Protein AF-A0A353RM89-F1 (afdb_monomer_lite)

Sequence (941 aa):
MILEGTPSSATFNVTVQAVADGHQFQKFIQIQTQGKKQFSVETLPGNKRSLRPDTYQVIEVRARILDENDKPVPELTEQIIFKPQSDWIDLSEPILDDDYIALNMGCTSPNPDNKTANIPSSVNLMLLMDDVPEGEAPLRQDLEIKLLDCKLETEIEEATFPVSDDMSEITFDVWIENAGDEKGWNFNGEYRYGSLPSDPLTYIDIQPKGESKASVTLTGPLIKPKEGESITAKTLIISAAQGDEKPLERHLNIMIMQEGLIIKNGVSKQNEMYILASKPFEENLDFALYRYDKQSNQVLTDKEGLAEIQFELQSEEPEIINLASVLQPEFTFEGLVTNIPYGRYHFTTKEEIPGTGDVFILDYLVKAPSGDAERPEYFEKNIRLKVKTYGIGEEFPDWVKAYEECKYIINNYVPAGEAKNKLYEILELRKMTLGAEGLTELRNRIWKVASNLILAEGAEGYKSEEAWANAITITLEWTEWAGDMAFSALAAFYLKGVGATAAGMIKAKMIEALNFYIYEPEKGWDVFASRQLDSIMPLLMNMAKGRLLSIENIELVVKDNRTLAWTIFISCEFLYNLYQTKSVVEAAKITGRQIAEELIVKKLTGMLHREALKRNYEVITPDEVLDDMMKNIKTVDGKEEINKGKLLEIMRDPAKVRTIQNHGTKEMKDIFNRSRSKIYNEHDARLKEYITKEYKLNPDEIKIDDFRTPGKGGDSVNTDRDYRVLRKVKGADGTEKWIELQRGNWLEESYKIFGQVTEKPEGLSDLEWAEAHQQRGTDRFDAEASKDYSDHVFNPETNEIDINKSNITKVKEGKTTLYDAAETGKMYQNKVENAMKSGHESEAFAQAKKAAGTLKDVRSGYKDGMNLDIKDLPRDLDKAMEVINKAKVDVNAAGPHLESINNELKSLGYSDVSEVSKDISKAFNDLKEFDKKNPADSLFK

Secondary structure (DSSP, 8-state):
---SS--SSSEEEEEEEEEETTEEEEEEEEEE-----EEEEEEETTT--EE-TTSS--EEEEEEEE-TTS-B-HHHHTT-EEEESSTTEEEPPPEEETTEEEEEEEE--S-TT-TT----SEEEEEEEE----TTPPPEEEEEEEEEP--EEEES-SEEEEES-SS-EEEEEEEEEET-TT---PEEEEEEEETTEE---SSEEEEEE-SSSEEEEEEEE-SSPPPTT-SEEEEEEEEEEESTTSPPEEEEEEEEEE--EEEEEESS-TTSEEEEETTS--EEEEEEEEEEEETTTTEEEE-TTGGGG-EEEE----HHHHHHHHHH--EEEEEEEETTTTEEEEEEE--S--BSSS-EEEEEEEEE---TT-S-GGGGEEEEEEEEEPBP--S----HHHHHHHHHHHHHHHSPTTHHHHHHHHHHHHHHHHHHHHHHHHHHHHHHHHHHHHHHHHHHHHHT-HHHHHHHHHHHT-HHHHHHHHHHHHHHHHH-SSS-HHHHHHHHHHHHHHHHHHHH-GGGHHHHHHHHHHHHHHHHHTTT-SS----HHHHHHHTTT-HHHHHHHHHHHHHHHHHHHH--HHHHHHHHHHHHHHHHHHHHHHHHHHHHHHH------SHHHHHHHHHHTEEEETTEEEE-HHHHHHHHT-HHHHHHHHHH--HHHHHHHHHHHHHHHHHHHHHHHHHHHHHH---GGGEEEEE---TT--SSPPPSSEEEEEEEEEE-TTS-EEEEEPPGGGTHHHHHHHHHHHTTPPTTS-HHHHHHHTTEEE--TT-TTS-GGG-SEEEETTTTEEEE---HHHHHHTTSS--S-HHHHHHHHHHHHHHHHHTT-HHHHHHHHHHHHHHHHHHHHIIIIIT----PPPPHHHHHHHHHHHT---STT--HHHHHHHHHHHHHTT-SSHHHHHHHHHHHHHGGGGGPPPPGGGGG--

Foldseek 3Di:
DDDDDDDPAQKDKDWDWDDDPNDIDIDIDIHGHQAAKAKDKAKPPPRAQAAAEPKPDWIKIKIFIAHSHRDTDQVQQVQKDKDWPDLQWDWDDWDDDPSIIIIIIHGYDNCNPDPPPDDDQKTWIKIWRCPDPPPDHIYIDIRIHGHFPKAKDWPAQEFEAEPDPAKDKAKTKIFIPRCPPPFDKDKDKFWDDVPHGDDDQWDWDWADPGGTMIMIMTIDRPDGDDVLDFKDKTWMWMWIDHPPIDTRIGIHIYMHGYAAKDWDDFADSVLEDEAELQAKDKTKTWMWHWDQDPVNRHIATPQVLLQVKDKAWPDPQLLLVQLCLQQVWDWHFPHFDDPRTITMIMIITHHRAFDAFDWDKTKIKIATDQPPPPCRVRHIDIHIYTYTHDYDDQDQDALVVLLVLLVVCLVRQAAPDPLSVVSVVCSVVCSQQAGSNNSNVSSRLSSVLSNVQSSPPHPPSSNDPVNSVVSSVVVPPPLLVLLVLLLVLLCVLDVPDDDDPLSVLLSVLSSVLSCCVPVVVVVDPVVVCVVVCVVPVVLPVVPDPPDDDDLVSQCVSVVNPSSVSVSVLLSVQLNVLCVVSVYSNRSSNVSSVVVVVNVVVLQVQLVVVVVVLLDDDDDQDLVSLLVVQVVQWDQDPNAIEGDLVVLLSCLLALQSLVSCQPPNDLNSLVRSVVNVVVLVVQLQVVLLVVCCVPVVADSVQKDWDFDDQPDDDDSGGDSATEIFIWGWDAAPVRDIDTATDDCVVRVQVSLVSSCVSSVPDRSDHSVRSCVSSRHDYDDCPDLLQDQQRDQWAQDPVRRHTDRHHGNLVCLLQLNAAAQALLSLLVSLLCQLVVCVVSVQNLSSLVSLLVLLVSLVSNVCSVCVNVVHDADDADPLLNVLNVLSPPQDNHSNNDPVRLVVSCVSNVVSVDNHSSRSSVSSSVSSNSSRVRNDHRSCVVVVD

pLDDT: mean 79.55, std 14.81, range [33.0, 97.31]

Radius of gyration: 62.51 Å; chains: 1; bounding box: 104×93×198 Å

Structure (mmCIF, N/CA/C/O backbone):
data_AF-A0A353RM89-F1
#
_entry.id   AF-A0A353RM89-F1
#
loop_
_atom_site.group_PDB
_atom_site.id
_atom_site.type_symbol
_atom_site.label_atom_id
_atom_site.label_alt_id
_atom_site.label_comp_id
_atom_site.label_asym_id
_atom_site.label_entity_id
_atom_site.label_seq_id
_atom_site.pdbx_PDB_ins_code
_atom_site.Cartn_x
_atom_site.Cartn_y
_atom_site.Cartn_z
_atom_site.occupancy
_atom_site.B_iso_or_equiv
_atom_site.auth_seq_id
_atom_site.auth_comp_id
_atom_site.auth_asym_id
_atom_site.auth_atom_id
_atom_site.pdbx_PDB_model_num
ATOM 1 N N . MET A 1 1 ? -38.137 -27.799 107.362 1.00 48.94 1 MET A N 1
ATOM 2 C CA . MET A 1 1 ? -39.334 -27.272 106.675 1.00 48.94 1 MET A CA 1
ATOM 3 C C . MET A 1 1 ? -38.854 -26.747 105.338 1.00 48.94 1 MET A C 1
ATOM 5 O O . MET A 1 1 ? -38.020 -25.855 105.341 1.00 48.94 1 MET A O 1
ATOM 9 N N . ILE A 1 2 ? -39.275 -27.359 104.236 1.00 42.78 2 ILE A N 1
ATOM 10 C CA . ILE A 1 2 ? -39.034 -26.851 102.881 1.00 42.78 2 ILE A CA 1
ATOM 11 C C . ILE A 1 2 ? -40.402 -26.338 102.426 1.00 42.78 2 ILE A C 1
ATOM 13 O O . ILE A 1 2 ? -41.375 -27.081 102.531 1.00 42.78 2 ILE A O 1
ATOM 17 N N . LEU A 1 3 ? -40.502 -25.061 102.058 1.00 55.59 3 LEU A N 1
ATOM 18 C CA . LEU A 1 3 ? -41.745 -24.479 101.546 1.00 55.59 3 LEU A CA 1
ATOM 19 C C . LEU A 1 3 ? -41.946 -24.958 100.101 1.00 55.59 3 LEU A C 1
ATOM 21 O O . LEU A 1 3 ? -41.037 -24.830 99.284 1.00 55.59 3 LEU A O 1
ATOM 25 N N . GLU A 1 4 ? -43.115 -25.520 99.789 1.00 48.50 4 GLU A N 1
ATOM 26 C CA . GLU A 1 4 ? -43.515 -25.801 98.406 1.00 48.50 4 GLU A CA 1
ATOM 27 C C . GLU A 1 4 ? -44.027 -24.499 97.770 1.00 48.50 4 GLU A C 1
ATOM 29 O O . GLU A 1 4 ? -45.156 -24.078 98.014 1.00 48.50 4 GLU A O 1
ATOM 34 N N . GLY A 1 5 ? -43.169 -23.840 96.984 1.00 60.53 5 GLY A N 1
ATOM 35 C CA . GLY A 1 5 ? -43.488 -22.621 96.232 1.00 60.53 5 GLY A CA 1
ATOM 36 C C . GLY A 1 5 ? -42.813 -21.346 96.755 1.00 60.53 5 GLY A C 1
ATOM 37 O O . GLY A 1 5 ? -42.489 -21.219 97.936 1.00 60.53 5 GLY A O 1
ATOM 38 N N . THR A 1 6 ? -42.586 -20.394 95.846 1.00 53.34 6 THR A N 1
ATOM 39 C CA . THR A 1 6 ? -41.967 -19.090 96.130 1.00 53.34 6 THR A CA 1
ATOM 40 C C . THR A 1 6 ? -43.041 -18.095 96.597 1.00 53.34 6 THR A C 1
ATOM 42 O O . THR A 1 6 ? -44.046 -17.947 95.898 1.00 53.34 6 THR A O 1
ATOM 45 N N . PRO A 1 7 ? -42.886 -17.404 97.742 1.00 59.19 7 PRO A N 1
ATOM 46 C CA . PRO A 1 7 ? -43.867 -16.417 98.195 1.00 59.19 7 PRO A CA 1
ATOM 47 C C . PRO A 1 7 ? -43.968 -15.240 97.216 1.00 59.19 7 PRO A C 1
ATOM 49 O O . PRO A 1 7 ? -42.952 -14.759 96.724 1.00 59.19 7 PRO A O 1
ATOM 52 N N . SER A 1 8 ? -45.182 -14.742 96.969 1.00 54.97 8 SER A N 1
ATOM 53 C CA . SER A 1 8 ? -45.440 -13.598 96.080 1.00 54.97 8 SER A CA 1
ATOM 54 C C . SER A 1 8 ? -45.276 -12.225 96.752 1.00 54.97 8 SER A C 1
ATOM 56 O O . SER A 1 8 ? -45.461 -11.208 96.094 1.00 54.97 8 SER A O 1
ATOM 58 N N . SER A 1 9 ? -44.984 -12.176 98.058 1.00 54.62 9 SER A N 1
ATOM 59 C CA . SER A 1 9 ? -44.768 -10.937 98.820 1.00 54.62 9 SER A CA 1
ATOM 60 C C . SER A 1 9 ? -43.806 -11.144 99.992 1.00 54.62 9 SER A C 1
ATOM 62 O O . SER A 1 9 ? -43.769 -12.219 100.593 1.00 54.62 9 SER A O 1
ATOM 64 N N . ALA A 1 10 ? -43.077 -10.086 100.364 1.00 56.31 10 ALA A N 1
ATOM 65 C CA . ALA A 1 10 ? -42.071 -10.097 101.436 1.00 56.31 10 ALA A CA 1
ATOM 66 C C . ALA A 1 10 ? -42.649 -10.287 102.857 1.00 56.31 10 ALA A C 1
ATOM 68 O O . ALA A 1 10 ? -41.929 -10.588 103.807 1.00 56.31 10 ALA A O 1
ATOM 69 N N . THR A 1 11 ? -43.966 -10.149 103.020 1.00 62.22 11 THR A N 1
ATOM 70 C CA . THR A 1 11 ? -44.685 -10.539 104.239 1.00 62.22 11 THR A CA 1
ATOM 71 C C . THR A 1 11 ? -45.706 -11.612 103.887 1.00 62.22 11 THR A C 1
ATOM 73 O O . THR A 1 11 ? -46.563 -11.380 103.033 1.00 62.22 11 THR A O 1
ATOM 76 N N . PHE A 1 12 ? -45.645 -12.771 104.542 1.00 70.75 12 PHE A N 1
ATOM 77 C CA . PHE A 1 12 ? -46.622 -13.847 104.357 1.00 70.75 12 PHE A CA 1
ATOM 78 C C . PHE A 1 12 ? -46.856 -14.626 105.657 1.00 70.75 12 PHE A C 1
ATOM 80 O O . PHE A 1 12 ? -46.023 -14.649 106.561 1.00 70.75 12 PHE A O 1
ATOM 87 N N . ASN A 1 13 ? -48.021 -15.264 105.770 1.00 72.38 13 ASN A N 1
ATOM 88 C CA . ASN A 1 13 ? -48.397 -16.028 106.958 1.00 72.38 13 ASN A CA 1
ATOM 89 C C . ASN A 1 13 ? -48.183 -17.523 106.724 1.00 72.38 13 ASN A C 1
ATOM 91 O O . ASN A 1 13 ? -48.687 -18.079 105.749 1.00 72.38 13 ASN A O 1
ATOM 95 N N . VAL A 1 14 ? -47.507 -18.190 107.657 1.00 73.56 14 VAL A N 1
ATOM 96 C CA . VAL A 1 14 ? -47.409 -19.650 107.699 1.00 73.56 14 VAL A CA 1
ATOM 97 C C . VAL A 1 14 ? -48.339 -20.171 108.784 1.00 73.56 14 VAL A C 1
ATOM 99 O O . VAL A 1 14 ? -48.287 -19.756 109.944 1.00 73.56 14 VAL A O 1
ATOM 102 N N . THR A 1 15 ? -49.209 -21.099 108.402 1.00 74.62 15 THR A N 1
ATOM 103 C CA . THR A 1 15 ? -50.081 -21.792 109.349 1.00 74.62 15 THR A CA 1
ATOM 104 C C . THR A 1 15 ? -49.365 -23.033 109.859 1.00 74.62 15 THR A C 1
ATOM 106 O O . THR A 1 15 ? -49.072 -23.938 109.082 1.00 74.62 15 THR A O 1
ATOM 109 N N . VAL A 1 16 ? -49.108 -23.098 111.165 1.00 73.19 16 VAL A N 1
ATOM 110 C CA . VAL A 1 16 ? -48.557 -24.297 111.804 1.00 73.19 16 VAL A CA 1
ATOM 111 C C . VAL A 1 16 ? -49.686 -25.020 112.525 1.00 73.19 16 VAL A C 1
ATOM 113 O O . VAL A 1 16 ? -50.307 -24.469 113.437 1.00 73.19 16 VAL A O 1
ATOM 116 N N . GLN A 1 17 ? -49.958 -26.253 112.101 1.00 76.50 17 GLN A N 1
ATOM 117 C CA . GLN A 1 17 ? -50.905 -27.149 112.755 1.00 76.50 17 GLN A CA 1
ATOM 118 C C . GLN A 1 17 ? -50.149 -28.290 113.432 1.00 76.50 17 GLN A C 1
ATOM 120 O O . GLN A 1 17 ? -49.280 -28.914 112.826 1.00 76.50 17 GLN A O 1
ATOM 125 N N . ALA A 1 18 ? -50.496 -28.565 114.685 1.00 69.75 18 ALA A N 1
ATOM 126 C CA . ALA A 1 18 ? -49.988 -29.702 115.440 1.00 69.75 18 ALA A CA 1
ATOM 127 C C . ALA A 1 18 ? -51.163 -30.486 116.029 1.00 69.75 18 ALA A C 1
ATOM 129 O O . ALA A 1 18 ? -52.116 -29.894 116.536 1.00 69.75 18 ALA A O 1
ATOM 130 N N . VAL A 1 19 ? -51.096 -31.815 115.962 1.00 70.56 19 VAL A N 1
ATOM 131 C CA . VAL A 1 19 ? -52.106 -32.711 116.537 1.00 70.56 19 VAL A CA 1
ATOM 132 C C . VAL A 1 19 ? -51.455 -33.504 117.662 1.00 70.56 19 VAL A C 1
ATOM 134 O O . VAL A 1 19 ? -50.457 -34.186 117.432 1.00 70.56 19 VAL A O 1
ATOM 137 N N . ALA A 1 20 ? -52.013 -33.415 118.867 1.00 68.94 20 ALA A N 1
ATOM 138 C CA . ALA A 1 20 ? -51.586 -34.197 120.025 1.00 68.94 20 ALA A CA 1
ATOM 139 C C . ALA A 1 20 ? -52.824 -34.658 120.805 1.00 68.94 20 ALA A C 1
ATOM 141 O O . ALA A 1 20 ? -53.747 -33.873 121.021 1.00 68.94 20 ALA A O 1
ATOM 142 N N . ASP A 1 21 ? -52.862 -35.942 121.171 1.00 62.88 21 ASP A N 1
ATOM 143 C CA . ASP A 1 21 ? -53.957 -36.587 121.915 1.00 62.88 21 ASP A CA 1
ATOM 144 C C . ASP A 1 21 ? -55.364 -36.244 121.391 1.00 62.88 21 ASP A C 1
ATOM 146 O O . ASP A 1 21 ? -56.268 -35.864 122.135 1.00 62.88 21 ASP A O 1
ATOM 150 N N . GLY A 1 22 ? -55.543 -36.337 120.068 1.00 68.81 22 GLY A N 1
ATOM 151 C CA . GLY A 1 22 ? -56.832 -36.126 119.398 1.00 68.81 22 GLY A CA 1
ATOM 152 C C . GLY A 1 22 ? -57.287 -34.667 119.281 1.00 68.81 22 GLY A C 1
ATOM 153 O O . GLY A 1 22 ? -58.352 -34.421 118.719 1.00 68.81 22 GLY A O 1
ATOM 154 N N . HIS A 1 23 ? -56.492 -33.701 119.750 1.00 62.94 23 HIS A N 1
ATOM 155 C CA . HIS A 1 23 ? -56.787 -32.274 119.632 1.00 62.94 23 HIS A CA 1
ATOM 156 C C . HIS A 1 23 ? -55.863 -31.616 118.609 1.00 62.94 23 HIS A C 1
ATOM 158 O O . HIS A 1 23 ? -54.649 -31.836 118.607 1.00 62.94 23 HIS A O 1
ATOM 164 N N . GLN A 1 24 ? -56.447 -30.799 117.733 1.00 74.69 24 GLN A N 1
ATOM 165 C CA . GLN A 1 24 ? -55.717 -30.045 116.722 1.00 74.69 24 GLN A CA 1
ATOM 166 C C . GLN A 1 24 ? -55.513 -28.611 117.210 1.00 74.69 24 GLN A C 1
ATOM 168 O O . GLN A 1 24 ? -56.469 -27.880 117.470 1.00 74.69 24 GLN A O 1
ATOM 173 N N . PHE A 1 25 ? -54.252 -28.213 117.327 1.00 72.69 25 PHE A N 1
ATOM 174 C CA . PHE A 1 25 ? -53.844 -26.861 117.673 1.00 72.69 25 PHE A CA 1
ATOM 175 C C . PHE A 1 25 ? -53.336 -26.170 116.415 1.00 72.69 25 PHE A C 1
ATOM 177 O O . PHE A 1 25 ? -52.493 -26.709 115.697 1.00 72.69 25 PHE A O 1
ATOM 184 N N . GLN A 1 26 ? -53.837 -24.966 116.156 1.00 79.75 26 GLN A N 1
ATOM 185 C CA . GLN A 1 26 ? -53.410 -24.146 115.032 1.00 79.75 26 GLN A CA 1
ATOM 186 C C . GLN A 1 26 ? -52.864 -22.819 115.544 1.00 79.75 26 GLN A C 1
ATOM 188 O O . GLN A 1 26 ? -53.497 -22.152 116.364 1.00 79.75 26 GLN A O 1
ATOM 193 N N . LYS A 1 27 ? -51.695 -22.426 115.038 1.00 74.19 27 LYS A N 1
ATOM 194 C CA . LYS A 1 27 ? -51.116 -21.107 115.283 1.00 74.19 27 LYS A CA 1
ATOM 195 C C . LYS A 1 27 ? -50.649 -20.496 113.970 1.00 74.19 27 LYS A C 1
ATOM 197 O O . LYS A 1 27 ? -50.035 -21.168 113.143 1.00 74.19 27 LYS A O 1
ATOM 202 N N . PHE A 1 28 ? -50.952 -19.218 113.790 1.00 74.56 28 PHE A N 1
ATOM 203 C CA . PHE A 1 28 ? -50.459 -18.436 112.666 1.00 74.56 28 PHE A CA 1
ATOM 204 C C . PHE A 1 28 ? -49.135 -17.789 113.058 1.00 74.56 28 PHE A C 1
ATOM 206 O O . PHE A 1 28 ? -49.034 -17.174 114.122 1.00 74.56 28 PHE A O 1
ATOM 213 N N . ILE A 1 29 ? -48.125 -17.953 112.210 1.00 71.81 29 ILE A N 1
ATOM 214 C CA . ILE A 1 29 ? -46.829 -17.294 112.341 1.00 71.81 29 ILE A CA 1
ATOM 215 C C . ILE A 1 29 ? -46.676 -16.389 111.125 1.00 71.81 29 ILE A C 1
ATOM 217 O O . ILE A 1 29 ? -46.626 -16.870 109.994 1.00 71.81 29 ILE A O 1
ATOM 221 N N . GLN A 1 30 ? -46.627 -15.081 111.355 1.00 71.94 30 GLN A N 1
ATOM 222 C CA . GLN A 1 30 ? -46.304 -14.120 110.309 1.00 71.94 30 GLN A CA 1
ATOM 223 C C . GLN A 1 30 ? -44.791 -14.133 110.096 1.00 71.94 30 GLN A C 1
ATOM 225 O O . GLN A 1 30 ? -44.029 -13.940 111.044 1.00 71.94 30 GLN A O 1
ATOM 230 N N . ILE A 1 31 ? -44.366 -14.392 108.864 1.00 66.06 31 ILE A N 1
ATOM 231 C CA . ILE A 1 31 ? -42.967 -14.322 108.458 1.00 66.06 31 ILE A CA 1
ATOM 232 C C . ILE A 1 31 ? -42.795 -13.052 107.626 1.00 66.06 31 ILE A C 1
ATOM 234 O O . ILE A 1 31 ? -43.468 -12.860 106.613 1.00 66.06 31 ILE A O 1
ATOM 238 N N . GLN A 1 32 ? -41.895 -12.182 108.080 1.00 61.25 32 GLN A N 1
ATOM 239 C CA . GLN A 1 32 ? -41.391 -11.045 107.318 1.00 61.25 32 GLN A CA 1
ATOM 240 C C . GLN A 1 32 ? -39.986 -11.392 106.840 1.00 61.25 32 GLN A C 1
ATOM 242 O O . GLN A 1 32 ? -39.086 -11.622 107.650 1.00 61.25 32 GLN A O 1
ATOM 247 N N . THR A 1 33 ? -39.801 -11.469 105.528 1.00 59.62 33 THR A N 1
ATOM 248 C CA . THR A 1 33 ? -38.463 -11.548 104.946 1.00 59.62 33 THR A CA 1
ATOM 249 C C . THR A 1 33 ? -37.892 -10.138 104.905 1.00 59.62 33 THR A C 1
ATOM 251 O O . THR A 1 33 ? -38.558 -9.239 104.399 1.00 59.62 33 THR A O 1
ATOM 254 N N . GLN A 1 34 ? -36.679 -9.929 105.422 1.00 52.25 34 GLN A N 1
ATOM 255 C CA . GLN A 1 34 ? -35.964 -8.668 105.214 1.00 52.25 34 GLN A CA 1
ATOM 256 C C . GLN A 1 34 ? -35.634 -8.551 103.721 1.00 52.25 34 GLN A C 1
ATOM 258 O O . GLN A 1 34 ? -34.719 -9.217 103.234 1.00 52.25 34 GLN A O 1
ATOM 263 N N . GLY A 1 35 ? -36.427 -7.769 102.985 1.00 58.44 35 GLY A N 1
ATOM 264 C CA . GLY A 1 35 ? -36.062 -7.323 101.644 1.00 58.44 35 GLY A CA 1
ATOM 265 C C . GLY A 1 35 ? -34.777 -6.496 101.712 1.00 58.44 35 GLY A C 1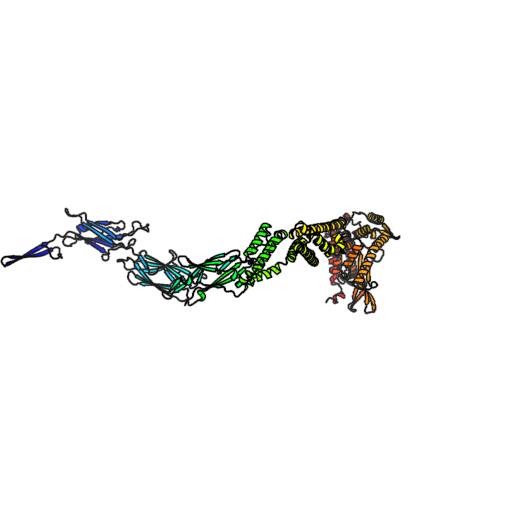
ATOM 266 O O . GLY A 1 35 ? -34.458 -5.920 102.751 1.00 58.44 35 GLY A O 1
ATOM 267 N N . LYS A 1 36 ? -34.007 -6.478 100.625 1.00 66.62 36 LYS A N 1
ATOM 268 C CA . LYS A 1 36 ? -32.855 -5.582 100.480 1.00 66.62 36 LYS A CA 1
ATOM 269 C C . LYS A 1 36 ? -33.242 -4.467 99.521 1.00 66.62 36 LYS A C 1
ATOM 271 O O . LYS A 1 36 ? -33.969 -4.731 98.567 1.00 66.62 36 LYS A O 1
ATOM 276 N N . LYS A 1 37 ? -32.717 -3.264 99.757 1.00 79.62 37 LYS A N 1
ATOM 277 C CA . LYS A 1 37 ? -32.823 -2.148 98.813 1.00 79.62 37 LYS A CA 1
ATOM 278 C C . LYS A 1 37 ? -32.331 -2.581 97.431 1.00 79.62 37 LYS A C 1
ATOM 280 O O . LYS A 1 37 ? -31.341 -3.314 97.333 1.00 79.62 37 LYS A O 1
ATOM 285 N N . GLN A 1 38 ? -33.010 -2.134 96.381 1.00 84.75 38 GLN A N 1
ATOM 286 C CA . GLN A 1 38 ? -32.690 -2.501 94.999 1.00 84.75 38 GLN A CA 1
ATOM 287 C C . GLN A 1 38 ? -32.841 -1.317 94.043 1.00 84.75 38 GLN A C 1
ATOM 289 O O . GLN A 1 38 ? -33.597 -0.382 94.306 1.00 84.75 38 GLN A O 1
ATOM 294 N N . PHE A 1 39 ? -32.131 -1.380 92.916 1.00 88.12 39 PHE A N 1
ATOM 295 C CA . PHE A 1 39 ? -32.341 -0.466 91.800 1.00 88.12 39 PHE A CA 1
ATOM 296 C C . PHE A 1 39 ? -33.620 -0.835 91.038 1.00 88.12 39 PHE A C 1
ATOM 298 O O . PHE A 1 39 ? -33.883 -2.004 90.760 1.00 88.12 39 PHE A O 1
ATOM 305 N N . SER A 1 40 ? -34.372 0.179 90.622 1.00 90.88 40 SER A N 1
ATOM 306 C CA . SER A 1 40 ? -35.408 0.081 89.592 1.00 90.88 40 SER A CA 1
ATOM 307 C C . SER A 1 40 ? -34.956 0.921 88.405 1.00 90.88 40 SER A C 1
ATOM 309 O O . SER A 1 40 ? -34.825 2.135 88.548 1.00 90.88 40 SER A O 1
ATOM 311 N N . VAL A 1 41 ? -34.691 0.282 87.260 1.00 91.81 41 VAL A N 1
ATOM 312 C CA . VAL A 1 41 ? -34.130 0.936 86.066 1.00 91.81 41 VAL A CA 1
ATOM 313 C C . VAL A 1 41 ? -35.064 0.784 84.873 1.00 91.81 41 VAL A C 1
ATOM 315 O O . VAL A 1 41 ? -35.383 -0.328 84.441 1.00 91.81 41 VAL A O 1
ATOM 318 N N . GLU A 1 42 ? -35.447 1.915 84.301 1.00 92.94 42 GLU A N 1
ATOM 319 C CA . GLU A 1 42 ? -36.329 2.018 83.144 1.00 92.94 42 GLU A CA 1
ATOM 320 C C . GLU A 1 42 ? -35.624 2.817 82.047 1.00 92.94 42 GLU A C 1
ATOM 322 O O . GLU A 1 42 ? -34.805 3.688 82.335 1.00 92.94 42 GLU A O 1
ATOM 327 N N . THR A 1 43 ? -35.919 2.518 80.782 1.00 92.69 43 THR A N 1
ATOM 328 C CA . THR A 1 43 ? -35.486 3.376 79.671 1.00 92.69 43 THR A CA 1
ATOM 329 C C . THR A 1 43 ? -36.676 3.926 78.912 1.00 92.69 43 THR A C 1
ATOM 331 O O . THR A 1 43 ? -37.706 3.261 78.777 1.00 92.69 43 THR A O 1
ATOM 334 N N . LEU A 1 44 ? -36.546 5.137 78.385 1.00 89.44 44 LEU A N 1
ATOM 335 C CA . LEU A 1 44 ? -37.530 5.716 77.481 1.00 89.44 44 LEU A CA 1
ATOM 336 C C . LEU A 1 44 ? -36.939 5.896 76.075 1.00 89.44 44 LEU A C 1
ATOM 338 O O . LEU A 1 44 ? -35.763 6.241 75.945 1.00 89.44 44 LEU A O 1
ATOM 342 N N . PRO A 1 45 ? -37.750 5.671 75.021 1.00 86.81 45 PRO A N 1
ATOM 343 C CA . PRO A 1 45 ? -39.151 5.234 75.062 1.00 86.81 45 PRO A CA 1
ATOM 344 C C . PRO A 1 45 ? -39.313 3.714 75.274 1.00 86.81 45 PRO A C 1
ATOM 346 O O . PRO A 1 45 ? -38.517 2.912 74.791 1.00 86.81 45 PRO A O 1
ATOM 349 N N . GLY A 1 46 ? -40.392 3.307 75.957 1.00 84.06 46 GLY A N 1
ATOM 350 C CA . GLY A 1 46 ? -40.894 1.923 75.937 1.00 84.06 46 GLY A CA 1
ATOM 351 C C . GLY A 1 46 ? -39.956 0.847 76.496 1.00 84.06 46 GLY A C 1
ATOM 352 O O . GLY A 1 46 ? -40.065 -0.309 76.097 1.00 84.06 46 GLY A O 1
ATOM 353 N N . ASN A 1 47 ? -39.040 1.209 77.397 1.00 88.75 47 ASN A N 1
ATOM 354 C CA . ASN A 1 47 ? -38.020 0.324 77.960 1.00 88.75 47 ASN A CA 1
ATOM 355 C C . ASN A 1 47 ? -37.073 -0.290 76.908 1.00 88.75 47 ASN A C 1
ATOM 357 O O . ASN A 1 47 ? -36.583 -1.405 77.094 1.00 88.75 47 ASN A O 1
ATOM 361 N N . LYS A 1 48 ? -36.807 0.441 75.810 1.00 88.88 48 LYS A N 1
ATOM 362 C CA . LYS A 1 48 ? -35.883 0.058 74.726 1.00 88.88 48 LYS A CA 1
ATOM 363 C C . LYS A 1 48 ? -34.494 -0.306 75.274 1.00 88.88 48 LYS A C 1
ATOM 365 O O . LYS A 1 48 ? -33.893 0.474 76.016 1.00 88.88 48 LYS A O 1
ATOM 370 N N . ARG A 1 49 ? -33.972 -1.482 74.903 1.00 90.50 49 ARG A N 1
ATOM 371 C CA . ARG A 1 49 ? -32.656 -2.008 75.343 1.00 90.50 49 ARG A CA 1
ATOM 372 C C . ARG A 1 49 ? -31.636 -2.092 74.206 1.00 90.50 49 ARG A C 1
ATOM 374 O O . ARG A 1 49 ? -30.713 -2.904 74.247 1.00 90.50 49 ARG A O 1
ATOM 381 N N . SER A 1 50 ? -31.797 -1.253 73.190 1.00 91.44 50 SER A N 1
ATOM 382 C CA . SER A 1 50 ? -30.882 -1.173 72.059 1.00 91.44 50 SER A CA 1
ATOM 383 C C . SER A 1 50 ? -30.682 0.259 71.575 1.00 91.44 50 SER A C 1
ATOM 385 O O . SER A 1 50 ? -31.570 1.098 71.725 1.00 91.44 50 SER A O 1
ATOM 387 N N . LEU A 1 51 ? -29.533 0.518 70.958 1.00 90.31 51 LEU A N 1
ATOM 388 C CA . LEU A 1 51 ? -29.187 1.785 70.317 1.00 90.31 51 LEU A CA 1
ATOM 389 C C . LEU A 1 51 ? -28.460 1.525 68.998 1.00 90.31 51 LEU A C 1
ATOM 391 O O . LEU A 1 51 ? -27.689 0.567 68.893 1.00 90.31 51 LEU A O 1
ATOM 395 N N . ARG A 1 52 ? -28.669 2.397 68.008 1.00 88.38 52 ARG A N 1
ATOM 396 C CA . ARG A 1 52 ? -27.837 2.433 66.803 1.00 88.38 52 ARG A CA 1
ATOM 397 C C . ARG A 1 52 ? -26.655 3.388 67.027 1.00 88.38 52 ARG A C 1
ATOM 399 O O . ARG A 1 52 ? -26.900 4.576 67.252 1.00 88.38 52 ARG A O 1
ATOM 406 N N . PRO A 1 53 ? -25.402 2.904 66.981 1.00 88.25 53 PRO A N 1
ATOM 407 C CA . PRO A 1 53 ? -24.233 3.760 67.161 1.00 88.25 53 PRO A CA 1
ATOM 408 C C . PRO A 1 53 ? -24.098 4.820 66.063 1.00 88.25 53 PRO A C 1
ATOM 410 O O . PRO A 1 53 ? -24.618 4.639 64.961 1.00 88.25 53 PRO A O 1
ATOM 413 N N . ASP A 1 54 ? -23.365 5.896 66.357 1.00 86.12 54 ASP A N 1
ATOM 414 C CA . ASP A 1 54 ? -23.022 6.978 65.418 1.00 86.12 54 ASP A CA 1
ATOM 415 C C . ASP A 1 54 ? -24.251 7.697 64.827 1.00 86.12 54 ASP A C 1
ATOM 417 O O . ASP A 1 54 ? -24.258 8.164 63.684 1.00 86.12 54 ASP A O 1
ATOM 421 N N . THR A 1 55 ? -25.317 7.786 65.623 1.00 85.81 55 THR A N 1
ATOM 422 C CA . THR A 1 55 ? -26.551 8.503 65.292 1.00 85.81 55 THR A CA 1
ATOM 423 C C . THR A 1 55 ? -26.867 9.560 66.341 1.00 85.81 55 THR A C 1
ATOM 425 O O . THR A 1 55 ? -26.252 9.614 67.402 1.00 85.81 55 THR A O 1
ATOM 428 N N . TYR A 1 56 ? -27.875 10.389 66.069 1.00 84.88 56 TYR A N 1
ATOM 429 C CA . TYR A 1 56 ? -28.428 11.307 67.065 1.00 84.88 56 TYR A CA 1
ATOM 430 C C . TYR A 1 56 ? -29.419 10.625 68.026 1.00 84.88 56 TYR A C 1
ATOM 432 O O . TYR A 1 56 ? -30.071 11.312 68.814 1.00 84.88 56 TYR A O 1
ATOM 440 N N . GLN A 1 57 ? -29.571 9.295 67.964 1.00 85.50 57 GLN A N 1
ATOM 441 C CA . GLN A 1 57 ? -30.474 8.568 68.848 1.00 85.50 57 GLN A CA 1
ATOM 442 C C . GLN A 1 57 ? -29.905 8.493 70.258 1.00 85.50 57 GLN A C 1
ATOM 444 O O . GLN A 1 57 ? -28.755 8.112 70.476 1.00 85.50 57 GLN A O 1
ATOM 449 N N . VAL A 1 58 ? -30.766 8.782 71.225 1.00 90.25 58 VAL A N 1
ATOM 450 C CA . VAL A 1 58 ? -30.490 8.582 72.643 1.00 90.25 58 VAL A CA 1
ATOM 451 C C . VAL A 1 58 ? -31.643 7.817 73.275 1.00 90.25 58 VAL A C 1
ATOM 453 O O . VAL A 1 58 ? -32.794 7.938 72.845 1.00 90.25 58 VAL A O 1
ATOM 456 N N . ILE A 1 59 ? -31.335 7.022 74.294 1.00 93.00 59 ILE A N 1
ATOM 457 C CA . ILE A 1 59 ? -32.333 6.520 75.239 1.00 93.00 59 ILE A CA 1
ATOM 458 C C . ILE A 1 59 ? -32.182 7.293 76.537 1.00 93.00 59 ILE A C 1
ATOM 460 O O . ILE A 1 59 ? -31.069 7.538 77.000 1.00 93.00 59 ILE A O 1
ATOM 464 N N . GLU A 1 60 ? -33.298 7.650 77.149 1.00 94.19 60 GLU A N 1
ATOM 465 C CA . GLU A 1 60 ? -33.257 8.201 78.495 1.00 94.19 60 GLU A CA 1
ATOM 466 C C . GLU A 1 60 ? -33.216 7.036 79.484 1.00 94.19 60 GLU A C 1
ATOM 468 O O . GLU A 1 60 ? -34.100 6.181 79.462 1.00 94.19 60 GLU A O 1
ATOM 473 N N . VAL A 1 61 ? -32.186 6.969 80.323 1.00 9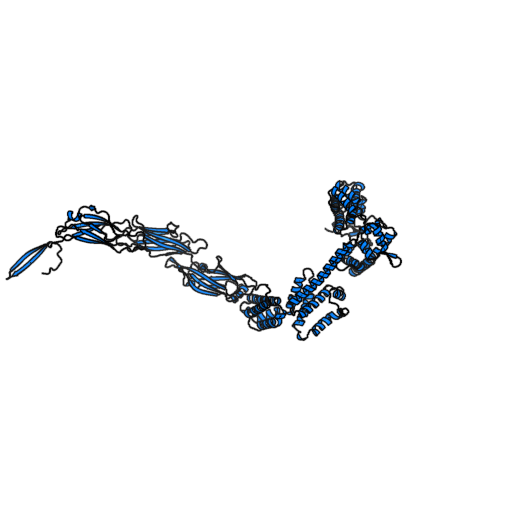5.56 61 VAL A N 1
ATOM 474 C CA . VAL A 1 61 ? -32.039 5.974 81.388 1.00 95.56 61 VAL A CA 1
ATOM 475 C C . VAL A 1 61 ? -32.511 6.608 82.688 1.00 95.56 61 VAL A C 1
ATOM 477 O O . VAL A 1 61 ? -31.909 7.576 83.146 1.00 95.56 61 VAL A O 1
ATOM 480 N N . ARG A 1 62 ? -33.559 6.049 83.295 1.00 94.38 62 ARG A N 1
ATOM 481 C CA . ARG A 1 62 ? -34.104 6.474 84.589 1.00 94.38 62 ARG A CA 1
ATOM 482 C C . ARG A 1 62 ? -33.831 5.407 85.635 1.00 94.38 62 ARG A C 1
ATOM 484 O O . ARG A 1 62 ? -34.122 4.231 85.413 1.00 94.38 62 ARG A O 1
ATOM 491 N N . ALA A 1 63 ? -33.314 5.809 86.786 1.00 93.81 63 ALA A N 1
ATOM 492 C CA . ALA A 1 63 ? -33.046 4.911 87.898 1.00 93.81 63 ALA A CA 1
ATOM 493 C C . ALA A 1 63 ? -33.598 5.463 89.210 1.00 93.81 63 ALA A C 1
ATOM 495 O O . ALA A 1 63 ? -33.637 6.672 89.415 1.00 93.81 63 ALA A O 1
ATOM 496 N N . ARG A 1 64 ? -34.010 4.572 90.109 1.00 93.50 64 ARG A N 1
ATOM 497 C CA . ARG A 1 64 ? -34.362 4.918 91.490 1.00 93.50 64 ARG A CA 1
ATOM 498 C C . ARG A 1 64 ? -34.036 3.792 92.450 1.00 93.50 64 ARG A C 1
ATOM 500 O O . ARG A 1 64 ? -33.937 2.633 92.034 1.00 93.50 64 ARG A O 1
ATOM 507 N N . ILE A 1 65 ? -33.921 4.129 93.728 1.00 89.94 65 ILE A N 1
ATOM 508 C CA . ILE A 1 65 ? -33.793 3.150 94.806 1.00 89.94 65 ILE A CA 1
ATOM 509 C C . ILE A 1 65 ? -35.172 2.844 95.379 1.00 89.94 65 ILE A C 1
ATOM 511 O O . ILE A 1 65 ? -35.928 3.752 95.729 1.00 89.94 65 ILE A O 1
ATOM 515 N N . LEU A 1 66 ? -35.479 1.555 95.489 1.00 87.31 66 LEU A N 1
ATOM 516 C CA . LEU A 1 66 ? -36.648 1.054 96.200 1.00 87.31 66 LEU A CA 1
ATOM 517 C C . LEU A 1 66 ? -36.228 0.475 97.556 1.00 87.31 66 LEU A C 1
ATOM 519 O O . LEU A 1 66 ? -35.210 -0.220 97.643 1.00 87.31 66 LEU A O 1
ATOM 523 N N . ASP A 1 67 ? -37.004 0.766 98.602 1.00 82.12 67 ASP A N 1
ATOM 524 C CA . ASP A 1 67 ? -36.855 0.157 99.927 1.00 82.12 67 ASP A CA 1
ATOM 525 C C . ASP A 1 67 ? -37.343 -1.305 99.949 1.00 82.12 67 ASP A C 1
ATOM 527 O O . ASP A 1 67 ? -37.845 -1.844 98.961 1.00 82.12 67 ASP A O 1
ATOM 531 N N . GLU A 1 68 ? -37.218 -1.970 101.098 1.00 76.31 68 GLU A N 1
ATOM 532 C CA . GLU A 1 68 ? -37.690 -3.345 101.304 1.00 76.31 68 GLU A CA 1
ATOM 533 C C . GLU A 1 68 ? -39.208 -3.571 101.109 1.00 76.31 68 GLU A C 1
ATOM 535 O O . GLU A 1 68 ? -39.655 -4.721 101.152 1.00 76.31 68 GLU A O 1
ATOM 540 N N . ASN A 1 69 ? -39.998 -2.510 100.900 1.00 77.12 69 ASN A N 1
ATOM 541 C CA . ASN A 1 69 ? -41.437 -2.541 100.623 1.00 77.12 69 ASN A CA 1
ATOM 542 C C . ASN A 1 69 ? -41.787 -2.013 99.216 1.00 77.12 69 ASN A C 1
ATOM 544 O O . ASN A 1 69 ? -42.947 -1.659 98.982 1.00 77.12 69 ASN A O 1
ATOM 548 N N . ASP A 1 70 ? -40.807 -1.936 98.309 1.00 78.06 70 ASP A N 1
AT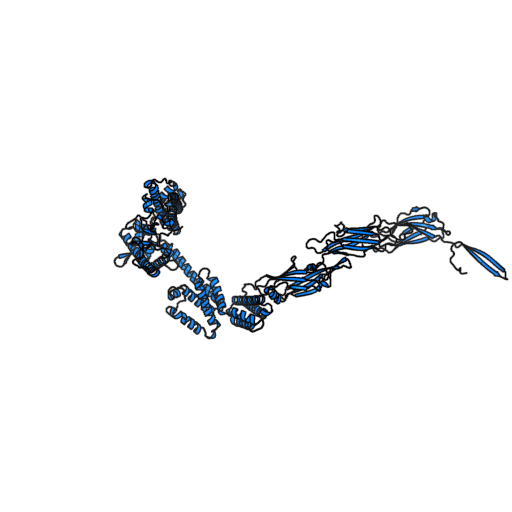OM 549 C CA . ASP A 1 70 ? -40.938 -1.407 96.945 1.00 78.06 70 ASP A CA 1
ATOM 550 C C . ASP A 1 70 ? -41.365 0.074 96.880 1.00 78.06 70 ASP A C 1
ATOM 552 O O . ASP A 1 70 ? -41.965 0.522 95.896 1.00 78.06 70 ASP A O 1
ATOM 556 N N . LYS A 1 71 ? -41.065 0.866 97.920 1.00 83.81 71 LYS A N 1
ATOM 557 C CA . LYS A 1 71 ? -41.318 2.313 97.921 1.00 83.81 71 LYS A CA 1
ATOM 558 C C . LYS A 1 71 ? -40.075 3.097 97.492 1.00 83.81 71 LYS A C 1
ATOM 560 O O . LYS A 1 71 ? -38.978 2.755 97.932 1.00 83.81 71 LYS A O 1
ATOM 565 N N . PRO A 1 72 ? -40.225 4.162 96.681 1.00 86.25 72 PRO A N 1
ATOM 566 C CA . PRO A 1 72 ? -39.109 5.026 96.310 1.00 86.25 72 PRO A CA 1
ATOM 567 C C . PRO A 1 72 ? -38.437 5.665 97.526 1.00 86.25 72 PRO A C 1
ATOM 569 O O . PRO A 1 72 ? -39.115 6.099 98.461 1.00 86.25 72 PRO A O 1
ATOM 572 N N . VAL A 1 73 ? -37.107 5.760 97.483 1.00 87.88 73 VAL A N 1
ATOM 573 C CA . VAL A 1 73 ? -36.291 6.460 98.484 1.00 87.88 73 VAL A CA 1
ATOM 574 C C . VAL A 1 73 ? -35.554 7.618 97.798 1.00 87.88 73 VAL A C 1
ATOM 576 O O . VAL A 1 73 ? -34.451 7.405 97.284 1.00 87.88 73 VAL A O 1
ATOM 579 N N . PRO A 1 74 ? -36.139 8.834 97.747 1.00 85.75 74 PRO A N 1
ATOM 580 C CA . PRO A 1 74 ? -35.565 9.964 97.009 1.00 85.75 74 PRO A CA 1
ATOM 581 C C . PRO A 1 74 ? -34.158 10.345 97.480 1.00 85.75 74 PRO A C 1
ATOM 583 O O . PRO A 1 74 ? -33.251 10.437 96.665 1.00 85.75 74 PRO A O 1
ATOM 586 N N . GLU A 1 75 ? -33.941 10.426 98.797 1.00 84.31 75 GLU A N 1
ATOM 587 C CA . GLU A 1 75 ? -32.650 10.800 99.401 1.00 84.31 75 GLU A CA 1
ATOM 588 C C . GLU A 1 75 ? -31.491 9.882 98.970 1.00 84.31 75 GLU A C 1
ATOM 590 O O . GLU A 1 75 ? -30.370 10.346 98.794 1.00 84.31 75 GLU A O 1
ATOM 595 N N . LEU A 1 76 ? -31.760 8.584 98.769 1.00 86.44 76 LEU A N 1
ATOM 596 C CA . LEU A 1 76 ? -30.776 7.620 98.256 1.00 86.44 76 LEU A CA 1
ATOM 597 C C . LEU A 1 76 ? -30.710 7.618 96.723 1.00 86.44 76 LEU A C 1
ATOM 599 O O . LEU A 1 76 ? -29.667 7.341 96.140 1.00 86.44 76 LEU A O 1
ATOM 603 N N . THR A 1 77 ? -31.817 7.938 96.053 1.00 88.44 77 THR A N 1
ATOM 604 C CA . THR A 1 77 ? -31.885 8.019 94.587 1.00 88.44 77 THR A CA 1
ATOM 605 C C . THR A 1 77 ? -31.019 9.154 94.044 1.00 88.44 77 THR A C 1
ATOM 607 O O . THR A 1 77 ? -30.365 8.979 93.018 1.00 88.44 77 THR A O 1
ATOM 610 N N . GLU A 1 78 ? -30.922 10.272 94.767 1.00 86.62 78 GLU A N 1
ATOM 611 C CA . GLU A 1 78 ? -30.015 11.382 94.438 1.00 86.62 78 GLU A CA 1
ATOM 612 C C . GLU A 1 78 ? -28.529 10.979 94.447 1.00 86.62 78 GLU A C 1
ATOM 614 O O . GLU A 1 78 ? -27.700 11.665 93.852 1.00 86.62 78 GLU A O 1
ATOM 619 N N . GLN A 1 79 ? -28.185 9.859 95.091 1.00 89.25 79 GLN A N 1
ATOM 620 C CA . GLN A 1 79 ? -26.808 9.387 95.250 1.00 89.25 79 GLN A CA 1
ATOM 621 C C . GLN A 1 79 ? -26.375 8.350 94.200 1.00 89.25 79 GLN A C 1
ATOM 623 O O . GLN A 1 79 ? -25.251 7.843 94.259 1.00 89.25 79 GLN A O 1
ATOM 628 N N . ILE A 1 80 ? -27.236 8.013 93.233 1.00 92.06 80 ILE A N 1
ATOM 629 C CA . ILE A 1 80 ? -26.894 7.073 92.159 1.00 92.06 80 ILE A CA 1
ATOM 630 C C . ILE A 1 80 ? -25.894 7.720 91.194 1.00 92.06 80 ILE A C 1
ATOM 632 O O . ILE A 1 80 ? -26.125 8.789 90.632 1.00 92.06 80 ILE A O 1
ATOM 636 N N . ILE A 1 81 ? -24.804 7.008 90.932 1.00 92.19 81 ILE A N 1
ATOM 637 C CA . ILE A 1 81 ? -23.773 7.364 89.963 1.00 92.19 81 ILE A CA 1
ATOM 638 C C . ILE A 1 81 ? -23.886 6.427 88.760 1.00 92.19 81 ILE A C 1
ATOM 640 O O . ILE A 1 81 ? -23.828 5.203 88.894 1.00 92.19 81 ILE A O 1
ATOM 644 N N . PHE A 1 82 ? -23.989 7.009 87.566 1.00 94.19 82 PHE A N 1
ATOM 645 C CA . PHE A 1 82 ? -23.923 6.278 86.305 1.00 94.19 82 PHE A CA 1
ATOM 646 C C . PHE A 1 82 ? -22.479 6.238 85.805 1.00 94.19 82 PHE A C 1
ATOM 648 O O . PHE A 1 82 ? -21.865 7.274 85.547 1.00 94.19 82 PHE A O 1
ATOM 655 N N . LYS A 1 83 ? -21.922 5.035 85.673 1.00 93.81 83 LYS A N 1
ATOM 656 C CA . LYS A 1 83 ? -20.534 4.812 85.272 1.00 93.81 83 LYS A CA 1
ATOM 657 C C . LYS A 1 83 ? -20.476 3.990 83.980 1.00 93.81 83 LYS A C 1
ATOM 659 O O . LYS A 1 83 ? -20.783 2.794 84.013 1.00 93.81 83 LYS A O 1
ATOM 664 N N . PRO A 1 84 ? -20.062 4.583 82.846 1.00 93.81 84 PRO A N 1
ATOM 665 C CA . PRO A 1 84 ? -19.928 3.839 81.601 1.00 93.81 84 PRO A CA 1
ATOM 666 C C . PRO A 1 84 ? -18.807 2.799 81.736 1.00 93.81 84 PRO A C 1
ATOM 668 O O . PRO A 1 84 ? -17.722 3.105 82.237 1.00 93.81 84 PRO A O 1
ATOM 671 N N . GLN A 1 85 ? -19.061 1.557 81.313 1.00 93.62 85 GLN A N 1
ATOM 672 C CA . GLN A 1 85 ? -18.042 0.495 81.271 1.00 93.62 85 GLN A CA 1
ATOM 673 C C . GLN A 1 85 ? -17.439 0.294 79.872 1.00 93.62 85 GLN A C 1
ATOM 675 O O . GLN A 1 85 ? -16.654 -0.630 79.669 1.00 93.62 85 GLN A O 1
ATOM 680 N N . SER A 1 86 ? -17.802 1.148 78.915 1.00 90.94 86 SER A N 1
ATOM 681 C CA . SER A 1 86 ? -17.267 1.175 77.556 1.00 90.94 86 SER A CA 1
ATOM 682 C C . SER A 1 86 ? -17.039 2.622 77.125 1.00 90.94 86 SER A C 1
ATOM 684 O O . SER A 1 86 ? -17.784 3.517 77.517 1.00 90.94 86 SER A O 1
ATOM 686 N N . ASP A 1 87 ? -16.005 2.826 76.316 1.00 89.31 87 ASP A N 1
ATOM 687 C CA . ASP A 1 87 ? -15.653 4.074 75.635 1.00 89.31 87 ASP A CA 1
ATOM 688 C C . ASP A 1 87 ? -16.611 4.449 74.493 1.00 89.31 87 ASP A C 1
ATOM 690 O O . ASP A 1 87 ? -16.508 5.548 73.962 1.00 89.31 87 ASP A O 1
ATOM 694 N N . TRP A 1 88 ? -17.555 3.568 74.150 1.00 91.62 88 TRP A N 1
ATOM 695 C CA . TRP A 1 88 ? -18.635 3.836 73.196 1.00 91.62 88 TRP A CA 1
ATOM 696 C C . TRP A 1 88 ? -19.834 4.559 73.814 1.00 91.62 88 TRP A C 1
ATOM 698 O O . TRP A 1 88 ? -20.742 4.935 73.083 1.00 91.62 88 TRP A O 1
ATOM 708 N N . ILE A 1 89 ? -19.908 4.671 75.144 1.00 93.88 89 ILE A N 1
ATOM 709 C CA . ILE A 1 89 ? -21.079 5.220 75.836 1.00 93.88 89 ILE A CA 1
ATOM 710 C C . ILE A 1 89 ? -20.916 6.730 76.023 1.00 93.88 89 ILE A C 1
ATOM 712 O O . ILE A 1 89 ? -20.019 7.171 76.743 1.00 93.88 89 ILE A O 1
ATOM 716 N N . ASP A 1 90 ? -21.866 7.493 75.487 1.00 93.00 90 ASP A N 1
ATOM 717 C CA . ASP A 1 90 ? -21.995 8.931 75.716 1.00 93.00 90 ASP A CA 1
ATOM 718 C C . ASP A 1 90 ? -23.124 9.190 76.718 1.00 93.00 90 ASP A C 1
ATOM 720 O O . ASP A 1 90 ? -24.245 8.721 76.522 1.00 93.00 90 ASP A O 1
ATOM 724 N N . LEU A 1 91 ? -22.851 9.938 77.790 1.00 95.12 91 LEU A N 1
ATOM 725 C CA . LEU A 1 91 ? -23.841 10.269 78.822 1.00 95.12 91 LEU A CA 1
ATOM 726 C C . LEU A 1 91 ? -24.018 11.784 78.932 1.00 95.12 91 LEU A C 1
ATOM 728 O O . LEU A 1 91 ? -23.034 12.526 78.955 1.00 95.12 91 LEU A O 1
ATOM 732 N N . SER A 1 92 ? -25.263 12.243 79.056 1.00 95.44 92 SER A N 1
ATOM 733 C CA . SER A 1 92 ? -25.553 13.609 79.498 1.00 95.44 92 SER A CA 1
ATOM 734 C C . SER A 1 92 ? -25.333 13.771 81.004 1.00 95.44 92 SER A C 1
ATOM 736 O O . SER A 1 92 ? -25.176 12.794 81.739 1.00 95.44 92 SER A O 1
ATOM 738 N N . GLU A 1 93 ? -25.394 15.014 81.487 1.00 93.56 93 GLU A N 1
ATOM 739 C CA . GLU A 1 93 ? -25.502 15.255 82.927 1.00 93.56 93 GLU A CA 1
ATOM 740 C C . GLU A 1 93 ? -26.793 14.615 83.475 1.00 93.56 93 GLU A C 1
ATOM 742 O O . GLU A 1 93 ? -27.835 14.695 82.809 1.00 93.56 93 GLU A O 1
ATOM 747 N N . PRO A 1 94 ? -26.736 13.955 84.647 1.00 93.25 94 PRO A N 1
ATOM 748 C CA . PRO A 1 94 ? -27.915 13.408 85.298 1.00 93.25 94 PRO A CA 1
ATOM 749 C C . PRO A 1 94 ? -28.777 14.521 85.900 1.00 93.25 94 PRO A C 1
ATOM 751 O O . PRO A 1 94 ? -28.271 15.480 86.482 1.00 93.25 94 PRO A O 1
ATOM 754 N N . ILE A 1 95 ? -30.091 14.368 85.778 1.00 93.81 95 ILE A N 1
ATOM 755 C CA . ILE A 1 95 ? -31.104 15.308 86.253 1.00 93.81 95 ILE A CA 1
ATOM 756 C C . ILE A 1 95 ? -32.075 14.540 87.149 1.00 93.81 95 ILE A C 1
ATOM 758 O O . ILE A 1 95 ? -32.439 13.403 86.852 1.00 93.81 95 ILE A O 1
ATOM 762 N N . LEU A 1 96 ? -32.497 15.156 88.250 1.00 89.50 96 LEU A N 1
ATOM 763 C CA . LEU A 1 96 ? -33.584 14.625 89.068 1.00 89.50 96 LEU A CA 1
ATOM 764 C C . LEU A 1 96 ? -34.921 14.898 88.375 1.00 89.50 96 LEU A C 1
ATOM 766 O O . LEU A 1 96 ? -35.247 16.051 88.091 1.00 89.50 96 LEU A O 1
ATOM 770 N N . ASP A 1 97 ? -35.666 13.831 88.110 1.00 84.94 97 ASP A N 1
ATOM 771 C CA . ASP A 1 97 ? -36.987 13.844 87.483 1.00 84.94 97 ASP A CA 1
ATOM 772 C C . ASP A 1 97 ? -37.954 13.048 88.376 1.00 84.94 97 ASP A C 1
ATOM 774 O O . ASP A 1 97 ? -37.975 11.814 88.363 1.00 84.94 97 ASP A O 1
ATOM 778 N N . ASP A 1 98 ? -38.710 13.770 89.208 1.00 84.00 98 ASP A N 1
ATOM 779 C CA . ASP A 1 98 ? -39.563 13.234 90.276 1.00 84.00 98 ASP A CA 1
ATOM 780 C C . ASP A 1 98 ? -38.814 12.276 91.234 1.00 84.00 98 ASP A C 1
ATOM 782 O O . ASP A 1 98 ? -37.856 12.672 91.895 1.00 84.00 98 ASP A O 1
ATOM 786 N N . ASP A 1 99 ? -39.257 11.017 91.331 1.00 88.75 99 ASP A N 1
ATOM 787 C CA . ASP A 1 99 ? -38.660 9.968 92.171 1.00 88.75 99 ASP A CA 1
ATOM 788 C C . ASP A 1 99 ? -37.489 9.239 91.475 1.00 88.75 99 ASP A C 1
ATOM 790 O O . ASP A 1 99 ? -37.058 8.185 91.949 1.00 88.75 99 ASP A O 1
ATOM 794 N N . TYR A 1 100 ? -37.011 9.738 90.329 1.00 91.81 100 TYR A N 1
ATOM 795 C CA . TYR A 1 100 ? -35.927 9.143 89.547 1.00 91.81 100 TYR A CA 1
ATOM 796 C C . TYR A 1 100 ? -34.765 10.118 89.363 1.00 91.81 100 TYR A C 1
ATOM 798 O O . TYR A 1 100 ? -34.922 11.336 89.318 1.00 91.81 100 TYR A O 1
ATOM 806 N N . ILE A 1 101 ? -33.584 9.551 89.151 1.00 93.38 101 ILE A N 1
ATOM 807 C CA . ILE A 1 101 ? -32.471 10.235 88.502 1.00 93.38 101 ILE A CA 1
ATOM 808 C C . ILE A 1 101 ? -32.374 9.736 87.060 1.00 93.38 101 ILE A C 1
ATOM 810 O O . ILE A 1 101 ? -32.383 8.526 86.804 1.00 93.38 101 ILE A O 1
ATOM 814 N N . ALA A 1 102 ? -32.350 10.670 86.116 1.00 94.12 102 ALA A N 1
ATOM 815 C CA . ALA A 1 102 ? -32.449 10.412 84.689 1.00 94.12 102 ALA A CA 1
ATOM 816 C C . ALA A 1 102 ? -31.270 11.024 83.927 1.00 94.12 102 ALA A C 1
ATOM 818 O O . ALA A 1 102 ? -30.789 12.099 84.277 1.00 94.12 102 ALA A O 1
ATOM 819 N N . LEU A 1 103 ? -30.817 10.366 82.863 1.00 96.12 103 LEU A N 1
ATOM 820 C CA . LEU A 1 103 ? -29.877 10.937 81.896 1.00 96.12 103 LEU A CA 1
ATOM 821 C C . LEU A 1 103 ? -30.158 10.412 80.493 1.00 96.12 103 LEU A C 1
ATOM 823 O O . LEU A 1 103 ? -30.786 9.368 80.331 1.00 96.12 103 LEU A O 1
ATOM 827 N N . ASN A 1 104 ? -29.641 11.099 79.480 1.00 95.88 104 ASN A N 1
ATOM 828 C CA . ASN A 1 104 ? -29.627 10.599 78.113 1.00 95.88 104 ASN A CA 1
ATOM 829 C C . ASN A 1 104 ? -28.341 9.819 77.855 1.00 95.88 104 ASN A C 1
ATOM 831 O O . ASN A 1 104 ? -27.242 10.311 78.113 1.00 95.88 104 ASN A O 1
ATOM 835 N N . MET A 1 105 ? -28.500 8.616 77.315 1.00 95.12 105 MET A N 1
ATOM 836 C CA . MET A 1 105 ? -27.422 7.747 76.872 1.00 95.12 105 MET A CA 1
ATOM 837 C C . MET A 1 105 ? -27.455 7.630 75.346 1.00 95.12 105 MET A C 1
ATOM 839 O O . MET A 1 105 ? -28.460 7.201 74.777 1.00 95.12 105 MET A O 1
ATOM 843 N N . GLY A 1 106 ? -26.350 7.997 74.702 1.00 93.12 106 GLY A N 1
ATOM 844 C CA . GLY A 1 106 ? -26.064 7.750 73.288 1.00 93.12 106 GLY A CA 1
ATOM 845 C C . GLY A 1 106 ? -24.889 6.786 73.126 1.00 93.12 106 GLY A C 1
ATOM 846 O O . GLY A 1 106 ? -24.272 6.369 74.114 1.00 93.12 106 GLY A O 1
ATOM 847 N N . CYS A 1 107 ? -24.584 6.416 71.881 1.00 91.38 107 CYS A N 1
ATOM 848 C CA . CYS A 1 107 ? -23.386 5.639 71.578 1.00 91.38 107 CYS A CA 1
ATOM 849 C C . CYS A 1 107 ? -22.676 6.137 70.317 1.00 91.38 107 CYS A C 1
ATOM 851 O O . CYS A 1 107 ? -23.272 6.143 69.239 1.00 91.38 107 CYS A O 1
ATOM 853 N N . THR A 1 108 ? -21.391 6.458 70.440 1.00 88.88 108 THR A N 1
ATOM 854 C CA . THR A 1 108 ? -20.535 6.920 69.339 1.00 88.88 108 THR A CA 1
ATOM 855 C C . THR A 1 108 ? -19.254 6.098 69.305 1.00 88.88 108 THR A C 1
ATOM 857 O O . THR A 1 108 ? -18.724 5.701 70.343 1.00 88.88 108 THR A O 1
ATOM 860 N N . SER A 1 109 ? -18.735 5.833 68.110 1.00 87.00 109 SER A N 1
ATOM 861 C CA . SER A 1 109 ? -17.433 5.202 67.943 1.00 87.00 109 SER A CA 1
ATOM 862 C C . SER A 1 109 ? -16.348 6.045 68.631 1.00 87.00 109 SER A C 1
ATOM 864 O O . SER A 1 109 ? -16.192 7.226 68.304 1.00 87.00 109 SER A O 1
ATOM 866 N N . PRO A 1 110 ? -15.519 5.456 69.515 1.00 84.19 110 PRO A N 1
ATOM 867 C CA . PRO A 1 110 ? -14.403 6.158 70.152 1.00 84.19 110 PRO A CA 1
ATOM 868 C C . PRO A 1 110 ? -13.311 6.554 69.144 1.00 84.19 110 PRO A C 1
ATOM 870 O O . PRO A 1 110 ? -12.411 7.331 69.464 1.00 84.19 110 PRO A O 1
ATOM 873 N N . ASN A 1 111 ? -13.367 6.021 67.918 1.00 80.62 111 ASN A N 1
ATOM 874 C CA . ASN A 1 111 ? -12.488 6.393 66.818 1.00 80.62 111 ASN A CA 1
ATOM 875 C C . ASN A 1 111 ? -13.304 6.587 65.524 1.00 80.62 111 ASN A C 1
ATOM 877 O O . ASN A 1 111 ? -13.355 5.677 64.689 1.00 80.62 111 ASN A O 1
ATOM 881 N N . PRO A 1 112 ? -13.941 7.758 65.345 1.00 68.75 112 PRO A N 1
ATOM 882 C CA . PRO A 1 112 ? -14.848 8.015 64.224 1.00 68.75 112 PRO A CA 1
ATOM 883 C C . PRO A 1 112 ? -14.145 8.013 62.854 1.00 68.75 112 PRO A C 1
ATOM 885 O O . PRO A 1 112 ? -14.784 7.769 61.832 1.00 68.75 112 PRO A O 1
ATOM 888 N N . ASP A 1 113 ? -12.823 8.218 62.818 1.00 69.19 113 ASP A N 1
ATOM 889 C CA . ASP A 1 113 ? -12.028 8.196 61.583 1.00 69.19 113 ASP A CA 1
ATOM 890 C C . ASP A 1 113 ? -11.622 6.774 61.148 1.00 69.19 113 ASP A C 1
ATOM 892 O O . ASP A 1 113 ? -11.205 6.554 60.004 1.00 69.19 113 ASP A O 1
ATOM 896 N N . ASN A 1 114 ? -11.742 5.780 62.036 1.00 70.44 114 ASN A N 1
ATOM 897 C CA . ASN A 1 114 ? -11.353 4.406 61.749 1.00 70.44 114 ASN A CA 1
ATOM 898 C C . ASN A 1 114 ? -12.528 3.577 61.213 1.00 70.44 114 ASN A C 1
ATOM 900 O O . ASN A 1 114 ? -13.314 3.005 61.966 1.00 70.44 114 ASN A O 1
ATOM 904 N N . LYS A 1 115 ? -12.577 3.422 59.886 1.00 55.53 115 LYS A N 1
ATOM 905 C CA . LYS A 1 115 ? -13.598 2.632 59.174 1.00 55.53 115 LYS A CA 1
ATOM 906 C C . LYS A 1 115 ? -13.625 1.130 59.510 1.00 55.53 115 LYS A C 1
ATOM 908 O O . LYS A 1 115 ? -14.519 0.442 59.033 1.00 55.53 115 LYS A O 1
ATOM 913 N N . THR A 1 116 ? -12.664 0.606 60.277 1.00 54.06 116 THR A N 1
ATOM 914 C CA . THR A 1 116 ? -12.622 -0.806 60.705 1.00 54.06 116 THR A CA 1
ATOM 915 C C . THR A 1 116 ? -12.832 -0.986 62.211 1.00 54.06 116 THR A C 1
ATOM 917 O O . THR A 1 116 ? -12.434 -2.014 62.761 1.00 54.06 116 THR A O 1
ATOM 920 N N . ALA A 1 117 ? -13.383 0.007 62.915 1.00 62.41 117 ALA A N 1
ATOM 921 C CA . ALA A 1 117 ? -13.783 -0.179 64.306 1.00 62.41 117 ALA A CA 1
ATOM 922 C C . ALA A 1 117 ? -14.918 -1.218 64.374 1.00 62.41 117 ALA A C 1
ATOM 924 O O . ALA A 1 117 ? -16.011 -0.990 63.865 1.00 62.41 117 ALA A O 1
ATOM 925 N N . ASN A 1 118 ? -14.651 -2.383 64.972 1.00 74.19 118 ASN A N 1
ATOM 926 C CA . ASN A 1 118 ? -15.677 -3.402 65.180 1.00 74.19 118 ASN A CA 1
ATOM 927 C C . ASN A 1 118 ? -16.644 -2.919 66.265 1.00 74.19 118 ASN A C 1
ATOM 929 O O . ASN A 1 118 ? -16.243 -2.785 67.423 1.00 74.19 118 ASN A O 1
ATOM 933 N N . ILE A 1 119 ? -17.902 -2.681 65.888 1.00 82.69 119 ILE A N 1
ATOM 934 C CA . ILE A 1 119 ? -18.976 -2.321 66.817 1.00 82.69 119 ILE A CA 1
ATOM 935 C C . ILE A 1 119 ? -19.149 -3.474 67.828 1.00 82.69 119 ILE A C 1
ATOM 937 O O . ILE A 1 119 ? -19.339 -4.621 67.406 1.00 82.69 119 ILE A O 1
ATOM 941 N N . PRO A 1 120 ? -19.065 -3.227 69.149 1.00 87.44 120 PRO A N 1
ATOM 942 C CA . PRO A 1 120 ? -19.325 -4.264 70.141 1.00 87.44 120 PRO A CA 1
ATOM 943 C C . PRO A 1 120 ? -20.806 -4.659 70.116 1.00 87.44 120 PRO A C 1
ATOM 945 O O . PRO A 1 120 ? -21.671 -3.825 69.892 1.00 87.44 120 PRO A O 1
ATOM 948 N N . SER A 1 121 ? -21.129 -5.928 70.376 1.00 88.25 121 SER A N 1
ATOM 949 C CA . SER A 1 121 ? -22.520 -6.413 70.327 1.00 88.25 121 SER A CA 1
ATOM 950 C C . SER A 1 121 ? -23.439 -5.761 71.371 1.00 88.25 121 SER A C 1
ATOM 952 O O . SER A 1 121 ? -24.647 -5.654 71.159 1.00 88.25 121 SER A O 1
ATOM 954 N N . SER A 1 122 ? -22.877 -5.347 72.506 1.00 92.56 122 SER A N 1
ATOM 955 C CA . SER A 1 122 ? -23.555 -4.622 73.579 1.00 92.56 122 SER A CA 1
ATOM 956 C C . SER A 1 122 ? -22.549 -3.832 74.418 1.00 92.56 122 SER A C 1
ATOM 958 O O . SER A 1 122 ? -21.339 -4.069 74.362 1.00 92.56 122 SER A O 1
ATOM 960 N N . VAL A 1 123 ? -23.062 -2.880 75.193 1.00 93.81 123 VAL A N 1
ATOM 961 C CA . VAL A 1 123 ? -22.316 -2.068 76.159 1.00 93.81 123 VAL A CA 1
ATOM 962 C C . VAL A 1 123 ? -23.037 -2.087 77.504 1.00 93.81 123 VAL A C 1
ATOM 964 O O . VAL A 1 123 ? -24.259 -2.206 77.553 1.00 93.81 123 VAL A O 1
ATOM 967 N N . ASN A 1 124 ? -22.285 -1.959 78.598 1.00 94.94 124 ASN A N 1
ATOM 968 C CA . ASN A 1 124 ? -22.841 -1.961 79.950 1.00 94.94 124 ASN A CA 1
ATOM 969 C C . ASN A 1 124 ? -22.678 -0.589 80.613 1.00 94.94 124 ASN A C 1
ATOM 971 O O . ASN A 1 124 ? -21.569 -0.049 80.700 1.00 94.94 124 ASN A O 1
ATOM 975 N N . LEU A 1 125 ? -23.784 -0.046 81.120 1.00 95.31 125 LEU A N 1
ATOM 976 C CA . LEU A 1 125 ? -23.799 1.119 81.998 1.00 95.31 125 LEU A CA 1
ATOM 977 C C . LEU A 1 125 ? -23.939 0.638 83.446 1.00 95.31 125 LEU A C 1
ATOM 979 O O . LEU A 1 125 ? -24.962 0.061 83.808 1.00 95.31 125 LEU A O 1
ATOM 983 N N . MET A 1 126 ? -22.923 0.859 84.279 1.00 94.38 126 MET A N 1
ATOM 984 C CA . MET A 1 126 ? -22.991 0.507 85.698 1.00 94.38 126 MET A CA 1
ATOM 985 C C . MET A 1 126 ? -23.721 1.606 86.465 1.00 94.38 126 MET A C 1
ATOM 987 O O . MET A 1 126 ? -23.293 2.757 86.456 1.00 94.38 126 MET A O 1
ATOM 991 N N . LEU A 1 127 ? -24.773 1.235 87.181 1.00 93.38 127 LEU A N 1
ATOM 992 C CA . LEU A 1 127 ? -25.384 2.050 88.219 1.00 93.38 127 LEU A CA 1
ATOM 993 C C . LEU A 1 127 ? -24.750 1.676 89.557 1.00 93.38 127 LEU A C 1
ATOM 995 O O . LEU A 1 127 ? -24.705 0.494 89.918 1.00 93.38 127 LEU A O 1
ATOM 999 N N . LEU A 1 128 ? -24.241 2.675 90.271 1.00 91.62 128 LEU A N 1
ATOM 1000 C CA . LEU A 1 128 ? -23.510 2.507 91.522 1.00 91.62 128 LEU A CA 1
ATOM 1001 C C . LEU A 1 128 ? -24.022 3.495 92.567 1.00 91.62 128 LEU A C 1
ATOM 1003 O O . LEU A 1 128 ? -24.164 4.676 92.278 1.00 91.62 128 LEU A O 1
ATOM 1007 N N . MET A 1 129 ? -24.254 3.023 93.785 1.00 88.69 129 MET A N 1
ATOM 1008 C CA . MET A 1 129 ? -24.525 3.871 94.945 1.00 88.69 129 MET A CA 1
ATOM 1009 C C . MET A 1 129 ? -23.539 3.484 96.044 1.00 88.69 129 MET A C 1
ATOM 1011 O O . MET A 1 129 ? -23.698 2.440 96.680 1.00 88.69 129 MET A O 1
ATOM 1015 N N . ASP A 1 130 ? -22.490 4.293 96.196 1.00 82.38 130 ASP A N 1
ATOM 1016 C CA . ASP A 1 130 ? -21.403 4.063 97.159 1.00 82.38 130 ASP A CA 1
ATOM 1017 C C . ASP A 1 130 ? -21.676 4.706 98.524 1.00 82.38 130 ASP A C 1
ATOM 1019 O O . ASP A 1 130 ? -21.203 4.204 99.544 1.00 82.38 130 ASP A O 1
ATOM 1023 N N . ASP A 1 131 ? -22.436 5.803 98.546 1.00 78.75 131 ASP A N 1
ATOM 1024 C CA . ASP A 1 131 ? -22.891 6.443 99.776 1.00 78.75 131 ASP A CA 1
ATOM 1025 C C . ASP A 1 131 ? -24.147 5.694 100.252 1.00 78.75 131 ASP A C 1
ATOM 1027 O O . ASP A 1 131 ? -25.238 5.783 99.698 1.00 78.75 131 ASP A O 1
ATOM 1031 N N . VAL A 1 132 ? -23.937 4.781 101.199 1.00 72.69 132 VAL A N 1
ATOM 1032 C CA . VAL A 1 132 ? -24.980 3.927 101.775 1.00 72.69 132 VAL A CA 1
ATOM 1033 C C . VAL A 1 132 ? -24.948 4.061 103.297 1.00 72.69 132 VAL A C 1
ATOM 1035 O O . VAL A 1 132 ? -23.880 4.320 103.860 1.00 72.69 132 VAL A O 1
ATOM 1038 N N . PRO A 1 133 ? -26.082 3.874 104.001 1.00 73.06 133 PRO A N 1
ATOM 1039 C CA . PRO A 1 133 ? -26.105 3.940 105.459 1.00 73.06 133 PRO A CA 1
ATOM 1040 C C . PRO A 1 133 ? -25.054 3.034 106.115 1.00 73.06 133 PRO A C 1
ATOM 1042 O O . PRO A 1 133 ? -24.757 1.940 105.633 1.00 73.06 133 PRO A O 1
ATOM 1045 N N . GLU A 1 134 ? -24.499 3.492 107.239 1.00 65.62 134 GLU A N 1
ATOM 1046 C CA . GLU A 1 134 ? -23.395 2.830 107.939 1.00 65.62 134 GLU A CA 1
ATOM 1047 C C . GLU A 1 134 ? -23.710 1.348 108.237 1.00 65.62 134 GLU A C 1
ATOM 1049 O O . GLU A 1 134 ? -24.648 1.026 108.968 1.00 65.62 134 GLU A O 1
ATOM 1054 N N . GLY A 1 135 ? -22.915 0.437 107.660 1.00 68.94 135 GLY A N 1
ATOM 1055 C CA . GLY A 1 135 ? -23.079 -1.018 107.795 1.00 68.94 135 GLY A CA 1
ATOM 1056 C C . GLY A 1 135 ? -23.737 -1.726 106.602 1.00 68.94 135 GLY A C 1
ATOM 1057 O O . GLY A 1 135 ? -23.762 -2.959 106.584 1.00 68.94 135 GLY A O 1
ATOM 1058 N N . GLU A 1 136 ? -24.223 -0.991 105.597 1.00 72.94 136 GLU A N 1
ATOM 1059 C CA . GLU A 1 136 ? -24.731 -1.552 104.338 1.00 72.94 136 GLU A CA 1
ATOM 1060 C C . GLU A 1 136 ? -23.627 -1.662 103.267 1.00 72.94 136 GLU A C 1
ATOM 1062 O O . GLU A 1 136 ? -22.613 -0.968 103.311 1.00 72.94 136 GLU A O 1
ATOM 1067 N N . ALA A 1 137 ? -23.794 -2.584 102.313 1.00 75.50 137 ALA A N 1
ATOM 1068 C CA . ALA A 1 137 ? -22.886 -2.715 101.172 1.00 75.50 137 ALA A CA 1
ATOM 1069 C C . ALA A 1 137 ? -23.354 -1.811 100.015 1.00 75.50 137 ALA A C 1
ATOM 1071 O O . ALA A 1 137 ? -24.568 -1.694 99.829 1.00 75.50 137 ALA A O 1
ATOM 1072 N N . PRO A 1 138 ? -22.434 -1.241 99.209 1.00 81.81 138 PRO A N 1
ATOM 1073 C CA . PRO A 1 138 ? -22.787 -0.482 98.012 1.00 81.81 138 PRO A CA 1
ATOM 1074 C C . PRO A 1 138 ? -23.722 -1.267 97.095 1.00 81.81 138 PRO A C 1
ATOM 1076 O O . PRO A 1 138 ? -23.531 -2.470 96.872 1.00 81.81 138 PRO A O 1
ATOM 1079 N N . LEU A 1 139 ? -24.722 -0.585 96.542 1.00 87.38 139 LEU A N 1
ATOM 1080 C CA . LEU A 1 139 ? -25.600 -1.181 95.541 1.00 87.38 139 LEU A CA 1
ATOM 1081 C C . LEU A 1 139 ? -24.962 -1.032 94.165 1.00 87.38 139 LEU A C 1
ATOM 1083 O O . LEU A 1 139 ? -24.505 0.049 93.794 1.00 87.38 139 LEU A O 1
ATOM 1087 N N . ARG A 1 140 ? -24.979 -2.117 93.386 1.00 89.00 140 ARG A N 1
ATOM 1088 C CA . ARG A 1 140 ? -24.506 -2.125 92.000 1.00 89.00 140 ARG A CA 1
ATOM 1089 C C . ARG A 1 140 ? -25.456 -2.895 91.086 1.00 89.00 140 ARG A C 1
ATOM 1091 O O . ARG A 1 140 ? -25.836 -4.019 91.412 1.00 89.00 140 ARG A O 1
ATOM 1098 N N . GLN A 1 141 ? -25.754 -2.328 89.919 1.00 90.94 141 GLN A N 1
ATOM 1099 C CA . GLN A 1 141 ? -26.456 -3.005 88.826 1.00 90.94 141 GLN A CA 1
ATOM 1100 C C . GLN A 1 141 ? -25.865 -2.586 87.478 1.00 90.94 141 GLN A C 1
ATOM 1102 O O . GLN A 1 141 ? -25.697 -1.399 87.227 1.00 90.94 141 GLN A O 1
ATOM 1107 N N . ASP A 1 142 ? -25.581 -3.549 86.603 1.00 92.50 142 ASP A N 1
ATOM 1108 C CA . ASP A 1 142 ? -25.140 -3.268 85.235 1.00 92.50 142 ASP A CA 1
ATOM 1109 C C . ASP A 1 142 ? -26.377 -3.293 84.306 1.00 92.50 142 ASP A C 1
ATOM 1111 O O . ASP A 1 142 ? -27.166 -4.243 84.328 1.00 92.50 142 ASP A O 1
ATOM 1115 N N . LEU A 1 143 ? -26.583 -2.226 83.529 1.00 93.69 143 LEU A N 1
ATOM 1116 C CA . LEU A 1 143 ? -27.606 -2.121 82.487 1.00 93.69 143 LEU A CA 1
ATOM 1117 C C . LEU A 1 143 ? -26.961 -2.408 81.128 1.00 93.69 143 LEU A C 1
ATOM 1119 O O . LEU A 1 143 ? -26.194 -1.590 80.621 1.00 93.69 143 LEU A O 1
ATOM 1123 N N . GLU A 1 144 ? -27.297 -3.553 80.539 1.00 94.50 144 GLU A N 1
ATOM 1124 C CA . GLU A 1 144 ? -26.844 -3.927 79.198 1.00 94.50 144 GLU A CA 1
ATOM 1125 C C . GLU A 1 144 ? -27.710 -3.260 78.117 1.00 94.50 144 GLU A C 1
ATOM 1127 O O . GLU A 1 144 ? -28.938 -3.393 78.120 1.00 94.50 144 GLU A O 1
ATOM 1132 N N . ILE A 1 145 ? -27.061 -2.573 77.173 1.00 93.62 145 ILE A N 1
ATOM 1133 C CA . ILE A 1 145 ? -27.672 -1.989 75.974 1.00 93.62 145 ILE A CA 1
ATOM 1134 C C . ILE A 1 145 ? -27.038 -2.627 74.739 1.00 93.62 145 ILE A C 1
ATOM 1136 O O . ILE A 1 145 ? -25.824 -2.568 74.543 1.00 93.62 145 ILE A O 1
ATOM 1140 N N . LYS A 1 146 ? -27.862 -3.236 73.883 1.00 93.19 146 LYS A N 1
ATOM 1141 C CA . LYS A 1 146 ? -27.419 -3.839 72.623 1.00 93.19 146 LYS A CA 1
ATOM 1142 C C . LYS A 1 146 ? -27.093 -2.754 71.595 1.00 93.19 146 LYS A C 1
ATOM 1144 O O . LYS A 1 146 ? -27.917 -1.872 71.363 1.00 93.19 146 LYS A O 1
ATOM 1149 N N . LEU A 1 147 ? -25.946 -2.850 70.928 1.00 91.38 147 LEU A N 1
ATOM 1150 C CA . LEU A 1 147 ? -25.639 -1.965 69.803 1.00 91.38 147 LEU A CA 1
ATOM 1151 C C . LEU A 1 147 ? -26.056 -2.634 68.492 1.00 91.38 147 LEU A C 1
ATOM 1153 O O . LEU A 1 147 ? -25.729 -3.796 68.243 1.00 91.38 147 LEU A O 1
ATOM 1157 N N . LEU A 1 148 ? -26.823 -1.918 67.674 1.00 89.94 148 LEU A N 1
ATOM 1158 C CA . LEU A 1 148 ? -27.369 -2.438 66.421 1.00 89.94 148 LEU A CA 1
ATOM 1159 C C . LEU A 1 148 ? -26.474 -2.058 65.234 1.00 89.94 148 LEU A C 1
ATOM 1161 O O . LEU A 1 148 ? -26.313 -0.879 64.929 1.00 89.94 148 LEU A O 1
ATOM 1165 N N . ASP A 1 149 ? -25.940 -3.064 64.538 1.00 87.75 149 ASP A N 1
ATOM 1166 C CA . ASP A 1 149 ? -25.233 -2.926 63.253 1.00 87.75 149 ASP A CA 1
ATOM 1167 C C . ASP A 1 149 ? -26.236 -3.073 62.097 1.00 87.75 149 ASP A C 1
ATOM 1169 O O . ASP A 1 149 ? -26.268 -4.085 61.388 1.00 87.75 149 ASP A O 1
ATOM 1173 N N . CYS A 1 150 ? -27.148 -2.101 61.991 1.00 90.25 150 CYS A N 1
ATOM 1174 C CA . CYS A 1 150 ? -28.193 -2.102 60.972 1.00 90.25 150 CYS A CA 1
ATOM 1175 C C . CYS A 1 150 ? -27.580 -1.964 59.575 1.00 90.25 150 CYS A C 1
ATOM 1177 O O . CYS A 1 150 ? -26.852 -1.006 59.305 1.00 90.25 150 CYS A O 1
ATOM 1179 N N . LYS A 1 151 ? -27.943 -2.868 58.663 1.00 91.44 151 LYS A N 1
ATOM 1180 C CA . LYS A 1 151 ? -27.511 -2.828 57.259 1.00 91.44 151 LYS A CA 1
ATOM 1181 C C . LYS A 1 151 ? -28.722 -2.860 56.353 1.00 91.44 151 LYS A C 1
ATOM 1183 O O . LYS A 1 151 ? -29.627 -3.658 56.556 1.00 91.44 151 LYS A O 1
ATOM 1188 N N . LEU A 1 152 ? -28.748 -1.981 55.360 1.00 95.12 152 LEU A N 1
ATOM 1189 C CA . LEU A 1 152 ? -29.701 -2.116 54.268 1.00 95.12 152 LEU A CA 1
ATOM 1190 C C . LEU A 1 152 ? -29.240 -3.288 53.400 1.00 95.12 152 LEU A C 1
ATOM 1192 O O . LEU A 1 152 ? -28.062 -3.355 53.079 1.00 95.12 152 LEU A O 1
ATOM 1196 N N . GLU A 1 153 ? -30.138 -4.183 53.025 1.00 96.00 153 GLU A N 1
ATOM 1197 C CA . GLU A 1 153 ? -29.891 -5.313 52.130 1.00 96.00 153 GLU A CA 1
ATOM 1198 C C . GLU A 1 153 ? -30.935 -5.332 51.014 1.00 96.00 153 GLU A C 1
ATOM 1200 O O . GLU A 1 153 ? -32.042 -4.797 51.155 1.00 96.00 153 GLU A O 1
ATOM 1205 N N . THR A 1 154 ? -30.567 -5.942 49.893 1.00 95.69 154 THR A N 1
ATOM 1206 C CA . THR A 1 154 ? -31.397 -6.040 48.691 1.00 95.69 154 THR A CA 1
ATOM 1207 C C . THR A 1 154 ? -31.377 -7.470 48.160 1.00 95.69 154 THR A C 1
ATOM 1209 O O . THR A 1 154 ? -30.390 -8.185 48.306 1.00 95.69 154 THR A O 1
ATOM 1212 N N . GLU A 1 155 ? -32.474 -7.910 47.545 1.00 94.62 155 GLU A N 1
ATOM 1213 C CA . GLU A 1 155 ? -32.573 -9.255 46.953 1.00 94.62 155 GLU A CA 1
ATOM 1214 C C . GLU A 1 155 ? -31.681 -9.420 45.713 1.00 94.62 155 GLU A C 1
ATOM 1216 O O . GLU A 1 155 ? -31.224 -10.521 45.413 1.00 94.62 155 GLU A O 1
ATOM 1221 N N . ILE A 1 156 ? -31.408 -8.315 45.017 1.00 92.56 156 ILE A N 1
ATOM 1222 C CA . ILE A 1 156 ? -30.528 -8.257 43.850 1.00 92.56 156 ILE A CA 1
ATOM 1223 C C . ILE A 1 156 ? -29.403 -7.244 44.066 1.00 92.56 156 ILE A C 1
ATOM 1225 O O . ILE A 1 156 ? -29.579 -6.243 44.761 1.00 92.56 156 ILE A O 1
ATOM 1229 N N . GLU A 1 157 ? -28.262 -7.476 43.423 1.00 91.25 157 GLU A N 1
ATOM 1230 C CA . GLU A 1 157 ? -27.138 -6.526 43.362 1.00 91.25 157 GLU A CA 1
ATOM 1231 C C . GLU A 1 157 ? -27.042 -5.836 41.992 1.00 91.25 157 GLU A C 1
ATOM 1233 O O . GLU A 1 157 ? -26.476 -4.749 41.859 1.00 91.25 157 GLU A O 1
ATOM 1238 N N . GLU A 1 158 ? -27.630 -6.441 40.961 1.00 92.50 158 GLU A N 1
ATOM 1239 C CA . GLU A 1 158 ? -27.679 -5.907 39.607 1.00 92.50 158 GLU A CA 1
ATOM 1240 C C . GLU A 1 158 ? -28.995 -6.255 38.912 1.00 92.50 158 GLU A C 1
ATOM 1242 O O . GLU A 1 158 ? -29.667 -7.221 39.273 1.00 92.50 158 GLU A O 1
ATOM 1247 N N . ALA A 1 159 ? -29.359 -5.451 37.914 1.00 92.88 159 ALA A N 1
ATOM 1248 C CA . ALA A 1 159 ? -30.494 -5.719 37.040 1.00 92.88 159 ALA A CA 1
ATOM 1249 C C . ALA A 1 159 ? -30.171 -5.307 35.603 1.00 92.88 159 ALA A C 1
ATOM 1251 O O . ALA A 1 159 ? -29.561 -4.258 35.362 1.00 92.88 159 ALA A O 1
ATOM 1252 N N . THR A 1 160 ? -30.618 -6.114 34.646 1.00 93.38 160 THR A N 1
ATOM 1253 C CA . THR A 1 160 ? -30.404 -5.878 33.214 1.00 93.38 160 THR A CA 1
ATOM 1254 C C . THR A 1 160 ? -31.730 -5.721 32.478 1.00 93.38 160 THR A C 1
ATOM 1256 O O . THR A 1 160 ? -32.659 -6.496 32.670 1.00 93.38 160 THR A O 1
ATOM 1259 N N . PHE A 1 161 ? -31.809 -4.725 31.604 1.00 92.50 161 PHE A N 1
ATOM 1260 C CA . PHE A 1 161 ? -32.986 -4.423 30.793 1.00 92.50 161 PHE A CA 1
ATOM 1261 C C . PHE A 1 161 ? -32.619 -4.514 29.305 1.00 92.50 161 PHE A C 1
ATOM 1263 O O . PHE A 1 161 ? -31.541 -4.046 28.918 1.00 92.50 161 PHE A O 1
ATOM 1270 N N . PRO A 1 162 ? -33.484 -5.084 28.449 1.00 89.88 162 PRO A N 1
ATOM 1271 C CA . PRO A 1 162 ? -33.231 -5.153 27.017 1.00 89.88 162 PRO A CA 1
ATOM 1272 C C . PRO A 1 162 ? -33.314 -3.771 26.366 1.00 89.88 162 PRO A C 1
ATOM 1274 O O . PRO A 1 162 ? -34.128 -2.926 26.743 1.00 89.88 162 PRO A O 1
ATOM 1277 N N . VAL A 1 163 ? -32.503 -3.545 25.331 1.00 88.62 163 VAL A N 1
ATOM 1278 C CA . VAL A 1 163 ? -32.694 -2.403 24.425 1.00 88.62 163 VAL A CA 1
ATOM 1279 C C . VAL A 1 163 ? -33.977 -2.626 23.620 1.00 88.62 163 VAL A C 1
ATOM 1281 O O . VAL A 1 163 ? -33.966 -3.313 22.601 1.00 88.62 163 VAL A O 1
ATOM 1284 N N . SER A 1 164 ? -35.077 -2.024 24.067 1.00 83.94 164 SER A N 1
ATOM 1285 C CA . SER A 1 164 ? -36.389 -2.104 23.418 1.00 83.94 164 SER A CA 1
ATOM 1286 C C . SER A 1 164 ? -37.086 -0.740 23.388 1.00 83.94 164 SER A C 1
ATOM 1288 O O . SER A 1 164 ? -36.674 0.196 24.076 1.00 83.94 164 SER A O 1
ATOM 1290 N N . ASP A 1 165 ? -38.095 -0.603 22.525 1.00 83.25 165 ASP A N 1
ATOM 1291 C CA . ASP A 1 165 ? -39.084 0.482 22.614 1.00 83.25 165 ASP A CA 1
ATOM 1292 C C . ASP A 1 165 ? -40.127 0.202 23.705 1.00 83.25 165 ASP A C 1
ATOM 1294 O O . ASP A 1 165 ? -40.699 1.136 24.268 1.00 83.25 165 ASP A O 1
ATOM 1298 N N . ASP A 1 166 ? -40.334 -1.075 24.030 1.00 85.25 166 ASP A N 1
ATOM 1299 C CA . ASP A 1 166 ? -41.220 -1.505 25.100 1.00 85.25 166 ASP A CA 1
ATOM 1300 C C . ASP A 1 166 ? -40.502 -1.467 26.449 1.00 85.25 166 ASP A C 1
ATOM 1302 O O . ASP A 1 166 ? -39.334 -1.845 26.579 1.00 85.25 166 ASP A O 1
ATOM 1306 N N . MET A 1 167 ? -41.229 -1.027 27.474 1.00 86.69 167 MET A N 1
ATOM 1307 C CA . MET A 1 167 ? -40.739 -1.030 28.846 1.00 86.69 167 MET A CA 1
ATOM 1308 C C . MET A 1 167 ? -40.911 -2.421 29.459 1.00 86.69 167 MET A C 1
ATOM 1310 O O . MET A 1 167 ? -41.967 -3.042 29.347 1.00 86.69 167 MET A O 1
ATOM 1314 N N . SER A 1 168 ? -39.882 -2.877 30.159 1.00 89.19 168 SER A N 1
ATOM 1315 C CA . SER A 1 168 ? -39.884 -4.067 31.006 1.00 89.19 168 SER A CA 1
ATOM 1316 C C . SER A 1 168 ? -39.816 -3.658 32.475 1.00 89.19 168 SER A C 1
ATOM 1318 O O . SER A 1 168 ? -39.418 -2.538 32.811 1.00 89.19 168 SER A O 1
ATOM 1320 N N . GLU A 1 169 ? -40.257 -4.560 33.346 1.00 92.81 169 GLU A N 1
ATOM 1321 C CA . GLU A 1 169 ? -40.385 -4.321 34.777 1.00 92.81 169 GLU A CA 1
ATOM 1322 C C . GLU A 1 169 ? -39.658 -5.401 35.579 1.00 92.81 169 GLU A C 1
ATOM 1324 O O . GLU A 1 169 ? -39.809 -6.596 35.309 1.00 92.81 169 GLU A O 1
ATOM 1329 N N . ILE A 1 170 ? -38.883 -4.974 36.575 1.00 93.94 170 ILE A N 1
ATOM 1330 C CA . ILE A 1 170 ? -38.218 -5.855 37.538 1.00 93.94 170 ILE A CA 1
ATOM 1331 C C . ILE A 1 170 ? -38.613 -5.403 38.940 1.00 93.94 170 ILE A C 1
ATOM 1333 O O . ILE A 1 170 ? -38.424 -4.239 39.297 1.00 93.94 170 ILE A O 1
ATOM 1337 N N . THR A 1 171 ? -39.130 -6.333 39.743 1.00 94.25 171 THR A N 1
ATOM 1338 C CA . THR A 1 171 ? -39.514 -6.091 41.137 1.00 94.25 171 THR A CA 1
ATOM 1339 C C . THR A 1 171 ? -38.677 -6.953 42.068 1.00 94.25 171 THR A C 1
ATOM 1341 O O . THR A 1 171 ? -38.531 -8.150 41.835 1.00 94.25 171 THR A O 1
ATOM 1344 N N . PHE A 1 172 ? -38.164 -6.351 43.137 1.00 94.94 172 PHE A N 1
ATOM 1345 C CA . PHE A 1 172 ? -37.362 -7.028 44.152 1.00 94.94 172 PHE A CA 1
ATOM 1346 C C . PHE A 1 172 ? -37.607 -6.429 45.539 1.00 94.94 172 PHE A C 1
ATOM 1348 O O . PHE A 1 172 ? -38.103 -5.305 45.675 1.00 94.94 172 PHE A O 1
ATOM 1355 N N . ASP A 1 173 ? -37.264 -7.180 46.581 1.00 96.50 173 ASP A N 1
ATOM 1356 C CA . ASP A 1 173 ? -37.397 -6.719 47.961 1.00 96.50 173 ASP A CA 1
ATOM 1357 C C . ASP A 1 173 ? -36.101 -6.091 48.510 1.00 96.50 173 ASP A C 1
ATOM 1359 O O . ASP A 1 173 ? -34.984 -6.514 48.201 1.00 96.50 173 ASP A O 1
ATOM 1363 N N . VAL A 1 174 ? -36.265 -5.098 49.388 1.00 97.06 174 VAL A N 1
ATOM 1364 C CA . VAL A 1 174 ? -35.188 -4.473 50.176 1.00 97.06 174 VAL A CA 1
ATOM 1365 C C . VAL A 1 174 ? -35.565 -4.459 51.656 1.00 97.06 174 VAL A C 1
ATOM 1367 O O . VAL A 1 174 ? -36.735 -4.260 51.994 1.00 97.06 174 VAL A O 1
ATOM 1370 N N . TRP A 1 175 ? -34.610 -4.692 52.556 1.00 96.31 175 TRP A N 1
ATOM 1371 C CA . TRP A 1 175 ? -34.875 -4.778 53.999 1.00 96.31 175 TRP A CA 1
ATOM 1372 C C . TRP A 1 175 ? -33.701 -4.300 54.852 1.00 96.31 175 TRP A C 1
ATOM 1374 O O . TRP A 1 175 ? -32.567 -4.244 54.392 1.00 96.31 175 TRP A O 1
ATOM 1384 N N . ILE A 1 176 ? -33.974 -3.964 56.114 1.00 95.44 176 ILE A N 1
ATOM 1385 C CA . ILE A 1 176 ? -32.940 -3.651 57.106 1.00 95.44 176 ILE A CA 1
ATOM 1386 C C . ILE A 1 176 ? -32.597 -4.920 57.887 1.00 95.44 176 ILE A C 1
ATOM 1388 O O . ILE A 1 176 ? -33.400 -5.420 58.680 1.00 95.44 176 ILE A O 1
ATOM 1392 N N . GLU A 1 177 ? -31.399 -5.450 57.673 1.00 92.81 177 GLU A N 1
ATOM 1393 C CA . GLU A 1 177 ? -30.824 -6.511 58.490 1.00 92.81 177 GLU A CA 1
ATOM 1394 C C . GLU A 1 177 ? -30.403 -5.955 59.862 1.00 92.81 177 GLU A C 1
ATOM 1396 O O . GLU A 1 177 ? -29.949 -4.817 59.977 1.00 92.81 177 GLU A O 1
ATOM 1401 N N . ASN A 1 178 ? -30.572 -6.756 60.922 1.00 88.38 178 ASN A N 1
ATOM 1402 C CA . ASN A 1 178 ? -30.242 -6.405 62.313 1.00 88.38 178 ASN A CA 1
ATOM 1403 C C . ASN A 1 178 ? -30.969 -5.170 62.885 1.00 88.38 178 ASN A C 1
ATOM 1405 O O . ASN A 1 178 ? -30.499 -4.585 63.858 1.00 88.38 178 ASN A O 1
ATOM 1409 N N . ALA A 1 179 ? -32.149 -4.827 62.355 1.00 84.50 179 ALA A N 1
ATOM 1410 C CA . ALA A 1 179 ? -32.937 -3.667 62.789 1.00 84.50 179 ALA A CA 1
ATOM 1411 C C . ALA A 1 179 ? -33.351 -3.677 64.277 1.00 84.50 179 ALA A C 1
ATOM 1413 O O . ALA A 1 179 ? -33.622 -2.623 64.840 1.00 84.50 179 ALA A O 1
ATOM 1414 N N . GLY A 1 180 ? -33.407 -4.843 64.933 1.00 84.56 180 GLY A N 1
ATOM 1415 C CA . GLY A 1 180 ? -33.799 -4.942 66.343 1.00 84.56 180 GLY A CA 1
ATOM 1416 C C . GLY A 1 180 ? -35.171 -4.312 66.610 1.00 84.56 180 GLY A C 1
ATOM 1417 O O . GLY A 1 180 ? -36.148 -4.666 65.953 1.00 84.56 180 GLY A O 1
ATOM 1418 N N . ASP A 1 181 ? -35.219 -3.377 67.562 1.00 81.06 181 ASP A N 1
ATOM 1419 C CA . ASP A 1 181 ? -36.432 -2.635 67.933 1.00 81.06 181 ASP A CA 1
ATOM 1420 C C . ASP A 1 181 ? -36.630 -1.331 67.123 1.00 81.06 181 ASP A C 1
ATOM 1422 O O . ASP A 1 181 ? -37.583 -0.589 67.384 1.00 81.06 181 ASP A O 1
ATOM 1426 N N . GLU A 1 182 ? -35.757 -1.027 66.150 1.00 84.75 182 GLU A N 1
ATOM 1427 C CA . GLU A 1 182 ? -35.862 0.169 65.299 1.00 84.75 182 GLU A CA 1
ATOM 1428 C C . GLU A 1 182 ? -37.055 0.105 64.337 1.00 84.75 182 GLU A C 1
ATOM 1430 O O . GLU A 1 182 ? -37.301 -0.909 63.680 1.00 84.75 182 GLU A O 1
ATOM 1435 N N . LYS A 1 183 ? -37.779 1.224 64.216 1.00 83.88 183 LYS A N 1
ATOM 1436 C CA . LYS A 1 183 ? -38.999 1.376 63.399 1.00 83.88 183 LYS A CA 1
ATOM 1437 C C . LYS A 1 183 ? -39.005 2.710 62.645 1.00 83.88 183 LYS A C 1
ATOM 1439 O O . LYS A 1 183 ? -38.193 3.585 62.947 1.00 83.88 183 LYS A O 1
ATOM 1444 N N . GLY A 1 184 ? -39.933 2.887 61.701 1.00 85.62 184 GLY A N 1
ATOM 1445 C CA . GLY A 1 184 ? -40.102 4.151 60.972 1.00 85.62 184 GLY A CA 1
ATOM 1446 C C . GLY A 1 184 ? -39.035 4.430 59.906 1.00 85.62 184 GLY A C 1
ATOM 1447 O O . GLY A 1 184 ? -38.606 5.574 59.758 1.00 85.62 184 GLY A O 1
ATOM 1448 N N . TRP A 1 185 ? -38.586 3.400 59.185 1.00 91.31 185 TRP A N 1
ATOM 1449 C CA . TRP A 1 185 ? -37.628 3.549 58.087 1.00 91.31 185 TRP A CA 1
ATOM 1450 C C . TRP A 1 185 ? -38.294 4.096 56.819 1.00 91.31 185 TRP A C 1
ATOM 1452 O O . TRP A 1 185 ? -39.276 3.538 56.329 1.00 91.31 185 TRP A O 1
ATOM 1462 N N . ASN A 1 186 ? -37.708 5.145 56.244 1.00 92.94 186 ASN A N 1
ATOM 1463 C CA . ASN A 1 186 ? -38.105 5.701 54.953 1.00 92.94 186 ASN A CA 1
ATOM 1464 C C . ASN A 1 186 ? -37.125 5.251 53.870 1.00 92.94 186 ASN A C 1
ATOM 1466 O O . ASN A 1 186 ? -35.934 5.554 53.952 1.00 92.94 186 ASN A O 1
ATOM 1470 N N . PHE A 1 187 ? -37.635 4.553 52.856 1.00 94.88 187 PHE A N 1
ATOM 1471 C CA . PHE A 1 187 ? -36.851 4.056 51.727 1.00 94.88 187 PHE A CA 1
ATOM 1472 C C . PHE A 1 187 ? -36.931 5.021 50.542 1.00 94.88 187 PHE A C 1
ATOM 1474 O O . PHE A 1 187 ? -38.002 5.533 50.222 1.00 94.88 187 PHE A O 1
ATOM 1481 N N . ASN A 1 188 ? -35.801 5.247 49.877 1.00 94.75 188 ASN A N 1
ATOM 1482 C CA . ASN A 1 188 ? -35.695 6.073 48.676 1.00 94.75 188 ASN A CA 1
ATOM 1483 C C . ASN A 1 188 ? -34.689 5.461 47.686 1.00 94.75 188 ASN A C 1
ATOM 1485 O O . ASN A 1 188 ? -33.829 4.678 48.091 1.00 94.75 188 ASN A O 1
ATOM 1489 N N . GLY A 1 189 ? -34.784 5.828 46.407 1.00 94.88 189 GLY A N 1
ATOM 1490 C CA . GLY A 1 189 ? -33.885 5.371 45.350 1.00 94.88 189 GLY A CA 1
ATOM 1491 C C . GLY A 1 189 ? -33.457 6.514 44.433 1.00 94.88 189 GLY A C 1
ATOM 1492 O O . GLY A 1 189 ? -34.287 7.309 43.999 1.00 94.88 189 GLY A O 1
ATOM 1493 N N . GLU A 1 190 ? -32.165 6.596 44.121 1.00 95.69 190 GLU A N 1
ATOM 1494 C CA . GLU A 1 190 ? -31.611 7.629 43.240 1.00 95.69 190 GLU A CA 1
ATOM 1495 C C . GLU A 1 190 ? -30.427 7.094 42.426 1.00 95.69 190 GLU A C 1
ATOM 1497 O O . GLU A 1 190 ? -29.569 6.374 42.937 1.00 95.69 190 GLU A O 1
ATOM 1502 N N . TYR A 1 191 ? -30.341 7.482 41.154 1.00 95.94 191 TYR A N 1
ATOM 1503 C CA . TYR A 1 191 ? -29.164 7.214 40.331 1.00 95.94 191 TYR A CA 1
ATOM 1504 C C . TYR A 1 191 ? -28.056 8.226 40.614 1.00 95.94 191 TYR A C 1
ATOM 1506 O O . TYR A 1 191 ? -28.289 9.435 40.550 1.00 95.94 191 TYR A O 1
ATOM 1514 N N . ARG A 1 192 ? -26.828 7.749 40.853 1.00 91.75 192 ARG A N 1
ATOM 1515 C CA . ARG A 1 192 ? -25.665 8.619 41.100 1.00 91.75 192 ARG A CA 1
ATOM 1516 C C . ARG A 1 192 ? -24.442 8.232 40.272 1.00 91.75 192 ARG A C 1
ATOM 1518 O O . ARG A 1 192 ? -24.229 7.070 39.936 1.00 91.75 192 ARG A O 1
ATOM 1525 N N . TYR A 1 193 ? -23.610 9.228 39.977 1.00 86.12 193 TYR A N 1
ATOM 1526 C CA . TYR A 1 193 ? -22.232 9.065 39.517 1.00 86.12 193 TYR A CA 1
ATOM 1527 C C . TYR A 1 193 ? -21.293 9.613 40.597 1.00 86.12 193 TYR A C 1
ATOM 1529 O O . TYR A 1 193 ? -21.143 10.827 40.765 1.00 86.12 193 TYR A O 1
ATOM 1537 N N . GLY A 1 194 ? -20.695 8.716 41.384 1.00 80.94 194 GLY A N 1
ATOM 1538 C CA . GLY A 1 194 ? -20.027 9.106 42.626 1.00 80.94 194 GLY A CA 1
ATOM 1539 C C . GLY A 1 194 ? -21.040 9.675 43.623 1.00 80.94 194 GLY A C 1
ATOM 1540 O O . GLY A 1 194 ? -22.007 9.004 43.967 1.00 80.94 194 GLY A O 1
ATOM 1541 N N . SER A 1 195 ? -20.833 10.913 44.075 1.00 78.50 195 SER A N 1
ATOM 1542 C CA . SER A 1 195 ? -21.742 11.610 44.999 1.00 78.50 195 SER A CA 1
ATOM 1543 C C . SER A 1 195 ? -22.790 12.497 44.312 1.00 78.50 195 SER A C 1
ATOM 1545 O O . SER A 1 195 ? -23.590 13.119 45.006 1.00 78.50 195 SER A O 1
ATOM 1547 N N . LEU A 1 196 ? -22.782 12.599 42.977 1.00 87.00 196 LEU A N 1
ATOM 1548 C CA . LEU A 1 196 ? -23.668 13.493 42.224 1.00 87.00 196 LEU A CA 1
ATOM 1549 C C . LEU A 1 196 ? -24.839 12.726 41.586 1.00 87.00 196 LEU A C 1
ATOM 1551 O O . LEU A 1 196 ? -24.612 11.620 41.091 1.00 87.00 196 LEU A O 1
ATOM 1555 N N . PRO A 1 197 ? -26.052 13.307 41.522 1.00 90.06 197 PRO A N 1
ATOM 1556 C CA . PRO A 1 197 ? -27.179 12.721 40.796 1.00 90.06 197 PRO A CA 1
ATOM 1557 C C . PRO A 1 197 ? -26.871 12.490 39.307 1.00 90.06 197 PRO A C 1
ATOM 1559 O O . PRO A 1 197 ? -26.111 13.244 38.693 1.00 90.06 197 PRO A O 1
ATOM 1562 N N . SER A 1 198 ? -27.470 11.456 38.716 1.00 91.56 198 SER A N 1
ATOM 1563 C CA . SER A 1 198 ? -27.363 11.116 37.291 1.00 91.56 198 SER A CA 1
ATOM 1564 C C . SER A 1 198 ? -28.736 10.830 36.689 1.00 91.56 198 SER A C 1
ATOM 1566 O O . SER A 1 198 ? -29.650 10.419 37.399 1.00 91.56 198 SER A O 1
ATOM 1568 N N . ASP A 1 199 ? -28.871 10.992 35.369 1.00 90.81 199 ASP A N 1
ATOM 1569 C CA . ASP A 1 199 ? -30.123 10.666 34.682 1.00 90.81 199 ASP A CA 1
ATOM 1570 C C . ASP A 1 199 ? -30.516 9.194 34.914 1.00 90.81 199 ASP A C 1
ATOM 1572 O O . ASP A 1 199 ? -29.652 8.311 34.823 1.00 90.81 199 ASP A O 1
ATOM 1576 N N . PRO A 1 200 ? -31.793 8.898 35.174 1.00 93.44 200 PRO A N 1
ATOM 1577 C CA . PRO A 1 200 ? -32.230 7.540 35.457 1.00 93.44 200 PRO A CA 1
ATOM 1578 C C . PRO A 1 200 ? -32.194 6.644 34.213 1.00 93.44 200 PRO A C 1
ATOM 1580 O O . PRO A 1 200 ? -32.492 7.089 33.105 1.00 93.44 200 PRO A O 1
ATOM 1583 N N . LEU A 1 201 ? -31.866 5.361 34.403 1.00 93.50 201 LEU A N 1
ATOM 1584 C CA . LEU A 1 201 ? -32.064 4.334 33.367 1.00 93.50 201 LEU A CA 1
ATOM 1585 C C . LEU A 1 201 ? -33.478 3.743 33.402 1.00 93.50 201 LEU A C 1
ATOM 1587 O O . LEU A 1 201 ? -33.972 3.291 32.371 1.00 93.50 201 LEU A O 1
ATOM 1591 N N . THR A 1 202 ? -34.129 3.773 34.565 1.00 95.31 202 THR A N 1
ATOM 1592 C CA . THR A 1 202 ? -35.481 3.258 34.799 1.00 95.31 202 THR A CA 1
ATOM 1593 C C . THR A 1 202 ? -36.259 4.222 35.694 1.00 95.31 202 THR A C 1
ATOM 1595 O O . THR A 1 202 ? -35.669 4.977 36.471 1.00 95.31 202 THR A O 1
ATOM 1598 N N . TYR A 1 203 ? -37.588 4.184 35.634 1.00 95.75 203 TYR A N 1
ATOM 1599 C CA . TYR A 1 203 ? -38.407 4.700 36.726 1.00 95.75 203 TYR A CA 1
ATOM 1600 C C . TYR A 1 203 ? -38.197 3.831 37.967 1.00 95.75 203 TYR A C 1
ATOM 1602 O O . TYR A 1 203 ? -37.925 2.636 37.843 1.00 95.75 203 TYR A O 1
ATOM 1610 N N . ILE A 1 204 ? -38.292 4.446 39.143 1.00 97.00 204 ILE A N 1
ATOM 1611 C CA . ILE A 1 204 ? -38.141 3.782 40.436 1.00 97.00 204 ILE A CA 1
ATOM 1612 C C . ILE A 1 204 ? -39.441 4.009 41.203 1.00 97.00 204 ILE A C 1
ATOM 1614 O O . ILE A 1 204 ? -39.801 5.157 41.467 1.00 97.00 204 ILE A O 1
ATOM 1618 N N . ASP A 1 205 ? -40.125 2.928 41.560 1.00 97.19 205 ASP A N 1
ATOM 1619 C CA . ASP A 1 205 ? -41.251 2.945 42.491 1.00 97.19 205 ASP A CA 1
ATOM 1620 C C . ASP A 1 205 ? -40.893 2.124 43.732 1.00 97.19 205 ASP A C 1
ATOM 1622 O O . ASP A 1 205 ? -40.372 1.014 43.618 1.00 97.19 205 ASP A O 1
ATOM 1626 N N . ILE A 1 206 ? -41.131 2.677 44.923 1.00 97.31 206 ILE A N 1
ATOM 1627 C CA . ILE A 1 206 ? -40.800 2.022 46.193 1.00 97.31 206 ILE A CA 1
ATOM 1628 C C . ILE A 1 206 ? -42.043 1.987 47.072 1.00 97.31 206 ILE A C 1
ATOM 1630 O O . ILE A 1 206 ? -42.544 3.023 47.508 1.00 97.31 206 ILE A O 1
ATOM 1634 N N . GLN A 1 207 ? -42.511 0.776 47.366 1.00 95.88 207 GLN A N 1
ATOM 1635 C CA . GLN A 1 207 ? -43.721 0.525 48.143 1.00 95.88 207 GLN A CA 1
ATOM 1636 C C . GLN A 1 207 ? -43.370 -0.154 49.476 1.00 95.88 207 GLN A C 1
ATOM 1638 O O . GLN A 1 207 ? -42.851 -1.276 49.473 1.00 95.88 207 GLN A O 1
ATOM 1643 N N . PRO A 1 208 ? -43.644 0.474 50.634 1.00 91.81 208 PRO A N 1
ATOM 1644 C CA . PRO A 1 208 ? -43.379 -0.129 51.938 1.00 91.81 208 PRO A CA 1
ATOM 1645 C C . PRO A 1 208 ? -44.121 -1.462 52.135 1.00 91.81 208 PRO A C 1
ATOM 1647 O O . PRO A 1 208 ? -45.316 -1.573 51.862 1.00 91.81 208 PRO A O 1
ATOM 1650 N N . LYS A 1 209 ? -43.418 -2.470 52.665 1.00 90.62 209 LYS A N 1
ATOM 1651 C CA . LYS A 1 209 ? -43.940 -3.807 53.020 1.00 90.62 209 LYS A CA 1
ATOM 1652 C C . LYS A 1 209 ? -43.852 -4.078 54.533 1.00 90.62 209 LYS A C 1
ATOM 1654 O O . LYS A 1 209 ? -43.843 -5.229 54.964 1.00 90.62 209 LYS A O 1
ATOM 1659 N N . GLY A 1 210 ? -43.764 -3.027 55.346 1.00 85.62 210 GLY A N 1
ATOM 1660 C CA . GLY A 1 210 ? -43.635 -3.093 56.802 1.00 85.62 210 GLY A CA 1
ATOM 1661 C C . GLY A 1 210 ? -42.728 -1.987 57.343 1.00 85.62 210 GLY A C 1
ATOM 1662 O O . GLY A 1 210 ? -42.372 -1.067 56.617 1.00 85.62 210 GLY A O 1
ATOM 1663 N N . GLU A 1 211 ? -42.338 -2.101 58.614 1.00 85.94 211 GLU A N 1
ATOM 1664 C CA . GLU A 1 211 ? -41.506 -1.102 59.313 1.00 85.94 211 GLU A CA 1
ATOM 1665 C C . GLU A 1 211 ? -40.034 -1.093 58.868 1.00 85.94 211 GLU A C 1
ATOM 1667 O O . GLU A 1 211 ? -39.360 -0.081 59.015 1.00 85.94 211 GLU A O 1
ATOM 1672 N N . SER A 1 212 ? -39.526 -2.214 58.344 1.00 91.56 212 SER A N 1
ATOM 1673 C CA . SER A 1 212 ? -38.109 -2.411 57.992 1.00 91.56 212 SER A CA 1
ATOM 1674 C C . SER A 1 212 ? -37.906 -3.063 56.620 1.00 91.56 212 SER A C 1
ATOM 1676 O O . SER A 1 212 ? -36.819 -3.560 56.326 1.00 91.56 212 SER A O 1
ATOM 1678 N N . LYS A 1 213 ? -38.945 -3.089 55.776 1.00 94.44 213 LYS A N 1
ATOM 1679 C CA . LYS A 1 213 ? -38.929 -3.740 54.459 1.00 94.44 213 LYS A CA 1
ATOM 1680 C C . LYS A 1 213 ? -39.727 -2.935 53.435 1.00 94.44 213 LYS A C 1
ATOM 1682 O O . LYS A 1 213 ? -40.803 -2.430 53.756 1.00 94.44 213 LYS A O 1
ATOM 1687 N N . ALA A 1 214 ? -39.253 -2.888 52.195 1.00 96.00 214 ALA A N 1
ATOM 1688 C CA . ALA A 1 214 ? -39.959 -2.305 51.058 1.00 96.00 214 ALA A CA 1
ATOM 1689 C C . ALA A 1 214 ? -39.814 -3.178 49.800 1.00 96.00 214 ALA A C 1
ATOM 1691 O O . ALA A 1 214 ? -38.907 -4.001 49.697 1.00 96.00 214 ALA A O 1
ATOM 1692 N N . SER A 1 215 ? -40.737 -3.001 48.860 1.00 97.00 215 SER A N 1
ATOM 1693 C CA . SER A 1 215 ? -40.663 -3.520 47.493 1.00 97.00 215 SER A CA 1
ATOM 1694 C C . SER A 1 215 ? -40.161 -2.408 46.588 1.00 97.00 215 SER A C 1
ATOM 1696 O O . SER A 1 215 ? -40.692 -1.301 46.660 1.00 97.00 215 SER A O 1
ATOM 1698 N N . VAL A 1 216 ? -39.199 -2.699 45.724 1.00 97.31 216 VAL A N 1
ATOM 1699 C CA . VAL A 1 216 ? -38.721 -1.775 44.693 1.00 97.31 216 VAL A CA 1
ATOM 1700 C C . VAL A 1 216 ? -39.118 -2.328 43.333 1.00 97.31 216 VAL A C 1
ATOM 1702 O O . VAL A 1 216 ? -38.854 -3.493 43.042 1.00 97.31 216 VAL A O 1
ATOM 1705 N N . THR A 1 217 ? -39.737 -1.492 42.508 1.00 96.62 217 THR A N 1
ATOM 1706 C CA . THR A 1 217 ? -40.081 -1.796 41.121 1.00 96.62 217 THR A CA 1
ATOM 1707 C C . THR A 1 217 ? -39.337 -0.839 40.199 1.00 96.62 217 THR A C 1
ATOM 1709 O O . THR A 1 217 ? -39.420 0.382 40.348 1.00 96.62 217 THR A O 1
ATOM 1712 N N . LEU A 1 218 ? -38.593 -1.403 39.250 1.00 96.31 218 LEU A N 1
ATOM 1713 C CA . LEU A 1 218 ? -37.848 -0.673 38.233 1.00 96.31 218 LEU A CA 1
ATOM 1714 C C . LEU A 1 218 ? -38.498 -0.881 36.866 1.00 96.31 218 LEU A C 1
ATOM 1716 O O . LEU A 1 218 ? -38.618 -2.020 36.418 1.00 96.31 218 LEU A O 1
ATOM 1720 N N . THR A 1 219 ? -38.862 0.210 36.189 1.00 95.19 219 THR A N 1
ATOM 1721 C CA . THR A 1 219 ? -39.501 0.170 34.860 1.00 95.19 219 THR A CA 1
ATOM 1722 C C . THR A 1 219 ? -38.643 0.907 33.827 1.00 95.19 219 THR A C 1
ATOM 1724 O O . THR A 1 219 ? -38.423 2.114 33.953 1.00 95.19 219 THR A O 1
ATOM 1727 N N . GLY A 1 220 ? -38.139 0.212 32.806 1.00 92.25 220 GLY A N 1
ATOM 1728 C CA . GLY A 1 220 ? -37.228 0.780 31.796 1.00 92.25 220 GLY A CA 1
ATOM 1729 C C . GLY A 1 220 ? -37.128 -0.064 30.516 1.00 92.25 220 GLY A C 1
ATOM 1730 O O . GLY A 1 220 ? -37.780 -1.102 30.436 1.00 92.25 220 GLY A O 1
ATOM 1731 N N . PRO A 1 221 ? -36.320 0.333 29.513 1.00 92.38 221 PRO A N 1
ATOM 1732 C CA . PRO A 1 221 ? -35.319 1.405 29.544 1.00 92.38 221 PRO A CA 1
ATOM 1733 C C . PRO A 1 221 ? -35.867 2.812 29.236 1.00 92.38 221 PRO A C 1
ATOM 1735 O O . PRO A 1 221 ? -36.558 3.018 28.245 1.00 92.38 221 PRO A O 1
ATOM 1738 N N . LEU A 1 222 ? -35.453 3.825 30.006 1.00 92.31 222 LEU A N 1
ATOM 1739 C CA . LEU A 1 222 ? -35.712 5.246 29.697 1.00 92.31 222 LEU A CA 1
ATOM 1740 C C . LEU A 1 222 ? -34.725 5.844 28.695 1.00 92.31 222 LEU A C 1
ATOM 1742 O O . LEU A 1 222 ? -35.029 6.827 28.019 1.00 92.31 222 LEU A O 1
ATOM 1746 N N . ILE A 1 223 ? -33.526 5.271 28.627 1.00 89.75 223 ILE A N 1
ATOM 1747 C CA . ILE A 1 223 ? -32.428 5.727 27.781 1.00 89.75 223 ILE A CA 1
ATOM 1748 C C . ILE A 1 223 ? -31.864 4.502 27.072 1.00 89.75 223 ILE A C 1
ATOM 1750 O O . ILE A 1 223 ? -31.691 3.449 27.683 1.00 89.75 223 ILE A O 1
ATOM 1754 N N . LYS A 1 224 ? -31.556 4.643 25.783 1.00 87.62 224 LYS A N 1
ATOM 1755 C CA . LYS A 1 224 ? -30.881 3.605 25.001 1.00 87.62 224 LYS A CA 1
ATOM 1756 C C . LYS A 1 224 ? -29.374 3.877 24.936 1.00 87.62 224 LYS A C 1
ATOM 1758 O O . LYS A 1 224 ? -28.977 5.044 25.008 1.00 87.62 224 LYS A O 1
ATOM 1763 N N . PRO A 1 225 ? -28.539 2.835 24.770 1.00 86.94 225 PRO A N 1
ATOM 1764 C CA . PRO A 1 225 ? -27.121 3.012 24.493 1.00 86.94 225 PRO A CA 1
ATOM 1765 C C . PRO A 1 225 ? -26.881 3.923 23.288 1.00 86.94 225 PRO A C 1
ATOM 1767 O O . PRO A 1 225 ? -27.704 3.993 22.369 1.00 86.94 225 PRO A O 1
ATOM 1770 N N . LYS A 1 226 ? -25.752 4.637 23.295 1.00 85.31 226 LYS A N 1
ATOM 1771 C CA . LYS A 1 226 ? -25.360 5.473 22.155 1.00 85.31 226 LYS A CA 1
ATOM 1772 C C . LYS A 1 226 ? -25.054 4.601 20.941 1.00 85.31 226 LYS A C 1
ATOM 1774 O O . LYS A 1 226 ? -24.764 3.414 21.060 1.00 85.31 226 LYS A O 1
ATOM 1779 N N . GLU A 1 227 ? -25.070 5.213 19.763 1.00 73.69 227 GLU A N 1
ATOM 1780 C CA . GLU A 1 227 ? -24.709 4.532 18.522 1.00 73.69 227 GLU A CA 1
ATOM 1781 C C . GLU A 1 227 ? -23.311 3.887 18.634 1.00 73.69 227 GLU A C 1
ATOM 1783 O O . GLU A 1 227 ? -22.320 4.565 18.910 1.00 73.69 227 GLU A O 1
ATOM 1788 N N . GLY A 1 228 ? -23.246 2.562 18.461 1.00 71.44 228 GLY A N 1
ATOM 1789 C CA . GLY A 1 228 ? -22.023 1.760 18.592 1.00 71.44 228 GLY A CA 1
ATOM 1790 C C . GLY A 1 228 ? -21.747 1.181 19.989 1.00 71.44 228 GLY A C 1
ATOM 1791 O O . GLY A 1 228 ? -20.831 0.370 20.129 1.00 71.44 228 GLY A O 1
ATOM 1792 N N . GLU A 1 229 ? -22.526 1.539 21.013 1.00 81.50 229 GLU A N 1
ATOM 1793 C CA . GLU A 1 229 ? -22.455 0.932 22.347 1.00 81.50 229 GLU A CA 1
ATOM 1794 C C . GLU A 1 229 ? -23.473 -0.209 22.479 1.00 81.50 229 GLU A C 1
ATOM 1796 O O . GLU A 1 229 ? -24.618 -0.092 22.056 1.00 81.50 229 GLU A O 1
ATOM 1801 N N . SER A 1 230 ? -23.063 -1.317 23.101 1.00 81.88 230 SER A N 1
ATOM 1802 C CA . SER A 1 230 ? -23.941 -2.472 23.371 1.00 81.88 230 SER A CA 1
ATOM 1803 C C . SER A 1 230 ? -24.505 -2.487 24.791 1.00 81.88 230 SER A C 1
ATOM 1805 O O . SER A 1 230 ? -25.412 -3.263 25.084 1.00 81.88 230 SER A O 1
ATOM 1807 N N . ILE A 1 231 ? -23.941 -1.673 25.688 1.00 87.88 231 ILE A N 1
ATOM 1808 C CA . ILE A 1 231 ? -24.281 -1.644 27.110 1.00 87.88 231 ILE A CA 1
ATOM 1809 C C . ILE A 1 231 ? -24.225 -0.200 27.604 1.00 87.88 231 ILE A C 1
ATOM 1811 O O . ILE A 1 231 ? -23.285 0.532 27.296 1.00 87.88 231 ILE A O 1
ATOM 1815 N N . THR A 1 232 ? -25.194 0.194 28.423 1.00 90.69 232 THR A N 1
ATOM 1816 C CA . THR A 1 232 ? -25.127 1.395 29.266 1.00 90.69 232 THR A CA 1
ATOM 1817 C C . THR A 1 232 ? -25.395 0.990 30.706 1.00 90.69 232 THR A C 1
ATOM 1819 O O . THR A 1 232 ? -26.434 0.404 30.981 1.00 90.69 232 THR A O 1
ATOM 1822 N N . ALA A 1 233 ? -24.478 1.303 31.621 1.00 91.00 233 ALA A N 1
ATOM 1823 C CA . ALA A 1 233 ? -24.568 0.930 33.032 1.00 91.00 233 ALA A CA 1
ATOM 1824 C C . ALA A 1 233 ? -24.563 2.172 33.934 1.00 91.00 233 ALA A C 1
ATOM 1826 O O . ALA A 1 233 ? -23.817 3.121 33.671 1.00 91.00 233 ALA A O 1
ATOM 1827 N N . LYS A 1 234 ? -25.372 2.168 34.998 1.00 93.25 234 LYS A N 1
ATOM 1828 C CA . LYS A 1 234 ? -25.383 3.209 36.038 1.00 93.25 234 LYS A CA 1
ATOM 1829 C C . LYS A 1 234 ? -25.628 2.610 37.421 1.00 93.25 234 LYS A C 1
ATOM 1831 O O . LYS A 1 234 ? -26.346 1.624 37.563 1.00 93.25 234 LYS A O 1
ATOM 1836 N N . THR A 1 235 ? -25.082 3.261 38.447 1.00 95.44 235 THR A N 1
ATOM 1837 C CA . THR A 1 235 ? -25.309 2.884 39.845 1.00 95.44 235 THR A CA 1
ATOM 1838 C C . THR A 1 235 ? -26.618 3.480 40.357 1.00 95.44 235 THR A C 1
ATOM 1840 O O . THR A 1 235 ? -26.779 4.703 40.396 1.00 95.44 235 THR A O 1
ATOM 1843 N N . LEU A 1 236 ? -27.535 2.608 40.768 1.00 96.31 236 LEU A N 1
ATOM 1844 C CA . LEU A 1 236 ? -28.719 2.952 41.548 1.00 96.31 236 LEU A CA 1
ATOM 1845 C C . LEU A 1 236 ? -28.376 2.817 43.031 1.00 96.31 236 LEU A C 1
ATOM 1847 O O . LEU A 1 236 ? -27.912 1.767 43.465 1.00 96.31 236 LEU A O 1
ATOM 1851 N N . ILE A 1 237 ? -28.615 3.862 43.814 1.00 95.94 237 ILE A N 1
ATOM 1852 C CA . ILE A 1 237 ? -28.457 3.822 45.264 1.00 95.94 237 ILE A CA 1
ATOM 1853 C C . ILE A 1 237 ? -29.841 3.712 45.885 1.00 95.94 237 ILE A C 1
ATOM 1855 O O . ILE A 1 237 ? -30.654 4.627 45.745 1.00 95.94 237 ILE A O 1
ATOM 1859 N N . ILE A 1 238 ? -30.094 2.603 46.578 1.00 96.62 238 ILE A N 1
ATOM 1860 C CA . ILE A 1 238 ? -31.225 2.490 47.496 1.00 96.62 238 ILE A CA 1
ATOM 1861 C C . ILE A 1 238 ? -30.744 2.959 48.861 1.00 96.62 238 ILE A C 1
ATOM 1863 O O . ILE A 1 238 ? -29.690 2.538 49.338 1.00 96.62 238 ILE A O 1
ATOM 1867 N N . SER A 1 239 ? -31.513 3.842 49.480 1.00 94.88 239 SER A N 1
ATOM 1868 C CA . SER A 1 239 ? -31.210 4.418 50.783 1.00 94.88 239 SER A CA 1
ATOM 1869 C C . SER A 1 239 ? -32.368 4.216 51.750 1.00 94.88 239 SER A C 1
ATOM 1871 O O . SER A 1 239 ? -33.524 4.319 51.339 1.00 94.88 239 SER A O 1
ATOM 1873 N N . ALA A 1 240 ? -32.064 3.983 53.024 1.00 94.81 240 ALA A N 1
ATOM 1874 C CA . ALA A 1 240 ? -33.046 3.920 54.098 1.00 94.81 240 ALA A CA 1
ATOM 1875 C C . ALA A 1 240 ? -32.607 4.797 55.278 1.00 94.81 240 ALA A C 1
ATOM 1877 O O . ALA A 1 240 ? -31.484 4.662 55.764 1.00 94.81 240 ALA A O 1
ATOM 1878 N N . ALA A 1 241 ? -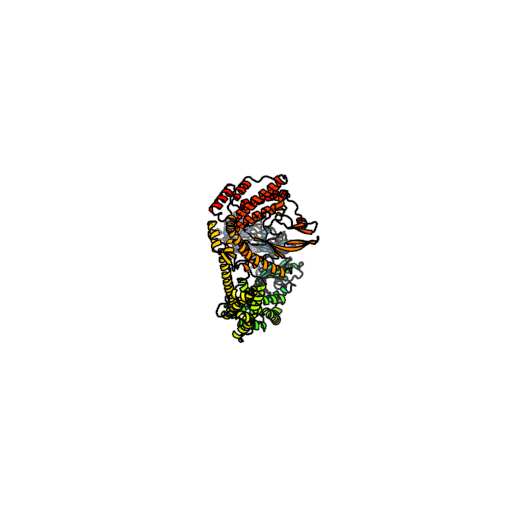33.485 5.686 55.745 1.00 91.56 241 ALA A N 1
ATOM 1879 C CA . ALA A 1 241 ? -33.203 6.603 56.853 1.00 91.56 241 ALA A CA 1
ATOM 1880 C C . ALA A 1 241 ? -34.335 6.626 57.887 1.00 91.56 241 ALA A C 1
ATOM 1882 O O . ALA A 1 241 ? -35.503 6.437 57.541 1.00 91.56 241 ALA A O 1
ATOM 1883 N N . GLN A 1 242 ? -33.987 6.914 59.143 1.00 88.81 242 GLN A N 1
ATOM 1884 C CA . GLN A 1 242 ? -34.934 7.259 60.205 1.00 88.81 242 GLN A CA 1
ATOM 1885 C C . GLN A 1 242 ? -34.766 8.757 60.522 1.00 88.81 242 GLN A C 1
ATOM 1887 O O . GLN A 1 242 ? -33.717 9.179 61.003 1.00 88.81 242 GLN A O 1
ATOM 1892 N N . GLY A 1 243 ? -35.775 9.584 60.229 1.00 82.31 243 GLY A N 1
ATOM 1893 C CA . GLY A 1 243 ? -35.698 11.038 60.454 1.00 82.31 243 GLY A CA 1
ATOM 1894 C C . GLY A 1 243 ? -34.570 11.729 59.668 1.00 82.31 243 GLY A C 1
ATOM 1895 O O . GLY A 1 243 ? -34.408 11.469 58.478 1.00 82.31 243 GLY A O 1
ATOM 1896 N N . ASP A 1 244 ? -33.805 12.597 60.341 1.00 80.19 244 ASP A N 1
ATOM 1897 C CA . ASP A 1 244 ? -32.691 13.385 59.770 1.00 80.19 244 ASP A CA 1
ATOM 1898 C C . ASP A 1 244 ? -31.322 12.677 59.866 1.00 80.19 244 ASP A C 1
ATOM 1900 O O . ASP A 1 244 ? -30.261 13.287 59.703 1.00 80.19 244 ASP A O 1
ATOM 1904 N N . GLU A 1 245 ? -31.315 11.384 60.184 1.00 83.69 245 GLU A N 1
ATOM 1905 C CA . GLU A 1 245 ? -30.087 10.608 60.302 1.00 83.69 245 GLU A CA 1
ATOM 1906 C C . GLU A 1 245 ? -29.436 10.348 58.942 1.00 83.69 245 GLU A C 1
ATOM 1908 O O . GLU A 1 245 ? -30.086 10.299 57.895 1.00 83.69 245 GLU A O 1
ATOM 1913 N N . LYS A 1 246 ? -28.124 10.093 58.967 1.00 84.69 246 LYS A N 1
ATOM 1914 C CA . LYS A 1 246 ? -27.415 9.635 57.777 1.00 84.69 246 LYS A CA 1
ATOM 1915 C C . LYS A 1 246 ? -28.023 8.303 57.294 1.00 84.69 246 LYS A C 1
ATOM 1917 O O . LYS A 1 246 ? -28.103 7.370 58.098 1.00 84.69 246 LYS A O 1
ATOM 1922 N N . PRO A 1 247 ? -28.421 8.190 56.013 1.00 90.75 247 PRO A N 1
ATOM 1923 C CA . PRO A 1 247 ? -29.049 6.982 55.495 1.00 90.75 247 PRO A CA 1
ATOM 1924 C C . PRO A 1 247 ? -28.079 5.800 55.458 1.00 90.75 247 PRO A C 1
ATOM 1926 O O . PRO A 1 247 ? -26.880 5.960 55.213 1.00 90.75 247 PRO A O 1
ATOM 1929 N N . LEU A 1 248 ? -28.634 4.601 55.620 1.00 92.44 248 LEU A N 1
ATOM 1930 C CA . LEU A 1 248 ? -28.007 3.362 55.173 1.00 92.44 248 LEU A CA 1
ATOM 1931 C C . LEU A 1 248 ? -28.153 3.275 53.654 1.00 92.44 248 LEU A C 1
ATOM 1933 O O . LEU A 1 248 ? -29.237 3.537 53.140 1.00 92.44 248 LEU A O 1
ATOM 1937 N N . GLU A 1 249 ? -27.093 2.905 52.940 1.00 94.00 249 GLU A N 1
ATOM 1938 C CA . GLU A 1 249 ? -27.082 2.869 51.473 1.00 94.00 249 GLU A CA 1
ATOM 1939 C C . GLU A 1 249 ? -26.672 1.488 50.948 1.00 94.00 249 GLU A C 1
ATOM 1941 O O . GLU A 1 249 ? -25.762 0.846 51.478 1.00 94.00 249 GLU A O 1
ATOM 1946 N N . ARG A 1 250 ? -27.325 1.051 49.867 1.00 94.88 250 ARG A N 1
ATOM 1947 C CA . ARG A 1 250 ? -26.934 -0.093 49.038 1.00 94.88 250 ARG A CA 1
ATOM 1948 C C . ARG A 1 250 ? -26.855 0.326 47.585 1.00 94.88 250 ARG A C 1
ATOM 1950 O O . ARG A 1 250 ? -27.704 1.064 47.095 1.00 94.88 250 ARG A O 1
ATOM 1957 N N . HIS A 1 251 ? -25.800 -0.121 46.912 1.00 94.62 251 HIS A N 1
ATOM 1958 C CA . HIS A 1 251 ? -25.486 0.275 45.545 1.00 94.62 251 HIS A CA 1
ATOM 1959 C C . HIS A 1 251 ? -25.747 -0.901 44.614 1.00 94.62 251 HIS A C 1
ATOM 1961 O O . HIS A 1 251 ? -25.127 -1.950 44.772 1.00 94.62 251 HIS A O 1
ATOM 1967 N N . LEU A 1 252 ? -26.634 -0.705 43.646 1.00 94.81 252 LEU A N 1
ATOM 1968 C CA . LEU A 1 252 ? -26.982 -1.692 42.638 1.00 94.81 252 LEU A CA 1
ATOM 1969 C C . LEU A 1 252 ? -26.473 -1.240 41.271 1.00 94.81 252 LEU A C 1
ATOM 1971 O O . LEU A 1 252 ? -26.489 -0.046 40.953 1.00 94.81 252 LEU A O 1
ATOM 1975 N N . ASN A 1 253 ? -26.048 -2.189 40.442 1.00 93.06 253 ASN A N 1
ATOM 1976 C CA . ASN A 1 253 ? -25.633 -1.918 39.069 1.00 93.06 253 ASN A CA 1
ATOM 1977 C C . ASN A 1 253 ? -26.794 -2.170 38.098 1.00 93.06 253 ASN A C 1
ATOM 1979 O O . ASN A 1 253 ? -27.208 -3.309 37.900 1.00 93.06 253 ASN A O 1
ATOM 1983 N N . ILE A 1 254 ? -27.326 -1.114 37.483 1.00 94.06 254 ILE A N 1
ATOM 1984 C CA . ILE A 1 254 ? -28.437 -1.226 36.531 1.00 94.06 254 ILE A CA 1
ATOM 1985 C C . ILE A 1 254 ? -27.904 -1.033 35.119 1.00 94.06 254 ILE A C 1
ATOM 1987 O O . ILE A 1 254 ? -27.209 -0.051 34.844 1.00 94.06 254 ILE A O 1
ATOM 1991 N N . MET A 1 255 ? -28.234 -1.958 34.222 1.00 92.75 255 MET A N 1
ATOM 1992 C CA . MET A 1 255 ? -27.679 -2.010 32.874 1.00 92.75 255 MET A CA 1
ATOM 1993 C C . MET A 1 255 ? -28.778 -2.095 31.818 1.00 92.75 255 MET A C 1
ATOM 1995 O O . MET A 1 255 ? -29.711 -2.880 31.943 1.00 92.75 255 MET A O 1
ATOM 1999 N N . ILE A 1 256 ? -28.638 -1.324 30.743 1.00 92.56 256 ILE A N 1
ATOM 2000 C CA . ILE A 1 256 ? -29.391 -1.515 29.503 1.00 92.56 256 ILE A CA 1
ATOM 2001 C C . ILE A 1 256 ? -28.473 -2.246 28.527 1.00 92.56 256 ILE A C 1
ATOM 2003 O O . ILE A 1 256 ? -27.406 -1.723 28.195 1.00 92.56 256 ILE A O 1
ATOM 2007 N N . MET A 1 257 ? -28.859 -3.446 28.096 1.00 90.50 257 MET A N 1
ATOM 2008 C CA . MET A 1 257 ? -28.022 -4.344 27.298 1.00 90.50 257 MET A CA 1
ATOM 2009 C C . MET A 1 257 ? -28.702 -4.718 25.984 1.00 90.50 257 MET A C 1
ATOM 2011 O O . MET A 1 257 ? -29.883 -5.066 25.942 1.00 90.50 257 MET A O 1
ATOM 2015 N N . GLN A 1 258 ? -27.946 -4.635 24.894 1.00 88.56 258 GLN A N 1
ATOM 2016 C CA . GLN A 1 258 ? -28.397 -5.079 23.584 1.00 88.56 258 GLN A CA 1
ATOM 2017 C C . GLN A 1 258 ? -28.284 -6.604 23.480 1.00 88.56 258 GLN A C 1
ATOM 2019 O O . GLN A 1 258 ? -27.212 -7.163 23.711 1.00 88.56 258 GLN A O 1
ATOM 2024 N N . GLU A 1 259 ? -29.381 -7.258 23.099 1.00 90.69 259 GLU A N 1
ATOM 2025 C CA . GLU A 1 259 ? -29.396 -8.683 22.762 1.00 90.69 259 GLU A CA 1
ATOM 2026 C C . GLU A 1 259 ? -28.597 -8.961 21.476 1.00 90.69 259 GLU A C 1
ATOM 2028 O O . GLU A 1 259 ? -28.594 -8.147 20.546 1.00 90.69 259 GLU A O 1
ATOM 2033 N N . GLY A 1 260 ? -27.941 -10.123 21.419 1.00 92.81 260 GLY A N 1
ATOM 2034 C CA . GLY A 1 260 ? -27.244 -10.623 20.239 1.00 92.81 260 GLY A CA 1
ATOM 2035 C C . GLY A 1 260 ? -25.745 -10.845 20.430 1.00 92.81 260 GLY A C 1
ATOM 2036 O O . GLY A 1 260 ? -25.196 -10.758 21.533 1.00 92.81 260 GLY A O 1
ATOM 2037 N N . LEU A 1 261 ? -25.083 -11.155 19.315 1.00 93.56 261 LEU A N 1
ATOM 2038 C CA . LEU A 1 261 ? -23.652 -11.421 19.224 1.00 93.56 261 LEU A CA 1
ATOM 2039 C C . LEU A 1 261 ? -22.876 -10.114 19.018 1.00 93.56 261 LEU A C 1
ATOM 2041 O O . LEU A 1 261 ? -23.175 -9.327 18.119 1.00 93.56 261 LEU A O 1
ATOM 2045 N N . ILE A 1 262 ? -21.839 -9.883 19.819 1.00 91.50 262 ILE A N 1
ATOM 2046 C CA . ILE A 1 262 ? -21.007 -8.674 19.770 1.00 91.50 262 ILE A CA 1
ATOM 2047 C C . ILE A 1 262 ? -19.533 -9.068 19.765 1.00 91.50 262 ILE A C 1
ATOM 2049 O O . ILE A 1 262 ? -19.083 -9.827 20.619 1.00 91.50 262 ILE A O 1
ATOM 2053 N N . ILE A 1 263 ? -18.758 -8.487 18.849 1.00 92.19 263 ILE A N 1
ATOM 2054 C CA . ILE A 1 263 ? -17.301 -8.654 18.812 1.00 92.19 263 ILE A CA 1
ATOM 2055 C C . ILE A 1 263 ? -16.669 -7.615 19.742 1.00 92.19 263 ILE A C 1
ATOM 2057 O O . ILE A 1 263 ? -16.926 -6.417 19.601 1.00 92.19 263 ILE A O 1
ATOM 2061 N N . LYS A 1 264 ? -15.880 -8.062 20.722 1.00 90.25 264 LYS A N 1
ATOM 2062 C CA . LYS A 1 264 ? -15.223 -7.197 21.713 1.00 90.25 264 LYS A CA 1
ATOM 2063 C C . LYS A 1 264 ? -13.779 -6.884 21.331 1.00 90.25 264 LYS A C 1
ATOM 2065 O O . LYS A 1 264 ? -13.401 -5.719 21.393 1.00 90.25 264 LYS A O 1
ATOM 2070 N N . ASN A 1 265 ? -13.005 -7.893 20.922 1.00 90.69 265 ASN A N 1
ATOM 2071 C CA . ASN A 1 265 ? -11.583 -7.767 20.573 1.00 90.69 265 ASN A CA 1
ATOM 2072 C C . ASN A 1 265 ? -11.218 -8.614 19.342 1.00 90.69 265 ASN A C 1
ATOM 2074 O O . ASN A 1 265 ? -11.967 -9.512 18.961 1.00 90.69 265 ASN A O 1
ATOM 2078 N N . GLY A 1 266 ? -10.048 -8.336 18.755 1.00 89.25 266 GLY A N 1
ATOM 2079 C CA . GLY A 1 266 ? -9.439 -9.120 17.667 1.00 89.25 266 GLY A CA 1
ATOM 2080 C C . GLY A 1 266 ? -9.730 -8.617 16.247 1.00 89.25 266 GLY A C 1
ATOM 2081 O O . GLY A 1 266 ? -9.147 -9.110 15.287 1.00 89.25 266 GLY A O 1
ATOM 2082 N N . VAL A 1 267 ? -10.590 -7.603 16.093 1.00 92.25 267 VAL A N 1
ATOM 2083 C CA . VAL A 1 267 ? -10.896 -6.952 14.805 1.00 92.25 267 VAL A CA 1
ATOM 2084 C C . VAL A 1 267 ? -10.935 -5.430 14.937 1.00 92.25 267 VAL A C 1
ATOM 2086 O O . VAL A 1 267 ? -11.042 -4.876 16.034 1.00 92.25 267 VAL A O 1
ATOM 2089 N N . SER A 1 268 ? -10.862 -4.732 13.804 1.00 91.50 268 SER A N 1
ATOM 2090 C CA . SER A 1 268 ? -11.076 -3.284 13.741 1.00 91.50 268 SER A CA 1
ATOM 2091 C C . SER A 1 268 ? -12.530 -2.897 14.059 1.00 91.50 268 SER A C 1
ATOM 2093 O O . SER A 1 268 ? -13.427 -3.737 14.084 1.00 91.50 268 SER A O 1
ATOM 2095 N N . LYS A 1 269 ? -12.807 -1.593 14.213 1.00 84.56 269 LYS A N 1
ATOM 2096 C CA . LYS A 1 269 ? -14.185 -1.076 14.376 1.00 84.56 269 LYS A CA 1
ATOM 2097 C C . LYS A 1 269 ? -15.105 -1.384 13.186 1.00 84.56 269 LYS A C 1
ATOM 2099 O O . LYS A 1 269 ? -16.318 -1.284 13.319 1.00 84.56 269 LYS A O 1
ATOM 2104 N N . GLN A 1 270 ? -14.533 -1.709 12.029 1.00 88.88 270 GLN A N 1
ATOM 2105 C CA . GLN A 1 270 ? -15.241 -2.126 10.819 1.00 88.88 270 GLN A CA 1
ATOM 2106 C C . GLN A 1 270 ? -15.327 -3.659 10.699 1.00 88.88 270 GLN A C 1
ATOM 2108 O O . GLN A 1 270 ? -15.665 -4.162 9.632 1.00 88.88 270 GLN A O 1
ATOM 2113 N N . ASN A 1 271 ? -15.009 -4.392 11.773 1.00 92.00 271 ASN A N 1
ATOM 2114 C CA . ASN A 1 271 ? -14.897 -5.850 11.824 1.00 92.00 271 ASN A CA 1
ATOM 2115 C C . ASN A 1 271 ? -13.881 -6.421 10.823 1.00 92.00 271 ASN A C 1
ATOM 2117 O O . ASN A 1 271 ? -14.090 -7.489 10.251 1.00 92.00 271 ASN A O 1
ATOM 2121 N N . GLU A 1 272 ? -12.777 -5.707 10.594 1.00 94.88 272 GLU A N 1
ATOM 2122 C CA . GLU A 1 272 ? -11.733 -6.136 9.662 1.00 94.88 272 GLU A CA 1
ATOM 2123 C C . GLU A 1 272 ? -10.510 -6.681 10.402 1.00 94.88 272 GLU A C 1
ATOM 2125 O O . GLU A 1 272 ? -10.063 -6.095 11.392 1.00 94.88 272 GLU A O 1
ATOM 2130 N N . MET A 1 273 ? -9.924 -7.748 9.864 1.00 94.19 273 MET A N 1
ATOM 2131 C CA . MET A 1 273 ? -8.646 -8.315 10.289 1.00 94.19 273 MET A CA 1
ATOM 2132 C C . MET A 1 273 ? -7.646 -8.227 9.135 1.00 94.19 273 MET A C 1
ATOM 2134 O O . MET A 1 273 ? -7.968 -8.583 8.003 1.00 94.19 273 MET A O 1
ATOM 2138 N N . TYR A 1 274 ? -6.436 -7.740 9.405 1.00 92.62 274 TYR A N 1
ATOM 2139 C CA . TYR A 1 274 ? -5.391 -7.570 8.393 1.00 92.62 274 TYR A CA 1
ATOM 2140 C C . TYR A 1 274 ? -4.355 -8.680 8.529 1.00 92.62 274 TYR A C 1
ATOM 2142 O O . TYR A 1 274 ? -3.639 -8.738 9.525 1.00 92.62 274 TYR A O 1
ATOM 2150 N N . ILE A 1 275 ? -4.259 -9.527 7.508 1.00 91.56 275 ILE A N 1
ATOM 2151 C CA . ILE A 1 275 ? -3.391 -10.703 7.505 1.00 91.56 275 ILE A CA 1
ATOM 2152 C C . ILE A 1 275 ? -2.294 -10.488 6.468 1.00 91.56 275 ILE A C 1
ATOM 2154 O O . ILE A 1 275 ? -2.576 -10.238 5.298 1.00 91.56 275 ILE A O 1
ATOM 2158 N N . LEU A 1 276 ? -1.035 -10.605 6.887 1.00 88.75 276 LEU A N 1
ATOM 2159 C CA . LEU A 1 276 ? 0.091 -10.740 5.969 1.00 88.75 276 LEU A CA 1
ATOM 2160 C C . LEU A 1 276 ? 0.412 -12.227 5.826 1.00 88.75 276 LEU A C 1
ATOM 2162 O O . LEU A 1 276 ? 0.957 -12.825 6.751 1.00 88.75 276 LEU A O 1
ATOM 2166 N N . ALA A 1 277 ? 0.114 -12.805 4.665 1.00 85.69 277 ALA A N 1
ATOM 2167 C CA . ALA A 1 277 ? 0.281 -14.233 4.396 1.00 85.69 277 ALA A CA 1
ATOM 2168 C C . ALA A 1 277 ? 1.742 -14.614 4.074 1.00 85.69 277 ALA A C 1
ATOM 2170 O O . ALA A 1 277 ? 2.011 -15.334 3.117 1.00 85.69 277 ALA A O 1
ATOM 2171 N N . SER A 1 278 ? 2.697 -14.087 4.847 1.00 81.62 278 SER A N 1
ATOM 2172 C CA . SER A 1 278 ? 4.129 -14.408 4.739 1.00 81.62 278 SER A CA 1
ATOM 2173 C C . SER A 1 278 ? 4.589 -15.455 5.752 1.00 81.62 278 SER A C 1
ATOM 2175 O O . SER A 1 278 ? 5.764 -15.790 5.770 1.00 81.62 278 SER A O 1
ATOM 2177 N N . LYS A 1 279 ? 3.714 -15.838 6.685 1.00 82.69 279 LYS A N 1
ATOM 2178 C CA . LYS A 1 279 ? 3.904 -16.851 7.732 1.00 82.69 279 LYS A CA 1
ATOM 2179 C C . LYS A 1 279 ? 2.533 -17.164 8.351 1.00 82.69 279 LYS A C 1
ATOM 2181 O O . LYS A 1 279 ? 1.610 -16.372 8.132 1.00 82.69 279 LYS A O 1
ATOM 2186 N N . PRO A 1 280 ? 2.400 -18.230 9.159 1.00 86.12 280 PRO A N 1
ATOM 2187 C CA . PRO A 1 280 ? 1.229 -18.423 10.007 1.00 86.12 280 PRO A CA 1
ATOM 2188 C C . PRO A 1 280 ? 0.881 -17.146 10.779 1.00 86.12 280 PRO A C 1
ATOM 2190 O O . PRO A 1 280 ? 1.754 -16.515 11.391 1.00 86.12 280 PRO A O 1
ATOM 2193 N N . PHE A 1 281 ? -0.380 -16.739 10.692 1.00 90.69 281 PHE A N 1
ATOM 2194 C CA . PHE A 1 281 ? -0.928 -15.600 11.411 1.00 90.69 281 PHE A CA 1
ATOM 2195 C C . PHE A 1 281 ? -1.816 -16.117 12.535 1.00 90.69 281 PHE A C 1
ATOM 2197 O O . PHE A 1 281 ? -2.588 -17.046 12.317 1.00 90.69 281 PHE A O 1
ATOM 2204 N N . GLU A 1 282 ? -1.710 -15.508 13.713 1.00 93.38 282 GLU A N 1
ATOM 2205 C CA . GLU A 1 282 ? -2.471 -15.887 14.900 1.00 93.38 282 GLU A CA 1
ATOM 2206 C C . GLU A 1 282 ? -3.042 -14.633 15.565 1.00 93.38 282 GLU A C 1
ATOM 2208 O O . GLU A 1 282 ? -2.339 -13.628 15.692 1.00 93.38 282 GLU A O 1
ATOM 2213 N N . GLU A 1 283 ? -4.301 -14.687 15.996 1.00 94.69 283 GLU A N 1
ATOM 2214 C CA . GLU A 1 283 ? -4.970 -13.593 16.710 1.00 94.69 283 GLU A CA 1
ATOM 2215 C C . GLU A 1 283 ? -6.094 -14.146 17.595 1.00 94.69 283 GLU A C 1
ATOM 2217 O O . GLU A 1 283 ? -6.689 -15.179 17.285 1.00 94.69 283 GLU A O 1
ATOM 2222 N N . ASN A 1 284 ? -6.414 -13.454 18.690 1.00 95.38 284 ASN A N 1
ATOM 2223 C CA . ASN A 1 284 ? -7.523 -13.845 19.561 1.00 95.38 284 ASN A CA 1
ATOM 2224 C C . ASN A 1 284 ? -8.749 -12.958 19.327 1.00 95.38 284 ASN A C 1
ATOM 2226 O O . ASN A 1 284 ? -8.675 -11.730 19.389 1.00 95.38 284 ASN A O 1
ATOM 2230 N N . LEU A 1 285 ? -9.895 -13.601 19.117 1.00 95.50 285 LEU A N 1
ATOM 2231 C CA . LEU A 1 285 ? -11.199 -12.974 18.948 1.00 95.50 285 LEU A CA 1
ATOM 2232 C C . LEU A 1 285 ? -12.030 -13.190 20.211 1.00 95.50 285 LEU A C 1
ATOM 2234 O O . LEU A 1 285 ? -12.287 -14.327 20.598 1.00 95.50 285 LEU A O 1
ATOM 2238 N N . ASP A 1 286 ? -12.476 -12.102 20.835 1.00 94.88 286 ASP A N 1
ATOM 2239 C CA . ASP A 1 286 ? -13.351 -12.175 22.008 1.00 94.88 286 ASP A CA 1
ATOM 2240 C C . ASP A 1 286 ? -14.777 -11.783 21.607 1.00 94.88 286 ASP A C 1
ATOM 2242 O O . ASP A 1 286 ? -15.003 -10.684 21.090 1.00 94.88 286 ASP A O 1
ATOM 2246 N N . PHE A 1 287 ? -15.744 -12.653 21.892 1.00 94.62 287 PHE A N 1
ATOM 2247 C CA . PHE A 1 287 ? -17.163 -12.432 21.618 1.00 94.62 287 PHE A CA 1
ATOM 2248 C C . PHE A 1 287 ? -17.967 -12.343 22.913 1.00 94.62 287 PHE A C 1
ATOM 2250 O O . PHE A 1 287 ? -17.746 -13.100 23.856 1.00 94.62 287 PHE A O 1
ATOM 2257 N N . ALA A 1 288 ? -18.938 -11.437 22.947 1.00 92.69 288 ALA A N 1
ATOM 2258 C CA . ALA A 1 288 ? -19.992 -11.423 23.949 1.00 92.69 288 ALA A CA 1
ATOM 2259 C C . ALA A 1 288 ? -21.304 -11.854 23.295 1.00 92.69 288 ALA A C 1
ATOM 2261 O O . ALA A 1 288 ? -21.601 -11.434 22.176 1.00 92.69 288 ALA A O 1
ATOM 2262 N N . LEU A 1 289 ? -22.082 -12.667 24.000 1.00 93.25 289 LEU A N 1
ATOM 2263 C CA . LEU A 1 289 ? -23.382 -13.132 23.544 1.00 93.25 289 LEU A CA 1
ATOM 2264 C C . LEU A 1 289 ? -24.398 -12.886 24.648 1.00 93.25 289 LEU A C 1
ATOM 2266 O O . LEU A 1 289 ? -24.275 -13.434 25.746 1.00 93.25 289 LEU A O 1
ATOM 2270 N N . TYR A 1 290 ? -25.378 -12.043 24.355 1.00 91.88 290 TYR A N 1
ATOM 2271 C CA . TYR A 1 290 ? -26.428 -11.686 25.297 1.00 91.88 290 TYR A CA 1
ATOM 2272 C C . TYR A 1 290 ? -27.773 -12.174 24.784 1.00 91.88 290 TYR A C 1
ATOM 2274 O O . TYR A 1 290 ? -28.070 -12.025 23.599 1.00 91.88 290 TYR A O 1
ATOM 2282 N N . ARG A 1 291 ? -28.574 -12.738 25.686 1.00 90.75 291 ARG A N 1
ATOM 2283 C CA . ARG A 1 291 ? -29.894 -13.295 25.396 1.00 90.75 291 ARG A CA 1
ATOM 2284 C C . ARG A 1 291 ? -30.897 -12.813 26.429 1.00 90.75 291 ARG A C 1
ATOM 2286 O O . ARG A 1 291 ? -30.602 -12.796 27.624 1.00 90.75 291 ARG A O 1
ATOM 2293 N N . TYR A 1 292 ? -32.081 -12.445 25.967 1.00 90.00 292 TYR A N 1
ATOM 2294 C CA . TYR A 1 292 ? -33.186 -12.116 26.848 1.00 90.00 292 TYR A CA 1
ATOM 2295 C C . TYR A 1 292 ? -33.810 -13.392 27.438 1.00 90.00 292 TYR A C 1
ATOM 2297 O O . TYR A 1 292 ? -34.256 -14.288 26.717 1.00 90.00 292 TYR A O 1
ATOM 2305 N N . ASP A 1 293 ? -33.835 -13.471 28.766 1.00 87.81 293 ASP A N 1
ATOM 2306 C CA . ASP A 1 293 ? -34.456 -14.547 29.523 1.00 87.81 293 ASP A CA 1
ATOM 2307 C C . ASP A 1 293 ? -35.867 -14.151 29.976 1.00 87.81 293 ASP A C 1
ATOM 2309 O O . ASP A 1 293 ? -36.067 -13.262 30.807 1.00 87.81 293 ASP A O 1
ATOM 2313 N N . LYS A 1 294 ? -36.865 -14.870 29.455 1.00 84.81 294 LYS A N 1
ATOM 2314 C CA . LYS A 1 294 ? -38.287 -14.618 29.734 1.00 84.81 294 LYS A CA 1
ATOM 2315 C C . LYS A 1 294 ? -38.690 -14.952 31.175 1.00 84.81 294 LYS A C 1
ATOM 2317 O O . LYS A 1 294 ? -39.725 -14.466 31.619 1.00 84.81 294 LYS A O 1
ATOM 2322 N N . GLN A 1 295 ? -37.931 -15.792 31.890 1.00 85.38 295 GLN A N 1
ATOM 2323 C CA . GLN A 1 295 ? -38.267 -16.169 33.270 1.00 85.38 295 GLN A CA 1
ATOM 2324 C C . GLN A 1 295 ? -37.898 -15.068 34.264 1.00 85.38 295 GLN A C 1
ATOM 2326 O O . GLN A 1 295 ? -38.711 -14.715 35.116 1.00 85.38 295 GLN A O 1
ATOM 2331 N N . SER A 1 296 ? -36.688 -14.523 34.143 1.00 83.81 296 SER A N 1
ATOM 2332 C CA . SER A 1 296 ? -36.190 -13.440 34.998 1.00 83.81 296 SER A CA 1
ATOM 2333 C C . SER A 1 296 ? -36.500 -12.038 34.469 1.00 83.81 296 SER A C 1
ATOM 2335 O O . SER A 1 296 ? -36.289 -11.071 35.198 1.00 83.81 296 SER A O 1
ATOM 2337 N N . ASN A 1 297 ? -37.017 -11.924 33.239 1.00 85.00 297 ASN A N 1
ATOM 2338 C CA . ASN A 1 297 ? -37.258 -10.660 32.535 1.00 85.00 297 ASN A CA 1
ATOM 2339 C C . ASN A 1 297 ? -35.978 -9.815 32.366 1.00 85.00 297 ASN A C 1
ATOM 2341 O O . ASN A 1 297 ? -36.018 -8.588 32.418 1.00 85.00 297 ASN A O 1
ATOM 2345 N N . GLN A 1 298 ? -34.836 -10.482 32.192 1.00 89.62 298 GLN A N 1
ATOM 2346 C CA . GLN A 1 298 ? -33.503 -9.878 32.177 1.00 89.62 298 GLN A CA 1
ATOM 2347 C C . GLN A 1 298 ? -32.699 -10.304 30.949 1.00 89.62 298 GLN A C 1
ATOM 2349 O O . GLN A 1 298 ? -33.013 -11.296 30.295 1.00 89.62 298 GLN A O 1
ATOM 2354 N N . VAL A 1 299 ? -31.638 -9.564 30.630 1.00 89.94 299 VAL A N 1
ATOM 2355 C CA . VAL A 1 299 ? -30.688 -9.929 29.573 1.00 89.94 299 VAL A CA 1
ATOM 2356 C C . VAL A 1 299 ? -29.460 -10.573 30.204 1.00 89.94 299 VAL A C 1
ATOM 2358 O O . VAL A 1 299 ? -28.673 -9.922 30.887 1.00 89.94 299 VAL A O 1
ATOM 2361 N N . LEU A 1 300 ? -29.276 -11.862 29.947 1.00 89.56 300 LEU A N 1
ATOM 2362 C CA . LEU A 1 300 ? -28.211 -12.666 30.534 1.00 89.56 300 LEU A CA 1
ATOM 2363 C C . LEU A 1 300 ? -27.134 -12.996 29.499 1.00 89.56 300 LEU A C 1
ATOM 2365 O O . LEU A 1 300 ? -27.354 -12.942 28.289 1.00 89.56 300 LEU A O 1
ATOM 2369 N N . THR A 1 301 ? -25.942 -13.347 29.981 1.00 89.94 301 THR A N 1
ATOM 2370 C CA . THR A 1 301 ? -24.867 -13.836 29.108 1.00 89.94 301 THR A CA 1
ATOM 2371 C C . THR A 1 301 ? -25.091 -15.307 28.770 1.00 89.94 301 THR A C 1
ATOM 2373 O O . THR A 1 301 ? -25.155 -16.145 29.673 1.00 89.94 301 THR A O 1
ATOM 2376 N N . ASP A 1 302 ? -25.151 -15.627 27.480 1.00 92.06 302 ASP A N 1
ATOM 2377 C CA . ASP A 1 302 ? -25.325 -16.992 26.980 1.00 92.06 302 ASP A CA 1
ATOM 2378 C C . ASP A 1 302 ? -23.966 -17.706 26.891 1.00 92.06 302 ASP A C 1
ATOM 2380 O O . ASP A 1 302 ? -23.281 -17.705 25.867 1.00 92.06 302 ASP A O 1
ATOM 2384 N N . LYS A 1 303 ? -23.543 -18.271 28.026 1.00 91.62 303 LYS A N 1
ATOM 2385 C CA . LYS A 1 303 ? -22.248 -18.955 28.174 1.00 91.62 303 LYS A CA 1
ATOM 2386 C C . LYS A 1 303 ? -22.122 -20.196 27.293 1.00 91.62 303 LYS A C 1
ATOM 2388 O O . LYS A 1 303 ? -21.020 -20.490 26.842 1.00 91.62 303 LYS A O 1
ATOM 2393 N N . GLU A 1 304 ? -23.218 -20.923 27.098 1.00 90.75 304 GLU A N 1
ATOM 2394 C CA . GLU A 1 304 ? -23.239 -22.149 26.296 1.00 90.75 304 GLU A CA 1
ATOM 2395 C C . GLU A 1 304 ? -23.172 -21.796 24.807 1.00 90.75 304 GLU A C 1
ATOM 2397 O O . GLU A 1 304 ? -22.294 -22.293 24.103 1.00 90.75 304 GLU A O 1
ATOM 2402 N N . GLY A 1 305 ? -23.975 -20.824 24.356 1.00 92.62 305 GLY A N 1
ATOM 2403 C CA . GLY A 1 305 ? -23.957 -20.350 22.972 1.00 92.62 305 GLY A CA 1
ATOM 2404 C C . GLY A 1 305 ? -22.620 -19.736 22.538 1.00 92.62 305 GLY A C 1
ATOM 2405 O O . GLY A 1 305 ? -22.267 -19.808 21.362 1.00 92.62 305 GLY A O 1
ATOM 2406 N N . LEU A 1 306 ? -21.828 -19.189 23.472 1.00 94.00 306 LEU A N 1
ATOM 2407 C CA . LEU A 1 306 ? -20.472 -18.697 23.189 1.00 94.00 306 LEU A CA 1
ATOM 2408 C C . LEU A 1 306 ? -19.507 -19.800 22.730 1.00 94.00 306 LEU A C 1
ATOM 2410 O O . LEU A 1 306 ? -18.581 -19.497 21.979 1.00 94.00 306 LEU A O 1
ATOM 2414 N N . ALA A 1 307 ? -19.703 -21.052 23.150 1.00 93.19 307 ALA A N 1
ATOM 2415 C CA . ALA A 1 307 ? -18.885 -22.190 22.718 1.00 93.19 307 ALA A CA 1
ATOM 2416 C C . ALA A 1 307 ? -19.352 -22.798 21.380 1.00 93.19 307 ALA A C 1
ATOM 2418 O O . ALA A 1 307 ? -18.646 -23.622 20.802 1.00 93.19 307 ALA A O 1
ATOM 2419 N N . GLU A 1 308 ? -20.524 -22.390 20.884 1.00 94.69 308 GLU A N 1
ATOM 2420 C CA . GLU A 1 308 ? -21.179 -22.939 19.688 1.00 94.69 308 GLU A CA 1
ATOM 2421 C C . GLU A 1 308 ? -21.200 -21.953 18.506 1.00 94.69 308 GLU A C 1
ATOM 2423 O O . GLU A 1 308 ? -21.977 -22.117 17.563 1.00 94.69 308 GLU A O 1
ATOM 2428 N N . ILE A 1 309 ? -20.358 -20.916 18.536 1.00 96.31 309 ILE A N 1
ATOM 2429 C CA . ILE A 1 309 ? -20.274 -19.938 17.448 1.00 96.31 309 ILE A CA 1
ATOM 2430 C C . ILE A 1 309 ? -19.681 -20.609 16.204 1.00 96.31 309 ILE A C 1
ATOM 2432 O O . ILE A 1 309 ? -18.614 -21.221 16.246 1.00 96.31 309 ILE A O 1
ATOM 2436 N N . GLN A 1 310 ? -20.370 -20.454 15.078 1.00 95.38 310 GLN A N 1
ATOM 2437 C CA . GLN A 1 310 ? -19.972 -20.992 13.782 1.00 95.38 310 GLN A CA 1
ATOM 2438 C C . GLN A 1 310 ? -19.415 -19.891 12.883 1.00 95.38 310 GLN A C 1
ATOM 2440 O O . GLN A 1 310 ? -19.898 -18.760 12.897 1.00 95.38 310 GLN A O 1
ATOM 2445 N N . PHE A 1 311 ? -18.423 -20.246 12.069 1.00 95.69 311 PHE A N 1
ATOM 2446 C CA . PHE A 1 311 ? -17.766 -19.353 11.118 1.00 95.69 311 PHE A CA 1
ATOM 2447 C C . PHE A 1 311 ? -17.945 -19.918 9.710 1.00 95.69 311 PHE A C 1
ATOM 2449 O O . PHE A 1 311 ? -17.473 -21.014 9.412 1.00 95.69 311 PHE A O 1
ATOM 2456 N N . GLU A 1 312 ? -18.623 -19.173 8.842 1.00 94.19 312 GLU A N 1
ATOM 2457 C CA . GLU A 1 312 ? -18.958 -19.601 7.484 1.00 94.19 312 GLU A CA 1
ATOM 2458 C C . GLU A 1 312 ? -18.392 -18.610 6.462 1.00 94.19 312 GLU A C 1
ATOM 2460 O O . GLU A 1 312 ? -18.733 -17.428 6.490 1.00 94.19 312 GLU A O 1
ATOM 2465 N N . LEU A 1 313 ? -17.542 -19.076 5.544 1.00 93.50 313 LEU A N 1
ATOM 2466 C CA . LEU A 1 313 ? -17.017 -18.244 4.457 1.00 93.50 313 LEU A CA 1
ATOM 2467 C C . LEU A 1 313 ? -18.145 -17.891 3.473 1.00 93.50 313 LEU A C 1
ATOM 2469 O O . LEU A 1 313 ? -18.760 -18.777 2.887 1.00 93.50 313 LEU A O 1
ATOM 2473 N N . GLN A 1 314 ? -18.382 -16.598 3.264 1.00 92.50 314 GLN A N 1
ATOM 2474 C CA . GLN A 1 314 ? -19.385 -16.050 2.349 1.00 92.50 314 GLN A CA 1
ATOM 2475 C C . GLN A 1 314 ? -18.717 -15.596 1.045 1.00 92.50 314 GLN A C 1
ATOM 2477 O O . GLN A 1 314 ? -18.591 -14.402 0.776 1.00 92.50 314 GLN A O 1
ATOM 2482 N N . SER A 1 315 ? -18.246 -16.542 0.232 1.00 84.12 315 SER A N 1
ATOM 2483 C CA . SER A 1 315 ? -17.759 -16.221 -1.111 1.00 84.12 315 SER A CA 1
ATOM 2484 C C . SER A 1 315 ? -18.121 -17.308 -2.111 1.00 84.12 315 SER A C 1
ATOM 2486 O O . SER A 1 315 ? -17.900 -18.490 -1.861 1.00 84.12 315 SER A O 1
ATOM 2488 N N . GLU A 1 316 ? -18.663 -16.884 -3.251 1.00 81.88 316 GLU A N 1
ATOM 2489 C CA . GLU A 1 316 ? -18.920 -17.734 -4.419 1.00 81.88 316 GLU A CA 1
ATOM 2490 C C . GLU A 1 316 ? -17.806 -17.607 -5.473 1.00 81.88 316 GLU A C 1
ATOM 2492 O O . GLU A 1 316 ? -17.809 -18.331 -6.469 1.00 81.88 316 GLU A O 1
ATOM 2497 N N . GLU A 1 317 ? -16.847 -16.692 -5.276 1.00 87.81 317 GLU A N 1
ATOM 2498 C CA . GLU A 1 317 ? -15.747 -16.473 -6.213 1.00 87.81 317 GLU A CA 1
ATOM 2499 C C . GLU A 1 317 ? -14.741 -17.633 -6.126 1.00 87.81 317 GLU A C 1
ATOM 2501 O O . GLU A 1 317 ? -14.135 -17.833 -5.066 1.00 87.81 317 GLU A O 1
ATOM 2506 N N . PRO A 1 318 ? -14.502 -18.382 -7.225 1.00 85.00 318 PRO A N 1
ATOM 2507 C CA . PRO A 1 318 ? -13.611 -19.542 -7.206 1.00 85.00 318 PRO A CA 1
ATOM 2508 C C . PRO A 1 318 ? -12.205 -19.212 -6.698 1.00 85.00 318 PRO A C 1
ATOM 2510 O O . PRO A 1 318 ? -11.638 -19.982 -5.932 1.00 85.00 318 PRO A O 1
ATOM 2513 N N . GLU A 1 319 ? -11.672 -18.041 -7.053 1.00 86.88 319 GLU A N 1
ATOM 2514 C CA . GLU A 1 319 ? -10.348 -17.581 -6.616 1.00 86.88 319 GLU A CA 1
ATOM 2515 C C . GLU A 1 319 ? -10.254 -17.427 -5.089 1.00 86.88 319 GLU A C 1
ATOM 2517 O O . GLU A 1 319 ? -9.254 -17.816 -4.485 1.00 86.88 319 GLU A O 1
ATOM 2522 N N . ILE A 1 320 ? -11.307 -16.913 -4.443 1.00 89.06 320 ILE A N 1
ATOM 2523 C CA . ILE A 1 320 ? -11.352 -16.709 -2.989 1.00 89.06 320 ILE A CA 1
ATOM 2524 C C . ILE A 1 320 ? -11.516 -18.042 -2.255 1.00 89.06 320 ILE A C 1
ATOM 2526 O O . ILE A 1 320 ? -10.839 -18.275 -1.252 1.00 89.06 320 ILE A O 1
ATOM 2530 N N . ILE A 1 321 ? -12.361 -18.938 -2.775 1.00 88.38 321 ILE A N 1
ATOM 2531 C CA . ILE A 1 321 ? -12.529 -20.302 -2.246 1.00 88.38 321 ILE A CA 1
ATOM 2532 C C . ILE A 1 321 ? -11.198 -21.062 -2.329 1.00 88.38 321 ILE A C 1
ATOM 2534 O O . ILE A 1 321 ? -10.751 -21.671 -1.353 1.00 88.38 321 ILE A O 1
ATOM 2538 N N . ASN A 1 322 ? -10.532 -20.976 -3.479 1.00 88.00 322 ASN A N 1
ATOM 2539 C CA . ASN A 1 322 ? -9.242 -21.600 -3.723 1.00 88.00 322 ASN A CA 1
ATOM 2540 C C . ASN A 1 322 ? -8.158 -21.045 -2.789 1.00 88.00 322 ASN A C 1
ATOM 2542 O O . ASN A 1 322 ? -7.440 -21.822 -2.156 1.00 88.00 322 ASN A O 1
ATOM 2546 N N . LEU A 1 323 ? -8.082 -19.722 -2.622 1.00 88.12 323 LEU A N 1
ATOM 2547 C CA . LEU A 1 323 ? -7.143 -19.089 -1.697 1.00 88.12 323 LEU A CA 1
ATOM 2548 C C . LEU A 1 323 ? -7.409 -19.499 -0.240 1.00 88.12 323 LEU A C 1
ATOM 2550 O O . LEU A 1 323 ? -6.467 -19.849 0.474 1.00 88.12 323 LEU A O 1
ATOM 2554 N N . ALA A 1 324 ? -8.673 -19.536 0.193 1.00 89.12 324 ALA A N 1
ATOM 2555 C CA . ALA A 1 324 ? -9.050 -19.999 1.529 1.00 89.12 324 ALA A CA 1
ATOM 2556 C C . ALA A 1 324 ? -8.673 -21.474 1.767 1.00 89.12 324 ALA A C 1
ATOM 2558 O O . ALA A 1 324 ? -8.229 -21.821 2.862 1.00 89.12 324 ALA A O 1
ATOM 2559 N N . SER A 1 325 ? -8.771 -22.330 0.739 1.00 88.62 325 SER A N 1
ATOM 2560 C CA . SER A 1 325 ? -8.392 -23.752 0.829 1.00 88.62 325 SER A CA 1
ATOM 2561 C C . SER A 1 325 ? -6.901 -23.974 1.128 1.00 88.62 325 SER A C 1
ATOM 2563 O O . SER A 1 325 ? -6.530 -24.987 1.732 1.00 88.62 325 SER A O 1
ATOM 2565 N N . VAL A 1 326 ? -6.051 -23.022 0.728 1.00 86.25 326 VAL A N 1
ATOM 2566 C CA . VAL A 1 326 ? -4.604 -23.042 0.985 1.00 86.25 326 VAL A CA 1
ATOM 2567 C C . VAL A 1 326 ? -4.274 -22.312 2.280 1.00 86.25 326 VAL A C 1
ATOM 2569 O O . VAL A 1 326 ? -3.550 -22.858 3.104 1.00 86.25 326 VAL A O 1
ATOM 2572 N N . LEU A 1 327 ? -4.846 -21.123 2.502 1.00 88.25 327 LEU A N 1
ATOM 2573 C CA . LEU A 1 327 ? -4.621 -20.332 3.718 1.00 88.25 327 LEU A CA 1
ATOM 2574 C C . LEU A 1 327 ? -5.050 -21.090 4.987 1.00 88.25 327 LEU A C 1
ATOM 2576 O O . LEU A 1 327 ? -4.424 -20.932 6.037 1.00 88.25 327 LEU A O 1
ATOM 2580 N N . GLN A 1 328 ? -6.096 -21.917 4.868 1.00 89.88 328 GLN A N 1
ATOM 2581 C CA . GLN A 1 328 ? -6.687 -22.730 5.936 1.00 89.88 328 GLN A CA 1
ATOM 2582 C C . GLN A 1 328 ? -6.954 -21.925 7.218 1.00 89.88 328 GLN A C 1
ATOM 2584 O O . GLN A 1 328 ? -6.373 -22.231 8.258 1.00 89.88 328 GLN A O 1
ATOM 2589 N N . PRO A 1 329 ? -7.797 -20.876 7.145 1.00 92.06 329 PRO A N 1
ATOM 2590 C CA . PRO A 1 329 ? -8.237 -20.143 8.326 1.00 92.06 329 PRO A CA 1
ATOM 2591 C C . PRO A 1 329 ? -9.026 -21.062 9.269 1.00 92.06 329 PRO A C 1
ATOM 2593 O O . PRO A 1 329 ? -10.045 -21.637 8.881 1.00 92.06 329 PRO A O 1
ATOM 2596 N N . GLU A 1 330 ? -8.569 -21.172 10.512 1.00 93.44 330 GLU A N 1
ATOM 2597 C CA . GLU A 1 330 ? -9.188 -21.986 11.559 1.00 93.44 330 GLU A CA 1
ATOM 2598 C C . GLU A 1 330 ? -9.583 -21.109 12.751 1.00 93.44 330 GLU A C 1
ATOM 2600 O O . GLU A 1 330 ? -8.826 -20.242 13.179 1.00 93.44 330 GLU A O 1
ATOM 2605 N N . PHE A 1 331 ? -10.778 -21.351 13.296 1.00 94.81 331 PHE A N 1
ATOM 2606 C CA . PHE A 1 331 ? -11.300 -20.680 14.486 1.00 94.81 331 PHE A CA 1
ATOM 2607 C C . PHE A 1 331 ? -11.552 -21.733 15.564 1.00 94.81 331 PHE A C 1
ATOM 2609 O O . PHE A 1 331 ? -12.393 -22.613 15.385 1.00 94.81 331 PHE A O 1
ATOM 2616 N N . THR A 1 332 ? -10.831 -21.652 16.682 1.00 95.69 332 THR A N 1
ATOM 2617 C CA . THR A 1 332 ? -10.913 -22.644 17.767 1.00 95.69 332 THR A CA 1
ATOM 2618 C C . THR A 1 332 ? -11.333 -21.980 19.068 1.00 95.69 332 THR A C 1
ATOM 2620 O O . THR A 1 332 ? -10.684 -21.039 19.511 1.00 95.69 332 THR A O 1
ATOM 2623 N N . PHE A 1 333 ? -12.391 -22.473 19.711 1.00 96.06 333 PHE A N 1
ATOM 2624 C CA . PHE A 1 333 ? -12.806 -21.976 21.023 1.00 96.06 333 PHE A CA 1
ATOM 2625 C C . PHE A 1 333 ? -11.789 -22.368 22.106 1.00 96.06 333 PHE A C 1
ATOM 2627 O O . PHE A 1 333 ? -11.522 -23.552 22.310 1.00 96.06 333 PHE A O 1
ATOM 2634 N N . GLU A 1 334 ? -11.240 -21.384 22.818 1.00 94.44 334 GLU A N 1
ATOM 2635 C CA . GLU A 1 334 ? -10.302 -21.616 23.925 1.00 94.44 334 GLU A CA 1
ATOM 2636 C C . GLU A 1 334 ? -11.008 -21.689 25.282 1.00 94.44 334 GLU A C 1
ATOM 2638 O O . GLU A 1 334 ? -10.601 -22.449 26.162 1.00 94.44 334 GLU A O 1
ATOM 2643 N N . GLY A 1 335 ? -12.056 -20.884 25.474 1.00 93.12 335 GLY A N 1
ATOM 2644 C CA . GLY A 1 335 ? -12.773 -20.814 26.741 1.00 93.12 335 GLY A CA 1
ATOM 2645 C C . GLY A 1 335 ? -13.418 -19.461 27.018 1.00 93.12 335 GLY A C 1
ATOM 2646 O O . GLY A 1 335 ? -13.410 -18.546 26.194 1.00 93.12 335 GLY A O 1
ATOM 2647 N N . LEU A 1 336 ? -13.982 -19.345 28.221 1.00 92.50 336 LEU A N 1
ATOM 2648 C CA . LEU A 1 336 ? -14.573 -18.106 28.718 1.00 92.50 336 LEU A CA 1
ATOM 2649 C C . LEU A 1 336 ? -13.529 -17.258 29.454 1.00 92.50 336 LEU A C 1
ATOM 2651 O O . LEU A 1 336 ? -12.766 -17.778 30.270 1.00 92.50 336 LEU A O 1
ATOM 2655 N N . VAL A 1 337 ? -13.524 -15.948 29.206 1.00 87.44 337 VAL A N 1
ATOM 2656 C CA . VAL A 1 337 ? -12.581 -14.992 29.807 1.00 87.44 337 VAL A CA 1
ATOM 2657 C C . VAL A 1 337 ? -13.296 -13.813 30.481 1.00 87.44 337 VAL A C 1
ATOM 2659 O O . VAL A 1 337 ? -14.387 -13.413 30.078 1.00 87.44 337 VAL A O 1
ATOM 2662 N N . THR A 1 338 ? -12.627 -13.213 31.476 1.00 76.00 338 THR A N 1
ATOM 2663 C CA . THR A 1 338 ? -13.083 -12.070 32.303 1.00 76.00 338 THR A CA 1
ATOM 2664 C C . THR A 1 338 ? -14.246 -12.368 33.272 1.00 76.00 338 THR A C 1
ATOM 2666 O O . THR A 1 338 ? -14.771 -13.476 33.304 1.00 76.00 338 THR A O 1
ATOM 2669 N N . ASN A 1 339 ? -14.617 -11.385 34.108 1.00 69.50 339 ASN A N 1
ATOM 2670 C CA . ASN A 1 339 ? -15.715 -11.513 35.080 1.00 69.50 339 ASN A CA 1
ATOM 2671 C C . ASN A 1 339 ? -17.103 -11.472 34.413 1.00 69.50 339 ASN A C 1
ATOM 2673 O O . ASN A 1 339 ? -18.020 -12.132 34.892 1.00 69.50 339 ASN A O 1
ATOM 2677 N N . ILE A 1 340 ? -17.248 -10.724 33.309 1.00 71.56 340 ILE A N 1
ATOM 2678 C CA . ILE A 1 340 ? -18.429 -10.767 32.434 1.00 71.56 340 ILE A CA 1
ATOM 2679 C C . ILE A 1 340 ? -18.050 -11.678 31.262 1.00 71.56 340 ILE A C 1
ATOM 2681 O O . ILE A 1 340 ? -17.264 -11.262 30.416 1.00 71.56 340 ILE A O 1
ATOM 2685 N N . PRO A 1 341 ? -18.532 -12.925 31.219 1.00 82.38 341 PRO A N 1
ATOM 2686 C CA . PRO A 1 341 ? -17.911 -13.964 30.410 1.00 82.38 341 PRO A CA 1
ATOM 2687 C C . PRO A 1 341 ? -17.954 -13.631 28.916 1.00 82.38 341 PRO A C 1
ATOM 2689 O O . PRO A 1 341 ? -19.025 -13.479 28.334 1.00 82.38 341 PRO A O 1
ATOM 2692 N N . TYR A 1 342 ? -16.778 -13.556 28.295 1.00 91.44 342 TYR A N 1
ATOM 2693 C CA . TYR A 1 342 ? -16.617 -13.506 26.841 1.00 91.44 342 TYR A CA 1
ATOM 2694 C C . TYR A 1 342 ? -16.100 -14.846 26.336 1.00 91.44 342 TYR A C 1
ATOM 2696 O O . TYR A 1 342 ? -15.266 -15.461 26.996 1.00 91.44 342 TYR A O 1
ATOM 2704 N N . GLY A 1 343 ? -16.564 -15.286 25.171 1.00 94.75 343 GLY A N 1
ATOM 2705 C CA . GLY A 1 343 ? -16.032 -16.461 24.493 1.00 94.75 343 GLY A CA 1
ATOM 2706 C C . GLY A 1 343 ? -14.809 -16.086 23.671 1.00 94.75 343 GLY A C 1
ATOM 2707 O O . GLY A 1 343 ? -14.917 -15.261 22.763 1.00 94.75 343 GLY A O 1
ATOM 2708 N N . ARG A 1 344 ? -13.656 -16.678 23.989 1.00 96.00 344 ARG A N 1
ATOM 2709 C CA . ARG A 1 344 ? -12.414 -16.480 23.243 1.00 96.00 344 ARG A CA 1
ATOM 2710 C C . ARG A 1 344 ? -12.250 -17.549 22.172 1.00 96.00 344 ARG A C 1
ATOM 2712 O O . ARG A 1 344 ? -12.271 -18.740 22.480 1.00 96.00 344 ARG A O 1
ATOM 2719 N N . TYR A 1 345 ? -12.028 -17.105 20.942 1.00 97.00 345 TYR A N 1
ATOM 2720 C CA . TYR A 1 345 ? -11.647 -17.939 19.812 1.00 97.00 345 TYR A CA 1
ATOM 2721 C C . TYR A 1 345 ? -10.231 -17.587 19.370 1.00 97.00 345 TYR A C 1
ATOM 2723 O O . TYR A 1 345 ? -9.929 -16.425 19.102 1.00 97.00 345 TYR A O 1
ATOM 2731 N N . HIS A 1 346 ? -9.381 -18.598 19.270 1.00 95.81 346 HIS A N 1
ATOM 2732 C CA . HIS A 1 346 ? -8.074 -18.493 18.651 1.00 95.81 346 HIS A CA 1
ATOM 2733 C C . HIS A 1 346 ? -8.226 -18.649 17.138 1.00 95.81 346 HIS A C 1
ATOM 2735 O O . HIS A 1 346 ? -8.727 -19.674 16.662 1.00 95.81 346 HIS A O 1
ATOM 2741 N N . PHE A 1 347 ? -7.840 -17.616 16.397 1.00 95.69 347 PHE A N 1
ATOM 2742 C CA . PHE A 1 347 ? -7.794 -17.623 14.943 1.00 95.69 347 PHE A CA 1
ATOM 2743 C C . PHE A 1 347 ? -6.376 -17.928 14.476 1.00 95.69 347 PHE A C 1
ATOM 2745 O O . PHE A 1 347 ? -5.443 -17.252 14.912 1.00 95.69 347 PHE A O 1
ATOM 2752 N N . THR A 1 348 ? -6.221 -18.886 13.561 1.00 94.38 348 THR A N 1
ATOM 2753 C CA . THR A 1 348 ? -4.926 -19.225 12.959 1.00 94.38 348 THR A CA 1
ATOM 2754 C C . THR A 1 348 ? -5.018 -19.433 11.451 1.00 94.38 348 THR A C 1
ATOM 2756 O O . THR A 1 348 ? -6.063 -19.799 10.913 1.00 94.38 348 THR A O 1
ATOM 2759 N N . THR A 1 349 ? -3.902 -19.220 10.753 1.00 92.50 349 THR A N 1
ATOM 2760 C CA . THR A 1 349 ? -3.701 -19.631 9.353 1.00 92.50 349 THR A CA 1
ATOM 2761 C C . THR A 1 349 ? -2.480 -20.540 9.253 1.00 92.50 349 THR A C 1
ATOM 2763 O O . THR A 1 349 ? -1.533 -20.380 10.026 1.00 92.50 349 THR A O 1
ATOM 2766 N N . LYS A 1 350 ? -2.453 -21.476 8.296 1.00 80.81 350 LYS A N 1
ATOM 2767 C CA . LYS A 1 350 ? -1.379 -22.489 8.230 1.00 80.81 350 LYS A CA 1
ATOM 2768 C C . LYS A 1 350 ? -0.284 -22.202 7.214 1.00 80.81 350 LYS A C 1
ATOM 2770 O O . LYS A 1 350 ? 0.880 -22.448 7.512 1.00 80.81 350 LYS A O 1
ATOM 2775 N N . GLU A 1 351 ? -0.645 -21.705 6.038 1.00 73.44 351 GLU A N 1
ATOM 2776 C CA . GLU A 1 351 ? 0.279 -21.640 4.901 1.00 73.44 351 GLU A CA 1
ATOM 2777 C C . GLU A 1 351 ? 0.630 -20.203 4.507 1.00 73.44 351 GLU A C 1
ATOM 2779 O O . GLU A 1 351 ? -0.154 -19.263 4.670 1.00 73.44 351 GLU A O 1
ATOM 2784 N N . GLU A 1 352 ? 1.828 -20.049 3.947 1.00 79.12 352 GLU A N 1
ATOM 2785 C CA . GLU A 1 352 ? 2.270 -18.830 3.274 1.00 79.12 352 GLU A CA 1
ATOM 2786 C C . GLU A 1 352 ? 1.616 -18.758 1.887 1.00 79.12 352 GLU A C 1
ATOM 2788 O O . GLU A 1 352 ? 1.611 -19.742 1.145 1.00 79.12 352 GLU A O 1
ATOM 2793 N N . ILE A 1 353 ? 1.072 -17.595 1.515 1.00 81.62 353 ILE A N 1
ATOM 2794 C CA . ILE A 1 353 ? 0.441 -17.407 0.204 1.00 81.62 353 ILE A CA 1
ATOM 2795 C C . ILE A 1 353 ? 1.367 -16.573 -0.690 1.00 81.62 353 ILE A C 1
ATOM 2797 O O . ILE A 1 353 ? 1.506 -15.358 -0.469 1.00 81.62 353 ILE A O 1
ATOM 2801 N N . PRO A 1 354 ? 1.984 -17.188 -1.718 1.00 76.50 354 PRO A N 1
ATOM 2802 C CA . PRO A 1 354 ? 2.823 -16.473 -2.658 1.00 76.50 354 PRO A CA 1
ATOM 2803 C C . PRO A 1 354 ? 1.985 -15.529 -3.524 1.00 76.50 354 PRO A C 1
ATOM 2805 O O . PRO A 1 354 ? 0.934 -15.901 -4.045 1.00 76.50 354 PRO A O 1
ATOM 2808 N N . GLY A 1 355 ? 2.459 -14.298 -3.707 1.00 77.25 355 GLY A N 1
ATOM 2809 C CA . GLY A 1 355 ? 1.861 -13.326 -4.623 1.00 77.25 355 GLY A CA 1
ATOM 2810 C C . GLY A 1 355 ? 2.752 -12.110 -4.849 1.00 77.25 355 GLY A C 1
ATOM 2811 O O . GLY A 1 355 ? 3.972 -12.194 -4.705 1.00 77.25 355 GLY A O 1
ATOM 2812 N N . THR A 1 356 ? 2.153 -10.982 -5.229 1.00 72.88 356 THR A N 1
ATOM 2813 C CA . THR A 1 356 ? 2.867 -9.724 -5.520 1.00 72.88 356 THR A CA 1
ATOM 2814 C C . THR A 1 356 ? 2.538 -8.586 -4.553 1.00 72.88 356 THR A C 1
ATOM 2816 O O . THR A 1 356 ? 2.950 -7.447 -4.766 1.00 72.88 356 THR A O 1
ATOM 2819 N N . GLY A 1 357 ? 1.854 -8.888 -3.445 1.00 78.62 357 GLY A N 1
ATOM 2820 C CA . GLY A 1 357 ? 1.384 -7.885 -2.485 1.00 78.62 357 GLY A CA 1
ATOM 2821 C C . GLY A 1 357 ? -0.090 -7.520 -2.648 1.00 78.62 357 GLY A C 1
ATOM 2822 O O . GLY A 1 357 ? -0.546 -6.579 -1.993 1.00 78.62 357 GLY A O 1
ATOM 2823 N N . ASP A 1 358 ? -0.814 -8.252 -3.494 1.00 84.94 358 ASP A N 1
ATOM 2824 C CA . ASP A 1 358 ? -2.250 -8.112 -3.717 1.00 84.94 358 ASP A CA 1
ATOM 2825 C C . ASP A 1 358 ? -3.040 -8.452 -2.454 1.00 84.94 358 ASP A C 1
ATOM 2827 O O . ASP A 1 358 ? -2.623 -9.298 -1.654 1.00 84.94 358 ASP A O 1
ATOM 2831 N N . VAL A 1 359 ? -4.172 -7.769 -2.273 1.00 90.00 359 VAL A N 1
ATOM 2832 C CA . VAL A 1 359 ? -5.051 -7.924 -1.111 1.00 90.00 359 VAL A CA 1
ATOM 2833 C C . VAL A 1 359 ? -6.340 -8.608 -1.544 1.00 90.00 359 VAL A C 1
ATOM 2835 O O . VAL A 1 359 ? -7.120 -8.034 -2.301 1.00 90.00 359 VAL A O 1
ATOM 2838 N N . PHE A 1 360 ? -6.570 -9.801 -1.008 1.00 90.75 360 PHE A N 1
ATOM 2839 C CA . PHE A 1 360 ? -7.797 -10.571 -1.176 1.00 90.75 360 PHE A CA 1
ATOM 2840 C C . PHE A 1 360 ? -8.704 -10.386 0.039 1.00 90.75 360 PHE A C 1
ATOM 2842 O O . PHE A 1 360 ? -8.230 -10.192 1.163 1.00 90.75 360 PHE A O 1
ATOM 2849 N N . ILE A 1 361 ? -10.014 -10.417 -0.190 1.00 93.75 361 ILE A N 1
ATOM 2850 C CA . ILE A 1 361 ? -11.026 -10.182 0.840 1.00 93.75 361 ILE A CA 1
ATOM 2851 C C . ILE A 1 361 ? -11.809 -11.476 1.050 1.00 93.75 361 ILE A C 1
ATOM 2853 O O . ILE A 1 361 ? -12.462 -11.956 0.128 1.00 93.75 361 ILE A O 1
ATOM 2857 N N . LEU A 1 362 ? -11.739 -12.031 2.260 1.00 94.31 362 LEU A N 1
ATOM 2858 C CA . LEU A 1 362 ? -12.542 -13.179 2.678 1.00 94.31 362 LEU A CA 1
ATOM 2859 C C . LEU A 1 362 ? -13.559 -12.683 3.704 1.00 94.31 362 LEU A C 1
ATOM 2861 O O . LEU A 1 362 ? -13.187 -12.321 4.823 1.00 94.31 362 LEU A O 1
ATOM 2865 N N . ASP A 1 363 ? -14.830 -12.653 3.320 1.00 93.88 363 ASP A N 1
ATOM 2866 C CA . ASP A 1 363 ? -15.922 -12.279 4.215 1.00 93.88 363 ASP A CA 1
ATOM 2867 C C . ASP A 1 363 ? -16.461 -13.540 4.915 1.00 93.88 363 ASP A C 1
ATOM 2869 O O . ASP A 1 363 ? -16.840 -14.513 4.269 1.00 93.88 363 ASP A O 1
ATOM 2873 N N . TYR A 1 364 ? -16.463 -13.538 6.248 1.00 95.06 364 TYR A N 1
ATOM 2874 C CA . TYR A 1 364 ? -16.979 -14.608 7.101 1.00 95.06 364 TYR A CA 1
ATOM 2875 C C . TYR A 1 364 ? -18.249 -14.157 7.809 1.00 95.06 364 TYR A C 1
ATOM 2877 O O . TYR A 1 364 ? -18.261 -13.111 8.461 1.00 95.06 364 TYR A O 1
ATOM 2885 N N . LEU A 1 365 ? -19.280 -14.992 7.749 1.00 95.75 365 LEU A N 1
ATOM 2886 C CA . LEU A 1 365 ? -20.475 -14.873 8.566 1.00 95.75 365 LEU A CA 1
ATOM 2887 C C . LEU A 1 365 ? -20.283 -15.679 9.850 1.00 95.75 365 LEU A C 1
ATOM 2889 O O . LEU A 1 365 ? -20.099 -16.895 9.829 1.00 95.75 365 LEU A O 1
ATOM 2893 N N . VAL A 1 366 ? -20.306 -14.971 10.969 1.00 96.44 366 VAL A N 1
ATOM 2894 C CA . VAL A 1 366 ? -20.195 -15.506 12.320 1.00 96.44 366 VAL A CA 1
ATOM 2895 C C . VAL A 1 366 ? -21.599 -15.640 12.888 1.00 96.44 366 VAL A C 1
ATOM 2897 O O . VAL A 1 366 ? -22.298 -14.633 13.025 1.00 96.44 366 VAL A O 1
ATOM 2900 N N . LYS A 1 367 ? -22.015 -16.865 13.208 1.00 95.88 367 LYS A N 1
ATOM 2901 C CA . LYS A 1 367 ? -23.365 -17.187 13.689 1.00 95.88 367 LYS A CA 1
ATOM 2902 C C . LYS A 1 367 ? -23.300 -17.771 15.090 1.00 95.88 367 LYS A C 1
ATOM 2904 O O . LYS A 1 367 ? -22.659 -18.798 15.298 1.00 95.88 367 LYS A O 1
ATOM 2909 N N . ALA A 1 368 ? -23.989 -17.146 16.035 1.00 95.56 368 ALA A N 1
ATOM 2910 C CA . ALA A 1 368 ? -24.291 -17.753 17.327 1.00 95.56 368 ALA A CA 1
ATOM 2911 C C . ALA A 1 368 ? -25.673 -18.437 17.285 1.00 95.56 368 ALA A C 1
ATOM 2913 O O . ALA A 1 368 ? -26.528 -18.028 16.492 1.00 95.56 368 ALA A O 1
ATOM 2914 N N . PRO A 1 369 ? -25.942 -19.441 18.140 1.00 92.19 369 PRO A N 1
ATOM 2915 C CA . PRO A 1 369 ? -27.278 -20.020 18.256 1.00 92.19 369 PRO A CA 1
ATOM 2916 C C . PRO A 1 369 ? -28.315 -18.938 18.587 1.00 92.19 369 PRO A C 1
ATOM 2918 O O . PRO A 1 369 ? -28.180 -18.237 19.586 1.00 92.19 369 PRO A O 1
ATOM 2921 N N . SER A 1 370 ? -29.365 -18.788 17.779 1.00 87.06 370 SER A N 1
ATOM 2922 C CA . SER A 1 370 ? -30.414 -17.778 18.007 1.00 87.06 370 SER A CA 1
ATOM 2923 C C . SER A 1 370 ? -31.623 -18.323 18.773 1.00 87.06 370 SER A C 1
ATOM 2925 O O . SER A 1 370 ? -32.259 -17.571 19.507 1.00 87.06 370 SER A O 1
ATOM 2927 N N . GLY A 1 371 ? -31.903 -19.629 18.708 1.00 83.62 371 GLY A N 1
ATOM 2928 C CA . GLY A 1 371 ? -33.036 -20.250 19.409 1.00 83.62 371 GLY A CA 1
ATOM 2929 C C . GLY A 1 371 ? -34.376 -19.595 19.044 1.00 83.62 371 GLY A C 1
ATOM 2930 O O . GLY A 1 371 ? -34.630 -19.324 17.874 1.00 83.62 371 GLY A O 1
ATOM 2931 N N . ASP A 1 372 ? -35.201 -19.298 20.052 1.00 81.50 372 ASP A N 1
ATOM 2932 C CA . ASP A 1 372 ? -36.507 -18.630 19.897 1.00 81.50 372 ASP A CA 1
ATOM 2933 C C . ASP A 1 372 ? -36.420 -17.087 19.970 1.00 81.50 372 ASP A C 1
ATOM 2935 O O . ASP A 1 372 ? -37.390 -16.422 20.351 1.00 81.50 372 ASP A O 1
ATOM 2939 N N . ALA A 1 373 ? -35.251 -16.500 19.683 1.00 83.56 373 ALA A N 1
ATOM 2940 C CA . ALA A 1 373 ? -35.079 -15.048 19.701 1.00 83.56 373 ALA A CA 1
ATOM 2941 C C . ALA A 1 373 ? -35.954 -14.369 18.634 1.00 83.56 373 ALA A C 1
ATOM 2943 O O . ALA A 1 373 ? -36.035 -14.824 17.494 1.00 83.56 373 ALA A O 1
ATOM 2944 N N . GLU A 1 374 ? -36.576 -13.241 18.987 1.00 81.00 374 GLU A N 1
ATOM 2945 C CA . GLU A 1 374 ? -37.458 -12.500 18.071 1.00 81.00 374 GLU A CA 1
ATOM 2946 C C . GLU A 1 374 ? -36.706 -11.872 16.890 1.00 81.00 374 GLU A C 1
ATOM 2948 O O . GLU A 1 374 ? -37.295 -11.660 15.830 1.00 81.00 374 GLU A O 1
ATOM 2953 N N . ARG A 1 375 ? -35.408 -11.587 17.070 1.00 84.19 375 ARG A N 1
ATOM 2954 C CA . ARG A 1 375 ? -34.513 -11.002 16.059 1.00 84.19 375 ARG A CA 1
ATOM 2955 C C . ARG A 1 375 ? -33.264 -11.868 15.860 1.00 84.19 375 ARG A C 1
ATOM 2957 O O . ARG A 1 375 ? -32.202 -11.548 16.404 1.00 84.19 375 ARG A O 1
ATOM 2964 N N . PRO A 1 376 ? -33.366 -12.982 15.109 1.00 87.38 376 PRO A N 1
ATOM 2965 C CA . PRO A 1 376 ? -32.244 -13.885 14.856 1.00 87.38 376 PRO A CA 1
ATOM 2966 C C . PRO A 1 376 ? -31.039 -13.185 14.219 1.00 87.38 376 PRO A C 1
ATOM 2968 O O . PRO A 1 376 ? -29.901 -13.550 14.497 1.00 87.38 376 PRO A O 1
ATOM 2971 N N . GLU A 1 377 ? -31.270 -12.137 13.426 1.00 88.81 377 GLU A N 1
ATOM 2972 C CA . GLU A 1 377 ? -30.231 -11.356 12.753 1.00 88.81 377 GLU A CA 1
ATOM 2973 C C . GLU A 1 377 ? -29.256 -10.660 13.720 1.00 88.81 377 GLU A C 1
ATOM 2975 O O . GLU A 1 377 ? -28.147 -10.297 13.331 1.00 88.81 377 GLU A O 1
ATOM 2980 N N . TYR A 1 378 ? -29.625 -10.480 14.994 1.00 90.00 378 TYR A N 1
ATOM 2981 C CA . TYR A 1 378 ? -28.720 -9.924 16.009 1.00 90.00 378 TYR A CA 1
ATOM 2982 C C . TYR A 1 378 ? -27.663 -10.921 16.479 1.00 90.00 378 TYR A C 1
ATOM 2984 O O . TYR A 1 378 ? -26.646 -10.512 17.041 1.00 90.00 378 TYR A O 1
ATOM 2992 N N . PHE A 1 379 ? -27.862 -12.209 16.209 1.00 94.31 379 PHE A N 1
ATOM 2993 C CA . PHE A 1 379 ? -26.942 -13.295 16.542 1.00 94.31 379 PHE A CA 1
ATOM 2994 C C . PHE A 1 379 ? -25.936 -13.568 15.413 1.00 94.31 379 PHE A C 1
ATOM 2996 O O . PHE A 1 379 ? -25.117 -14.481 15.522 1.00 94.31 379 PHE A O 1
ATOM 3003 N N . GLU A 1 380 ? -25.962 -12.748 14.359 1.00 94.62 380 GLU A N 1
ATOM 3004 C CA . GLU A 1 380 ? -25.081 -12.850 13.202 1.00 94.62 380 GLU A CA 1
ATOM 3005 C C . GLU A 1 380 ? -24.176 -11.613 13.069 1.00 94.62 380 GLU A C 1
ATOM 3007 O O . GLU A 1 380 ? -24.603 -10.465 13.253 1.00 94.62 380 GLU A O 1
ATOM 3012 N N . LYS A 1 381 ? -22.897 -11.826 12.736 1.00 93.31 381 LYS A N 1
ATOM 3013 C CA . LYS A 1 381 ? -21.926 -10.757 12.452 1.00 93.31 381 LYS A CA 1
ATOM 3014 C C . LYS A 1 381 ? -21.031 -11.111 11.278 1.00 93.31 381 LYS A C 1
ATOM 3016 O O . LYS A 1 381 ? -20.608 -12.247 11.143 1.00 93.31 381 LYS A O 1
ATOM 3021 N N . ASN A 1 382 ? -20.673 -10.109 10.480 1.00 93.44 382 ASN A N 1
ATOM 3022 C CA . ASN A 1 382 ? -19.664 -10.269 9.438 1.00 93.44 382 ASN A CA 1
ATOM 3023 C C . ASN A 1 382 ? -18.282 -9.877 9.966 1.00 93.44 382 ASN A C 1
ATOM 3025 O O . ASN A 1 382 ? -18.138 -8.813 10.580 1.00 93.44 382 ASN A O 1
ATOM 3029 N N . ILE A 1 383 ? -17.286 -10.716 9.686 1.00 95.00 383 ILE A N 1
ATOM 3030 C CA . ILE A 1 383 ? -15.858 -10.432 9.846 1.00 95.00 383 ILE A CA 1
ATOM 3031 C C . ILE A 1 383 ? -15.214 -10.453 8.465 1.00 95.00 383 ILE A C 1
ATOM 3033 O O . ILE A 1 383 ? -15.437 -11.373 7.685 1.00 95.00 383 ILE A O 1
ATOM 3037 N N . ARG A 1 384 ? -14.382 -9.455 8.176 1.00 95.00 384 ARG A N 1
ATOM 3038 C CA . ARG A 1 384 ? -13.666 -9.338 6.907 1.00 95.00 384 ARG A CA 1
ATOM 3039 C C . ARG A 1 384 ? -12.178 -9.589 7.097 1.00 95.00 384 ARG A C 1
ATOM 3041 O O . ARG A 1 384 ? -11.485 -8.767 7.700 1.00 95.00 384 ARG A O 1
ATOM 3048 N N . LEU A 1 385 ? -11.662 -10.671 6.528 1.00 94.56 385 LEU A N 1
ATOM 3049 C CA . LEU A 1 385 ? -10.227 -10.944 6.502 1.00 94.56 385 LEU A CA 1
ATOM 3050 C C . LEU A 1 385 ? -9.617 -10.316 5.243 1.00 94.56 385 LEU A C 1
ATOM 3052 O O . LEU A 1 385 ? -9.947 -10.690 4.119 1.00 94.56 385 LEU A O 1
ATOM 3056 N N . LYS A 1 386 ? -8.718 -9.350 5.429 1.00 94.25 386 LYS A N 1
ATOM 3057 C CA . LYS A 1 386 ? -7.929 -8.727 4.361 1.00 94.25 386 LYS A CA 1
ATOM 3058 C C . LYS A 1 386 ? -6.578 -9.419 4.279 1.00 94.25 386 LYS A C 1
ATOM 3060 O O . LYS A 1 386 ? -5.659 -9.087 5.030 1.00 94.25 386 LYS A O 1
ATOM 3065 N N . VAL A 1 387 ? -6.474 -10.379 3.370 1.00 92.12 387 VAL A N 1
ATOM 3066 C CA . VAL A 1 387 ? -5.291 -11.219 3.187 1.00 92.12 387 VAL A CA 1
ATOM 3067 C C . VAL A 1 387 ? -4.384 -10.581 2.148 1.00 92.12 387 VAL A C 1
ATOM 3069 O O . VAL A 1 387 ? -4.670 -10.597 0.953 1.00 92.12 387 VAL A O 1
ATOM 3072 N N . LYS A 1 388 ? -3.274 -10.009 2.605 1.00 90.19 388 LYS A N 1
ATOM 3073 C CA . LYS A 1 388 ? -2.214 -9.505 1.739 1.00 90.19 388 LYS A CA 1
ATOM 3074 C C . LYS A 1 388 ? -1.237 -10.633 1.421 1.00 90.19 388 LYS A C 1
ATOM 3076 O O . LYS A 1 388 ? -0.584 -11.157 2.327 1.00 90.19 388 LYS A O 1
ATOM 3081 N N . THR A 1 389 ? -1.118 -10.971 0.142 1.00 84.31 389 THR A N 1
ATOM 3082 C CA . THR A 1 389 ? -0.124 -11.942 -0.337 1.00 84.31 389 THR A CA 1
ATOM 3083 C C . THR A 1 389 ? 1.296 -11.427 -0.136 1.00 84.31 389 THR A C 1
ATOM 3085 O O . THR A 1 389 ? 1.544 -10.217 -0.093 1.00 84.31 389 THR A O 1
ATOM 3088 N N . TYR A 1 390 ? 2.246 -12.346 0.003 1.00 74.94 390 TYR A N 1
ATOM 3089 C CA . TYR A 1 390 ? 3.647 -11.990 0.180 1.00 74.94 390 TYR A CA 1
ATOM 3090 C C . TYR A 1 390 ? 4.371 -11.965 -1.169 1.00 74.94 390 TYR A C 1
ATOM 3092 O O . TYR A 1 390 ? 4.318 -12.931 -1.926 1.00 74.94 390 TYR A O 1
ATOM 3100 N N . GLY A 1 391 ? 5.043 -10.853 -1.472 1.00 67.56 391 GLY A N 1
ATOM 3101 C CA . GLY A 1 391 ? 5.913 -10.719 -2.637 1.00 67.56 391 GLY A CA 1
ATOM 3102 C C . GLY A 1 391 ? 7.377 -10.798 -2.239 1.00 67.56 391 GLY A C 1
ATOM 3103 O O . GLY A 1 391 ? 7.821 -10.052 -1.366 1.00 67.56 391 GLY A O 1
ATOM 3104 N N . ILE A 1 392 ? 8.138 -11.674 -2.896 1.00 63.72 392 ILE A N 1
ATOM 3105 C CA . ILE A 1 392 ? 9.591 -11.714 -2.733 1.00 63.72 392 ILE A CA 1
ATOM 3106 C C . ILE A 1 392 ? 10.176 -10.603 -3.611 1.00 63.72 392 ILE A C 1
ATOM 3108 O O . ILE A 1 392 ? 10.077 -10.659 -4.833 1.00 63.72 392 ILE A O 1
ATOM 3112 N N . GLY A 1 393 ? 10.716 -9.556 -2.983 1.00 55.03 393 GLY A N 1
ATOM 3113 C CA . GLY A 1 393 ? 11.142 -8.323 -3.658 1.00 55.03 393 GLY A CA 1
ATOM 3114 C C . GLY A 1 393 ? 12.181 -8.506 -4.776 1.00 55.03 393 GLY A C 1
ATOM 3115 O O . GLY A 1 393 ? 12.847 -9.536 -4.878 1.00 55.03 393 GLY A O 1
ATOM 3116 N N . GLU A 1 394 ? 12.341 -7.466 -5.601 1.00 52.28 394 GLU A N 1
ATOM 3117 C CA . GLU A 1 394 ? 13.210 -7.440 -6.796 1.00 52.28 394 GLU A CA 1
ATOM 3118 C C . GLU A 1 394 ? 14.714 -7.278 -6.500 1.00 52.28 394 GLU A C 1
ATOM 3120 O O . GLU A 1 394 ? 15.520 -7.208 -7.426 1.00 52.28 394 GLU A O 1
ATOM 3125 N N . GLU A 1 395 ? 15.124 -7.191 -5.231 1.00 55.31 395 GLU A N 1
ATOM 3126 C CA . GLU A 1 395 ? 16.541 -7.039 -4.898 1.00 55.31 395 GLU A CA 1
ATOM 3127 C C . GLU A 1 395 ? 17.339 -8.270 -5.342 1.00 55.31 395 GLU A C 1
ATOM 3129 O O . GLU A 1 395 ? 16.959 -9.407 -5.061 1.00 55.31 395 GLU A O 1
ATOM 3134 N N . PHE A 1 396 ? 18.460 -8.031 -6.027 1.00 57.78 396 PHE A N 1
ATOM 3135 C CA . PHE A 1 396 ? 19.423 -9.058 -6.411 1.00 57.78 396 PHE A CA 1
ATOM 3136 C C . PHE A 1 396 ? 20.422 -9.252 -5.262 1.00 57.78 396 PHE A C 1
ATOM 3138 O O . PHE A 1 396 ? 21.318 -8.416 -5.098 1.00 57.78 396 PHE A O 1
ATOM 3145 N N . PRO A 1 397 ? 20.279 -10.300 -4.428 1.00 66.44 397 PRO A N 1
ATOM 3146 C CA . PRO A 1 397 ? 21.243 -10.563 -3.372 1.00 66.44 397 PRO A CA 1
ATOM 3147 C C . PRO A 1 397 ? 22.556 -11.094 -3.965 1.00 66.44 397 PRO A C 1
ATOM 3149 O O . PRO A 1 397 ? 22.682 -11.291 -5.173 1.00 66.44 397 PRO A O 1
ATOM 3152 N N . ASP A 1 398 ? 23.558 -11.351 -3.121 1.00 75.56 398 ASP A N 1
ATOM 3153 C CA . ASP A 1 398 ? 24.726 -12.102 -3.579 1.00 75.56 398 ASP A CA 1
ATOM 3154 C C . ASP A 1 398 ? 24.335 -13.504 -4.090 1.00 75.56 398 ASP A C 1
ATOM 3156 O O . ASP A 1 398 ? 23.264 -14.040 -3.793 1.00 75.56 398 ASP A O 1
ATOM 3160 N N . TRP A 1 399 ? 25.218 -14.107 -4.889 1.00 80.56 399 TRP A N 1
ATOM 3161 C CA . TRP A 1 399 ? 24.943 -15.383 -5.553 1.00 80.56 399 TRP A CA 1
ATOM 3162 C C . TRP A 1 399 ? 24.569 -16.508 -4.576 1.00 80.56 399 TRP A C 1
ATOM 3164 O O . TRP A 1 399 ? 23.707 -17.328 -4.888 1.00 80.56 399 TRP A O 1
ATOM 3174 N N . VAL A 1 400 ? 25.199 -16.544 -3.395 1.00 80.81 400 VAL A N 1
ATOM 3175 C CA . VAL A 1 400 ? 24.967 -17.597 -2.394 1.00 80.81 400 VAL A CA 1
ATOM 3176 C C . VAL A 1 400 ? 23.553 -17.478 -1.844 1.00 80.81 400 VAL A C 1
ATOM 3178 O O . VAL A 1 400 ? 22.816 -18.463 -1.821 1.00 80.81 400 VAL A O 1
ATOM 3181 N N . LYS A 1 401 ? 23.145 -16.267 -1.463 1.00 78.06 401 LYS A N 1
ATOM 3182 C CA . LYS A 1 401 ? 21.794 -16.001 -0.977 1.00 78.06 401 LYS A CA 1
ATOM 3183 C C . LYS A 1 401 ? 20.743 -16.220 -2.074 1.00 78.06 401 LYS A C 1
ATOM 3185 O O . LYS A 1 401 ? 19.728 -16.849 -1.792 1.00 78.06 401 LYS A O 1
ATOM 3190 N N . ALA A 1 402 ? 21.005 -15.822 -3.324 1.00 78.00 402 ALA A N 1
ATOM 3191 C CA . ALA A 1 402 ? 20.097 -16.078 -4.452 1.00 78.00 402 ALA A CA 1
ATOM 3192 C C . ALA A 1 402 ? 19.865 -17.585 -4.689 1.00 78.00 402 ALA A C 1
ATOM 3194 O O . ALA A 1 402 ? 18.747 -18.023 -4.972 1.00 78.00 402 ALA A O 1
ATOM 3195 N N . TYR A 1 403 ? 20.921 -18.390 -4.551 1.00 81.81 403 TYR A N 1
ATOM 3196 C CA . TYR A 1 403 ? 20.859 -19.845 -4.680 1.00 81.81 403 TYR A CA 1
ATOM 3197 C C . TYR A 1 403 ? 20.076 -20.506 -3.538 1.00 81.81 403 TYR A C 1
ATOM 3199 O O . TYR A 1 403 ? 19.225 -21.359 -3.800 1.00 81.81 403 TYR A O 1
ATOM 3207 N N . GLU A 1 404 ? 20.323 -20.104 -2.289 1.00 84.19 404 GLU A N 1
ATOM 3208 C CA . GLU A 1 404 ? 19.593 -20.628 -1.126 1.00 84.19 404 GLU A CA 1
ATOM 3209 C C . GLU A 1 404 ? 18.103 -20.255 -1.167 1.00 84.19 404 GLU A C 1
ATOM 3211 O O . GLU A 1 404 ? 17.249 -21.096 -0.890 1.00 84.19 404 GLU A O 1
ATOM 3216 N N . GLU A 1 405 ? 17.762 -19.041 -1.605 1.00 81.56 405 GLU A N 1
ATOM 3217 C CA . GLU A 1 405 ? 16.368 -18.623 -1.794 1.00 81.56 405 GLU A CA 1
ATOM 3218 C C . GLU A 1 405 ? 15.663 -19.427 -2.900 1.00 81.56 405 GLU A C 1
ATOM 3220 O O . GLU A 1 405 ? 14.520 -19.849 -2.718 1.00 81.56 405 GLU A O 1
ATOM 3225 N N . CYS A 1 406 ? 16.340 -19.715 -4.021 1.00 82.25 406 CYS A N 1
ATOM 3226 C CA . CYS A 1 406 ? 15.803 -20.614 -5.052 1.00 82.25 406 CYS A CA 1
ATOM 3227 C C . CYS A 1 406 ? 15.516 -22.008 -4.492 1.00 82.25 406 CYS A C 1
ATOM 3229 O O . CYS A 1 406 ? 14.432 -22.554 -4.706 1.00 82.25 406 CYS A O 1
ATOM 3231 N N . LYS A 1 407 ? 16.480 -22.587 -3.764 1.00 85.69 407 LYS A N 1
ATOM 3232 C CA . LYS A 1 407 ? 16.312 -23.895 -3.121 1.00 85.69 407 LYS A CA 1
ATOM 3233 C C . LYS A 1 407 ? 15.153 -23.900 -2.144 1.00 85.69 407 LYS A C 1
ATOM 3235 O O . LYS A 1 407 ? 14.376 -24.852 -2.131 1.00 85.69 407 LYS A O 1
ATOM 3240 N N . TYR A 1 408 ? 15.044 -22.855 -1.330 1.00 83.94 408 TYR A N 1
ATOM 3241 C CA . TYR A 1 408 ? 13.962 -22.701 -0.373 1.00 83.94 408 TYR A CA 1
ATOM 3242 C C . TYR A 1 408 ? 12.603 -22.721 -1.078 1.00 83.94 408 TYR A C 1
ATOM 3244 O O . TYR A 1 408 ? 11.735 -23.498 -0.682 1.00 83.94 408 TYR A O 1
ATOM 3252 N N . ILE A 1 409 ? 12.427 -21.966 -2.166 1.00 81.44 409 ILE A N 1
ATOM 3253 C CA . ILE A 1 409 ? 11.148 -21.965 -2.887 1.00 81.44 409 ILE A CA 1
ATOM 3254 C C . ILE A 1 409 ? 10.862 -23.322 -3.526 1.00 81.44 409 ILE A C 1
ATOM 3256 O O . ILE A 1 409 ? 9.770 -23.852 -3.352 1.00 81.44 409 ILE A O 1
ATOM 3260 N N . ILE A 1 410 ? 11.838 -23.935 -4.201 1.00 82.50 410 ILE A N 1
ATOM 3261 C CA . ILE A 1 410 ? 11.646 -25.267 -4.798 1.00 82.50 410 ILE A CA 1
ATOM 3262 C C . ILE A 1 410 ? 11.292 -26.302 -3.719 1.00 82.50 410 ILE A C 1
ATOM 3264 O O . ILE A 1 410 ? 10.489 -27.206 -3.947 1.00 82.50 410 ILE A O 1
ATOM 3268 N N . ASN A 1 411 ? 11.874 -26.188 -2.525 1.00 82.81 411 ASN A N 1
ATOM 3269 C CA . ASN A 1 411 ? 11.608 -27.122 -1.440 1.00 82.81 411 ASN A CA 1
ATOM 3270 C C . ASN A 1 411 ? 10.222 -26.991 -0.838 1.00 82.81 411 ASN A C 1
ATOM 3272 O O . ASN A 1 411 ? 9.609 -28.028 -0.578 1.00 82.81 411 ASN A O 1
ATOM 3276 N N . ASN A 1 412 ? 9.786 -25.761 -0.588 1.00 78.31 412 ASN A N 1
ATOM 3277 C CA . ASN A 1 412 ? 8.592 -25.495 0.205 1.00 78.31 412 ASN A CA 1
ATOM 3278 C C . ASN A 1 412 ? 7.351 -25.264 -0.661 1.00 78.31 412 ASN A C 1
ATOM 3280 O O . ASN A 1 412 ? 6.251 -25.539 -0.198 1.00 78.31 412 ASN A O 1
ATOM 3284 N N . TYR A 1 413 ? 7.523 -24.826 -1.913 1.00 75.69 413 TYR A N 1
ATOM 3285 C CA . TYR A 1 413 ? 6.409 -24.398 -2.759 1.00 75.69 413 TYR A CA 1
ATOM 3286 C C . TYR A 1 413 ? 6.139 -25.277 -3.977 1.00 75.69 413 TYR A C 1
ATOM 3288 O O . TYR A 1 413 ? 5.082 -25.161 -4.585 1.00 75.69 413 TYR A O 1
ATOM 3296 N N . VAL A 1 414 ? 7.064 -26.167 -4.341 1.00 78.62 414 VAL A N 1
ATOM 3297 C CA . VAL A 1 414 ? 6.857 -27.124 -5.436 1.00 78.62 414 VAL A CA 1
ATOM 3298 C C . VAL A 1 414 ? 6.529 -28.497 -4.836 1.00 78.62 414 VAL A C 1
ATOM 3300 O O . VAL A 1 414 ? 7.295 -28.982 -3.987 1.00 78.62 414 VAL A O 1
ATOM 3303 N N . PRO A 1 415 ? 5.432 -29.158 -5.259 1.00 76.81 415 PRO A N 1
ATOM 3304 C CA . PRO A 1 415 ? 5.068 -30.479 -4.762 1.00 76.81 415 PRO A CA 1
ATOM 3305 C C . PRO A 1 415 ? 6.164 -31.507 -5.057 1.00 76.81 415 PRO A C 1
ATOM 3307 O O . PRO A 1 415 ? 6.907 -31.407 -6.035 1.00 76.81 415 PRO A O 1
ATOM 3310 N N . ALA A 1 416 ? 6.290 -32.508 -4.186 1.00 73.19 416 ALA A N 1
ATOM 3311 C CA . ALA A 1 416 ? 7.242 -33.595 -4.389 1.00 73.19 416 ALA A CA 1
ATOM 3312 C C . ALA A 1 416 ? 6.872 -34.396 -5.649 1.00 73.19 416 ALA A C 1
ATOM 3314 O O . ALA A 1 416 ? 5.734 -34.829 -5.776 1.00 73.19 416 ALA A O 1
ATOM 3315 N N . GLY A 1 417 ? 7.830 -34.590 -6.560 1.00 73.38 417 GLY A N 1
ATOM 3316 C CA . GLY A 1 417 ? 7.586 -35.251 -7.844 1.00 73.38 417 GLY A CA 1
ATOM 3317 C C . GLY A 1 417 ? 8.640 -34.921 -8.904 1.00 73.38 417 GLY A C 1
ATOM 3318 O O . GLY A 1 417 ? 9.670 -34.300 -8.613 1.00 73.38 417 GLY A O 1
ATOM 3319 N N . GLU A 1 418 ? 8.380 -35.319 -10.147 1.00 71.88 418 GLU A N 1
ATOM 3320 C CA . GLU A 1 418 ? 9.221 -35.078 -11.323 1.00 71.88 418 GLU A CA 1
ATOM 3321 C C . GLU A 1 418 ? 9.464 -33.579 -11.541 1.00 71.88 418 GLU A C 1
ATOM 3323 O O . GLU A 1 418 ? 10.599 -33.175 -11.783 1.00 71.88 418 GLU A O 1
ATOM 3328 N N . ALA A 1 419 ? 8.432 -32.750 -11.364 1.00 70.19 419 ALA A N 1
ATOM 3329 C CA . ALA A 1 419 ? 8.493 -31.290 -11.447 1.00 70.19 419 ALA A CA 1
ATOM 3330 C C . ALA A 1 419 ? 9.579 -30.681 -10.538 1.00 70.19 419 ALA A C 1
ATOM 3332 O O . ALA A 1 419 ? 10.452 -29.936 -10.997 1.00 70.19 419 ALA A O 1
ATOM 3333 N N . LYS A 1 420 ? 9.564 -31.047 -9.251 1.00 80.81 420 LYS A N 1
ATOM 3334 C CA . LYS A 1 420 ? 10.553 -30.605 -8.259 1.00 80.81 420 LYS A CA 1
ATOM 3335 C C . LYS A 1 420 ? 11.951 -31.108 -8.591 1.00 80.81 420 LYS A C 1
ATOM 3337 O O . LYS A 1 420 ? 12.903 -30.336 -8.508 1.00 80.81 420 LYS A O 1
ATOM 3342 N N . ASN A 1 421 ? 12.073 -32.369 -9.007 1.00 79.56 421 ASN A N 1
ATOM 3343 C CA . ASN A 1 421 ? 13.355 -32.963 -9.387 1.00 79.56 421 ASN A CA 1
ATOM 3344 C C . ASN A 1 421 ? 13.966 -32.264 -10.613 1.00 79.56 421 ASN A C 1
ATOM 3346 O O . ASN A 1 421 ? 15.150 -31.939 -10.589 1.00 79.56 421 ASN A O 1
ATOM 3350 N N . LYS A 1 422 ? 13.158 -31.950 -11.635 1.00 74.25 422 LYS A N 1
ATOM 3351 C CA . LYS A 1 422 ? 13.579 -31.194 -12.829 1.00 74.25 422 LYS A CA 1
ATOM 3352 C C . LYS A 1 422 ? 14.056 -29.787 -12.483 1.00 74.25 422 LYS A C 1
ATOM 3354 O O . LYS A 1 422 ? 15.110 -29.367 -12.953 1.00 74.25 422 LYS A O 1
ATOM 3359 N N . LEU A 1 423 ? 13.304 -29.058 -11.653 1.00 76.31 423 LEU A N 1
ATOM 3360 C CA . LEU A 1 423 ? 13.700 -27.716 -11.211 1.00 76.31 423 LEU A CA 1
ATOM 3361 C C . LEU A 1 423 ? 14.997 -27.753 -10.397 1.00 76.31 423 LEU A C 1
ATOM 3363 O O . LEU A 1 423 ? 15.855 -26.889 -10.577 1.00 76.31 423 LEU A O 1
ATOM 3367 N N . TYR A 1 424 ? 15.174 -28.779 -9.563 1.00 80.75 424 TYR A N 1
ATOM 3368 C CA . TYR A 1 424 ? 16.422 -29.013 -8.842 1.00 80.75 424 TYR A CA 1
ATOM 3369 C C . TYR A 1 424 ? 17.596 -29.324 -9.764 1.00 80.75 424 TYR A C 1
ATOM 3371 O O . TYR A 1 424 ? 18.671 -28.757 -9.590 1.00 80.75 424 TYR A O 1
ATOM 3379 N N . GLU A 1 425 ? 17.400 -30.200 -10.746 1.00 77.94 425 GLU A N 1
ATOM 3380 C CA . GLU A 1 425 ? 18.429 -30.553 -11.719 1.00 77.94 425 GLU A CA 1
ATOM 3381 C C . GLU A 1 425 ? 18.870 -29.320 -12.514 1.00 77.94 425 GLU A C 1
ATOM 3383 O O . GLU A 1 425 ? 20.066 -29.067 -12.645 1.00 77.94 425 GLU A O 1
ATOM 3388 N N . ILE A 1 426 ? 17.923 -28.489 -12.959 1.00 72.50 426 ILE A N 1
ATOM 3389 C CA . ILE A 1 426 ? 18.218 -27.232 -13.658 1.00 72.50 426 ILE A CA 1
ATOM 3390 C C . ILE A 1 426 ? 18.956 -26.255 -12.747 1.00 72.50 426 ILE A C 1
ATOM 3392 O O . ILE A 1 426 ? 19.970 -25.691 -13.167 1.00 72.50 426 ILE A O 1
ATOM 3396 N N . LEU A 1 427 ? 18.491 -26.073 -11.507 1.00 79.00 427 LEU A N 1
ATOM 3397 C CA . LEU A 1 427 ? 19.158 -25.214 -10.534 1.00 79.00 427 LEU A CA 1
ATOM 3398 C C . LEU A 1 427 ? 20.607 -25.670 -10.317 1.00 79.00 427 LEU A C 1
ATOM 3400 O O . LEU A 1 427 ? 21.528 -24.865 -10.433 1.00 79.00 427 LEU A O 1
ATOM 3404 N N . GLU A 1 428 ? 20.840 -26.957 -10.065 1.00 81.06 428 GLU A N 1
ATOM 3405 C CA . GLU A 1 428 ? 22.182 -27.488 -9.809 1.00 81.06 428 GLU A CA 1
ATOM 3406 C C . GLU A 1 428 ? 23.095 -27.430 -11.036 1.00 81.06 428 GLU A C 1
ATOM 3408 O O . GLU A 1 428 ? 24.262 -27.044 -10.918 1.00 81.06 428 GLU A O 1
ATOM 3413 N N . LEU A 1 429 ? 22.568 -27.767 -12.213 1.00 71.50 429 LEU A N 1
ATOM 3414 C CA . LEU A 1 429 ? 23.333 -27.824 -13.456 1.00 71.50 429 LEU A CA 1
ATOM 3415 C C . LEU A 1 429 ? 23.659 -26.420 -13.987 1.00 71.50 429 LEU A C 1
ATOM 3417 O O . LEU A 1 429 ? 24.676 -26.243 -14.659 1.00 71.50 429 LEU A O 1
ATOM 3421 N N . ARG A 1 430 ? 22.832 -25.408 -13.674 1.00 69.12 430 ARG A N 1
ATOM 3422 C CA . ARG A 1 430 ? 22.927 -24.061 -14.269 1.00 69.12 430 ARG A CA 1
ATOM 3423 C C . ARG A 1 430 ? 23.214 -22.922 -13.288 1.00 69.12 430 ARG A C 1
ATOM 3425 O O . ARG A 1 430 ? 23.497 -21.821 -13.756 1.00 69.12 430 ARG A O 1
ATOM 3432 N N . LYS A 1 431 ? 23.250 -23.147 -11.967 1.00 71.81 431 LYS A N 1
ATOM 3433 C CA . LYS A 1 431 ? 23.493 -22.097 -10.946 1.00 71.81 431 LYS A CA 1
ATOM 3434 C C . LYS A 1 431 ? 24.685 -21.177 -11.230 1.00 71.81 431 LYS A C 1
ATOM 3436 O O . LYS A 1 431 ? 24.597 -19.977 -10.991 1.00 71.81 431 LYS A O 1
ATOM 3441 N N . MET A 1 432 ? 25.788 -21.707 -11.768 1.00 68.06 432 MET A N 1
ATOM 3442 C CA . MET A 1 432 ? 26.979 -20.905 -12.098 1.00 68.06 432 MET A CA 1
ATOM 3443 C C . MET A 1 432 ? 26.780 -20.043 -13.352 1.00 68.06 432 MET A C 1
ATOM 3445 O O . MET A 1 432 ? 27.310 -18.940 -13.433 1.00 68.06 432 MET A O 1
ATOM 3449 N N . THR A 1 433 ? 26.004 -20.535 -14.318 1.00 65.56 433 THR A N 1
ATOM 3450 C CA . THR A 1 433 ? 25.741 -19.865 -15.599 1.00 65.56 433 THR A CA 1
ATOM 3451 C C . THR A 1 433 ? 24.717 -18.736 -15.471 1.00 65.56 433 THR A C 1
ATOM 3453 O O . THR A 1 433 ? 24.779 -17.759 -16.219 1.00 65.56 433 THR A O 1
ATOM 3456 N N . LEU A 1 434 ? 23.802 -18.858 -14.507 1.00 66.19 434 LEU A N 1
ATOM 3457 C CA . LEU A 1 434 ? 22.738 -17.891 -14.232 1.00 66.19 434 LEU A CA 1
ATOM 3458 C C . LEU A 1 434 ? 23.219 -16.619 -13.523 1.00 66.19 434 LEU A C 1
ATOM 3460 O O . LEU A 1 434 ? 22.639 -15.553 -13.725 1.00 66.19 434 LEU A O 1
ATOM 3464 N N . GLY A 1 435 ? 24.262 -16.718 -12.696 1.00 69.38 435 GLY A N 1
ATOM 3465 C CA . GLY A 1 435 ? 24.617 -15.629 -11.783 1.00 69.38 435 GLY A CA 1
ATOM 3466 C C . GLY A 1 435 ? 23.527 -15.374 -10.731 1.00 69.38 435 GLY A C 1
ATOM 3467 O O . GLY A 1 435 ? 22.556 -16.123 -10.634 1.00 69.38 435 GLY A O 1
ATOM 3468 N N . ALA A 1 436 ? 23.694 -14.336 -9.910 1.00 70.31 436 ALA A N 1
ATOM 3469 C CA . ALA A 1 436 ? 22.720 -14.013 -8.864 1.00 70.31 436 ALA A CA 1
ATOM 3470 C C . ALA A 1 436 ? 21.388 -13.544 -9.470 1.00 70.31 436 ALA A C 1
ATOM 3472 O O . ALA A 1 436 ? 20.318 -13.949 -9.028 1.00 70.31 436 ALA A O 1
ATOM 3473 N N . GLU A 1 437 ? 21.461 -12.762 -10.545 1.00 65.19 437 GLU A N 1
ATOM 3474 C CA . GLU A 1 437 ? 20.302 -12.176 -11.208 1.00 65.19 437 GLU A CA 1
ATOM 3475 C C . GLU A 1 437 ? 19.414 -13.230 -11.883 1.00 65.19 437 GLU A C 1
ATOM 3477 O O . GLU A 1 437 ? 18.190 -13.172 -11.768 1.00 65.19 437 GLU A O 1
ATOM 3482 N N . GLY A 1 438 ? 20.011 -14.233 -12.538 1.00 67.25 438 GLY A N 1
ATOM 3483 C CA . GLY A 1 438 ? 19.256 -15.339 -13.134 1.00 67.25 438 GLY A CA 1
ATOM 3484 C C . GLY A 1 438 ? 18.636 -16.275 -12.104 1.00 67.25 438 GLY A C 1
ATOM 3485 O O . GLY A 1 438 ? 17.558 -16.815 -12.343 1.00 67.25 438 GLY A O 1
ATOM 3486 N N . LEU A 1 439 ? 19.276 -16.431 -10.944 1.00 75.44 439 LEU A N 1
ATOM 3487 C CA . LEU A 1 439 ? 18.702 -17.165 -9.820 1.00 75.44 439 LEU A CA 1
ATOM 3488 C C . LEU A 1 439 ? 17.492 -16.414 -9.238 1.00 75.44 439 LEU A C 1
ATOM 3490 O O . LEU A 1 439 ? 16.422 -17.002 -9.112 1.00 75.44 439 LEU A O 1
ATOM 3494 N N . THR A 1 440 ? 17.596 -15.107 -8.983 1.00 73.75 440 THR A N 1
ATOM 3495 C CA . THR A 1 440 ? 16.464 -14.283 -8.510 1.00 73.75 440 THR A CA 1
ATOM 3496 C C . THR A 1 440 ? 15.264 -14.319 -9.462 1.00 73.75 440 THR A C 1
ATOM 3498 O O . THR A 1 440 ? 14.119 -14.409 -9.022 1.00 73.75 440 THR A O 1
ATOM 3501 N N . GLU A 1 441 ? 15.499 -14.296 -10.772 1.00 71.31 441 GLU A N 1
ATOM 3502 C CA . GLU A 1 441 ? 14.417 -14.383 -11.757 1.00 71.31 441 GLU A CA 1
ATOM 3503 C C . GLU A 1 441 ? 13.787 -15.789 -11.804 1.00 71.31 441 GLU A C 1
ATOM 3505 O O . GLU A 1 441 ? 12.560 -15.915 -11.834 1.00 71.31 441 GLU A O 1
ATOM 3510 N N . LEU A 1 442 ? 14.597 -16.856 -11.742 1.00 75.56 442 LEU A N 1
ATOM 3511 C CA . LEU A 1 442 ? 14.098 -18.234 -11.643 1.00 75.56 442 LEU A CA 1
ATOM 3512 C C . LEU A 1 442 ? 13.210 -18.409 -10.401 1.00 75.56 442 LEU A C 1
ATOM 3514 O O . LEU A 1 442 ? 12.099 -18.933 -10.498 1.00 75.56 442 LEU A O 1
ATOM 3518 N N . ARG A 1 443 ? 13.672 -17.901 -9.254 1.00 79.62 443 ARG A N 1
ATOM 3519 C CA . ARG A 1 443 ? 12.936 -17.838 -7.985 1.00 79.62 443 ARG A CA 1
ATOM 3520 C C . ARG A 1 443 ? 11.566 -17.172 -8.164 1.00 79.62 443 ARG A C 1
ATOM 3522 O O . ARG A 1 443 ? 10.548 -17.761 -7.807 1.00 79.62 443 ARG A O 1
ATOM 3529 N N . ASN A 1 444 ? 11.532 -15.978 -8.757 1.00 76.31 444 ASN A N 1
ATOM 3530 C CA . ASN A 1 444 ? 10.303 -15.201 -8.956 1.00 76.31 444 ASN A CA 1
ATOM 3531 C C . ASN A 1 444 ? 9.308 -15.888 -9.900 1.00 76.31 444 ASN A C 1
ATOM 3533 O O . ASN A 1 444 ? 8.096 -15.782 -9.716 1.00 76.31 444 ASN A O 1
ATOM 3537 N N . ARG A 1 445 ? 9.794 -16.624 -10.902 1.00 75.81 445 ARG A N 1
ATOM 3538 C CA . ARG A 1 445 ? 8.927 -17.383 -11.813 1.00 75.81 445 ARG A CA 1
ATOM 3539 C C . ARG A 1 445 ? 8.286 -18.577 -11.134 1.00 75.81 445 ARG A C 1
ATOM 3541 O O . ARG A 1 445 ? 7.081 -18.759 -11.275 1.00 75.81 445 ARG A O 1
ATOM 3548 N N . ILE A 1 446 ? 9.060 -19.345 -10.369 1.00 78.06 446 ILE A N 1
ATOM 3549 C CA . ILE A 1 446 ? 8.521 -20.462 -9.580 1.00 78.06 446 ILE A CA 1
ATOM 3550 C C . ILE A 1 446 ? 7.480 -19.929 -8.584 1.00 78.06 446 ILE A C 1
ATOM 3552 O O . ILE A 1 446 ? 6.397 -20.497 -8.468 1.00 78.06 446 ILE A O 1
ATOM 3556 N N . TRP A 1 447 ? 7.760 -18.783 -7.955 1.00 80.25 447 TRP A N 1
ATOM 3557 C CA . TRP A 1 447 ? 6.824 -18.077 -7.076 1.00 80.25 447 TRP A CA 1
ATOM 3558 C C . TRP A 1 447 ? 5.522 -17.677 -7.779 1.00 80.25 447 TRP A C 1
ATOM 3560 O O . TRP A 1 447 ? 4.430 -17.904 -7.263 1.00 80.25 447 TRP A O 1
ATOM 3570 N N . LYS A 1 448 ? 5.620 -17.120 -8.991 1.00 79.12 448 LYS A N 1
ATOM 3571 C CA . LYS A 1 448 ? 4.454 -16.725 -9.789 1.00 79.12 448 LYS A CA 1
ATOM 3572 C C . LYS A 1 448 ? 3.620 -17.926 -10.233 1.00 79.12 448 LYS A C 1
ATOM 3574 O O . LYS A 1 448 ? 2.396 -17.849 -10.215 1.00 79.12 448 LYS A O 1
ATOM 3579 N N . VAL A 1 449 ? 4.264 -19.031 -10.613 1.00 80.00 449 VAL A N 1
ATOM 3580 C CA . VAL A 1 449 ? 3.567 -20.281 -10.953 1.00 80.00 449 VAL A CA 1
ATOM 3581 C C . VAL A 1 449 ? 2.815 -20.816 -9.736 1.00 80.00 449 VAL A C 1
ATOM 3583 O O . VAL A 1 449 ? 1.631 -21.113 -9.863 1.00 80.00 449 VAL A O 1
ATOM 3586 N N . ALA A 1 450 ? 3.454 -20.851 -8.561 1.00 79.19 450 ALA A N 1
ATOM 3587 C CA . ALA A 1 450 ? 2.794 -21.236 -7.313 1.00 79.19 450 ALA A CA 1
ATOM 3588 C C . ALA A 1 450 ? 1.555 -20.371 -7.036 1.00 79.19 450 ALA A C 1
ATOM 3590 O O . ALA A 1 450 ? 0.475 -20.904 -6.801 1.00 79.19 450 ALA A O 1
ATOM 3591 N N . SER A 1 451 ? 1.697 -19.045 -7.132 1.00 81.75 451 SER A N 1
ATOM 3592 C CA . SER A 1 451 ? 0.600 -18.091 -6.928 1.00 81.75 451 SER A CA 1
ATOM 3593 C C . SER A 1 451 ? -0.571 -18.336 -7.887 1.00 81.75 451 SER A C 1
ATOM 3595 O O . SER A 1 451 ? -1.715 -18.467 -7.458 1.00 81.75 451 SER A O 1
ATOM 3597 N N . ASN A 1 452 ? -0.284 -18.492 -9.183 1.00 82.88 452 ASN A N 1
ATOM 3598 C CA . ASN A 1 452 ? -1.310 -18.733 -10.196 1.00 82.88 452 ASN A CA 1
ATOM 3599 C C . ASN A 1 452 ? -2.040 -20.066 -9.987 1.00 82.88 452 ASN A C 1
ATOM 3601 O O . ASN A 1 452 ? -3.255 -20.119 -10.156 1.00 82.88 452 ASN A O 1
ATOM 3605 N N . LEU A 1 453 ? -1.320 -21.132 -9.621 1.00 81.50 453 LEU A N 1
ATOM 3606 C CA . LEU A 1 453 ? -1.925 -22.439 -9.350 1.00 81.50 453 LEU A CA 1
ATOM 3607 C C . LEU A 1 453 ? -2.823 -22.399 -8.109 1.00 81.50 453 LEU A C 1
ATOM 3609 O O . LEU A 1 453 ? -3.909 -22.972 -8.133 1.00 81.50 453 LEU A O 1
ATOM 3613 N N . ILE A 1 454 ? -2.414 -21.672 -7.062 1.00 82.25 454 ILE A N 1
ATOM 3614 C CA . ILE A 1 454 ? -3.242 -21.460 -5.868 1.00 82.25 454 ILE A CA 1
ATOM 3615 C C . ILE A 1 454 ? -4.539 -20.743 -6.232 1.00 82.25 454 ILE A C 1
ATOM 3617 O O . ILE A 1 454 ? -5.596 -21.182 -5.801 1.00 82.25 454 ILE A O 1
ATOM 3621 N N . LEU A 1 455 ? -4.488 -19.675 -7.030 1.00 82.12 455 LEU A N 1
ATOM 3622 C CA . LEU A 1 455 ? -5.694 -18.927 -7.401 1.00 82.12 455 LEU A CA 1
ATOM 3623 C C . LEU A 1 455 ? -6.604 -19.719 -8.355 1.00 82.12 455 LEU A C 1
ATOM 3625 O O . LEU A 1 455 ? -7.826 -19.679 -8.212 1.00 82.12 455 LEU A O 1
ATOM 3629 N N . ALA A 1 456 ? -6.028 -20.470 -9.297 1.00 80.94 456 ALA A N 1
ATOM 3630 C CA . ALA A 1 456 ? -6.786 -21.203 -10.312 1.00 80.94 456 ALA A CA 1
ATOM 3631 C C . ALA A 1 456 ? -7.421 -22.502 -9.792 1.00 80.94 456 ALA A C 1
ATOM 3633 O O . ALA A 1 456 ? -8.559 -22.812 -10.143 1.00 80.94 456 ALA A O 1
ATOM 3634 N N . GLU A 1 457 ? -6.697 -23.261 -8.968 1.00 76.94 457 GLU A N 1
ATOM 3635 C CA . GLU A 1 457 ? -7.047 -24.648 -8.631 1.00 76.94 457 GLU A CA 1
ATOM 3636 C C . GLU A 1 457 ? -6.937 -24.963 -7.122 1.00 76.94 457 GLU A C 1
ATOM 3638 O O . GLU A 1 457 ? -7.101 -26.113 -6.705 1.00 76.94 457 GLU A O 1
ATOM 3643 N N . GLY A 1 458 ? -6.650 -23.961 -6.282 1.00 80.81 458 GLY A N 1
ATOM 3644 C CA . GLY A 1 458 ? -6.620 -24.103 -4.825 1.00 80.81 458 GLY A CA 1
ATOM 3645 C C . GLY A 1 458 ? -5.573 -25.098 -4.324 1.00 80.81 458 GLY A C 1
ATOM 3646 O O . GLY A 1 458 ? -4.532 -25.321 -4.948 1.00 80.81 458 GLY A O 1
ATOM 3647 N N . ALA A 1 459 ? -5.839 -25.707 -3.167 1.00 74.62 459 ALA A N 1
ATOM 3648 C CA . ALA A 1 459 ? -4.922 -26.657 -2.539 1.00 74.62 459 ALA A CA 1
ATOM 3649 C C . ALA A 1 459 ? -4.691 -27.928 -3.371 1.00 74.62 459 ALA A C 1
ATOM 3651 O O . ALA A 1 459 ? -3.617 -28.522 -3.262 1.00 74.62 459 ALA A O 1
ATOM 3652 N N . GLU A 1 460 ? -5.664 -28.346 -4.185 1.00 70.12 460 GLU A N 1
ATOM 3653 C CA . GLU A 1 460 ? -5.542 -29.535 -5.034 1.00 70.12 460 GLU A CA 1
ATOM 3654 C C . GLU A 1 460 ? -4.609 -29.284 -6.220 1.00 70.12 460 GLU A C 1
ATOM 3656 O O . GLU A 1 460 ? -3.659 -30.046 -6.405 1.00 70.12 460 GLU A O 1
ATOM 3661 N N . GLY A 1 461 ? -4.795 -28.195 -6.972 1.00 65.88 461 GLY A N 1
ATOM 3662 C CA . GLY A 1 461 ? -3.919 -27.895 -8.109 1.00 65.88 461 GLY A CA 1
ATOM 3663 C C . GLY A 1 461 ? -2.537 -27.401 -7.713 1.00 65.88 461 GLY A C 1
ATOM 3664 O O . GLY A 1 461 ? -1.540 -27.799 -8.313 1.00 65.88 461 GLY A O 1
ATOM 3665 N N . TYR A 1 462 ? -2.432 -26.640 -6.621 1.00 66.44 462 TYR A N 1
ATOM 3666 C CA . TYR A 1 462 ? -1.132 -26.287 -6.046 1.00 66.44 462 TYR A CA 1
ATOM 3667 C C . TYR A 1 462 ? -0.316 -27.525 -5.633 1.00 66.44 462 TYR A C 1
ATOM 3669 O O . TYR A 1 462 ? 0.911 -27.517 -5.734 1.00 66.44 462 TYR A O 1
ATOM 3677 N N . LYS A 1 463 ? -0.975 -28.610 -5.208 1.00 70.19 463 LYS A N 1
ATOM 3678 C CA . LYS A 1 463 ? -0.317 -29.884 -4.869 1.00 70.19 463 LYS A CA 1
ATOM 3679 C C . LYS A 1 463 ? -0.256 -30.867 -6.045 1.00 70.19 463 LYS A C 1
ATOM 3681 O O . LYS A 1 463 ? 0.364 -31.921 -5.904 1.00 70.19 463 LYS A O 1
ATOM 3686 N N . SER A 1 464 ? -0.856 -30.536 -7.189 1.00 72.31 464 SER A N 1
ATOM 3687 C CA . SER A 1 464 ? -0.913 -31.396 -8.372 1.00 72.31 464 SER A CA 1
ATOM 3688 C C . SER A 1 464 ? 0.419 -31.402 -9.117 1.00 72.31 464 SER A C 1
ATOM 3690 O O . SER A 1 464 ? 0.865 -30.392 -9.663 1.00 72.31 464 SER A O 1
ATOM 3692 N N . GLU A 1 465 ? 1.050 -32.573 -9.179 1.00 66.00 465 GLU A N 1
ATOM 3693 C CA . GLU A 1 465 ? 2.290 -32.776 -9.930 1.00 66.00 465 GLU A CA 1
ATOM 3694 C C . GLU A 1 465 ? 2.107 -32.499 -11.432 1.00 66.00 465 GLU A C 1
ATOM 3696 O O . GLU A 1 465 ? 2.998 -31.936 -12.064 1.00 66.00 465 GLU A O 1
ATOM 3701 N N . GLU A 1 466 ? 0.941 -32.832 -11.996 1.00 64.19 466 GLU A N 1
ATOM 3702 C CA . GLU A 1 466 ? 0.626 -32.651 -13.418 1.00 64.19 466 GLU A CA 1
ATOM 3703 C C . GLU A 1 466 ? 0.423 -31.171 -13.787 1.00 64.19 466 GLU A C 1
ATOM 3705 O O . GLU A 1 466 ? 0.951 -30.706 -14.803 1.00 64.19 466 GLU A O 1
ATOM 3710 N N . ALA A 1 467 ? -0.276 -30.407 -12.938 1.00 68.69 467 ALA A N 1
ATOM 3711 C CA . ALA A 1 467 ? -0.484 -28.970 -13.139 1.00 68.69 467 ALA A CA 1
ATOM 3712 C C . ALA A 1 467 ? 0.852 -28.212 -13.086 1.00 68.69 467 ALA A C 1
ATOM 3714 O O . ALA A 1 467 ? 1.165 -27.405 -13.970 1.00 68.69 467 ALA A O 1
ATOM 3715 N N . TRP A 1 468 ? 1.698 -28.563 -12.110 1.00 72.69 468 TRP A N 1
ATOM 3716 C CA . TRP A 1 468 ? 3.067 -28.068 -12.035 1.00 72.69 468 TRP A CA 1
ATOM 3717 C C . TRP A 1 468 ? 3.903 -28.499 -13.239 1.00 72.69 468 TRP A C 1
ATOM 3719 O O . TRP A 1 468 ? 4.579 -27.652 -13.812 1.00 72.69 468 TRP A O 1
ATOM 3729 N N . ALA A 1 469 ? 3.854 -29.762 -13.672 1.00 64.88 469 ALA A N 1
ATOM 3730 C CA . ALA A 1 469 ? 4.629 -30.247 -14.816 1.00 64.88 469 ALA A CA 1
ATOM 3731 C C . ALA A 1 469 ? 4.297 -29.493 -16.118 1.00 64.88 469 ALA A C 1
ATOM 3733 O O . ALA A 1 469 ? 5.216 -29.116 -16.854 1.00 64.88 469 ALA A O 1
ATOM 3734 N N . ASN A 1 470 ? 3.019 -29.203 -16.379 1.00 66.50 470 ASN A N 1
ATOM 3735 C CA . ASN A 1 470 ? 2.594 -28.414 -17.541 1.00 66.50 470 ASN A CA 1
ATOM 3736 C C . ASN A 1 470 ? 3.039 -26.944 -17.442 1.00 66.50 470 ASN A C 1
ATOM 3738 O O . ASN A 1 470 ? 3.629 -26.414 -18.390 1.00 66.50 470 ASN A O 1
ATOM 3742 N N . ALA A 1 471 ? 2.829 -26.298 -16.290 1.00 65.94 471 ALA A N 1
ATOM 3743 C CA . ALA A 1 471 ? 3.226 -24.903 -16.073 1.00 65.94 471 ALA A CA 1
ATOM 3744 C C . ALA A 1 471 ? 4.755 -24.715 -16.115 1.00 65.94 471 ALA A C 1
ATOM 3746 O O . ALA A 1 471 ? 5.263 -23.736 -16.671 1.00 65.94 471 ALA A O 1
ATOM 3747 N N . ILE A 1 472 ? 5.494 -25.687 -15.578 1.00 64.50 472 ILE A N 1
ATOM 3748 C CA . ILE A 1 472 ? 6.955 -25.750 -15.599 1.00 64.50 472 ILE A CA 1
ATOM 3749 C C . ILE A 1 472 ? 7.464 -25.957 -17.029 1.00 64.50 472 ILE A C 1
ATOM 3751 O O . ILE A 1 472 ? 8.379 -25.252 -17.430 1.00 64.50 472 ILE A O 1
ATOM 3755 N N . THR A 1 473 ? 6.876 -26.856 -17.824 1.00 57.88 473 THR A N 1
ATOM 3756 C CA . THR A 1 473 ? 7.355 -27.144 -19.193 1.00 57.88 473 THR A CA 1
ATOM 3757 C C . THR A 1 473 ? 7.318 -25.906 -20.096 1.00 57.88 473 THR A C 1
ATOM 3759 O O . THR A 1 473 ? 8.280 -25.658 -20.815 1.00 57.88 473 THR A O 1
ATOM 3762 N N . ILE A 1 474 ? 6.268 -25.084 -19.995 1.00 55.28 474 ILE A N 1
ATOM 3763 C CA . ILE A 1 474 ? 6.138 -23.816 -20.740 1.00 55.28 474 ILE A CA 1
ATOM 3764 C C . ILE A 1 474 ? 7.086 -22.737 -20.184 1.00 55.28 474 ILE A C 1
ATOM 3766 O O . ILE A 1 474 ? 7.640 -21.935 -20.929 1.00 55.28 474 ILE A O 1
ATOM 3770 N N . THR A 1 475 ? 7.310 -22.720 -18.868 1.00 53.06 475 THR A N 1
ATOM 3771 C CA . THR A 1 475 ? 8.187 -21.732 -18.210 1.00 53.06 475 THR A CA 1
ATOM 3772 C C . THR A 1 475 ? 9.682 -22.072 -18.358 1.00 53.06 475 THR A C 1
ATOM 3774 O O . THR A 1 475 ? 10.528 -21.188 -18.221 1.00 53.06 475 THR A O 1
ATOM 3777 N N . LEU A 1 476 ? 10.016 -23.335 -18.655 1.00 53.47 476 LEU A N 1
ATOM 3778 C CA . LEU A 1 476 ? 11.372 -23.883 -18.785 1.00 53.47 476 LEU A CA 1
ATOM 3779 C C . LEU A 1 476 ? 11.882 -23.993 -20.233 1.00 53.47 476 LEU A C 1
ATOM 3781 O O . LEU A 1 476 ? 12.846 -24.726 -20.476 1.00 53.47 476 LEU A O 1
ATOM 3785 N N . GLU A 1 477 ? 11.325 -23.247 -21.194 1.00 61.03 477 GLU A N 1
ATOM 3786 C CA . GLU A 1 477 ? 11.979 -23.007 -22.494 1.00 61.03 477 GLU A CA 1
ATOM 3787 C C . GLU A 1 477 ? 13.240 -22.138 -22.292 1.00 61.03 477 GLU A C 1
ATOM 3789 O O . GLU A 1 477 ? 13.320 -20.946 -22.593 1.00 61.03 477 GLU A O 1
ATOM 3794 N N . TRP A 1 478 ? 14.244 -22.769 -21.684 1.00 54.12 478 TRP A N 1
ATOM 3795 C CA . TRP A 1 478 ? 15.337 -22.144 -20.948 1.00 54.12 478 TRP A CA 1
ATOM 3796 C C . TRP A 1 478 ? 16.234 -21.273 -21.834 1.00 54.12 478 TRP A C 1
ATOM 3798 O O . TRP A 1 478 ? 16.801 -20.283 -21.371 1.00 54.12 478 TRP A O 1
ATOM 3808 N N . THR A 1 479 ? 16.322 -21.596 -23.123 1.00 54.69 479 THR A N 1
ATOM 3809 C CA . THR A 1 479 ? 17.112 -20.826 -24.082 1.00 54.69 479 THR A CA 1
ATOM 3810 C C . THR A 1 479 ? 16.445 -19.520 -24.487 1.00 54.69 479 THR A C 1
ATOM 3812 O O . THR A 1 479 ? 17.134 -18.508 -24.624 1.00 54.69 479 THR A O 1
ATOM 3815 N N . GLU A 1 480 ? 15.122 -19.506 -24.663 1.00 58.50 480 GLU A N 1
ATOM 3816 C CA . GLU A 1 480 ? 14.419 -18.263 -24.987 1.00 58.50 480 GLU A CA 1
ATOM 3817 C C . GLU A 1 480 ? 14.542 -17.271 -23.827 1.00 58.50 480 GLU A C 1
ATOM 3819 O O . GLU A 1 480 ? 14.860 -16.101 -24.037 1.00 58.50 480 GLU A O 1
ATOM 3824 N N . TRP A 1 481 ? 14.438 -17.775 -22.598 1.00 57.97 481 TRP A N 1
ATOM 3825 C CA . TRP A 1 481 ? 14.566 -16.980 -21.382 1.00 57.97 481 TRP A CA 1
ATOM 3826 C C . TRP A 1 481 ? 15.997 -16.491 -21.099 1.00 57.97 481 TRP A C 1
ATOM 3828 O O . TRP A 1 481 ? 16.193 -15.309 -20.816 1.00 57.97 481 TRP A O 1
ATOM 3838 N N . ALA A 1 482 ? 17.018 -17.347 -21.225 1.00 56.53 482 ALA A N 1
ATOM 3839 C CA . ALA A 1 482 ? 18.411 -16.903 -21.117 1.00 56.53 482 ALA A CA 1
ATOM 3840 C C . ALA A 1 482 ? 18.751 -15.876 -22.219 1.00 56.53 482 ALA A C 1
ATOM 3842 O O . ALA A 1 482 ? 19.513 -14.934 -21.980 1.00 56.53 482 ALA A O 1
ATOM 3843 N N . GLY A 1 483 ? 18.132 -16.015 -23.398 1.00 59.47 483 GLY A N 1
ATOM 3844 C CA . GLY A 1 483 ? 18.186 -15.039 -24.482 1.00 59.47 483 GLY A CA 1
ATOM 3845 C C . GLY A 1 483 ? 17.507 -13.719 -24.122 1.00 59.47 483 GLY A C 1
ATOM 3846 O O . GLY A 1 483 ? 18.087 -12.666 -24.369 1.00 59.47 483 GLY A O 1
ATOM 3847 N N . ASP A 1 484 ? 16.339 -13.757 -23.480 1.00 60.12 484 ASP A N 1
ATOM 3848 C CA . ASP A 1 484 ? 15.604 -12.575 -23.010 1.00 60.12 484 ASP A CA 1
ATOM 3849 C C . ASP A 1 484 ? 16.320 -11.824 -21.893 1.00 60.12 484 ASP A C 1
ATOM 3851 O O . ASP A 1 484 ? 16.342 -10.594 -21.898 1.00 60.12 484 ASP A O 1
ATOM 3855 N N . MET A 1 485 ? 16.946 -12.535 -20.957 1.00 55.50 485 MET A N 1
ATOM 3856 C CA . MET A 1 485 ? 17.764 -11.932 -19.906 1.00 55.50 485 MET A CA 1
ATOM 3857 C C . MET A 1 485 ? 18.994 -11.234 -20.483 1.00 55.50 485 MET A C 1
ATOM 3859 O O . MET A 1 485 ? 19.282 -10.083 -20.146 1.00 55.50 485 MET A O 1
ATOM 3863 N N . ALA A 1 486 ? 19.709 -11.920 -21.377 1.00 58.44 486 ALA A N 1
ATOM 3864 C CA . ALA A 1 486 ? 20.880 -11.364 -22.035 1.00 58.44 486 ALA A CA 1
ATOM 3865 C C . ALA A 1 486 ? 20.503 -10.162 -22.915 1.00 58.44 486 ALA A C 1
ATOM 3867 O O . ALA A 1 486 ? 21.181 -9.134 -22.885 1.00 58.44 486 ALA A O 1
ATOM 3868 N N . PHE A 1 487 ? 19.384 -10.264 -23.637 1.00 61.91 487 PHE A N 1
ATOM 3869 C CA . PHE A 1 487 ? 18.833 -9.193 -24.455 1.00 61.91 487 PHE A CA 1
ATOM 3870 C C . PHE A 1 487 ? 18.361 -8.005 -23.610 1.00 61.91 487 PHE A C 1
ATOM 3872 O O . PHE A 1 487 ? 18.680 -6.874 -23.952 1.00 61.91 487 PHE A O 1
ATOM 3879 N N . SER A 1 488 ? 17.666 -8.230 -22.492 1.00 55.34 488 SER A N 1
ATOM 3880 C CA . SER A 1 488 ? 17.185 -7.170 -21.591 1.00 55.34 488 SER A CA 1
ATOM 3881 C C . SER A 1 488 ? 18.336 -6.423 -20.917 1.00 55.34 488 SER A C 1
ATOM 3883 O O . SER A 1 488 ? 18.303 -5.196 -20.828 1.00 55.34 488 SER A O 1
ATOM 3885 N N . ALA A 1 489 ? 19.395 -7.132 -20.511 1.00 54.19 489 ALA A N 1
ATOM 3886 C CA . ALA A 1 489 ? 20.617 -6.515 -19.999 1.00 54.19 489 ALA A CA 1
ATOM 3887 C C . ALA A 1 489 ? 21.303 -5.647 -21.071 1.00 54.19 489 ALA A C 1
ATOM 3889 O O . ALA A 1 489 ? 21.695 -4.515 -20.793 1.00 54.19 489 ALA A O 1
ATOM 3890 N N . LEU A 1 490 ? 21.384 -6.127 -22.315 1.00 57.03 490 LEU A N 1
ATOM 3891 C CA . LEU A 1 490 ? 21.885 -5.348 -23.455 1.00 57.03 490 LEU A CA 1
ATOM 3892 C C . LEU A 1 490 ? 20.981 -4.146 -23.789 1.00 57.03 490 LEU A C 1
ATOM 3894 O O . LEU A 1 490 ? 21.469 -3.042 -24.034 1.00 57.03 490 LEU A O 1
ATOM 3898 N N . ALA A 1 491 ? 19.664 -4.339 -23.752 1.00 57.81 491 ALA A N 1
ATOM 3899 C CA . ALA A 1 491 ? 18.644 -3.336 -24.025 1.00 57.81 491 ALA A CA 1
ATOM 3900 C C . ALA A 1 491 ? 18.662 -2.193 -23.008 1.00 57.81 491 ALA A C 1
ATOM 3902 O O . ALA A 1 491 ? 18.607 -1.030 -23.408 1.00 57.81 491 ALA A O 1
ATOM 3903 N N . ALA A 1 492 ? 18.794 -2.501 -21.715 1.00 50.00 492 ALA A N 1
ATOM 3904 C CA . ALA A 1 492 ? 18.898 -1.508 -20.647 1.00 50.00 492 ALA A CA 1
ATOM 3905 C C . ALA A 1 492 ? 20.117 -0.584 -20.825 1.00 50.00 492 ALA A C 1
ATOM 3907 O O . ALA A 1 492 ? 20.049 0.600 -20.492 1.00 50.00 492 ALA A O 1
ATOM 3908 N N . PHE A 1 493 ? 21.205 -1.099 -21.408 1.00 52.03 493 PHE A N 1
ATOM 3909 C CA . PHE A 1 493 ? 22.399 -0.319 -21.740 1.00 52.03 493 PHE A CA 1
ATOM 3910 C C . PHE A 1 493 ? 22.296 0.445 -23.079 1.00 52.03 493 PHE A C 1
ATOM 3912 O O . PHE A 1 493 ? 22.952 1.477 -23.224 1.00 52.03 493 PHE A O 1
ATOM 3919 N N . TYR A 1 494 ? 21.483 -0.010 -24.048 1.00 52.00 494 TYR A N 1
ATOM 3920 C CA . TYR A 1 494 ? 21.515 0.477 -25.442 1.00 52.00 494 TYR A CA 1
ATOM 3921 C C . TYR A 1 494 ? 20.224 1.153 -25.962 1.00 52.00 494 TYR A C 1
ATOM 3923 O O . TYR A 1 494 ? 20.299 2.130 -26.710 1.00 52.00 494 TYR A O 1
ATOM 3931 N N . LEU A 1 495 ? 19.021 0.687 -25.606 1.00 49.09 495 LEU A N 1
ATOM 3932 C CA . LEU A 1 495 ? 17.787 0.959 -26.373 1.00 49.09 495 LEU A CA 1
ATOM 3933 C C . LEU A 1 495 ? 17.076 2.299 -26.090 1.00 49.09 495 LEU A C 1
ATOM 3935 O O . LEU A 1 495 ? 15.883 2.432 -26.349 1.00 49.09 495 LEU A O 1
ATOM 3939 N N . LYS A 1 496 ? 17.791 3.356 -25.689 1.00 41.41 496 LYS A N 1
ATOM 3940 C CA . LYS A 1 496 ? 17.231 4.727 -25.727 1.00 41.41 496 LYS A CA 1
ATOM 3941 C C . LYS A 1 496 ? 17.283 5.389 -27.118 1.00 41.41 496 LYS A C 1
ATOM 3943 O O . LYS A 1 496 ? 17.158 6.608 -27.202 1.00 41.41 496 LYS A O 1
ATOM 3948 N N . GLY A 1 497 ? 17.438 4.634 -28.217 1.00 40.72 497 GLY A N 1
ATOM 3949 C CA . GLY A 1 497 ? 17.440 5.261 -29.549 1.00 40.72 497 GLY A CA 1
ATOM 3950 C C . GLY A 1 497 ? 17.575 4.409 -30.818 1.00 40.72 497 GLY A C 1
ATOM 3951 O O . GLY A 1 497 ? 17.801 5.004 -31.867 1.00 40.72 497 GLY A O 1
ATOM 3952 N N . VAL A 1 498 ? 17.448 3.074 -30.802 1.00 36.47 498 VAL A N 1
ATOM 3953 C CA . VAL A 1 498 ? 17.567 2.258 -32.036 1.00 36.47 498 VAL A CA 1
ATOM 3954 C C . VAL A 1 498 ? 16.383 1.298 -32.176 1.00 36.47 498 VAL A C 1
ATOM 3956 O O . VAL A 1 498 ? 15.959 0.682 -31.205 1.00 36.47 498 VAL A O 1
ATOM 3959 N N . GLY A 1 499 ? 15.807 1.242 -33.381 1.00 40.31 499 GLY A N 1
ATOM 3960 C CA . GLY A 1 499 ? 14.485 0.678 -33.670 1.00 40.31 499 GLY A CA 1
ATOM 3961 C C . GLY A 1 499 ? 14.306 -0.832 -33.455 1.00 40.31 499 GLY A C 1
ATOM 3962 O O . GLY A 1 499 ? 15.248 -1.624 -33.496 1.00 40.31 499 GLY A O 1
ATOM 3963 N N . ALA A 1 500 ? 13.036 -1.218 -33.296 1.00 36.59 500 ALA A N 1
ATOM 3964 C CA . ALA A 1 500 ? 12.549 -2.549 -32.922 1.00 36.59 500 ALA A CA 1
ATOM 3965 C C . ALA A 1 500 ? 12.961 -3.710 -33.857 1.00 36.59 500 ALA A C 1
ATOM 3967 O O . ALA A 1 500 ? 12.959 -4.865 -33.438 1.00 36.59 500 ALA A O 1
ATOM 3968 N N . THR A 1 501 ? 13.349 -3.439 -35.106 1.00 36.72 501 THR A N 1
ATOM 3969 C CA . THR A 1 501 ? 13.685 -4.481 -36.095 1.00 36.72 501 THR A CA 1
ATOM 3970 C C . THR A 1 501 ? 15.043 -5.147 -35.833 1.00 36.72 501 THR A C 1
ATOM 3972 O O . THR A 1 501 ? 15.195 -6.344 -36.063 1.00 36.72 501 THR A O 1
ATOM 3975 N N . ALA A 1 502 ? 16.029 -4.404 -35.313 1.00 42.78 502 ALA A N 1
ATOM 3976 C CA . ALA A 1 502 ? 17.350 -4.949 -34.972 1.00 42.78 502 ALA A CA 1
ATOM 3977 C C . ALA A 1 502 ? 17.298 -5.823 -33.705 1.00 42.78 502 ALA A C 1
ATOM 3979 O O . ALA A 1 502 ? 17.979 -6.842 -33.608 1.00 42.78 502 ALA A O 1
ATOM 3980 N N . ALA A 1 503 ? 16.432 -5.446 -32.762 1.00 50.28 503 ALA A N 1
ATOM 3981 C CA . ALA A 1 503 ? 16.224 -6.128 -31.492 1.00 50.28 503 ALA A CA 1
ATOM 3982 C C . ALA A 1 503 ? 15.823 -7.604 -31.659 1.00 50.28 503 ALA A C 1
ATOM 3984 O O . ALA A 1 503 ? 16.421 -8.479 -31.037 1.00 50.28 503 ALA A O 1
ATOM 3985 N N . GLY A 1 504 ? 14.862 -7.891 -32.545 1.00 48.09 504 GLY A N 1
ATOM 3986 C CA . GLY A 1 504 ? 14.387 -9.259 -32.779 1.00 48.09 504 GLY A CA 1
ATOM 3987 C C . GLY A 1 504 ? 15.452 -10.186 -33.378 1.00 48.09 504 GLY A C 1
ATOM 3988 O O . GLY A 1 504 ? 15.555 -11.345 -32.982 1.00 48.09 504 GLY A O 1
ATOM 3989 N N . MET A 1 505 ? 16.289 -9.671 -34.285 1.00 51.72 505 MET A N 1
ATOM 3990 C CA . MET A 1 505 ? 17.380 -10.445 -34.896 1.00 51.72 505 MET A CA 1
ATOM 3991 C C . MET A 1 505 ? 18.520 -10.727 -33.911 1.00 51.72 505 MET A C 1
ATOM 3993 O O . MET A 1 505 ? 19.045 -11.840 -33.890 1.00 51.72 505 MET A O 1
ATOM 3997 N N . ILE A 1 506 ? 18.867 -9.747 -33.070 1.00 54.81 506 ILE A N 1
ATOM 3998 C CA . ILE A 1 506 ? 19.863 -9.907 -32.001 1.00 54.81 506 ILE A CA 1
ATOM 3999 C C . ILE A 1 506 ? 19.378 -10.950 -30.987 1.00 54.81 506 ILE A C 1
ATOM 4001 O O . ILE A 1 506 ? 20.111 -11.897 -30.703 1.00 54.81 506 ILE A O 1
ATOM 4005 N N . LYS A 1 507 ? 18.124 -10.846 -30.519 1.00 60.06 507 LYS A N 1
ATOM 4006 C CA . LYS A 1 507 ? 17.509 -11.839 -29.622 1.00 60.06 507 LYS A CA 1
ATOM 4007 C C . LYS A 1 507 ? 17.584 -13.249 -30.224 1.00 60.06 507 LYS A C 1
ATOM 4009 O O . LYS A 1 507 ? 18.093 -14.158 -29.576 1.00 60.06 507 LYS A O 1
ATOM 4014 N N . ALA A 1 508 ? 17.164 -13.430 -31.479 1.00 59.94 508 ALA A N 1
ATOM 4015 C CA . ALA A 1 508 ? 17.177 -14.739 -32.138 1.00 59.94 508 ALA A CA 1
ATOM 4016 C C . ALA A 1 508 ? 18.584 -15.364 -32.224 1.00 59.94 508 ALA A C 1
ATOM 4018 O O . ALA A 1 508 ? 18.745 -16.561 -31.985 1.00 59.94 508 ALA A O 1
ATOM 4019 N N . LYS A 1 509 ? 19.619 -14.564 -32.515 1.00 57.59 509 LYS A N 1
ATOM 4020 C CA . LYS A 1 509 ? 21.005 -15.051 -32.602 1.00 57.59 509 LYS A CA 1
ATOM 4021 C C . LYS A 1 509 ? 21.634 -15.336 -31.239 1.00 57.59 509 LYS A C 1
ATOM 4023 O O . LYS A 1 509 ? 22.374 -16.310 -31.118 1.00 57.59 509 LYS A O 1
ATOM 4028 N N . MET A 1 510 ? 21.291 -14.564 -30.207 1.00 61.97 510 MET A N 1
ATOM 4029 C CA . MET A 1 510 ? 21.677 -14.866 -28.822 1.00 61.97 510 MET A CA 1
ATOM 4030 C C . MET A 1 510 ? 21.027 -16.166 -28.325 1.00 61.97 510 MET A C 1
ATOM 4032 O O . MET A 1 510 ? 21.690 -16.965 -27.669 1.00 61.97 510 MET A O 1
ATOM 4036 N N . ILE A 1 511 ? 19.767 -16.424 -28.694 1.00 63.88 511 ILE A N 1
ATOM 4037 C CA . ILE A 1 511 ? 19.071 -17.688 -28.405 1.00 63.88 511 ILE A CA 1
ATOM 4038 C C . ILE A 1 511 ? 19.747 -18.861 -29.134 1.00 63.88 511 ILE A C 1
ATOM 4040 O O . ILE A 1 511 ? 20.016 -19.889 -28.523 1.00 63.88 511 ILE A O 1
ATOM 4044 N N . GLU A 1 512 ? 20.090 -18.730 -30.417 1.00 62.84 512 GLU A N 1
ATOM 4045 C CA . GLU A 1 512 ? 20.793 -19.785 -31.173 1.00 62.84 512 GLU A CA 1
ATOM 4046 C C . GLU A 1 512 ? 22.161 -20.138 -30.553 1.00 62.84 512 GLU A C 1
ATOM 4048 O O . GLU A 1 512 ? 22.513 -21.310 -30.395 1.00 62.84 512 GLU A O 1
ATOM 4053 N N . ALA A 1 513 ? 22.902 -19.111 -30.142 1.00 58.16 513 ALA A N 1
ATOM 4054 C CA . ALA A 1 513 ? 24.159 -19.205 -29.411 1.00 58.16 513 ALA A CA 1
ATOM 4055 C C . ALA A 1 513 ? 24.023 -19.962 -28.080 1.00 58.16 513 ALA A C 1
ATOM 4057 O O . ALA A 1 513 ? 24.793 -20.883 -27.789 1.00 58.16 513 ALA A O 1
ATOM 4058 N N . LEU A 1 514 ? 23.020 -19.584 -27.286 1.00 60.19 514 LEU A N 1
ATOM 4059 C CA . LEU A 1 514 ? 22.692 -20.254 -26.035 1.00 60.19 514 LEU A CA 1
ATOM 4060 C C . LEU A 1 514 ? 22.299 -21.711 -26.299 1.00 60.19 514 LEU A C 1
ATOM 4062 O O . LEU A 1 514 ? 22.838 -22.596 -25.647 1.00 60.19 514 LEU A O 1
ATOM 4066 N N . ASN A 1 515 ? 21.472 -21.994 -27.309 1.00 61.88 515 ASN A N 1
ATOM 4067 C CA . ASN A 1 515 ? 21.034 -23.356 -27.637 1.00 61.88 515 ASN A CA 1
ATOM 4068 C C . ASN A 1 515 ? 22.227 -24.284 -27.872 1.00 61.88 515 ASN A C 1
ATOM 4070 O O . ASN A 1 515 ? 22.255 -25.403 -27.363 1.00 61.88 515 ASN A O 1
ATOM 4074 N N . PHE A 1 516 ? 23.242 -23.807 -28.590 1.00 60.50 516 PHE A N 1
ATOM 4075 C CA . PHE A 1 516 ? 24.451 -24.586 -28.810 1.00 60.50 516 PHE A CA 1
ATOM 4076 C C . PHE A 1 516 ? 25.220 -24.852 -27.506 1.00 60.50 516 PHE A C 1
ATOM 4078 O O . PHE A 1 516 ? 25.575 -25.994 -27.221 1.00 60.50 516 PHE A O 1
ATOM 4085 N N . TYR A 1 517 ? 25.462 -23.814 -26.698 1.00 57.72 517 TYR A N 1
ATOM 4086 C CA . TYR A 1 517 ? 26.187 -23.944 -25.426 1.00 57.72 517 TYR A CA 1
ATOM 4087 C C . TYR A 1 517 ? 25.476 -24.884 -24.436 1.00 57.72 517 TYR A C 1
ATOM 4089 O O . TYR A 1 517 ? 26.109 -25.560 -23.625 1.00 57.72 517 TYR A O 1
ATOM 4097 N N . ILE A 1 518 ? 24.148 -24.915 -24.502 1.00 54.94 518 ILE A N 1
ATOM 4098 C CA . ILE A 1 518 ? 23.275 -25.601 -23.553 1.00 54.94 518 ILE A CA 1
ATOM 4099 C C . ILE A 1 518 ? 23.064 -27.067 -23.931 1.00 54.94 518 ILE A C 1
ATOM 4101 O O . ILE A 1 518 ? 23.125 -27.914 -23.035 1.00 54.94 518 ILE A O 1
ATOM 4105 N N . TYR A 1 519 ? 22.810 -27.346 -25.214 1.00 55.88 519 TYR A N 1
ATOM 4106 C CA . TYR A 1 519 ? 22.378 -28.657 -25.711 1.00 55.88 519 TYR A CA 1
ATOM 4107 C C . TYR A 1 519 ? 23.451 -29.426 -26.488 1.00 55.88 519 TYR A C 1
ATOM 4109 O O . TYR A 1 519 ? 23.253 -30.605 -26.766 1.00 55.88 519 TYR A O 1
ATOM 4117 N N . GLU A 1 520 ? 24.575 -28.798 -26.844 1.00 59.72 520 GLU A N 1
ATOM 4118 C CA . GLU A 1 520 ? 25.692 -29.466 -27.526 1.00 59.72 520 GLU A CA 1
ATOM 4119 C C . GLU A 1 520 ? 27.067 -29.238 -26.842 1.00 59.72 520 GLU A C 1
ATOM 4121 O O . GLU A 1 520 ? 28.067 -29.039 -27.543 1.00 59.72 520 GLU A O 1
ATOM 4126 N N . PRO A 1 521 ? 27.180 -29.260 -25.493 1.00 51.44 521 PRO A N 1
ATOM 4127 C CA . PRO A 1 521 ? 28.408 -28.861 -24.796 1.00 51.44 521 PRO A CA 1
ATOM 4128 C C . PRO A 1 521 ? 29.603 -29.781 -25.100 1.00 51.44 521 PRO A C 1
ATOM 4130 O O . PRO A 1 521 ? 30.742 -29.313 -25.170 1.00 51.44 521 PRO A O 1
ATOM 4133 N N . GLU A 1 522 ? 29.365 -31.074 -25.340 1.00 47.94 522 GLU A N 1
ATOM 4134 C CA . GLU A 1 522 ? 30.402 -32.056 -25.693 1.00 47.94 522 GLU A CA 1
ATOM 4135 C C . GLU A 1 522 ? 31.019 -31.866 -27.083 1.00 47.94 522 GLU A C 1
ATOM 4137 O O . GLU A 1 522 ? 32.087 -32.417 -27.357 1.00 47.94 522 GLU A O 1
ATOM 4142 N N . LYS A 1 523 ? 30.387 -31.088 -27.971 1.00 58.88 523 LYS A N 1
ATOM 4143 C CA . LYS A 1 523 ? 30.908 -30.884 -29.331 1.00 58.88 523 LYS A CA 1
ATOM 4144 C C . LYS A 1 523 ? 32.075 -29.899 -29.381 1.00 58.88 523 LYS A C 1
ATOM 4146 O O . LYS A 1 523 ? 32.786 -29.856 -30.381 1.00 58.88 523 LYS A O 1
ATOM 4151 N N . GLY A 1 524 ? 32.320 -29.173 -28.289 1.00 48.09 524 GLY A N 1
ATOM 4152 C CA . GLY A 1 524 ? 33.487 -28.314 -28.128 1.00 48.09 524 GLY A CA 1
ATOM 4153 C C . GLY A 1 524 ? 33.464 -27.053 -28.998 1.00 48.09 524 GLY A C 1
ATOM 4154 O O . GLY A 1 524 ? 32.681 -26.904 -29.939 1.00 48.09 524 GLY A O 1
ATOM 4155 N N . TRP A 1 525 ? 34.356 -26.121 -28.656 1.00 45.19 525 TRP A N 1
ATOM 4156 C CA . TRP A 1 525 ? 34.479 -24.815 -29.309 1.00 45.19 525 TRP A CA 1
ATOM 4157 C C . TRP A 1 525 ? 34.698 -24.922 -30.823 1.00 45.19 525 TRP A C 1
ATOM 4159 O O . TRP A 1 525 ? 34.138 -24.129 -31.570 1.00 45.19 525 TRP A O 1
ATOM 4169 N N . ASP A 1 526 ? 35.437 -25.927 -31.293 1.00 50.81 526 ASP A N 1
ATOM 4170 C CA . ASP A 1 526 ? 35.783 -26.062 -32.712 1.00 50.81 526 ASP A CA 1
ATOM 4171 C C . ASP A 1 526 ? 34.564 -26.379 -33.595 1.00 50.81 526 ASP A C 1
ATOM 4173 O O . ASP A 1 526 ? 34.443 -25.844 -34.698 1.00 50.81 526 ASP A O 1
ATOM 4177 N N . VAL A 1 527 ? 33.612 -27.185 -33.105 1.00 58.88 527 VAL A N 1
ATOM 4178 C CA . VAL A 1 527 ? 32.369 -27.493 -33.836 1.00 58.88 527 VAL A CA 1
ATOM 4179 C C . VAL A 1 527 ? 31.408 -26.306 -33.790 1.00 58.88 527 VAL A C 1
ATOM 4181 O O . VAL A 1 527 ? 30.793 -25.982 -34.808 1.00 58.88 527 VAL A O 1
ATOM 4184 N N . PHE A 1 528 ? 31.321 -25.610 -32.652 1.00 49.44 528 PHE A N 1
ATOM 4185 C CA . PHE A 1 528 ? 30.540 -24.376 -32.538 1.00 49.44 528 PHE A CA 1
ATOM 4186 C C . PHE A 1 528 ? 31.033 -23.303 -33.501 1.00 49.44 528 PHE A C 1
ATOM 4188 O O . PHE A 1 528 ? 30.265 -22.774 -34.309 1.00 49.44 528 PHE A O 1
ATOM 4195 N N . ALA A 1 529 ? 32.340 -23.036 -33.418 1.00 47.28 529 ALA A N 1
ATOM 4196 C CA . ALA A 1 529 ? 33.045 -22.109 -34.264 1.00 47.28 529 ALA A CA 1
ATOM 4197 C C . ALA A 1 529 ? 32.797 -22.518 -35.708 1.00 47.28 529 ALA A C 1
ATOM 4199 O O . ALA A 1 529 ? 32.286 -21.695 -36.436 1.00 47.28 529 ALA A O 1
ATOM 4200 N N . SER A 1 530 ? 33.003 -23.775 -36.117 1.00 53.25 530 SER A N 1
ATOM 4201 C CA . SER A 1 530 ? 32.769 -24.198 -37.510 1.00 53.25 530 SER A CA 1
ATOM 4202 C C . SER A 1 530 ? 31.346 -23.931 -38.025 1.00 53.25 530 SER A C 1
ATOM 4204 O O . SER A 1 530 ? 31.205 -23.477 -39.150 1.00 53.25 530 SER A O 1
ATOM 4206 N N . ARG A 1 531 ? 30.289 -24.107 -37.218 1.00 59.78 531 ARG A N 1
ATOM 4207 C CA . ARG A 1 531 ? 28.896 -23.855 -37.650 1.00 59.78 531 ARG A CA 1
ATOM 4208 C C . ARG A 1 531 ? 28.572 -22.368 -37.778 1.00 59.78 531 ARG A C 1
ATOM 4210 O O . ARG A 1 531 ? 27.912 -21.951 -38.730 1.00 59.78 531 ARG A O 1
ATOM 4217 N N . GLN A 1 532 ? 29.052 -21.560 -36.836 1.00 49.38 532 GLN A N 1
ATOM 4218 C CA . GLN A 1 532 ? 28.916 -20.104 -36.916 1.00 49.38 532 GLN A CA 1
ATOM 4219 C C . GLN A 1 532 ? 29.840 -19.531 -38.011 1.00 49.38 532 GLN A C 1
ATOM 4221 O O . GLN A 1 532 ? 29.434 -18.646 -38.765 1.00 49.38 532 GLN A O 1
ATOM 4226 N N . LEU A 1 533 ? 31.032 -20.114 -38.182 1.00 46.03 533 LEU A N 1
ATOM 4227 C CA . LEU A 1 533 ? 32.009 -19.824 -39.230 1.00 46.03 533 LEU A CA 1
ATOM 4228 C C . LEU A 1 533 ? 31.440 -20.187 -40.616 1.00 46.03 533 LEU A C 1
ATOM 4230 O O . LEU A 1 533 ? 31.474 -19.363 -41.513 1.00 46.03 533 LEU A O 1
ATOM 4234 N N . ASP A 1 534 ? 30.818 -21.340 -40.826 1.00 51.34 534 ASP A N 1
ATOM 4235 C CA . ASP A 1 534 ? 30.281 -21.710 -42.145 1.00 51.34 534 ASP A CA 1
ATOM 4236 C C . ASP A 1 534 ? 29.112 -20.810 -42.584 1.00 51.34 534 ASP A C 1
ATOM 4238 O O . ASP A 1 534 ? 28.920 -20.583 -43.780 1.00 51.34 534 ASP A O 1
ATOM 4242 N N . SER A 1 535 ? 28.364 -20.234 -41.633 1.00 51.31 535 SER A N 1
ATOM 4243 C CA . SER A 1 535 ? 27.250 -19.323 -41.935 1.00 51.31 535 SER A CA 1
ATOM 4244 C C . SER A 1 535 ? 27.658 -17.853 -42.148 1.00 51.31 535 SER A C 1
ATOM 4246 O O . SER A 1 535 ? 26.976 -17.141 -42.885 1.00 51.31 535 SER A O 1
ATOM 4248 N N . ILE A 1 536 ? 28.765 -17.388 -41.546 1.00 44.41 536 ILE A N 1
ATOM 4249 C CA . ILE A 1 536 ? 29.163 -15.960 -41.523 1.00 44.41 536 ILE A CA 1
ATOM 4250 C C . ILE A 1 536 ? 30.558 -15.719 -42.148 1.00 44.41 536 ILE A C 1
ATOM 4252 O O . ILE A 1 536 ? 30.846 -14.644 -42.675 1.00 44.41 536 ILE A O 1
ATOM 4256 N N . MET A 1 537 ? 31.448 -16.710 -42.146 1.00 43.16 537 MET A N 1
ATOM 4257 C CA . MET A 1 537 ? 32.880 -16.569 -42.444 1.00 43.16 537 MET A CA 1
ATOM 4258 C C . MET A 1 537 ? 33.291 -16.550 -43.930 1.00 43.16 537 MET A C 1
ATOM 4260 O O . MET A 1 537 ? 34.333 -15.950 -44.209 1.00 43.16 537 MET A O 1
ATOM 4264 N N . PRO A 1 538 ? 32.515 -17.056 -44.917 1.00 48.94 538 PRO A N 1
ATOM 4265 C CA . PRO A 1 538 ? 32.813 -16.798 -46.333 1.00 48.94 538 PRO A CA 1
ATOM 4266 C C . PRO A 1 538 ? 32.843 -15.296 -46.674 1.00 48.94 538 PRO A C 1
ATOM 4268 O O . PRO A 1 538 ? 33.533 -14.882 -47.602 1.00 48.94 538 PRO A O 1
ATOM 4271 N N . LEU A 1 539 ? 32.129 -14.476 -45.893 1.00 43.12 539 LEU A N 1
ATOM 4272 C CA . LEU A 1 539 ? 32.081 -13.016 -46.002 1.00 43.12 539 LEU A CA 1
ATOM 4273 C C . LEU A 1 539 ? 33.256 -12.313 -45.286 1.00 43.12 539 LEU A C 1
ATOM 4275 O O . LEU A 1 539 ? 33.674 -11.242 -45.720 1.00 43.12 539 LEU A O 1
ATOM 4279 N N . LEU A 1 540 ? 33.832 -12.911 -44.234 1.00 41.09 540 LEU A N 1
ATOM 4280 C CA . LEU A 1 540 ? 34.852 -12.284 -43.371 1.00 41.09 540 LEU A CA 1
ATOM 4281 C C . LEU A 1 540 ? 36.304 -12.736 -43.659 1.00 41.09 540 LEU A C 1
ATOM 4283 O O . LEU A 1 540 ? 37.248 -11.992 -43.379 1.00 41.09 540 LEU A O 1
ATOM 4287 N N . MET A 1 541 ? 36.521 -13.907 -44.275 1.00 41.09 541 MET A N 1
ATOM 4288 C CA . MET A 1 541 ? 37.868 -14.475 -44.516 1.00 41.09 541 MET A CA 1
ATOM 4289 C C . MET A 1 541 ? 38.733 -13.729 -45.542 1.00 41.09 541 MET A C 1
ATOM 4291 O O . MET A 1 541 ? 39.928 -14.004 -45.638 1.00 41.09 541 MET A O 1
ATOM 4295 N N . ASN A 1 542 ? 38.191 -12.738 -46.255 1.00 44.19 542 ASN A N 1
ATOM 4296 C CA . ASN A 1 542 ? 39.006 -11.855 -47.096 1.00 44.19 542 ASN A CA 1
ATOM 4297 C C . ASN A 1 542 ? 39.692 -10.710 -46.321 1.00 44.19 542 ASN A C 1
ATOM 4299 O O . ASN A 1 542 ? 40.542 -10.040 -46.903 1.00 44.19 542 ASN A O 1
ATOM 4303 N N . MET A 1 543 ? 39.381 -10.479 -45.034 1.00 45.00 543 MET A N 1
ATOM 4304 C CA . MET A 1 543 ? 39.896 -9.306 -44.299 1.00 45.00 543 MET A CA 1
ATOM 4305 C C . MET A 1 543 ? 40.799 -9.578 -43.091 1.00 45.00 543 MET A C 1
ATOM 4307 O O . MET A 1 543 ? 41.576 -8.702 -42.714 1.00 45.00 543 MET A O 1
ATOM 4311 N N . ALA A 1 544 ? 40.775 -10.762 -42.483 1.00 38.38 544 ALA A N 1
ATOM 4312 C CA . ALA A 1 544 ? 41.427 -10.963 -41.186 1.00 38.38 544 ALA A CA 1
ATOM 4313 C C . ALA A 1 544 ? 42.786 -11.686 -41.267 1.00 38.38 544 ALA A C 1
ATOM 4315 O O . ALA A 1 544 ? 42.976 -12.749 -40.683 1.00 38.38 544 ALA A O 1
ATOM 4316 N N . LYS A 1 545 ? 43.793 -11.068 -41.899 1.00 35.38 545 LYS A N 1
ATOM 4317 C CA . LYS A 1 545 ? 45.189 -11.267 -41.457 1.00 35.38 545 LYS A CA 1
ATOM 4318 C C . LYS A 1 545 ? 45.522 -10.217 -40.386 1.00 35.38 545 LYS A C 1
ATOM 4320 O O . LYS A 1 545 ? 46.251 -9.268 -40.645 1.00 35.38 545 LYS A O 1
ATOM 4325 N N . GLY A 1 546 ? 44.968 -10.401 -39.181 1.00 38.03 546 GLY A N 1
ATOM 4326 C CA . GLY A 1 546 ? 45.512 -9.817 -37.945 1.00 38.03 546 GLY A CA 1
ATOM 4327 C C . GLY A 1 546 ? 44.999 -8.449 -37.458 1.00 38.03 546 GLY A C 1
ATOM 4328 O O . GLY A 1 546 ? 45.801 -7.701 -36.907 1.00 38.03 546 GLY A O 1
ATOM 4329 N N . ARG A 1 547 ? 43.708 -8.100 -37.589 1.00 37.66 547 ARG A N 1
ATOM 4330 C CA . ARG A 1 547 ? 43.115 -6.919 -36.906 1.00 37.66 547 ARG A CA 1
ATOM 4331 C C . ARG A 1 547 ? 41.868 -7.281 -36.082 1.00 37.66 547 ARG A C 1
ATOM 4333 O O . ARG A 1 547 ? 41.177 -8.231 -36.435 1.00 37.66 547 ARG A O 1
ATOM 4340 N N . LEU A 1 548 ? 41.629 -6.527 -34.996 1.00 49.72 548 LEU A N 1
ATOM 4341 C CA . LEU A 1 548 ? 40.446 -6.607 -34.116 1.00 49.72 548 LEU A CA 1
ATOM 4342 C C . LEU A 1 548 ? 39.135 -6.405 -34.905 1.00 49.72 548 LEU A C 1
ATOM 4344 O O . LEU A 1 548 ? 39.103 -5.619 -35.854 1.00 49.72 548 LEU A O 1
ATOM 4348 N N . LEU A 1 549 ? 38.067 -7.103 -34.501 1.00 53.38 549 LEU A N 1
ATOM 4349 C CA . LEU A 1 549 ? 36.705 -6.916 -35.019 1.00 53.38 549 LEU A CA 1
ATOM 4350 C C . LEU A 1 549 ? 36.227 -5.484 -34.718 1.00 53.38 549 LEU A C 1
ATOM 4352 O O . LEU A 1 549 ? 36.198 -5.088 -33.561 1.00 53.38 549 LEU A O 1
ATOM 4356 N N . SER A 1 550 ? 35.841 -4.724 -35.746 1.00 59.50 550 SER A N 1
ATOM 4357 C CA . SER A 1 550 ? 35.206 -3.404 -35.607 1.00 59.50 550 SER A CA 1
ATOM 4358 C C . SER A 1 550 ? 33.946 -3.328 -36.465 1.00 59.50 550 SER A C 1
ATOM 4360 O O . SER A 1 550 ? 33.843 -4.008 -37.494 1.00 59.50 550 SER A O 1
ATOM 4362 N N . ILE A 1 551 ? 32.985 -2.495 -36.056 1.00 61.56 551 ILE A N 1
ATOM 4363 C CA . ILE A 1 551 ? 31.702 -2.362 -36.756 1.00 61.56 551 ILE A CA 1
ATOM 4364 C C . ILE A 1 551 ? 31.868 -1.858 -38.197 1.00 61.56 551 ILE A C 1
ATOM 4366 O O . ILE A 1 551 ? 31.193 -2.346 -39.098 1.00 61.56 551 ILE A O 1
ATOM 4370 N N . GLU A 1 552 ? 32.824 -0.958 -38.429 1.00 58.28 552 GLU A N 1
ATOM 4371 C CA . GLU A 1 552 ? 33.152 -0.375 -39.739 1.00 58.28 552 GLU A CA 1
ATOM 4372 C C . GLU A 1 552 ? 33.614 -1.445 -40.741 1.00 58.28 552 GLU A C 1
ATOM 4374 O O . GLU A 1 552 ? 33.188 -1.463 -41.896 1.00 58.28 552 GLU A O 1
ATOM 4379 N N . ASN A 1 553 ? 3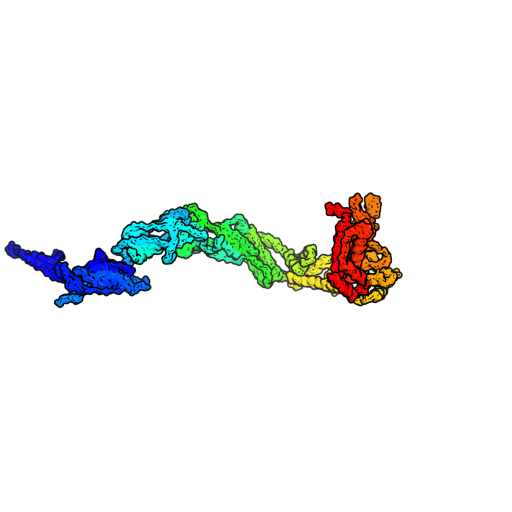4.423 -2.406 -40.281 1.00 58.44 553 ASN A N 1
ATOM 4380 C CA . ASN A 1 553 ? 34.877 -3.514 -41.119 1.00 58.44 553 ASN A CA 1
ATOM 4381 C C . ASN A 1 553 ? 33.723 -4.467 -41.465 1.00 58.44 553 ASN A C 1
ATOM 4383 O O . ASN A 1 553 ? 33.685 -5.016 -42.564 1.00 58.44 553 ASN A O 1
ATOM 4387 N N . ILE A 1 554 ? 32.764 -4.663 -40.557 1.00 58.31 554 ILE A N 1
ATOM 4388 C CA . ILE A 1 554 ? 31.598 -5.514 -40.821 1.00 58.31 554 ILE A CA 1
ATOM 4389 C C . ILE A 1 554 ? 30.604 -4.799 -41.758 1.00 58.31 554 ILE A C 1
ATOM 4391 O O . ILE A 1 554 ? 30.090 -5.441 -42.674 1.00 58.31 554 ILE A O 1
ATOM 4395 N N . GLU A 1 555 ? 30.364 -3.489 -41.588 1.00 59.41 555 GLU A N 1
ATOM 4396 C CA . GLU A 1 555 ? 29.469 -2.670 -42.436 1.00 59.41 555 GLU A CA 1
ATOM 4397 C C . GLU A 1 555 ? 29.872 -2.729 -43.926 1.00 59.41 555 GLU A C 1
ATOM 4399 O O . GLU A 1 555 ? 29.012 -2.951 -44.786 1.00 59.41 555 GLU A O 1
ATOM 4404 N N . LEU A 1 556 ? 31.176 -2.670 -44.225 1.00 56.31 556 LEU A N 1
ATOM 4405 C CA . LEU A 1 556 ? 31.724 -2.798 -45.587 1.00 56.31 556 LEU A CA 1
ATOM 4406 C C . LEU A 1 556 ? 31.422 -4.156 -46.249 1.00 56.31 556 LEU A C 1
ATOM 4408 O O . LEU A 1 556 ? 31.259 -4.248 -47.466 1.00 56.31 556 LEU A O 1
ATOM 4412 N N . VAL A 1 557 ? 31.334 -5.226 -45.457 1.00 53.34 557 VAL A N 1
ATOM 4413 C CA . VAL A 1 557 ? 31.119 -6.604 -45.935 1.00 53.34 557 VAL A CA 1
ATOM 4414 C C . VAL A 1 557 ? 29.655 -6.871 -46.235 1.00 53.34 557 VAL A C 1
ATOM 4416 O O . VAL A 1 557 ? 29.321 -7.553 -47.206 1.00 53.34 557 VAL A O 1
ATOM 4419 N N . VAL A 1 558 ? 28.766 -6.306 -45.423 1.00 57.66 558 VAL A N 1
ATOM 4420 C CA . VAL A 1 558 ? 27.318 -6.493 -45.558 1.00 57.66 558 VAL A CA 1
ATOM 4421 C C . VAL A 1 558 ? 26.663 -5.460 -46.482 1.00 57.66 558 VAL A C 1
ATOM 4423 O O . VAL A 1 558 ? 25.445 -5.292 -46.435 1.00 57.66 558 VAL A O 1
ATOM 4426 N N . LYS A 1 559 ? 27.449 -4.799 -47.348 1.00 58.22 559 LYS A N 1
ATOM 4427 C CA . LYS A 1 559 ? 26.996 -3.785 -48.320 1.00 58.22 559 LYS A CA 1
ATOM 4428 C C . LYS A 1 559 ? 26.176 -2.669 -47.662 1.00 58.22 559 LYS A C 1
ATOM 4430 O O . LYS A 1 559 ? 25.035 -2.430 -48.055 1.00 58.22 559 LYS A O 1
ATOM 4435 N N . ASP A 1 560 ? 26.729 -2.049 -46.623 1.00 55.62 560 ASP A N 1
ATOM 4436 C CA . ASP A 1 560 ? 26.098 -0.957 -45.869 1.00 55.62 560 ASP A CA 1
ATOM 4437 C C . ASP A 1 560 ? 24.799 -1.346 -45.135 1.00 55.62 560 ASP A C 1
ATOM 4439 O O . ASP A 1 560 ? 24.073 -0.484 -44.632 1.00 55.62 560 ASP A O 1
ATOM 4443 N N . ASN A 1 561 ? 24.497 -2.647 -44.999 1.00 57.88 561 ASN A N 1
ATOM 4444 C CA . ASN A 1 561 ? 23.411 -3.113 -44.137 1.00 57.88 561 ASN A CA 1
ATOM 4445 C C . ASN A 1 561 ? 23.811 -2.991 -42.661 1.00 57.88 561 ASN A C 1
ATOM 4447 O O . ASN A 1 561 ? 24.201 -3.952 -41.993 1.00 57.88 561 ASN A O 1
ATOM 4451 N N . ARG A 1 562 ? 23.682 -1.770 -42.153 1.00 57.12 562 ARG A N 1
ATOM 4452 C CA . ARG A 1 562 ? 24.042 -1.377 -40.793 1.00 57.12 562 ARG A CA 1
ATOM 4453 C C . ARG A 1 562 ? 23.400 -2.267 -39.732 1.00 57.12 562 ARG A C 1
ATOM 4455 O O . ARG A 1 562 ? 24.070 -2.696 -38.801 1.00 57.12 562 ARG A O 1
ATOM 4462 N N . THR A 1 563 ? 22.124 -2.605 -39.887 1.00 53.59 563 THR A N 1
ATOM 4463 C CA . THR A 1 563 ? 21.417 -3.486 -38.947 1.00 53.59 563 THR A CA 1
ATOM 4464 C C . THR A 1 563 ? 22.060 -4.869 -38.875 1.00 53.59 563 THR A C 1
ATOM 4466 O O . THR A 1 563 ? 22.275 -5.392 -37.779 1.00 53.59 563 THR A O 1
ATOM 4469 N N . LEU A 1 564 ? 22.418 -5.442 -40.024 1.00 54.53 564 LEU A N 1
ATOM 4470 C CA . LEU A 1 564 ? 23.084 -6.739 -40.082 1.00 54.53 564 LEU A CA 1
ATOM 4471 C C . LEU A 1 564 ? 24.507 -6.670 -39.508 1.00 54.53 564 LEU A C 1
ATOM 4473 O O . LEU A 1 564 ? 24.900 -7.572 -38.772 1.00 54.53 564 LEU A O 1
ATOM 4477 N N . ALA A 1 565 ? 25.244 -5.586 -39.763 1.00 58.56 565 ALA A N 1
ATOM 4478 C CA . ALA A 1 565 ? 26.590 -5.401 -39.223 1.00 58.56 565 ALA A CA 1
ATOM 4479 C C . ALA A 1 565 ? 26.605 -5.348 -37.691 1.00 58.56 565 ALA A C 1
ATOM 4481 O O . ALA A 1 565 ? 27.382 -6.056 -37.050 1.00 58.56 565 ALA A O 1
ATOM 4482 N N . TRP A 1 566 ? 25.692 -4.570 -37.102 1.00 59.03 566 TRP A N 1
ATOM 4483 C CA . TRP A 1 566 ? 25.540 -4.485 -35.648 1.00 59.03 566 TRP A CA 1
ATOM 4484 C C . TRP A 1 566 ? 25.085 -5.815 -35.054 1.00 59.03 566 TRP A C 1
ATOM 4486 O O . TRP A 1 566 ? 25.603 -6.233 -34.024 1.00 59.03 566 TRP A O 1
ATOM 4496 N N . THR A 1 567 ? 24.184 -6.528 -35.729 1.00 56.78 567 THR A N 1
ATOM 4497 C CA . THR A 1 567 ? 23.739 -7.855 -35.280 1.00 56.78 567 THR A CA 1
ATOM 4498 C C . THR A 1 567 ? 24.900 -8.851 -35.235 1.00 56.78 567 THR A C 1
ATOM 4500 O O . THR A 1 567 ? 25.048 -9.573 -34.248 1.00 56.78 567 THR A O 1
ATOM 4503 N N . ILE A 1 568 ? 25.751 -8.867 -36.267 1.00 57.53 568 ILE A N 1
ATOM 4504 C CA . ILE A 1 568 ? 26.934 -9.739 -36.337 1.00 57.53 568 ILE A CA 1
ATOM 4505 C C . ILE A 1 568 ? 27.943 -9.372 -35.243 1.00 57.53 568 ILE A C 1
ATOM 4507 O O . ILE A 1 568 ? 28.404 -10.258 -34.528 1.00 57.53 568 ILE A O 1
ATOM 4511 N N . PHE A 1 569 ? 28.244 -8.082 -35.070 1.00 63.56 569 PHE A N 1
ATOM 4512 C CA . PHE A 1 569 ? 29.174 -7.605 -34.042 1.00 63.56 569 PHE A CA 1
ATOM 4513 C C . PHE A 1 569 ? 28.727 -8.010 -32.629 1.00 63.56 569 PHE A C 1
ATOM 4515 O O . PHE A 1 569 ? 29.471 -8.668 -31.904 1.00 63.56 569 PHE A O 1
ATOM 4522 N N . ILE A 1 570 ? 27.479 -7.689 -32.270 1.00 62.47 570 ILE A N 1
ATOM 4523 C CA . ILE A 1 570 ? 26.915 -7.948 -30.938 1.00 62.47 570 ILE A CA 1
ATOM 4524 C C . ILE A 1 570 ? 26.864 -9.450 -30.645 1.00 62.47 570 ILE A C 1
ATOM 4526 O O . ILE A 1 570 ? 27.194 -9.871 -29.539 1.00 62.47 570 ILE A O 1
ATOM 4530 N N . SER A 1 571 ? 26.489 -10.265 -31.635 1.00 58.72 571 SER A N 1
ATOM 4531 C CA . SER A 1 571 ? 26.406 -11.720 -31.465 1.00 58.72 571 SER A CA 1
ATOM 4532 C C . SER A 1 571 ? 27.785 -12.345 -31.234 1.00 58.72 571 SER A C 1
ATOM 4534 O O . SER A 1 571 ? 27.932 -13.186 -30.350 1.00 58.72 571 SER A O 1
ATOM 4536 N N . CYS A 1 572 ? 28.806 -11.918 -31.986 1.00 59.97 572 CYS A N 1
ATOM 4537 C CA . CYS A 1 572 ? 30.175 -12.418 -31.842 1.00 59.97 572 CYS A CA 1
ATOM 4538 C C . CYS A 1 572 ? 30.812 -12.016 -30.502 1.00 59.97 572 CYS A C 1
ATOM 4540 O O . CYS A 1 572 ? 31.403 -12.867 -29.836 1.00 59.97 572 CYS A O 1
ATOM 4542 N N . GLU A 1 573 ? 30.661 -10.756 -30.083 1.00 63.47 573 GLU A N 1
ATOM 4543 C CA . GLU A 1 573 ? 31.189 -10.275 -28.797 1.00 63.47 573 GLU A CA 1
ATOM 4544 C C . GLU A 1 573 ? 30.465 -10.928 -27.611 1.00 63.47 573 GLU A C 1
ATOM 4546 O O . GLU A 1 573 ? 31.114 -11.407 -26.682 1.00 63.47 573 GLU A O 1
ATOM 4551 N N . PHE A 1 574 ? 29.132 -11.056 -27.664 1.00 63.81 574 PHE A N 1
ATOM 4552 C CA . PHE A 1 574 ? 28.372 -11.759 -26.626 1.00 63.81 574 PHE A CA 1
ATOM 4553 C C . PHE A 1 574 ? 28.823 -13.206 -26.460 1.00 63.81 574 PHE A C 1
ATOM 4555 O O . PHE A 1 574 ? 29.021 -13.668 -25.339 1.00 63.81 574 PHE A O 1
ATOM 4562 N N . LEU A 1 575 ? 29.043 -13.904 -27.571 1.00 59.38 575 LEU A N 1
ATOM 4563 C CA . LEU A 1 575 ? 29.527 -15.278 -27.575 1.00 59.38 575 LEU A CA 1
ATOM 4564 C C . LEU A 1 575 ? 30.933 -15.422 -27.003 1.00 59.38 575 LEU A C 1
ATOM 4566 O O . LEU A 1 575 ? 31.186 -16.314 -26.189 1.00 59.38 575 LEU A O 1
ATOM 4570 N N . TYR A 1 576 ? 31.837 -14.536 -27.410 1.00 59.41 576 TYR A N 1
ATOM 4571 C CA . TYR A 1 576 ? 33.191 -14.503 -26.881 1.00 59.41 576 TYR A CA 1
ATOM 4572 C C . TYR A 1 576 ? 33.181 -14.251 -25.368 1.00 59.41 576 TYR A C 1
ATOM 4574 O O . TYR A 1 576 ? 33.809 -14.988 -24.606 1.00 59.41 576 TYR A O 1
ATOM 4582 N N . ASN A 1 577 ? 32.398 -13.272 -24.916 1.00 61.69 577 ASN A N 1
ATOM 4583 C CA . ASN A 1 577 ? 32.280 -12.945 -23.503 1.00 61.69 577 ASN A CA 1
ATOM 4584 C C . ASN A 1 577 ? 31.598 -14.062 -22.704 1.00 61.69 577 ASN A C 1
ATOM 4586 O O . ASN A 1 577 ? 32.053 -14.365 -21.606 1.00 61.69 577 ASN A O 1
ATOM 4590 N N . LEU A 1 578 ? 30.579 -14.731 -23.254 1.00 60.53 578 LEU A N 1
ATOM 4591 C CA . LEU A 1 578 ? 29.911 -15.876 -22.621 1.00 60.53 578 LEU A CA 1
ATOM 4592 C C . LEU A 1 578 ? 30.875 -17.035 -22.392 1.00 60.53 578 LEU A C 1
ATOM 4594 O O . LEU A 1 578 ? 30.854 -17.659 -21.331 1.00 60.53 578 LEU A O 1
ATOM 4598 N N . TYR A 1 579 ? 31.762 -17.290 -23.351 1.00 59.78 579 TYR A N 1
ATOM 4599 C CA . TYR A 1 579 ? 32.810 -18.290 -23.200 1.00 59.78 579 TYR A CA 1
ATOM 4600 C C . TYR A 1 579 ? 33.805 -17.932 -22.082 1.00 59.78 579 TYR A C 1
ATOM 4602 O O . TYR A 1 579 ? 34.184 -18.800 -21.292 1.00 59.78 579 TYR A O 1
ATOM 4610 N N . GLN A 1 580 ? 34.202 -16.659 -21.982 1.00 57.31 580 GLN A N 1
ATOM 4611 C CA . GLN A 1 580 ? 35.170 -16.194 -20.981 1.00 57.31 580 GLN A CA 1
ATOM 4612 C C . GLN A 1 580 ? 34.584 -16.143 -19.565 1.00 57.31 580 GLN A C 1
ATOM 4614 O O . GLN A 1 580 ? 35.209 -16.614 -18.614 1.00 57.31 580 GLN A O 1
ATOM 4619 N N . THR A 1 581 ? 33.386 -15.579 -19.406 1.00 62.00 581 THR A N 1
ATOM 4620 C CA . THR A 1 581 ? 32.767 -15.369 -18.089 1.00 62.00 581 THR A CA 1
ATOM 4621 C C . THR A 1 581 ? 32.032 -16.602 -17.585 1.00 62.00 581 THR A C 1
ATOM 4623 O O . THR A 1 581 ? 31.829 -16.735 -16.379 1.00 62.00 581 THR A O 1
ATOM 4626 N N . LYS A 1 582 ? 31.594 -17.484 -18.496 1.00 63.88 582 LYS A N 1
ATOM 4627 C CA . LYS A 1 582 ? 30.676 -18.601 -18.223 1.00 63.88 582 LYS A CA 1
ATOM 4628 C C . LYS A 1 582 ? 29.353 -18.166 -17.574 1.00 63.88 582 LYS A C 1
ATOM 4630 O O . LYS A 1 582 ? 28.628 -19.021 -17.073 1.00 63.88 582 LYS A O 1
ATOM 4635 N N . SER A 1 583 ? 29.038 -16.867 -17.603 1.00 64.62 583 SER A N 1
ATOM 4636 C CA . SER A 1 583 ? 27.829 -16.243 -17.060 1.00 64.62 583 SER A CA 1
ATOM 4637 C C . SER A 1 583 ? 27.149 -15.420 -18.149 1.00 64.62 583 SER A C 1
ATOM 4639 O O . SER A 1 583 ? 27.754 -14.519 -18.736 1.00 64.62 583 SER A O 1
ATOM 4641 N N . VAL A 1 584 ? 25.874 -15.722 -18.398 1.00 64.19 584 VAL A N 1
ATOM 4642 C CA . VAL A 1 584 ? 25.051 -15.078 -19.436 1.00 64.19 584 VAL A CA 1
ATOM 4643 C C . VAL A 1 584 ? 24.917 -13.579 -19.185 1.00 64.19 584 VAL A C 1
ATOM 4645 O O . VAL A 1 584 ? 25.086 -12.768 -20.096 1.00 64.19 584 VAL A O 1
ATOM 4648 N N . VAL A 1 585 ? 24.680 -13.200 -17.932 1.00 62.47 585 VAL A N 1
ATOM 4649 C CA . VAL A 1 585 ? 24.467 -11.805 -17.536 1.00 62.47 585 VAL A CA 1
ATOM 4650 C C . VAL A 1 585 ? 25.769 -11.007 -17.596 1.00 62.47 585 VAL A C 1
ATOM 4652 O O . VAL A 1 585 ? 25.788 -9.904 -18.142 1.00 62.47 585 VAL A O 1
ATOM 4655 N N . GLU A 1 586 ? 26.882 -11.561 -17.109 1.00 64.62 586 GLU A N 1
ATOM 4656 C CA . GLU A 1 586 ? 28.175 -10.866 -17.185 1.00 64.62 586 GLU A CA 1
ATOM 4657 C C . GLU A 1 586 ? 28.668 -10.733 -18.626 1.00 64.62 586 GLU A C 1
ATOM 4659 O O . GLU A 1 586 ? 29.188 -9.684 -19.008 1.00 64.62 586 GLU A O 1
ATOM 4664 N N . ALA A 1 587 ? 28.424 -11.743 -19.463 1.00 65.62 587 ALA A N 1
ATOM 4665 C CA . ALA A 1 587 ? 28.706 -11.652 -20.888 1.00 65.62 587 ALA A CA 1
ATOM 4666 C C . ALA A 1 587 ? 27.915 -10.527 -21.566 1.00 65.62 587 ALA A C 1
ATOM 4668 O O . ALA A 1 587 ? 28.485 -9.746 -22.330 1.00 65.62 587 ALA A O 1
ATOM 4669 N N . ALA A 1 588 ? 26.626 -10.388 -21.239 1.00 62.44 588 ALA A N 1
ATOM 4670 C CA . ALA A 1 588 ? 25.786 -9.307 -21.750 1.00 62.44 588 ALA A CA 1
ATOM 4671 C C . ALA A 1 588 ? 26.266 -7.929 -21.266 1.00 62.44 588 ALA A C 1
ATOM 4673 O O . ALA A 1 588 ? 26.360 -7.003 -22.070 1.00 62.44 588 ALA A O 1
ATOM 4674 N N . LYS A 1 589 ? 26.642 -7.789 -19.985 1.00 61.50 589 LYS A N 1
ATOM 4675 C CA . LYS A 1 589 ? 27.171 -6.533 -19.416 1.00 61.50 589 LYS A CA 1
ATOM 4676 C C . LYS A 1 589 ? 28.494 -6.103 -20.058 1.00 61.50 589 LYS A C 1
ATOM 4678 O O . LYS A 1 589 ? 28.702 -4.910 -20.281 1.00 61.50 589 LYS A O 1
ATOM 4683 N N . ILE A 1 590 ? 29.412 -7.037 -20.317 1.00 63.94 590 ILE A N 1
ATOM 4684 C CA . ILE A 1 590 ? 30.692 -6.735 -20.986 1.00 63.94 590 ILE A CA 1
ATOM 4685 C C . ILE A 1 590 ? 30.442 -6.347 -22.446 1.00 63.94 590 ILE A C 1
ATOM 4687 O O . ILE A 1 590 ? 30.929 -5.310 -22.889 1.00 63.94 590 ILE A O 1
ATOM 4691 N N . THR A 1 591 ? 29.587 -7.094 -23.144 1.00 63.25 591 THR A N 1
ATOM 4692 C CA . THR A 1 591 ? 29.198 -6.790 -24.531 1.00 63.25 591 THR A CA 1
ATOM 4693 C C . THR A 1 591 ? 28.524 -5.419 -24.639 1.00 63.25 591 THR A C 1
ATOM 4695 O O . THR A 1 591 ? 28.856 -4.627 -25.516 1.00 63.25 591 THR A O 1
ATOM 4698 N N . GLY A 1 592 ? 27.636 -5.082 -23.697 1.00 59.62 592 GLY A N 1
ATOM 4699 C CA . GLY A 1 592 ? 27.018 -3.758 -23.593 1.00 59.62 592 GLY A CA 1
ATOM 4700 C C . GLY A 1 592 ? 28.036 -2.628 -23.393 1.00 59.62 592 GLY A C 1
ATOM 4701 O O . GLY A 1 592 ? 27.903 -1.570 -24.009 1.00 59.62 592 GLY A O 1
ATOM 4702 N N . ARG A 1 593 ? 29.088 -2.857 -22.592 1.00 60.53 593 ARG A N 1
ATOM 4703 C CA . ARG A 1 593 ? 30.198 -1.902 -22.419 1.00 60.53 593 ARG A CA 1
ATOM 4704 C C . ARG A 1 593 ? 30.999 -1.704 -23.708 1.00 60.53 593 ARG A C 1
ATOM 4706 O O . ARG A 1 593 ? 31.216 -0.561 -24.095 1.00 60.53 593 ARG A O 1
ATOM 4713 N N . GLN A 1 594 ? 31.360 -2.781 -24.402 1.00 61.34 594 GLN A N 1
ATOM 4714 C CA . GLN A 1 594 ? 32.102 -2.707 -25.669 1.00 61.34 594 GLN A CA 1
ATOM 4715 C C . GLN A 1 594 ? 31.302 -1.981 -26.767 1.00 61.34 594 GLN A C 1
ATOM 4717 O O . GLN A 1 594 ? 31.851 -1.169 -27.509 1.00 61.34 594 GLN A O 1
ATOM 4722 N N . ILE A 1 595 ? 29.980 -2.184 -26.822 1.00 61.25 595 ILE A N 1
ATOM 4723 C CA . ILE A 1 595 ? 29.082 -1.424 -27.709 1.00 61.25 595 ILE A CA 1
ATOM 4724 C C . ILE A 1 595 ? 29.085 0.071 -27.358 1.00 61.25 595 ILE A C 1
ATOM 4726 O O . ILE A 1 595 ? 29.114 0.917 -28.253 1.00 61.25 595 ILE A O 1
ATOM 4730 N N . ALA A 1 596 ? 29.041 0.413 -26.066 1.00 52.03 596 ALA A N 1
ATOM 4731 C CA . ALA A 1 596 ? 29.065 1.804 -25.620 1.00 52.03 596 ALA A CA 1
ATOM 4732 C C . ALA A 1 596 ? 30.385 2.506 -25.987 1.00 52.03 596 ALA A C 1
ATOM 4734 O O . ALA A 1 596 ? 30.358 3.659 -26.421 1.00 52.03 596 ALA A O 1
ATOM 4735 N N . GLU A 1 597 ? 31.520 1.815 -25.869 1.00 55.09 597 GLU A N 1
ATOM 4736 C CA . GLU A 1 597 ? 32.845 2.327 -26.244 1.00 55.09 597 GLU A CA 1
ATOM 4737 C C . GLU A 1 597 ? 32.941 2.638 -27.751 1.00 55.09 597 GLU A C 1
ATOM 4739 O O . GLU A 1 597 ? 33.326 3.752 -28.119 1.00 55.09 597 GLU A O 1
ATOM 4744 N N . GLU A 1 598 ? 32.481 1.733 -28.621 1.00 57.97 598 GLU A N 1
ATOM 4745 C CA . GLU A 1 598 ? 32.423 1.942 -30.082 1.00 57.97 598 GLU A CA 1
ATOM 4746 C C . GLU A 1 598 ? 31.537 3.146 -30.480 1.00 57.97 598 GLU A C 1
ATOM 4748 O O . GLU A 1 598 ? 31.882 3.959 -31.345 1.00 57.97 598 GLU A O 1
ATOM 4753 N N . LEU A 1 599 ? 30.401 3.343 -29.802 1.00 50.53 599 LEU A N 1
ATOM 4754 C CA . LEU A 1 599 ? 29.514 4.491 -30.051 1.00 50.53 599 LEU A CA 1
ATOM 4755 C C . LEU A 1 599 ? 30.106 5.821 -29.569 1.00 50.53 599 LEU A C 1
ATOM 4757 O O . LEU A 1 599 ? 29.880 6.858 -30.202 1.00 50.53 599 LEU A O 1
ATOM 4761 N N . ILE A 1 600 ? 30.848 5.811 -28.458 1.00 44.62 600 ILE A N 1
ATOM 4762 C CA . ILE A 1 600 ? 31.543 6.995 -27.936 1.00 44.62 600 ILE A CA 1
ATOM 4763 C C . ILE A 1 600 ? 32.607 7.458 -28.933 1.00 44.62 600 ILE A C 1
ATOM 4765 O O . ILE A 1 600 ? 32.672 8.656 -29.216 1.00 44.62 600 ILE A O 1
ATOM 4769 N N . VAL A 1 601 ? 33.369 6.535 -29.530 1.00 54.31 601 VAL A N 1
ATOM 4770 C CA . VAL A 1 601 ? 34.349 6.855 -30.582 1.00 54.31 601 VAL A CA 1
ATOM 4771 C C . VAL A 1 601 ? 33.661 7.519 -31.780 1.00 54.31 601 VAL A C 1
ATOM 4773 O O . VAL A 1 601 ? 34.051 8.620 -32.174 1.00 54.31 601 VAL A O 1
ATOM 4776 N N . LYS A 1 602 ? 32.559 6.949 -32.289 1.00 53.25 602 LYS A N 1
ATOM 4777 C CA . LYS A 1 602 ? 31.801 7.533 -33.416 1.00 53.25 602 LYS A CA 1
ATOM 4778 C C . LYS A 1 602 ? 31.226 8.919 -33.091 1.00 53.25 602 LYS A C 1
ATOM 4780 O O . LYS A 1 602 ? 31.235 9.822 -33.933 1.00 53.25 602 LYS A O 1
ATOM 4785 N N . LYS A 1 603 ? 30.754 9.120 -31.855 1.00 41.25 603 LYS A N 1
ATOM 4786 C CA . LYS A 1 603 ? 30.231 10.409 -31.377 1.00 41.25 603 LYS A CA 1
ATOM 4787 C C . LYS A 1 603 ? 31.331 11.467 -31.246 1.00 41.25 603 LYS A C 1
ATOM 4789 O O . LYS A 1 603 ? 31.111 12.602 -31.674 1.00 41.25 603 LYS A O 1
ATOM 4794 N N . LEU A 1 604 ? 32.495 11.109 -30.702 1.00 44.78 604 LEU A N 1
ATOM 4795 C CA . LEU A 1 604 ? 33.649 12.005 -30.575 1.00 44.78 604 LEU A CA 1
ATOM 4796 C C . LEU A 1 604 ? 34.210 12.404 -31.947 1.00 44.78 604 LEU A C 1
ATOM 4798 O O . LEU A 1 604 ? 34.446 13.591 -32.172 1.00 44.78 604 LEU A O 1
ATOM 4802 N N . THR A 1 605 ? 34.310 11.467 -32.892 1.00 53.78 605 THR A N 1
ATOM 4803 C CA . THR A 1 605 ? 34.719 11.749 -34.280 1.00 53.78 605 THR A CA 1
ATOM 4804 C C . THR A 1 605 ? 33.740 12.700 -34.977 1.00 53.78 605 THR A C 1
ATOM 4806 O O . THR A 1 605 ? 34.154 13.703 -35.556 1.00 53.78 605 THR A O 1
ATOM 4809 N N . GLY A 1 606 ? 32.426 12.476 -34.841 1.00 47.78 606 GLY A N 1
ATOM 4810 C CA . GLY A 1 606 ? 31.415 13.394 -35.382 1.00 47.78 606 GLY A CA 1
ATOM 4811 C C . GLY A 1 606 ? 31.430 14.782 -34.723 1.00 47.78 606 GLY A C 1
ATOM 4812 O O . GLY A 1 606 ? 31.191 15.791 -35.385 1.00 47.78 606 GLY A O 1
ATOM 4813 N N . MET A 1 607 ? 31.735 14.874 -33.422 1.00 49.66 607 MET A N 1
ATOM 4814 C CA . MET A 1 607 ? 31.939 16.161 -32.740 1.00 49.66 607 MET A CA 1
ATOM 4815 C C . MET A 1 607 ? 33.183 16.894 -33.257 1.00 49.66 607 MET A C 1
ATOM 4817 O O . MET A 1 607 ? 33.105 18.097 -33.498 1.00 49.66 607 MET A O 1
ATOM 4821 N N . LEU A 1 608 ? 34.287 16.181 -33.496 1.00 57.50 608 LEU A N 1
ATOM 4822 C CA . LEU A 1 608 ? 35.508 16.746 -34.075 1.00 57.50 608 LEU A CA 1
ATOM 4823 C C . LEU A 1 608 ? 35.263 17.297 -35.490 1.00 57.50 608 LEU A C 1
ATOM 4825 O O . LEU A 1 608 ? 35.673 18.416 -35.794 1.00 57.50 608 LEU A O 1
ATOM 4829 N N . HIS A 1 609 ? 34.550 16.553 -36.343 1.00 62.31 609 HIS A N 1
ATOM 4830 C CA . HIS A 1 609 ? 34.208 17.009 -37.695 1.00 62.31 609 HIS A CA 1
ATOM 4831 C C . HIS A 1 609 ? 33.248 18.208 -37.691 1.00 62.31 609 HIS A C 1
ATOM 4833 O O . HIS A 1 609 ? 33.435 19.133 -38.480 1.00 62.31 609 HIS A O 1
ATOM 4839 N N . ARG A 1 610 ? 32.275 18.261 -36.768 1.00 59.22 610 ARG A N 1
ATOM 4840 C CA . ARG A 1 610 ? 31.424 19.453 -36.574 1.00 59.22 610 ARG A CA 1
ATOM 4841 C C . ARG A 1 610 ? 32.222 20.678 -36.134 1.00 59.22 610 ARG A C 1
ATOM 4843 O O . ARG A 1 610 ? 31.942 21.778 -36.599 1.00 59.22 610 ARG A O 1
ATOM 4850 N N . GLU A 1 611 ? 33.222 20.502 -35.278 1.00 61.12 611 GLU A N 1
ATOM 4851 C CA . GLU A 1 611 ? 34.110 21.597 -34.877 1.00 61.12 611 GLU A CA 1
ATOM 4852 C C . GLU A 1 611 ? 34.993 22.067 -36.047 1.00 61.12 611 GLU A C 1
ATOM 4854 O O . GLU A 1 611 ? 35.170 23.265 -36.261 1.00 61.12 611 GLU A O 1
ATOM 4859 N N . ALA A 1 612 ? 35.480 21.140 -36.877 1.00 61.38 612 ALA A N 1
ATOM 4860 C CA . ALA A 1 612 ? 36.218 21.465 -38.099 1.00 61.38 612 ALA A CA 1
ATOM 4861 C C . ALA A 1 612 ? 35.358 22.195 -39.154 1.00 61.38 612 ALA A C 1
ATOM 4863 O O . ALA A 1 612 ? 35.879 23.034 -39.892 1.00 61.38 612 ALA A O 1
ATOM 4864 N N . LEU A 1 613 ? 34.046 21.926 -39.213 1.00 60.50 613 LEU A N 1
ATOM 4865 C CA . LEU A 1 613 ? 33.109 22.682 -40.054 1.00 60.50 613 LEU A CA 1
ATOM 4866 C C . LEU A 1 613 ? 32.961 24.145 -39.615 1.00 60.50 613 LEU A C 1
ATOM 4868 O O . LEU A 1 613 ? 32.814 25.014 -40.469 1.00 60.50 613 LEU A O 1
ATOM 4872 N N . LYS A 1 614 ? 33.034 24.418 -38.307 1.00 58.22 614 LYS A N 1
ATOM 4873 C CA . LYS A 1 614 ? 32.899 25.768 -37.731 1.00 58.22 614 LYS A CA 1
ATOM 4874 C C . LYS A 1 614 ? 34.171 26.609 -37.817 1.00 58.22 614 LYS A C 1
ATOM 4876 O O . LYS A 1 614 ? 34.107 27.831 -37.708 1.00 58.22 614 LYS A O 1
ATOM 4881 N N . ARG A 1 615 ? 35.337 25.980 -37.993 1.00 57.19 615 ARG A N 1
ATOM 4882 C CA . ARG A 1 615 ? 36.609 26.692 -38.154 1.00 57.19 615 ARG A CA 1
ATOM 4883 C C . ARG A 1 615 ? 36.670 27.365 -39.523 1.00 57.19 615 ARG A C 1
ATOM 4885 O O . ARG A 1 615 ? 36.953 26.712 -40.528 1.00 57.19 615 ARG A O 1
ATOM 4892 N N . ASN A 1 616 ? 36.463 28.677 -39.546 1.00 55.34 616 ASN A N 1
ATOM 4893 C CA . ASN A 1 616 ? 36.889 29.527 -40.652 1.00 55.34 616 ASN A CA 1
ATOM 4894 C C . ASN A 1 616 ? 38.338 29.961 -40.406 1.00 55.34 616 ASN A C 1
ATOM 4896 O O . ASN A 1 616 ? 38.671 30.445 -39.328 1.00 55.34 616 ASN A O 1
ATOM 4900 N N . TYR A 1 617 ? 39.213 29.751 -41.389 1.00 52.78 617 TYR A N 1
ATOM 4901 C CA . TYR A 1 617 ? 40.553 30.335 -41.370 1.00 52.78 617 TYR A CA 1
ATOM 4902 C C . TYR A 1 617 ? 40.420 31.856 -41.515 1.00 52.78 617 TYR A C 1
ATOM 4904 O O . TYR A 1 617 ? 39.687 32.303 -42.398 1.00 52.78 617 TYR A O 1
ATOM 4912 N N . GLU A 1 618 ? 41.102 32.635 -40.669 1.00 53.91 618 GLU A N 1
ATOM 4913 C CA . GLU A 1 618 ? 41.158 34.097 -40.795 1.00 53.91 618 GLU A CA 1
ATOM 4914 C C . GLU A 1 618 ? 41.806 34.465 -42.135 1.00 53.91 618 GLU A C 1
ATOM 4916 O O . GLU A 1 618 ? 43.025 34.445 -42.289 1.00 53.91 618 GLU A O 1
ATOM 4921 N N . VAL A 1 619 ? 40.969 34.767 -43.124 1.00 55.50 619 VAL A N 1
ATOM 4922 C CA . VAL A 1 619 ? 41.358 35.452 -44.356 1.00 55.50 619 VAL A CA 1
ATOM 4923 C C . VAL A 1 619 ? 40.789 36.858 -44.250 1.00 55.50 619 VAL A C 1
ATOM 4925 O O . VAL A 1 619 ? 39.595 37.023 -43.998 1.00 55.50 619 VAL A O 1
ATOM 4928 N N . ILE A 1 620 ? 41.652 37.863 -44.372 1.00 63.06 620 ILE A N 1
ATOM 4929 C CA . ILE A 1 620 ? 41.410 39.203 -43.828 1.00 63.06 620 ILE A CA 1
ATOM 4930 C C . ILE A 1 620 ? 41.009 40.179 -44.944 1.00 63.06 620 ILE A C 1
ATOM 4932 O O . ILE A 1 620 ? 40.316 41.165 -44.683 1.00 63.06 620 ILE A O 1
ATOM 4936 N N . THR A 1 621 ? 41.393 39.906 -46.197 1.00 80.25 621 THR A N 1
ATOM 4937 C CA . THR A 1 621 ? 41.169 40.820 -47.331 1.00 80.25 621 THR A CA 1
ATOM 4938 C C . THR A 1 621 ? 40.659 40.127 -48.606 1.00 80.25 621 THR A C 1
ATOM 4940 O O . THR A 1 621 ? 40.872 38.927 -48.794 1.00 80.25 621 THR A O 1
ATOM 4943 N N . PRO A 1 622 ? 39.988 40.865 -49.520 1.00 83.69 622 PRO A N 1
ATOM 4944 C CA . PRO A 1 622 ? 39.555 40.336 -50.812 1.00 83.69 622 PRO A CA 1
ATOM 4945 C C . PRO A 1 622 ? 40.666 39.690 -51.642 1.00 83.69 622 PRO A C 1
ATOM 4947 O O . PRO A 1 622 ? 40.452 38.616 -52.201 1.00 83.69 622 PRO A O 1
ATOM 4950 N N . ASP A 1 623 ? 41.844 40.315 -51.688 1.00 85.44 623 ASP A N 1
ATOM 4951 C CA . ASP A 1 623 ? 42.976 39.839 -52.489 1.00 85.44 623 ASP A CA 1
ATOM 4952 C C . ASP A 1 623 ? 43.505 38.496 -51.972 1.00 85.44 623 ASP A C 1
ATOM 4954 O O . ASP A 1 623 ? 43.770 37.598 -52.764 1.00 85.44 623 ASP A O 1
ATOM 4958 N N . GLU A 1 624 ? 43.554 38.293 -50.651 1.00 84.19 624 GLU A N 1
ATOM 4959 C CA . GLU A 1 624 ? 43.982 37.017 -50.063 1.00 84.19 624 GLU A CA 1
ATOM 4960 C C . GLU A 1 624 ? 43.047 35.855 -50.426 1.00 84.19 624 GLU A C 1
ATOM 4962 O O . GLU A 1 624 ? 43.522 34.748 -50.683 1.00 84.19 624 GLU A O 1
ATOM 4967 N N . VAL A 1 625 ? 41.728 36.091 -50.488 1.00 85.50 625 VAL A N 1
ATOM 4968 C CA . VAL A 1 625 ? 40.755 35.072 -50.930 1.00 85.50 625 VAL A CA 1
ATOM 4969 C C . VAL A 1 625 ? 40.982 34.711 -52.396 1.00 85.50 625 VAL A C 1
ATOM 4971 O O . VAL A 1 625 ? 40.962 33.532 -52.754 1.00 85.50 625 VAL A O 1
ATOM 4974 N N . LEU A 1 626 ? 41.170 35.721 -53.251 1.00 89.31 626 LEU A N 1
ATOM 4975 C CA . LEU A 1 626 ? 41.380 35.518 -54.683 1.00 89.31 626 LEU A CA 1
ATOM 4976 C C . LEU A 1 626 ? 42.715 34.806 -54.943 1.00 89.31 626 LEU A C 1
ATOM 4978 O O . LEU A 1 626 ? 42.746 33.842 -55.708 1.00 89.31 626 LEU A O 1
ATOM 4982 N N . ASP A 1 627 ? 43.784 35.199 -54.254 1.00 87.62 627 ASP A N 1
ATOM 4983 C CA . ASP A 1 627 ? 45.100 34.567 -54.353 1.00 87.62 627 ASP A CA 1
ATOM 4984 C C . ASP A 1 627 ? 45.093 33.121 -53.841 1.00 87.62 627 ASP A C 1
ATOM 4986 O O . ASP A 1 627 ? 45.683 32.242 -54.474 1.00 87.62 627 ASP A O 1
ATOM 4990 N N . ASP A 1 628 ? 44.429 32.842 -52.713 1.00 87.19 628 ASP A N 1
ATOM 4991 C CA . ASP A 1 628 ? 44.288 31.477 -52.187 1.00 87.19 628 ASP A CA 1
ATOM 4992 C C . ASP A 1 628 ? 43.493 30.584 -53.149 1.00 87.19 628 ASP A C 1
ATOM 4994 O O . ASP A 1 628 ? 43.898 29.449 -53.421 1.00 87.19 628 ASP A O 1
ATOM 4998 N N . MET A 1 629 ? 42.415 31.107 -53.743 1.00 90.81 629 MET A N 1
ATOM 4999 C CA . MET A 1 629 ? 41.676 30.399 -54.787 1.00 90.81 629 MET A CA 1
ATOM 5000 C C . MET A 1 629 ? 42.586 30.070 -55.978 1.00 90.81 629 MET A C 1
ATOM 5002 O O . MET A 1 629 ? 42.633 28.914 -56.404 1.00 90.81 629 MET A O 1
ATOM 5006 N N . MET A 1 630 ? 43.335 31.057 -56.486 1.00 90.44 630 MET A N 1
ATOM 5007 C CA . MET A 1 630 ? 44.195 30.879 -57.660 1.00 90.44 630 MET A CA 1
ATOM 5008 C C . MET A 1 630 ? 45.364 29.916 -57.402 1.00 90.44 630 MET A C 1
ATOM 5010 O O . MET A 1 630 ? 45.697 29.114 -58.274 1.00 90.44 630 MET A O 1
ATOM 5014 N N . LYS A 1 631 ? 45.947 29.911 -56.194 1.00 89.81 631 LYS A N 1
ATOM 5015 C CA . LYS A 1 631 ? 47.010 28.961 -55.795 1.00 89.81 631 LYS A CA 1
ATOM 5016 C C . LYS A 1 631 ? 46.559 27.499 -55.796 1.00 89.81 631 LYS A C 1
ATOM 5018 O O . LYS A 1 631 ? 47.396 26.604 -55.872 1.00 89.81 631 LYS A O 1
ATOM 5023 N N . ASN A 1 632 ? 45.254 27.253 -55.703 1.00 90.12 632 ASN A N 1
ATOM 5024 C CA . ASN A 1 632 ? 44.666 25.917 -55.628 1.00 90.12 632 ASN A CA 1
ATOM 5025 C C . ASN A 1 632 ? 44.041 25.457 -56.955 1.00 90.12 632 ASN A C 1
ATOM 5027 O O . ASN A 1 632 ? 43.242 24.515 -56.971 1.00 90.12 632 ASN A O 1
ATOM 5031 N N . ILE A 1 633 ? 44.400 26.100 -58.067 1.00 90.19 633 ILE A N 1
ATOM 5032 C CA . ILE A 1 633 ? 43.980 25.692 -59.406 1.00 90.19 633 ILE A CA 1
ATOM 5033 C C . ILE A 1 633 ? 44.874 24.569 -59.927 1.00 90.19 633 ILE A C 1
ATOM 5035 O O . ILE A 1 633 ? 46.098 24.591 -59.806 1.00 90.19 633 ILE A O 1
ATOM 5039 N N . LYS A 1 634 ? 44.243 23.590 -60.570 1.00 85.38 634 LYS A N 1
ATOM 5040 C CA . LYS A 1 634 ? 44.890 22.558 -61.377 1.00 85.38 634 LYS A CA 1
ATOM 5041 C C . LYS A 1 634 ? 44.316 22.569 -62.790 1.00 85.38 634 LYS A C 1
ATOM 5043 O O . LYS A 1 634 ? 43.132 22.824 -62.989 1.00 85.38 634 LYS A O 1
ATOM 5048 N N . THR A 1 635 ? 45.143 22.248 -63.781 1.00 82.25 635 THR A N 1
ATOM 5049 C CA . THR A 1 635 ? 44.658 22.004 -65.145 1.00 82.25 635 THR A CA 1
ATOM 5050 C C . THR A 1 635 ? 44.193 20.554 -65.262 1.00 82.25 635 THR A C 1
ATOM 5052 O O . THR A 1 635 ? 44.980 19.632 -65.051 1.00 82.25 635 THR A O 1
ATOM 5055 N N . VAL A 1 636 ? 42.921 20.350 -65.599 1.00 73.94 636 VAL A N 1
ATOM 5056 C CA . VAL A 1 636 ? 42.307 19.040 -65.858 1.00 73.94 636 VAL A CA 1
ATOM 5057 C C . VAL A 1 636 ? 41.662 19.105 -67.241 1.00 73.94 636 VAL A C 1
ATOM 5059 O O . VAL A 1 636 ? 40.889 20.017 -67.517 1.00 73.94 636 VAL A O 1
ATOM 5062 N N . ASP A 1 637 ? 42.024 18.188 -68.139 1.00 73.12 637 ASP A N 1
ATOM 5063 C CA . ASP A 1 637 ? 41.500 18.123 -69.516 1.00 73.12 637 ASP A CA 1
ATOM 5064 C C . ASP A 1 637 ? 41.594 19.454 -70.296 1.00 73.12 637 ASP A C 1
ATOM 5066 O O . ASP A 1 637 ? 40.685 19.849 -71.029 1.00 73.12 637 ASP A O 1
ATOM 5070 N N . GLY A 1 638 ? 42.700 20.185 -70.108 1.00 74.69 638 GLY A N 1
ATOM 5071 C CA . GLY A 1 638 ? 42.950 21.477 -70.761 1.00 74.69 638 GLY A CA 1
ATOM 5072 C C . GLY A 1 638 ? 42.130 22.650 -70.208 1.00 74.69 638 GLY A C 1
ATOM 5073 O O . GLY A 1 638 ? 42.139 23.727 -70.802 1.00 74.69 638 GLY A O 1
ATOM 5074 N N . LYS A 1 639 ? 41.422 22.465 -69.086 1.00 81.56 639 LYS A N 1
ATOM 5075 C CA . LYS A 1 639 ? 40.662 23.511 -68.391 1.00 81.56 639 LYS A CA 1
ATOM 5076 C C . LYS A 1 639 ? 41.170 23.687 -66.965 1.00 81.56 639 LYS A C 1
ATOM 5078 O O . LYS A 1 639 ? 41.464 22.722 -66.268 1.00 81.56 639 LYS A O 1
ATOM 5083 N N . GLU A 1 640 ? 41.243 24.932 -66.520 1.00 87.75 640 GLU A N 1
ATOM 5084 C CA . GLU A 1 640 ? 41.612 25.259 -65.145 1.00 87.75 640 GLU A CA 1
ATOM 5085 C C . GLU A 1 640 ? 40.431 25.047 -64.191 1.00 87.75 640 GLU A C 1
ATOM 5087 O O . GLU A 1 640 ? 39.338 25.588 -64.401 1.00 87.75 640 GLU A O 1
ATOM 5092 N N . GLU A 1 641 ? 40.657 24.253 -63.147 1.00 87.50 641 GLU A N 1
ATOM 5093 C CA . GLU A 1 641 ? 39.680 23.904 -62.118 1.00 87.50 641 GLU A CA 1
ATOM 5094 C C . GLU A 1 641 ? 40.291 24.051 -60.717 1.00 87.50 641 GLU A C 1
ATOM 5096 O O . GLU A 1 641 ? 41.447 23.699 -60.487 1.00 87.50 641 GLU A O 1
ATOM 5101 N N . ILE A 1 642 ? 39.501 24.518 -59.755 1.00 91.31 642 ILE A N 1
ATOM 5102 C CA . ILE A 1 642 ? 39.892 24.600 -58.343 1.00 91.31 642 ILE A CA 1
ATOM 5103 C C . ILE A 1 642 ? 39.915 23.184 -57.750 1.00 91.31 642 ILE A C 1
ATOM 5105 O O . ILE A 1 642 ? 39.049 22.354 -58.043 1.00 91.31 642 ILE A O 1
ATOM 5109 N N . ASN A 1 643 ? 40.893 22.890 -56.891 1.00 89.25 643 ASN A N 1
ATOM 5110 C CA . ASN A 1 643 ? 40.919 21.653 -56.113 1.00 89.25 643 ASN A CA 1
ATOM 5111 C C . ASN A 1 643 ? 39.592 21.451 -55.348 1.00 89.25 643 ASN A C 1
ATOM 5113 O O . ASN A 1 643 ? 39.127 22.367 -54.676 1.00 89.25 643 ASN A O 1
ATOM 5117 N N . LYS A 1 644 ? 39.011 20.242 -55.411 1.00 87.75 644 LYS A N 1
ATOM 5118 C CA . LYS A 1 644 ? 37.697 19.918 -54.823 1.00 87.75 644 LYS A CA 1
ATOM 5119 C C . LYS A 1 644 ? 37.593 20.320 -53.343 1.00 87.75 644 LYS A C 1
ATOM 5121 O O . LYS A 1 644 ? 36.607 20.941 -52.965 1.00 87.75 644 LYS A O 1
ATOM 5126 N N . GLY A 1 645 ? 38.611 20.032 -52.528 1.00 85.88 645 GLY A N 1
ATOM 5127 C CA . GLY A 1 645 ? 38.606 20.382 -51.102 1.00 85.88 645 GLY A CA 1
ATOM 5128 C C . GLY A 1 645 ? 38.580 21.895 -50.871 1.00 85.88 645 GLY A C 1
ATOM 5129 O O . GLY A 1 645 ? 37.778 22.384 -50.081 1.00 85.88 645 GLY A O 1
ATOM 5130 N N . LYS A 1 646 ? 39.388 22.651 -51.629 1.00 88.50 646 LYS A N 1
ATOM 5131 C CA . LYS A 1 646 ? 39.395 24.122 -51.570 1.00 88.50 646 LYS A CA 1
ATOM 5132 C C . LYS A 1 646 ? 38.092 24.724 -52.101 1.00 88.50 646 LYS A C 1
ATOM 5134 O O . LYS A 1 646 ? 37.588 25.691 -51.544 1.00 88.50 646 LYS A O 1
ATOM 5139 N N . LEU A 1 647 ? 37.527 24.147 -53.158 1.00 89.44 647 LEU A N 1
ATOM 5140 C CA . LEU A 1 647 ? 36.243 24.569 -53.707 1.00 89.44 647 LEU A CA 1
ATOM 5141 C C . LEU A 1 647 ? 35.118 24.421 -52.672 1.00 89.44 647 LEU A C 1
ATOM 5143 O O . LEU A 1 647 ? 34.344 25.357 -52.499 1.00 89.44 647 LEU A O 1
ATOM 5147 N N . LEU A 1 648 ? 35.061 23.290 -51.959 1.00 88.94 648 LEU A N 1
ATOM 5148 C CA . LEU A 1 648 ? 34.091 23.062 -50.883 1.00 88.94 648 LEU A CA 1
ATOM 5149 C C . LEU A 1 648 ? 34.314 24.017 -49.701 1.00 88.94 648 LEU A C 1
ATOM 5151 O O . LEU A 1 648 ? 33.352 24.588 -49.197 1.00 88.94 648 LEU A O 1
ATOM 5155 N N . GLU A 1 649 ? 35.568 24.286 -49.325 1.00 86.38 649 GLU A N 1
ATOM 5156 C CA . GLU A 1 649 ? 35.895 25.302 -48.314 1.00 86.38 649 GLU A CA 1
ATOM 5157 C C . GLU A 1 649 ? 35.372 26.697 -48.702 1.00 86.38 649 GLU A C 1
ATOM 5159 O O . GLU A 1 649 ? 34.784 27.385 -47.870 1.00 86.38 649 GLU A O 1
ATOM 5164 N N . ILE A 1 650 ? 35.555 27.109 -49.964 1.00 87.25 650 ILE A N 1
ATOM 5165 C CA . ILE A 1 650 ? 35.047 28.392 -50.473 1.00 87.25 650 ILE A CA 1
ATOM 5166 C C . ILE A 1 650 ? 33.513 28.391 -50.498 1.00 87.25 650 ILE A C 1
ATOM 5168 O O . ILE A 1 650 ? 32.905 29.371 -50.086 1.00 87.25 650 ILE A O 1
ATOM 5172 N N . MET A 1 651 ? 32.879 27.305 -50.953 1.00 87.00 651 MET A N 1
ATOM 5173 C CA . MET A 1 651 ? 31.414 27.184 -51.006 1.00 87.00 651 MET A CA 1
ATOM 5174 C C . MET A 1 651 ? 30.758 27.205 -49.622 1.00 87.00 651 MET A C 1
ATOM 5176 O O . MET A 1 651 ? 29.615 27.638 -49.507 1.00 87.00 651 MET A O 1
ATOM 5180 N N . ARG A 1 652 ? 31.472 26.760 -48.584 1.00 84.00 652 ARG A N 1
ATOM 5181 C CA . ARG A 1 652 ? 31.013 26.795 -47.191 1.00 84.00 652 ARG A CA 1
ATOM 5182 C C . ARG A 1 652 ? 30.997 28.205 -46.593 1.00 84.00 652 ARG A C 1
ATOM 5184 O O . ARG A 1 652 ? 30.339 28.431 -45.583 1.00 84.00 652 ARG A O 1
ATOM 5191 N N . ASP A 1 653 ? 31.712 29.153 -47.199 1.00 83.69 653 ASP A N 1
ATOM 5192 C CA . ASP A 1 653 ? 31.813 30.533 -46.728 1.00 83.69 653 ASP A CA 1
ATOM 5193 C C . ASP A 1 653 ? 31.190 31.514 -47.743 1.00 83.69 653 ASP A C 1
ATOM 5195 O O . ASP A 1 653 ? 31.854 31.958 -48.692 1.00 83.69 653 ASP A O 1
ATOM 5199 N N . PRO A 1 654 ? 29.916 31.907 -47.539 1.00 83.88 654 PRO A N 1
ATOM 5200 C CA . PRO A 1 654 ? 29.224 32.881 -48.378 1.00 83.88 654 PRO A CA 1
ATOM 5201 C C . PRO A 1 654 ? 30.006 34.179 -48.619 1.00 83.88 654 PRO A C 1
ATOM 5203 O O . PRO A 1 654 ? 29.927 34.746 -49.715 1.00 83.88 654 PRO A O 1
ATOM 5206 N N . ALA A 1 655 ? 30.793 34.643 -47.640 1.00 83.00 655 ALA A N 1
ATOM 5207 C CA . ALA A 1 655 ? 31.575 35.868 -47.765 1.00 83.00 655 ALA A CA 1
ATOM 5208 C C . ALA A 1 655 ? 32.709 35.706 -48.788 1.00 83.00 655 ALA A C 1
ATOM 5210 O O . ALA A 1 655 ? 32.915 36.607 -49.604 1.00 83.00 655 ALA A O 1
ATOM 5211 N N . LYS A 1 656 ? 33.381 34.544 -48.826 1.00 87.19 656 LYS A N 1
ATOM 5212 C CA . LYS A 1 656 ? 34.397 34.228 -49.851 1.00 87.19 656 LYS A CA 1
ATOM 5213 C C . LYS A 1 656 ? 33.783 34.156 -51.248 1.00 87.19 656 LYS A C 1
ATOM 5215 O O . LYS A 1 656 ? 34.341 34.721 -52.190 1.00 87.19 656 LYS A O 1
ATOM 5220 N N . VAL A 1 657 ? 32.606 33.543 -51.393 1.00 88.25 657 VAL A N 1
ATOM 5221 C CA . VAL A 1 657 ? 31.906 33.498 -52.691 1.00 88.25 657 VAL A CA 1
ATOM 5222 C C . VAL A 1 657 ? 31.510 34.906 -53.157 1.00 88.25 657 VAL A C 1
ATOM 5224 O O . VAL A 1 657 ? 31.696 35.253 -54.327 1.00 88.25 657 VAL A O 1
ATOM 5227 N N . ARG A 1 658 ? 31.027 35.759 -52.242 1.00 85.75 658 ARG A N 1
ATOM 5228 C CA . ARG A 1 658 ? 30.713 37.172 -52.521 1.00 85.75 658 ARG A CA 1
ATOM 5229 C C . ARG A 1 658 ? 31.957 37.993 -52.859 1.00 85.75 658 ARG A C 1
ATOM 5231 O O . ARG A 1 658 ? 31.876 38.870 -53.715 1.00 85.75 658 ARG A O 1
ATOM 5238 N N . THR A 1 659 ? 33.111 37.683 -52.274 1.00 87.62 659 THR A N 1
ATOM 5239 C CA . THR A 1 659 ? 34.393 38.286 -52.664 1.00 87.62 659 THR A CA 1
ATOM 5240 C C . THR A 1 659 ? 34.738 37.978 -54.118 1.00 87.62 659 THR A C 1
ATOM 5242 O O . THR A 1 659 ? 35.048 38.897 -54.876 1.00 87.62 659 THR A O 1
ATOM 5245 N N . ILE A 1 660 ? 34.600 36.719 -54.546 1.00 89.44 660 ILE A N 1
ATOM 5246 C CA . ILE A 1 660 ? 34.807 36.323 -55.950 1.00 89.44 660 ILE A CA 1
ATOM 5247 C C . ILE A 1 660 ? 33.804 37.047 -56.860 1.00 89.44 660 ILE A C 1
ATOM 5249 O O . ILE A 1 660 ? 34.169 37.541 -57.928 1.00 89.44 660 ILE A O 1
ATOM 5253 N N . GLN A 1 661 ? 32.546 37.171 -56.430 1.00 87.19 661 GLN A N 1
ATOM 5254 C CA . GLN A 1 661 ? 31.507 37.890 -57.169 1.00 87.19 661 GLN A CA 1
ATOM 5255 C C . GLN A 1 661 ? 31.831 39.386 -57.346 1.00 87.19 661 GLN A C 1
ATOM 5257 O O . GLN A 1 661 ? 31.717 39.906 -58.462 1.00 87.19 661 GLN A O 1
ATOM 5262 N N . ASN A 1 662 ? 32.229 40.068 -56.270 1.00 86.44 662 ASN A N 1
ATOM 5263 C CA . ASN A 1 662 ? 32.402 41.522 -56.232 1.00 86.44 662 ASN A CA 1
ATOM 5264 C C . ASN A 1 662 ? 33.758 41.977 -56.789 1.00 86.44 662 ASN A C 1
ATOM 5266 O O . ASN A 1 662 ? 33.801 42.954 -57.533 1.00 86.44 662 ASN A O 1
ATOM 5270 N N . HIS A 1 663 ? 34.838 41.260 -56.462 1.00 87.81 663 HIS A N 1
ATOM 5271 C CA . HIS A 1 663 ? 36.223 41.692 -56.708 1.00 87.81 663 HIS A CA 1
ATOM 5272 C C . HIS A 1 663 ? 36.968 40.820 -57.728 1.00 87.81 663 HIS A C 1
ATOM 5274 O O . HIS A 1 663 ? 37.960 41.260 -58.298 1.00 87.81 663 HIS A O 1
ATOM 5280 N N . GLY A 1 664 ? 36.485 39.604 -58.012 1.00 87.06 664 GLY A N 1
ATOM 5281 C CA . GLY A 1 664 ? 37.135 38.691 -58.955 1.00 87.06 664 GLY A CA 1
ATOM 5282 C C . GLY A 1 664 ? 37.101 39.177 -60.411 1.00 87.06 664 GLY A C 1
ATOM 5283 O O . GLY A 1 664 ? 36.101 39.743 -60.883 1.00 87.06 664 GLY A O 1
ATOM 5284 N N . THR A 1 665 ? 38.177 38.892 -61.150 1.00 89.50 665 THR A N 1
ATOM 5285 C CA . THR A 1 665 ? 38.240 39.095 -62.606 1.00 89.50 665 THR A CA 1
ATOM 5286 C C . THR A 1 665 ? 37.263 38.163 -63.333 1.00 89.50 665 THR A C 1
ATOM 5288 O O . THR A 1 665 ? 36.733 37.209 -62.758 1.00 89.50 665 THR A O 1
ATOM 5291 N N . LYS A 1 666 ? 37.004 38.418 -64.622 1.00 86.88 666 LYS A N 1
ATOM 5292 C CA . LYS A 1 666 ? 36.142 37.542 -65.435 1.00 86.88 666 LYS A CA 1
ATOM 5293 C C . LYS A 1 666 ? 36.652 36.093 -65.448 1.00 86.88 666 LYS A C 1
ATOM 5295 O O . LYS A 1 666 ? 35.880 35.173 -65.220 1.00 86.88 666 LYS A O 1
ATOM 5300 N N . GLU A 1 667 ? 37.958 35.917 -65.621 1.00 87.69 667 GLU A N 1
ATOM 5301 C CA . GLU A 1 667 ? 38.623 34.611 -65.619 1.00 87.69 667 GLU A CA 1
ATOM 5302 C C . GLU A 1 667 ? 38.444 33.861 -64.290 1.00 87.69 667 GLU A C 1
ATOM 5304 O O . GLU A 1 667 ? 38.021 32.708 -64.282 1.00 87.69 667 GLU A O 1
ATOM 5309 N N . MET A 1 668 ? 38.661 34.536 -63.157 1.00 90.31 668 MET A N 1
ATOM 5310 C CA . MET A 1 668 ? 38.451 33.970 -61.817 1.00 90.31 668 MET A CA 1
ATOM 5311 C C . MET A 1 668 ? 37.010 33.480 -61.611 1.00 90.31 668 MET A C 1
ATOM 5313 O O . MET A 1 668 ? 36.781 32.393 -61.073 1.00 90.31 668 MET A O 1
ATOM 5317 N N . LYS A 1 669 ? 36.029 34.264 -62.072 1.00 90.00 669 LYS A N 1
ATOM 5318 C CA . LYS A 1 669 ? 34.600 33.918 -62.000 1.00 90.00 669 LYS A CA 1
ATOM 5319 C C . LYS A 1 669 ? 34.270 32.703 -62.867 1.00 90.00 669 LYS A C 1
ATOM 5321 O O . LYS A 1 669 ? 33.541 31.816 -62.416 1.00 90.00 669 LYS A O 1
ATOM 5326 N N . ASP A 1 670 ? 34.833 32.638 -64.072 1.00 88.12 670 ASP A N 1
ATOM 5327 C CA . ASP A 1 670 ? 34.645 31.524 -65.004 1.00 88.12 670 ASP A CA 1
ATOM 5328 C C . ASP A 1 670 ? 35.258 30.223 -64.456 1.00 88.12 670 ASP A C 1
ATOM 5330 O O . ASP A 1 670 ? 34.622 29.166 -64.516 1.00 88.12 670 ASP A O 1
ATOM 5334 N N . ILE A 1 671 ? 36.452 30.293 -63.852 1.00 89.25 671 ILE A N 1
ATOM 5335 C CA . ILE A 1 671 ? 37.128 29.150 -63.215 1.00 89.25 671 ILE A CA 1
ATOM 5336 C C . ILE A 1 671 ? 36.316 28.622 -62.027 1.00 89.25 671 ILE A C 1
ATOM 5338 O O . ILE A 1 671 ? 36.071 27.412 -61.939 1.00 89.25 671 ILE A O 1
ATOM 5342 N N . PHE A 1 672 ? 35.856 29.506 -61.136 1.00 90.81 672 PHE A N 1
ATOM 5343 C CA . PHE A 1 672 ? 35.043 29.116 -59.983 1.00 90.81 672 PHE A CA 1
ATOM 5344 C C . PHE A 1 672 ? 33.730 28.450 -60.412 1.00 90.81 672 PHE A C 1
ATOM 5346 O O . PHE A 1 672 ? 33.425 27.335 -59.978 1.00 90.81 672 PHE A O 1
ATOM 5353 N N . ASN A 1 673 ? 32.983 29.087 -61.323 1.00 88.44 673 ASN A N 1
ATOM 5354 C CA . ASN A 1 673 ? 31.719 28.544 -61.817 1.00 88.44 673 ASN A CA 1
ATOM 5355 C C . ASN A 1 673 ? 31.915 27.193 -62.512 1.00 88.44 673 ASN A C 1
ATOM 5357 O O . ASN A 1 673 ? 31.184 26.256 -62.205 1.00 88.44 673 ASN A O 1
ATOM 5361 N N . ARG A 1 674 ? 32.930 27.050 -63.375 1.00 87.88 674 ARG A N 1
ATOM 5362 C CA . ARG A 1 674 ? 33.247 25.776 -64.042 1.00 87.88 674 ARG A CA 1
ATOM 5363 C C . ARG A 1 674 ? 33.538 24.657 -63.041 1.00 87.88 674 ARG A C 1
ATOM 5365 O O . ARG A 1 674 ? 32.996 23.562 -63.184 1.00 87.88 674 ARG A O 1
ATOM 5372 N N . SER A 1 675 ? 34.368 24.938 -62.037 1.00 90.19 675 SER A N 1
ATOM 5373 C CA . SER A 1 675 ? 34.765 23.955 -61.019 1.00 90.19 675 SER A CA 1
ATOM 5374 C C . SER A 1 675 ? 33.556 23.472 -60.214 1.00 90.19 675 SER A C 1
ATOM 5376 O O . SER A 1 675 ? 33.373 22.275 -60.006 1.00 90.19 675 SER A O 1
ATOM 5378 N N . ARG A 1 676 ? 32.679 24.403 -59.828 1.00 89.44 676 ARG A N 1
ATOM 5379 C CA . ARG A 1 676 ? 31.435 24.121 -59.106 1.00 89.44 676 ARG A CA 1
ATOM 5380 C C . ARG A 1 676 ? 30.405 23.372 -59.950 1.00 89.44 676 ARG A C 1
ATOM 5382 O O . ARG A 1 676 ? 29.837 22.386 -59.486 1.00 89.44 676 ARG A O 1
ATOM 5389 N N . SER A 1 677 ? 30.210 23.779 -61.204 1.00 87.88 677 SER A N 1
ATOM 5390 C CA . SER A 1 677 ? 29.285 23.114 -62.127 1.00 87.88 677 SER A CA 1
ATOM 5391 C C . SER A 1 677 ? 29.645 21.650 -62.369 1.00 87.88 677 SER A C 1
ATOM 5393 O O . SER A 1 677 ? 28.753 20.858 -62.637 1.00 87.88 677 SER A O 1
ATOM 5395 N N . LYS A 1 678 ? 30.915 21.252 -62.236 1.00 88.62 678 LYS A N 1
ATOM 5396 C CA . LYS A 1 678 ? 31.316 19.841 -62.325 1.00 88.62 678 LYS A CA 1
ATOM 5397 C C . LYS A 1 678 ? 30.667 18.983 -61.235 1.00 88.62 678 LYS A C 1
ATOM 5399 O O . LYS A 1 678 ? 30.104 17.941 -61.552 1.00 88.62 678 LYS A O 1
ATOM 5404 N N . ILE A 1 679 ? 30.692 19.459 -59.985 1.00 90.56 679 ILE A N 1
ATOM 5405 C CA . ILE A 1 679 ? 30.027 18.800 -58.848 1.00 90.56 679 ILE A CA 1
ATOM 5406 C C . ILE A 1 679 ? 28.516 18.752 -59.088 1.00 90.56 679 ILE A C 1
ATOM 5408 O O . ILE A 1 679 ? 27.898 17.706 -58.911 1.00 90.56 679 ILE A O 1
ATOM 5412 N N . TYR A 1 680 ? 27.926 19.866 -59.531 1.00 91.19 680 TYR A N 1
ATOM 5413 C CA . TYR A 1 680 ? 26.479 19.954 -59.747 1.00 91.19 680 TYR A CA 1
ATOM 5414 C C . TYR A 1 680 ? 26.006 19.051 -60.885 1.00 91.19 680 TYR A C 1
ATOM 5416 O O . TYR A 1 680 ? 25.026 18.339 -60.718 1.00 91.19 680 TYR A O 1
ATOM 5424 N N . ASN A 1 681 ? 26.733 18.998 -62.000 1.00 90.38 681 ASN A N 1
ATOM 5425 C CA . ASN A 1 681 ? 26.388 18.137 -63.130 1.00 90.38 681 ASN A CA 1
ATOM 5426 C C . ASN A 1 681 ? 26.458 16.649 -62.759 1.00 90.38 681 ASN A C 1
ATOM 5428 O O . ASN A 1 681 ? 25.611 15.871 -63.193 1.00 90.38 681 ASN A O 1
ATOM 5432 N N . GLU A 1 682 ? 27.452 16.244 -61.960 1.00 92.31 682 GLU A N 1
ATOM 5433 C CA . GLU A 1 682 ? 27.555 14.861 -61.486 1.00 92.31 682 GLU A CA 1
ATOM 5434 C C . GLU A 1 682 ? 26.432 14.516 -60.501 1.00 92.31 682 GLU A C 1
ATOM 5436 O O . GLU A 1 682 ? 25.792 13.470 -60.633 1.00 92.31 682 GLU A O 1
ATOM 5441 N N . HIS A 1 683 ? 26.153 15.416 -59.555 1.00 94.19 683 HIS A N 1
ATOM 5442 C CA . HIS A 1 683 ? 25.014 15.303 -58.650 1.00 94.19 683 HIS A CA 1
ATOM 5443 C C . HIS A 1 683 ? 23.694 15.159 -59.424 1.00 94.19 683 HIS A C 1
ATOM 5445 O O . HIS A 1 683 ? 22.931 14.227 -59.180 1.00 94.19 683 HIS A O 1
ATOM 5451 N N . ASP A 1 684 ? 23.448 16.035 -60.398 1.00 92.81 684 ASP A N 1
ATOM 5452 C CA . ASP A 1 684 ? 22.196 16.077 -61.154 1.00 92.81 684 ASP A CA 1
ATOM 5453 C C . ASP A 1 684 ? 22.015 14.846 -62.033 1.00 92.81 684 ASP A C 1
ATOM 5455 O O . ASP A 1 684 ? 20.904 14.328 -62.135 1.00 92.81 684 ASP A O 1
ATOM 5459 N N . ALA A 1 685 ? 23.096 14.336 -62.630 1.00 93.25 685 ALA A N 1
ATOM 5460 C CA . ALA A 1 685 ? 23.058 13.098 -63.398 1.00 93.25 685 ALA A CA 1
ATOM 5461 C C . ALA A 1 685 ? 22.646 11.903 -62.523 1.00 93.25 685 ALA A C 1
ATOM 5463 O O . ALA A 1 685 ? 21.751 11.145 -62.904 1.00 93.25 685 ALA A O 1
ATOM 5464 N N . ARG A 1 686 ? 23.244 11.768 -61.330 1.00 95.06 686 ARG A N 1
ATOM 5465 C CA . ARG A 1 686 ? 22.918 10.688 -60.383 1.00 95.06 686 ARG A CA 1
ATOM 5466 C C . ARG A 1 686 ? 21.506 10.835 -59.808 1.00 95.06 686 ARG A C 1
ATOM 5468 O O . ARG A 1 686 ? 20.785 9.844 -59.710 1.00 95.06 686 ARG A O 1
ATOM 5475 N N . LEU A 1 687 ? 21.076 12.058 -59.490 1.00 93.38 687 LEU A N 1
ATOM 5476 C CA . LEU A 1 687 ? 19.720 12.323 -58.999 1.00 93.38 687 LEU A CA 1
ATOM 5477 C C . LEU A 1 687 ? 18.672 12.011 -60.073 1.00 93.38 687 LEU A C 1
ATOM 5479 O O . LEU A 1 687 ? 17.659 11.369 -59.797 1.00 93.38 687 LEU A O 1
ATOM 5483 N N . LYS A 1 688 ? 18.934 12.413 -61.320 1.00 92.75 688 LYS A N 1
ATOM 5484 C CA . LYS A 1 688 ? 18.082 12.094 -62.468 1.00 92.75 688 LYS A CA 1
ATOM 5485 C C . LYS A 1 688 ? 17.962 10.587 -62.682 1.00 92.75 688 LYS A C 1
ATOM 5487 O O . LYS A 1 688 ? 16.862 10.096 -62.942 1.00 92.75 688 LYS A O 1
ATOM 5492 N N . GLU A 1 689 ? 19.068 9.855 -62.563 1.00 92.25 689 GLU A N 1
ATOM 5493 C CA . GLU A 1 689 ? 19.085 8.395 -62.664 1.00 92.25 689 GLU A CA 1
ATOM 5494 C C . GLU A 1 689 ? 18.261 7.738 -61.549 1.00 92.25 689 GLU A C 1
ATOM 5496 O O . GLU A 1 689 ? 17.468 6.836 -61.829 1.00 92.25 689 GLU A O 1
ATOM 5501 N N . TYR A 1 690 ? 18.394 8.218 -60.309 1.00 92.62 690 TYR A N 1
ATOM 5502 C CA . TYR A 1 690 ? 17.579 7.763 -59.182 1.00 92.62 690 TYR A CA 1
ATOM 5503 C C . TYR A 1 690 ? 16.082 7.965 -59.451 1.00 92.62 690 TYR A C 1
ATOM 5505 O O . TYR A 1 690 ? 15.324 6.999 -59.426 1.00 92.62 690 TYR A O 1
ATOM 5513 N N . ILE A 1 691 ? 15.663 9.184 -59.808 1.00 91.06 691 ILE A N 1
ATOM 5514 C CA . ILE A 1 691 ? 14.249 9.512 -60.061 1.00 91.06 691 ILE A CA 1
ATOM 5515 C C . ILE A 1 691 ? 13.690 8.675 -61.220 1.00 91.06 691 ILE A C 1
ATOM 5517 O O . ILE A 1 691 ? 12.565 8.182 -61.148 1.00 91.06 691 ILE A O 1
ATOM 5521 N N . THR A 1 692 ? 14.483 8.482 -62.276 1.00 88.94 692 THR A N 1
ATOM 5522 C CA . THR A 1 692 ? 14.129 7.639 -63.429 1.00 88.94 692 THR A CA 1
ATOM 5523 C C . THR A 1 692 ? 13.830 6.202 -62.997 1.00 88.94 692 THR A C 1
ATOM 5525 O O . THR A 1 692 ? 12.826 5.628 -63.419 1.00 88.94 692 THR A O 1
ATOM 5528 N N . LYS A 1 693 ? 14.680 5.617 -62.143 1.00 88.44 693 LYS A N 1
ATOM 5529 C CA . LYS A 1 693 ? 14.527 4.234 -61.667 1.00 88.44 693 LYS A CA 1
ATOM 5530 C C . LYS A 1 693 ? 13.381 4.089 -60.670 1.00 88.44 693 LYS A C 1
ATOM 5532 O O . LYS A 1 693 ? 12.562 3.187 -60.831 1.00 88.44 693 LYS A O 1
ATOM 5537 N N . GLU A 1 694 ? 13.320 4.979 -59.686 1.00 89.75 694 GLU A N 1
ATOM 5538 C CA . GLU A 1 694 ? 12.356 4.915 -58.586 1.00 89.75 694 GLU A CA 1
ATOM 5539 C C . GLU A 1 694 ? 10.928 5.166 -59.082 1.00 89.75 694 GLU A C 1
ATOM 5541 O O . GLU A 1 694 ? 10.017 4.375 -58.839 1.00 89.75 694 GLU A O 1
ATOM 5546 N N . TYR A 1 695 ? 10.741 6.225 -59.874 1.00 85.19 695 TYR A N 1
ATOM 5547 C CA . TYR A 1 695 ? 9.419 6.655 -60.336 1.00 85.19 695 TYR A CA 1
ATOM 5548 C C . TYR A 1 695 ? 9.061 6.155 -61.740 1.00 85.19 695 TYR A C 1
ATOM 5550 O O . TYR A 1 695 ? 7.982 6.473 -62.241 1.00 85.19 695 TYR A O 1
ATOM 5558 N N . LYS A 1 696 ? 9.937 5.363 -62.378 1.00 84.88 696 LYS A N 1
ATOM 5559 C CA . LYS A 1 696 ? 9.750 4.801 -63.733 1.00 84.88 696 LYS A CA 1
ATOM 5560 C C . LYS A 1 696 ? 9.402 5.862 -64.784 1.00 84.88 696 LYS A C 1
ATOM 5562 O O . LYS A 1 696 ? 8.603 5.623 -65.688 1.00 84.88 696 LYS A O 1
ATOM 5567 N N . LEU A 1 697 ? 9.988 7.045 -64.640 1.00 84.31 697 LEU A N 1
ATOM 5568 C CA . LEU A 1 697 ? 9.793 8.181 -65.537 1.00 84.31 697 LEU A CA 1
ATOM 5569 C C . LEU A 1 697 ? 10.835 8.153 -66.655 1.00 84.31 697 LEU A C 1
ATOM 5571 O O . LEU A 1 697 ? 11.956 7.697 -66.444 1.00 84.31 697 LEU A O 1
ATOM 5575 N N . ASN A 1 698 ? 10.494 8.660 -67.839 1.00 84.56 698 ASN A N 1
ATOM 5576 C CA . ASN A 1 698 ? 11.473 8.793 -68.912 1.00 84.56 698 ASN A CA 1
ATOM 5577 C C . ASN A 1 698 ? 12.536 9.837 -68.504 1.00 84.56 698 ASN A C 1
ATOM 5579 O O . ASN A 1 698 ? 12.162 10.957 -68.144 1.00 84.56 698 ASN A O 1
ATOM 5583 N N . PRO A 1 699 ? 13.846 9.532 -68.574 1.00 85.56 699 PRO A N 1
ATOM 5584 C CA . PRO A 1 699 ? 14.882 10.514 -68.271 1.00 85.56 699 PRO A CA 1
ATOM 5585 C C . PRO A 1 699 ? 14.758 11.776 -69.139 1.00 85.56 699 PRO A C 1
ATOM 5587 O O . PRO A 1 699 ? 15.002 12.872 -68.642 1.00 85.56 699 PRO A O 1
ATOM 5590 N N . ASP A 1 700 ? 14.322 11.694 -70.395 1.00 86.19 700 ASP A N 1
ATOM 5591 C CA . ASP A 1 700 ? 14.147 12.886 -71.246 1.00 86.19 700 ASP A CA 1
ATOM 5592 C C . ASP A 1 700 ? 12.995 13.800 -70.787 1.00 86.19 700 ASP A C 1
ATOM 5594 O O . ASP A 1 700 ? 12.914 14.964 -71.181 1.00 86.19 700 ASP A O 1
ATOM 5598 N N . GLU A 1 701 ? 12.140 13.299 -69.896 1.00 87.50 701 GLU A N 1
ATOM 5599 C CA . GLU A 1 701 ? 11.038 14.027 -69.271 1.00 87.50 701 GLU A CA 1
ATOM 5600 C C . GLU A 1 701 ? 11.384 14.515 -67.860 1.00 87.50 701 GLU A C 1
ATOM 5602 O O . GLU A 1 701 ? 10.506 15.036 -67.182 1.00 87.50 701 GLU A O 1
ATOM 5607 N N . ILE A 1 702 ? 12.638 14.389 -67.408 1.00 89.75 702 ILE A N 1
ATOM 5608 C CA . ILE A 1 702 ? 13.107 14.894 -66.109 1.00 89.75 702 ILE A CA 1
ATOM 5609 C C . ILE A 1 702 ? 14.225 15.922 -66.311 1.00 89.75 702 ILE A C 1
ATOM 5611 O O . ILE A 1 702 ? 15.215 15.679 -67.015 1.00 89.75 702 ILE A O 1
ATOM 5615 N N . LYS A 1 703 ? 14.104 17.055 -65.619 1.00 89.69 703 LYS A N 1
ATOM 5616 C CA . LYS A 1 703 ? 15.091 18.136 -65.606 1.00 89.69 703 LYS A CA 1
ATOM 5617 C C . LYS A 1 703 ? 15.358 18.582 -64.170 1.00 89.69 703 LYS A C 1
ATOM 5619 O O . LYS A 1 703 ? 14.421 18.908 -63.453 1.00 89.69 703 LYS A O 1
ATOM 5624 N N . ILE A 1 704 ? 16.626 18.645 -63.770 1.00 89.69 704 ILE A N 1
ATOM 5625 C CA . ILE A 1 704 ? 17.026 19.392 -62.575 1.00 89.69 704 ILE A CA 1
ATOM 5626 C C . ILE A 1 704 ? 17.234 20.836 -63.034 1.00 89.69 704 ILE A C 1
ATOM 5628 O O . ILE A 1 704 ? 18.020 21.098 -63.946 1.00 89.69 704 ILE A O 1
ATOM 5632 N N . ASP A 1 705 ? 16.450 21.750 -62.478 1.00 84.88 705 ASP A N 1
ATOM 5633 C CA . ASP A 1 705 ? 16.426 23.161 -62.845 1.00 84.88 705 ASP A CA 1
ATOM 5634 C C . ASP A 1 705 ? 17.073 23.967 -61.718 1.00 84.88 705 ASP A C 1
ATOM 5636 O O . ASP A 1 705 ? 16.521 24.068 -60.624 1.00 84.88 705 ASP A O 1
ATOM 5640 N N . ASP A 1 706 ? 18.267 24.496 -61.985 1.00 79.81 706 ASP A N 1
ATOM 5641 C CA . ASP A 1 706 ? 18.922 25.510 -61.155 1.00 79.81 706 ASP A CA 1
ATOM 5642 C C . ASP A 1 706 ? 18.352 26.873 -61.559 1.00 79.81 706 ASP A C 1
ATOM 5644 O O . ASP A 1 706 ? 18.433 27.267 -62.731 1.00 79.81 706 ASP A O 1
ATOM 5648 N N . PHE A 1 707 ? 17.716 27.563 -60.615 1.00 70.19 707 PHE A N 1
ATOM 5649 C CA . PHE A 1 707 ? 16.980 28.787 -60.900 1.00 70.19 707 PHE A CA 1
ATOM 5650 C C . PHE A 1 707 ? 17.396 29.927 -59.975 1.00 70.19 707 PHE A C 1
ATOM 5652 O O . PHE A 1 707 ? 17.875 29.745 -58.861 1.00 70.19 707 PHE A O 1
ATOM 5659 N N . ARG A 1 708 ? 17.224 31.155 -60.470 1.00 69.06 708 ARG A N 1
ATOM 5660 C CA . ARG A 1 708 ? 17.625 32.378 -59.767 1.00 69.06 708 ARG A CA 1
ATOM 5661 C C . ARG A 1 708 ? 16.414 33.160 -59.297 1.00 69.06 708 ARG A C 1
ATOM 5663 O O . ARG A 1 708 ? 15.344 33.092 -59.901 1.00 69.06 708 ARG A O 1
ATOM 5670 N N . THR A 1 709 ? 16.619 34.003 -58.283 1.00 59.62 709 THR A N 1
ATOM 5671 C CA . THR A 1 709 ? 15.621 35.002 -57.888 1.00 59.62 709 THR A CA 1
ATOM 5672 C C . THR A 1 709 ? 15.198 35.842 -59.113 1.00 59.62 709 THR A C 1
ATOM 5674 O O . THR A 1 709 ? 16.072 36.390 -59.798 1.00 59.62 709 THR A O 1
ATOM 5677 N N . PRO A 1 710 ? 13.889 35.968 -59.404 1.00 49.66 710 PRO A N 1
ATOM 5678 C CA . PRO A 1 710 ? 13.386 36.647 -60.600 1.00 49.66 710 PRO A CA 1
ATOM 5679 C C . PRO A 1 710 ? 13.923 38.081 -60.763 1.00 49.66 710 PRO A C 1
ATOM 5681 O O . PRO A 1 710 ? 13.888 38.872 -59.821 1.00 49.66 710 PRO A O 1
ATOM 5684 N N . GLY A 1 711 ? 14.397 38.435 -61.968 1.00 48.78 711 GLY A N 1
ATOM 5685 C CA . GLY A 1 711 ? 14.792 39.808 -62.335 1.00 48.78 711 GLY A CA 1
ATOM 5686 C C . GLY A 1 711 ? 16.296 40.103 -62.461 1.00 48.78 711 GLY A C 1
ATOM 5687 O O . GLY A 1 711 ? 16.650 41.223 -62.822 1.00 48.78 711 GLY A O 1
ATOM 5688 N N . LYS A 1 712 ? 17.196 39.135 -62.226 1.00 50.97 712 LYS A N 1
ATOM 5689 C CA . LYS A 1 712 ? 18.648 39.293 -62.473 1.00 50.97 712 LYS A CA 1
ATOM 5690 C C . LYS A 1 712 ? 19.173 38.252 -63.471 1.00 50.97 712 LYS A C 1
ATOM 5692 O O . LYS A 1 712 ? 19.363 37.093 -63.117 1.00 50.97 712 LYS A O 1
ATOM 5697 N N . GLY A 1 713 ? 19.435 38.670 -64.710 1.00 43.44 713 GLY A N 1
ATOM 5698 C CA . GLY A 1 713 ? 20.169 37.879 -65.709 1.00 43.44 713 GLY A CA 1
ATOM 5699 C C . GLY A 1 713 ? 21.649 38.277 -65.780 1.00 43.44 713 GLY A C 1
ATOM 5700 O O . GLY A 1 713 ? 21.973 39.439 -65.543 1.00 43.44 713 GLY A O 1
ATOM 5701 N N . GLY A 1 714 ? 22.538 37.332 -66.114 1.00 50.62 714 GLY A N 1
ATOM 5702 C CA . GLY A 1 714 ? 23.946 37.605 -66.462 1.00 50.62 714 GLY A CA 1
ATOM 5703 C C . GLY A 1 714 ? 25.000 36.739 -65.753 1.00 50.62 714 GLY A C 1
ATOM 5704 O O . GLY A 1 714 ? 24.687 36.017 -64.804 1.00 50.62 714 GLY A O 1
ATOM 5705 N N . ASP A 1 715 ? 26.252 36.853 -66.216 1.00 52.25 715 ASP A N 1
ATOM 5706 C CA . ASP A 1 715 ? 27.484 36.106 -65.860 1.00 52.25 715 ASP A CA 1
ATOM 5707 C C . ASP A 1 715 ? 27.960 36.238 -64.385 1.00 52.25 715 ASP A C 1
ATOM 5709 O O . ASP A 1 715 ? 29.145 36.133 -64.070 1.00 52.25 715 ASP A O 1
ATOM 5713 N N . SER A 1 716 ? 27.059 36.510 -63.437 1.00 65.31 716 SER A N 1
ATOM 5714 C CA . SER A 1 716 ? 27.388 36.674 -62.017 1.00 65.31 716 SER A CA 1
ATOM 5715 C C . SER A 1 716 ? 27.567 35.335 -61.293 1.00 65.31 716 SER A C 1
ATOM 5717 O O . SER A 1 716 ? 26.759 34.420 -61.467 1.00 65.31 716 SER A O 1
ATOM 5719 N N . VAL A 1 717 ? 28.566 35.260 -60.409 1.00 77.38 717 VAL A N 1
ATOM 5720 C CA . VAL A 1 717 ? 28.747 34.164 -59.440 1.00 77.38 717 VAL A CA 1
ATOM 5721 C C . VAL A 1 717 ? 27.613 34.194 -58.413 1.00 77.38 717 VAL A C 1
ATOM 5723 O O . VAL A 1 717 ? 27.306 35.260 -57.883 1.00 77.38 717 VAL A O 1
ATOM 5726 N N . ASN A 1 718 ? 26.992 33.038 -58.155 1.00 77.50 718 ASN A N 1
ATOM 5727 C CA . ASN A 1 718 ? 25.952 32.899 -57.129 1.00 77.50 718 ASN A CA 1
ATOM 5728 C C . ASN A 1 718 ? 26.517 32.346 -55.818 1.00 77.50 718 ASN A C 1
ATOM 5730 O O . ASN A 1 718 ? 27.423 31.514 -55.866 1.00 77.50 718 ASN A O 1
ATOM 5734 N N . THR A 1 719 ? 25.969 32.777 -54.685 1.00 74.75 719 THR A N 1
ATOM 5735 C CA . THR A 1 719 ? 26.401 32.361 -53.341 1.00 74.75 719 THR A CA 1
ATOM 5736 C C . THR A 1 719 ? 25.816 31.007 -52.946 1.00 74.75 719 THR A C 1
ATOM 5738 O O . THR A 1 719 ? 26.524 30.173 -52.395 1.00 74.75 719 THR A O 1
ATOM 5741 N N . ASP A 1 720 ? 24.560 30.771 -53.306 1.00 76.88 720 ASP A N 1
ATOM 5742 C CA . ASP A 1 720 ? 23.791 29.560 -53.042 1.00 76.88 720 ASP A CA 1
ATOM 5743 C C . ASP A 1 720 ? 23.489 28.778 -54.329 1.00 76.88 720 ASP A C 1
ATOM 5745 O O . ASP A 1 720 ? 23.786 29.214 -55.452 1.00 76.88 720 ASP A O 1
ATOM 5749 N N . ARG A 1 721 ? 22.938 27.575 -54.166 1.00 84.75 721 ARG A N 1
ATOM 5750 C CA . ARG A 1 721 ? 22.329 26.803 -55.246 1.00 84.75 721 ARG A CA 1
ATOM 5751 C C . ARG A 1 721 ? 20.923 26.388 -54.833 1.00 84.75 721 ARG A C 1
ATOM 5753 O O . ARG A 1 721 ? 20.753 25.399 -54.118 1.00 84.75 721 ARG A O 1
ATOM 5760 N N . ASP A 1 722 ? 19.948 27.126 -55.346 1.00 83.19 722 ASP A N 1
ATOM 5761 C CA . ASP A 1 722 ? 18.537 26.770 -55.284 1.00 83.19 722 ASP A CA 1
ATOM 5762 C C . ASP A 1 722 ? 18.187 25.948 -56.529 1.00 83.19 722 ASP A C 1
ATOM 5764 O O . ASP A 1 722 ? 18.307 26.418 -57.663 1.00 83.19 722 ASP A O 1
ATOM 5768 N N . TYR A 1 723 ? 17.775 24.698 -56.330 1.00 87.69 723 TYR A N 1
ATOM 5769 C CA . TYR A 1 723 ? 17.401 23.818 -57.433 1.00 87.69 723 TYR A CA 1
ATOM 5770 C C . TYR A 1 723 ? 16.118 23.053 -57.137 1.00 87.69 723 TYR A C 1
ATOM 5772 O O . TYR A 1 723 ? 15.770 22.770 -55.988 1.00 87.69 723 TYR A O 1
ATOM 5780 N N . ARG A 1 724 ? 15.419 22.704 -58.212 1.00 87.44 724 ARG A N 1
ATOM 5781 C CA . ARG A 1 724 ? 14.171 21.942 -58.188 1.00 87.44 724 ARG A CA 1
ATOM 5782 C C . ARG A 1 724 ? 14.201 20.842 -59.235 1.00 87.44 724 ARG A C 1
ATOM 5784 O O . ARG A 1 724 ? 14.918 20.930 -60.232 1.00 87.44 724 ARG A O 1
ATOM 5791 N N . VAL A 1 725 ? 13.389 19.815 -59.034 1.00 88.75 725 VAL A N 1
ATOM 5792 C CA . VAL A 1 725 ? 13.170 18.770 -60.035 1.00 88.75 725 VAL A CA 1
ATOM 5793 C C . VAL A 1 725 ? 11.899 19.097 -60.806 1.00 88.75 725 VAL A C 1
ATOM 5795 O O . VAL A 1 725 ? 10.833 19.241 -60.216 1.00 88.75 725 VAL A O 1
ATOM 5798 N N . LEU A 1 726 ? 12.003 19.176 -62.128 1.00 87.94 726 LEU A N 1
ATOM 5799 C CA . LEU A 1 726 ? 10.884 19.342 -63.045 1.00 87.94 726 LEU A CA 1
ATOM 5800 C C . LEU A 1 726 ? 10.646 18.049 -63.825 1.00 87.94 726 LEU A C 1
ATOM 5802 O O . LEU A 1 726 ? 11.592 17.397 -64.274 1.00 87.94 726 LEU A O 1
ATOM 5806 N N . ARG A 1 727 ? 9.375 17.725 -64.050 1.00 87.75 727 ARG A N 1
ATOM 5807 C CA . ARG A 1 727 ? 8.939 16.692 -64.987 1.00 87.75 727 ARG A CA 1
ATOM 5808 C C . ARG A 1 727 ? 8.138 17.288 -66.137 1.00 87.75 727 ARG A C 1
ATOM 5810 O O . ARG A 1 727 ? 7.369 18.230 -65.942 1.00 87.75 727 ARG A O 1
ATOM 5817 N N . LYS A 1 728 ? 8.291 16.729 -67.329 1.00 87.62 728 LYS A N 1
ATOM 5818 C CA . LYS A 1 728 ? 7.532 17.120 -68.514 1.00 87.62 728 LYS A CA 1
ATOM 5819 C C . LYS A 1 728 ? 6.138 16.497 -68.452 1.00 87.62 728 LYS A C 1
ATOM 5821 O O . LYS A 1 728 ? 5.999 15.302 -68.213 1.00 87.62 728 LYS A O 1
ATOM 5826 N N . VAL A 1 729 ? 5.104 17.303 -68.654 1.00 82.38 729 VAL A N 1
ATOM 5827 C CA . VAL A 1 729 ? 3.705 16.866 -68.727 1.00 82.38 729 VAL A CA 1
ATOM 5828 C C . VAL A 1 729 ? 3.018 17.505 -69.923 1.00 82.38 729 VAL A C 1
ATOM 5830 O O . VAL A 1 729 ? 3.409 18.579 -70.378 1.00 82.38 729 VAL A O 1
ATOM 5833 N N . LYS A 1 730 ? 1.981 16.848 -70.437 1.00 80.69 730 LYS A N 1
ATOM 5834 C CA . LYS A 1 730 ? 1.150 17.378 -71.515 1.00 80.69 730 LYS A CA 1
ATOM 5835 C C . LYS A 1 730 ? -0.152 17.921 -70.928 1.00 80.69 730 LYS A C 1
ATOM 5837 O O . LYS A 1 730 ? -0.866 17.168 -70.269 1.00 80.69 730 LYS A O 1
ATOM 5842 N N . GLY A 1 731 ? -0.427 19.205 -71.144 1.00 70.31 731 GLY A N 1
ATOM 5843 C CA . GLY A 1 731 ? -1.694 19.838 -70.778 1.00 70.31 731 GLY A CA 1
ATOM 5844 C C . GLY A 1 731 ? -2.860 19.337 -71.639 1.00 70.31 731 GLY A C 1
ATOM 5845 O O . GLY A 1 731 ? -2.668 18.731 -72.698 1.00 70.31 731 GLY A O 1
ATOM 5846 N N . ALA A 1 732 ? -4.079 19.607 -71.193 1.00 68.12 732 ALA A N 1
ATOM 5847 C CA . ALA A 1 732 ? -5.354 19.342 -71.848 1.00 68.12 732 ALA A CA 1
ATOM 5848 C C . ALA A 1 732 ? -5.506 20.108 -73.171 1.00 68.12 732 ALA A C 1
ATOM 5850 O O . ALA A 1 732 ? -6.203 19.641 -74.069 1.00 68.12 732 ALA A O 1
ATOM 5851 N N . ASP A 1 733 ? -4.806 21.235 -73.330 1.00 70.88 733 ASP A N 1
ATOM 5852 C CA . ASP A 1 733 ? -4.672 21.977 -74.592 1.00 70.88 733 ASP A CA 1
ATOM 5853 C C . ASP A 1 733 ? -3.649 21.353 -75.569 1.00 70.88 733 ASP A C 1
ATOM 5855 O O . ASP A 1 733 ? -3.465 21.830 -76.690 1.00 70.88 733 ASP A O 1
ATOM 5859 N N . GLY A 1 734 ? -2.988 20.266 -75.160 1.00 71.94 734 GLY A N 1
ATOM 5860 C CA . GLY A 1 734 ? -1.977 19.555 -75.933 1.00 71.94 734 GLY A CA 1
ATOM 5861 C C . GLY A 1 734 ? -0.568 20.150 -75.852 1.00 71.94 734 GLY A C 1
ATOM 5862 O O . GLY A 1 734 ? 0.336 19.580 -76.471 1.00 71.94 734 GLY A O 1
ATOM 5863 N N . THR A 1 735 ? -0.360 21.238 -75.102 1.00 79.56 735 THR A N 1
ATOM 5864 C CA . THR A 1 735 ? 0.957 21.863 -74.915 1.00 79.56 735 THR A CA 1
ATOM 5865 C C . THR A 1 735 ? 1.812 21.092 -73.913 1.00 79.56 735 THR A C 1
ATOM 5867 O O . THR A 1 735 ? 1.317 20.498 -72.957 1.00 79.56 735 THR A O 1
ATOM 5870 N N . GLU A 1 736 ? 3.124 21.068 -74.135 1.00 83.56 736 GLU A N 1
ATOM 5871 C CA . GLU A 1 736 ? 4.065 20.462 -73.196 1.00 83.56 736 GLU A CA 1
ATOM 5872 C C . GLU A 1 736 ? 4.519 21.505 -72.170 1.00 83.56 736 GLU A C 1
ATOM 5874 O O . GLU A 1 736 ? 5.042 22.561 -72.533 1.00 83.56 736 GLU A O 1
ATOM 5879 N N . LYS A 1 737 ? 4.345 21.196 -70.884 1.00 83.50 737 LYS A N 1
ATOM 5880 C CA . LYS A 1 737 ? 4.720 22.046 -69.748 1.00 83.50 737 LYS A CA 1
ATOM 5881 C C . LYS A 1 737 ? 5.703 21.286 -68.853 1.00 83.50 737 LYS A C 1
ATOM 5883 O O . LYS A 1 737 ? 5.626 20.066 -68.725 1.00 83.50 737 LYS A O 1
ATOM 5888 N N . TRP A 1 738 ? 6.637 21.996 -68.229 1.00 85.25 738 TRP A N 1
ATOM 5889 C CA . TRP A 1 738 ? 7.497 21.438 -67.182 1.00 85.25 738 TRP A CA 1
ATOM 5890 C C . TRP A 1 738 ? 6.879 21.781 -65.833 1.00 85.25 738 TRP A C 1
ATOM 5892 O O . TRP A 1 738 ? 6.628 22.951 -65.590 1.00 85.25 738 TRP A O 1
ATOM 5902 N N . ILE A 1 739 ? 6.605 20.788 -64.990 1.00 83.94 739 ILE A N 1
ATOM 5903 C CA . ILE A 1 739 ? 6.015 20.997 -63.662 1.00 83.94 739 ILE A CA 1
ATOM 5904 C C . ILE A 1 739 ? 6.915 20.431 -62.572 1.00 83.94 739 ILE A C 1
ATOM 5906 O O . ILE A 1 739 ? 7.581 19.417 -62.772 1.00 83.94 739 ILE A O 1
ATOM 5910 N N . GLU A 1 740 ? 6.907 21.058 -61.404 1.00 84.62 740 GLU A N 1
ATOM 5911 C CA . GLU A 1 740 ? 7.702 20.617 -60.260 1.00 84.62 740 GLU A CA 1
ATOM 5912 C C . GLU A 1 740 ? 7.273 19.245 -59.728 1.00 84.62 740 GLU A C 1
ATOM 5914 O O . GLU A 1 740 ? 6.085 18.951 -59.559 1.00 84.62 740 GLU A O 1
ATOM 5919 N N . LEU A 1 741 ? 8.266 18.405 -59.439 1.00 83.50 741 LEU A N 1
ATOM 5920 C CA . LEU A 1 741 ? 8.114 17.195 -58.648 1.00 83.50 741 LEU A CA 1
ATOM 5921 C C . LEU A 1 741 ? 8.296 17.557 -57.170 1.00 83.50 741 LEU A C 1
ATOM 5923 O O . LEU A 1 741 ? 9.299 18.165 -56.798 1.00 83.50 741 LEU A O 1
ATOM 5927 N N . GLN A 1 742 ? 7.342 17.152 -56.332 1.00 81.19 742 GLN A N 1
ATOM 5928 C CA . GLN A 1 742 ? 7.320 17.499 -54.911 1.00 81.19 742 GLN A CA 1
ATOM 5929 C C . GLN A 1 742 ? 8.622 17.100 -54.196 1.00 81.19 742 GLN A C 1
ATOM 5931 O O . GLN A 1 742 ? 9.074 15.958 -54.303 1.00 81.19 742 GLN A O 1
ATOM 5936 N N . ARG A 1 743 ? 9.196 18.037 -53.436 1.00 82.31 743 ARG A N 1
ATOM 5937 C CA . ARG A 1 743 ? 10.501 17.951 -52.762 1.00 82.31 743 ARG A CA 1
ATOM 5938 C C . ARG A 1 743 ? 10.647 16.712 -51.882 1.00 82.31 743 ARG A C 1
ATOM 5940 O O . ARG A 1 743 ? 11.697 16.072 -51.900 1.00 82.31 743 ARG A O 1
ATOM 5947 N N . GLY A 1 744 ? 9.590 16.341 -51.156 1.00 81.19 744 GLY A N 1
ATOM 5948 C CA . GLY A 1 744 ? 9.580 15.168 -50.271 1.00 81.19 744 GLY A CA 1
ATOM 5949 C C . GLY A 1 744 ? 9.912 13.842 -50.969 1.00 81.19 744 GLY A C 1
ATOM 5950 O O . GLY A 1 744 ? 10.332 12.902 -50.308 1.00 81.19 744 GLY A O 1
ATOM 5951 N N . ASN A 1 745 ? 9.791 13.783 -52.297 1.00 81.19 745 ASN A N 1
ATOM 5952 C CA . ASN A 1 745 ? 10.021 12.572 -53.083 1.00 81.19 745 ASN A CA 1
ATOM 5953 C C . ASN A 1 745 ? 11.494 12.363 -53.483 1.00 81.19 745 ASN A C 1
ATOM 5955 O O . ASN A 1 745 ? 11.845 11.292 -53.974 1.00 81.19 745 ASN A O 1
ATOM 5959 N N . TRP A 1 746 ? 12.357 13.375 -53.363 1.00 88.44 746 TRP A N 1
ATOM 5960 C CA . TRP A 1 746 ? 13.715 13.300 -53.927 1.00 88.44 746 TRP A CA 1
ATOM 5961 C C . TRP A 1 746 ? 14.804 13.981 -53.093 1.00 88.44 746 TRP A C 1
ATOM 5963 O O . TRP A 1 746 ? 15.983 13.717 -53.319 1.00 88.44 746 TRP A O 1
ATOM 5973 N N . LEU A 1 747 ? 14.449 14.841 -52.134 1.00 88.62 747 LEU A N 1
ATOM 5974 C CA . LEU A 1 747 ? 15.414 15.665 -51.401 1.00 88.62 747 LEU A CA 1
ATOM 5975 C C . LEU A 1 747 ? 16.436 14.857 -50.587 1.00 88.62 747 LEU A C 1
ATOM 5977 O O . LEU A 1 747 ? 17.622 15.177 -50.618 1.00 88.62 747 LEU A O 1
ATOM 5981 N N . GLU A 1 748 ? 15.991 13.835 -49.852 1.00 88.25 748 GLU A N 1
ATOM 5982 C CA . GLU A 1 748 ? 16.877 13.044 -48.987 1.00 88.25 748 GLU A CA 1
ATOM 5983 C C . GLU A 1 748 ? 17.955 12.331 -49.810 1.00 88.25 748 GLU A C 1
ATOM 5985 O O . GLU A 1 748 ? 19.149 12.462 -49.530 1.00 88.25 748 GLU A O 1
ATOM 5990 N N . GLU A 1 749 ? 17.548 11.665 -50.894 1.00 91.00 749 GLU A N 1
ATOM 5991 C CA . GLU A 1 749 ? 18.491 11.004 -51.795 1.00 91.00 749 GLU A CA 1
ATOM 5992 C C . GLU A 1 749 ? 19.388 12.025 -52.511 1.00 91.00 749 GLU A C 1
ATOM 5994 O O . GLU A 1 749 ? 20.577 11.779 -52.692 1.00 91.00 749 GLU A O 1
ATOM 5999 N N . SER A 1 750 ? 18.870 13.211 -52.847 1.00 92.81 750 SER A N 1
ATOM 6000 C CA . SER A 1 750 ? 19.674 14.303 -53.406 1.00 92.81 750 SER A CA 1
ATOM 6001 C C . SER A 1 750 ? 20.819 14.715 -52.476 1.00 92.81 750 SER A C 1
ATOM 6003 O O . SER A 1 750 ? 21.969 14.802 -52.909 1.00 92.81 750 SER A O 1
ATOM 6005 N N . TYR A 1 751 ? 20.544 14.922 -51.187 1.00 93.31 751 TYR A N 1
ATOM 6006 C CA . TYR A 1 751 ? 21.576 15.297 -50.215 1.00 93.31 751 TYR A CA 1
ATOM 6007 C C . TYR A 1 751 ? 22.586 14.177 -49.973 1.00 93.31 751 TYR A C 1
ATOM 6009 O O . TYR A 1 751 ? 23.788 14.442 -49.892 1.00 93.31 751 TYR A O 1
ATOM 6017 N N . LYS A 1 752 ? 22.133 12.923 -49.957 1.00 90.44 752 LYS A N 1
ATOM 6018 C CA . LYS A 1 752 ? 23.013 11.751 -49.898 1.00 90.44 752 LYS A CA 1
ATOM 6019 C C . LYS A 1 752 ? 23.928 11.654 -51.121 1.00 90.44 752 LYS A C 1
ATOM 6021 O O . LYS A 1 752 ? 25.135 11.464 -50.968 1.00 90.44 752 LYS A O 1
ATOM 6026 N N . ILE A 1 753 ? 23.395 11.850 -52.329 1.00 92.94 753 ILE A N 1
ATOM 6027 C CA . ILE A 1 753 ? 24.181 11.898 -53.572 1.00 92.94 753 ILE A CA 1
ATOM 6028 C C . ILE A 1 753 ? 25.209 13.028 -53.503 1.00 92.94 753 ILE A C 1
ATOM 6030 O O . ILE A 1 753 ? 26.374 12.814 -53.838 1.00 92.94 753 ILE A O 1
ATOM 6034 N N . PHE A 1 754 ? 24.810 14.217 -53.041 1.00 92.62 754 PHE A N 1
ATOM 6035 C CA . PHE A 1 754 ? 25.734 15.338 -52.878 1.00 92.62 754 PHE A CA 1
ATOM 6036 C C . PHE A 1 754 ? 26.872 14.976 -51.916 1.00 92.62 754 PHE A C 1
ATOM 6038 O O . PHE A 1 754 ? 28.039 15.165 -52.263 1.00 92.62 754 PHE A O 1
ATOM 6045 N N . GLY A 1 755 ? 26.554 14.379 -50.762 1.00 90.25 755 GLY A N 1
ATOM 6046 C CA . GLY A 1 755 ? 27.536 13.876 -49.801 1.00 90.25 755 GLY A CA 1
ATOM 6047 C C . GLY A 1 755 ? 28.502 12.853 -50.405 1.00 90.25 755 GLY A C 1
ATOM 6048 O O . GLY A 1 755 ? 29.703 12.936 -50.171 1.00 90.25 755 GLY A O 1
ATOM 6049 N N . GLN A 1 756 ? 28.020 11.944 -51.255 1.00 90.06 756 GLN A N 1
ATOM 6050 C CA . GLN A 1 756 ? 28.868 10.972 -51.957 1.00 90.06 756 GLN A CA 1
ATOM 6051 C C . GLN A 1 756 ? 29.790 11.622 -53.000 1.00 90.06 756 GLN A C 1
ATOM 6053 O O . GLN A 1 756 ? 30.976 11.307 -53.051 1.00 90.06 756 GLN A O 1
ATOM 6058 N N . VAL A 1 757 ? 29.272 12.538 -53.828 1.00 89.94 757 VAL A N 1
ATOM 6059 C CA . VAL A 1 757 ? 30.052 13.234 -54.877 1.00 89.94 757 VAL A CA 1
ATOM 6060 C C . VAL A 1 757 ? 31.154 14.113 -54.266 1.00 89.94 757 VAL A C 1
ATOM 6062 O O . VAL A 1 757 ? 32.238 14.290 -54.839 1.00 89.94 757 VAL A O 1
ATOM 6065 N N . THR A 1 758 ? 30.879 14.655 -53.080 1.00 89.31 758 THR A N 1
ATOM 6066 C CA . THR A 1 758 ? 31.764 15.573 -52.354 1.00 89.31 758 THR A CA 1
ATOM 6067 C C . THR A 1 758 ? 32.594 14.911 -51.257 1.00 89.31 758 THR A C 1
ATOM 6069 O O . THR A 1 758 ? 33.373 15.609 -50.617 1.00 89.31 758 THR A O 1
ATOM 6072 N N . GLU A 1 759 ? 32.489 13.587 -51.090 1.00 88.12 759 GLU A N 1
ATOM 6073 C CA . GLU A 1 759 ? 33.257 12.803 -50.109 1.00 88.12 759 GLU A CA 1
ATOM 6074 C C . GLU A 1 759 ? 33.038 13.295 -48.662 1.00 88.12 759 GLU A C 1
ATOM 6076 O O . GLU A 1 759 ? 33.982 13.563 -47.918 1.00 88.12 759 GLU A O 1
ATOM 6081 N N . LYS A 1 760 ? 31.764 13.431 -48.264 1.00 86.44 760 LYS A N 1
ATOM 6082 C CA . LYS A 1 760 ? 31.346 13.852 -46.918 1.00 86.44 760 LYS A CA 1
ATOM 6083 C C . LYS A 1 760 ? 32.051 13.019 -45.824 1.00 86.44 760 LYS A C 1
ATOM 6085 O O . LYS A 1 760 ? 31.950 11.791 -45.852 1.00 86.44 760 LYS A O 1
ATOM 6090 N N . PRO A 1 761 ? 32.662 13.658 -44.808 1.00 77.19 761 PRO A N 1
ATOM 6091 C CA . PRO A 1 761 ? 33.247 12.970 -43.661 1.00 77.19 761 PRO A CA 1
ATOM 6092 C C . PRO A 1 761 ? 32.227 12.172 -42.839 1.00 77.19 761 PRO A C 1
ATOM 6094 O O . PRO A 1 761 ? 31.067 12.565 -42.684 1.00 77.19 761 PRO A O 1
ATOM 6097 N N . GLU A 1 762 ? 32.680 11.080 -42.226 1.00 62.59 762 GLU A N 1
ATOM 6098 C CA . GLU A 1 762 ? 31.843 10.281 -41.333 1.00 62.59 762 GLU A CA 1
ATOM 6099 C C . GLU A 1 762 ? 31.406 11.055 -40.078 1.00 62.59 762 GLU A C 1
ATOM 6101 O O . GLU A 1 762 ? 32.123 11.903 -39.546 1.00 62.59 762 GLU A O 1
ATOM 6106 N N . GLY A 1 763 ? 30.207 10.755 -39.574 1.00 64.69 763 GLY A N 1
ATOM 6107 C CA . GLY A 1 763 ? 29.653 11.401 -38.377 1.00 64.69 763 GLY A CA 1
ATOM 6108 C C . GLY A 1 763 ? 28.896 12.713 -38.627 1.00 64.69 763 GLY A C 1
ATOM 6109 O O . GLY A 1 763 ? 28.374 13.281 -37.667 1.00 64.69 763 GLY A O 1
ATOM 6110 N N . LEU A 1 764 ? 28.789 13.157 -39.886 1.00 72.06 764 LEU A N 1
ATOM 6111 C CA . LEU A 1 764 ? 27.924 14.256 -40.335 1.00 72.06 764 LEU A CA 1
ATOM 6112 C C . LEU A 1 764 ? 26.710 13.716 -41.108 1.00 72.06 764 LEU A C 1
ATOM 6114 O O . LEU A 1 764 ? 26.837 12.767 -41.892 1.00 72.06 764 LEU A O 1
ATOM 6118 N N . SER A 1 765 ? 25.530 14.308 -40.916 1.00 82.38 765 SER A N 1
ATOM 6119 C CA . SER A 1 765 ? 24.354 13.970 -41.732 1.00 82.38 765 SER A CA 1
ATOM 6120 C C . SER A 1 765 ? 24.455 14.565 -43.142 1.00 82.38 765 SER A C 1
ATOM 6122 O O . SER A 1 765 ? 25.183 15.529 -43.380 1.00 82.38 765 SER A O 1
ATOM 6124 N N . ASP A 1 766 ? 23.740 13.966 -44.098 1.00 86.12 766 ASP A N 1
ATOM 6125 C CA . ASP A 1 766 ? 23.702 14.455 -45.484 1.00 86.12 766 ASP A CA 1
ATOM 6126 C C . ASP A 1 766 ? 23.078 15.851 -45.587 1.00 86.12 766 ASP A C 1
ATOM 6128 O O . ASP A 1 766 ? 23.562 16.686 -46.346 1.00 86.12 766 ASP A O 1
ATOM 6132 N N . LEU A 1 767 ? 22.063 16.123 -44.759 1.00 84.19 767 LEU A N 1
ATOM 6133 C CA . LEU A 1 767 ? 21.436 17.436 -44.627 1.00 84.19 767 LEU A CA 1
ATOM 6134 C C . LEU A 1 767 ? 22.434 18.491 -44.137 1.00 84.19 767 LEU A C 1
ATOM 6136 O O . LEU A 1 767 ? 22.643 19.487 -44.823 1.00 84.19 767 LEU A O 1
ATOM 6140 N N . GLU A 1 768 ? 23.088 18.246 -42.992 1.00 81.06 768 GLU A N 1
ATOM 6141 C CA . GLU A 1 768 ? 24.073 19.178 -42.417 1.00 81.06 768 GLU A CA 1
ATOM 6142 C C . GLU A 1 768 ? 25.190 19.491 -43.422 1.00 81.06 768 GLU A C 1
ATOM 6144 O O . GLU A 1 768 ? 25.639 20.631 -43.530 1.00 81.06 768 GLU A O 1
ATOM 6149 N N . TRP A 1 769 ? 25.635 18.484 -44.179 1.00 87.31 769 TRP A N 1
ATOM 6150 C CA . TRP A 1 769 ? 26.678 18.658 -45.182 1.00 87.31 769 TRP A CA 1
ATOM 6151 C C . TRP A 1 769 ? 26.207 19.449 -46.407 1.00 87.31 769 TRP A C 1
ATOM 6153 O O . TRP A 1 769 ? 26.929 20.331 -46.873 1.00 87.31 769 TRP A O 1
ATOM 6163 N N . ALA A 1 770 ? 25.013 19.161 -46.927 1.00 86.81 770 ALA A N 1
ATOM 6164 C CA . ALA A 1 770 ? 24.441 19.876 -48.063 1.00 86.81 770 ALA A CA 1
ATOM 6165 C C . ALA A 1 770 ? 24.173 21.355 -47.725 1.00 86.81 770 ALA A C 1
ATOM 6167 O O . ALA A 1 770 ? 24.593 22.241 -48.474 1.00 86.81 770 ALA A O 1
ATOM 6168 N N . GLU A 1 771 ? 23.560 21.628 -46.569 1.00 83.19 771 GLU A N 1
ATOM 6169 C CA . GLU A 1 771 ? 23.252 22.988 -46.111 1.00 83.19 771 GLU A CA 1
ATOM 6170 C C . GLU A 1 771 ? 24.519 23.803 -45.835 1.00 83.19 771 GLU A C 1
ATOM 6172 O O . GLU A 1 771 ? 24.612 24.954 -46.269 1.00 83.19 771 GLU A O 1
ATOM 6177 N N . ALA A 1 772 ? 25.539 23.201 -45.208 1.00 81.25 772 ALA A N 1
ATOM 6178 C CA . ALA A 1 772 ? 26.821 23.869 -44.981 1.00 81.25 772 ALA A CA 1
ATOM 6179 C C . ALA A 1 772 ? 27.479 24.336 -46.291 1.00 81.25 772 ALA A C 1
ATOM 6181 O O . ALA A 1 772 ? 28.152 25.361 -46.298 1.00 81.25 772 ALA A O 1
ATOM 6182 N N . HIS A 1 773 ? 27.251 23.633 -47.406 1.00 88.19 773 HIS A N 1
ATOM 6183 C CA . HIS A 1 773 ? 27.788 23.968 -48.733 1.00 88.19 773 HIS A CA 1
ATOM 6184 C C . HIS A 1 773 ? 26.759 24.651 -49.648 1.00 88.19 773 HIS A C 1
ATOM 6186 O O . HIS A 1 773 ? 26.868 24.587 -50.880 1.00 88.19 773 HIS A O 1
ATOM 6192 N N . GLN A 1 774 ? 25.763 25.306 -49.043 1.00 82.38 774 GLN A N 1
ATOM 6193 C CA . GLN A 1 774 ? 24.769 26.140 -49.720 1.00 82.38 774 GLN A CA 1
ATOM 6194 C C . GLN A 1 774 ? 23.980 25.389 -50.809 1.00 82.38 774 GLN A C 1
ATOM 6196 O O . GLN A 1 774 ? 23.599 25.975 -51.827 1.00 82.38 774 GLN A O 1
ATOM 6201 N N . GLN A 1 775 ? 23.759 24.081 -50.623 1.00 86.69 775 GLN A N 1
ATOM 6202 C CA . GLN A 1 775 ? 22.872 23.288 -51.472 1.00 86.69 775 GLN A CA 1
ATOM 6203 C C . GLN A 1 775 ? 21.465 23.291 -50.895 1.00 86.69 775 GLN A C 1
ATOM 6205 O O . GLN A 1 775 ? 21.245 22.797 -49.789 1.00 86.69 775 GLN A O 1
ATOM 6210 N N . ARG A 1 776 ? 20.499 23.765 -51.680 1.00 84.38 776 ARG A N 1
ATOM 6211 C CA . ARG A 1 776 ? 19.100 23.766 -51.276 1.00 84.38 776 ARG A CA 1
ATOM 6212 C C . ARG A 1 776 ? 18.214 23.187 -52.370 1.00 84.38 776 ARG A C 1
ATOM 6214 O O . ARG A 1 776 ? 17.975 23.813 -53.400 1.00 84.38 776 ARG A O 1
ATOM 6221 N N . GLY A 1 777 ? 17.682 21.997 -52.110 1.00 83.62 777 GLY A N 1
ATOM 6222 C CA . GLY A 1 777 ? 16.564 21.482 -52.894 1.00 83.62 777 GLY A CA 1
ATOM 6223 C C . GLY A 1 777 ? 15.271 22.157 -52.441 1.00 83.62 777 GLY A C 1
ATOM 6224 O O . GLY A 1 777 ? 14.970 22.151 -51.248 1.00 83.62 777 GLY A O 1
ATOM 6225 N N . THR A 1 778 ? 14.519 22.738 -53.370 1.00 77.56 778 THR A N 1
ATOM 6226 C CA . THR A 1 778 ? 13.283 23.488 -53.097 1.00 77.56 778 THR A CA 1
ATOM 6227 C C . THR A 1 778 ? 12.171 23.102 -54.081 1.00 77.56 778 THR A C 1
ATOM 6229 O O . THR A 1 778 ? 12.418 22.457 -55.103 1.00 77.56 778 THR A O 1
ATOM 6232 N N . ASP A 1 779 ? 10.936 23.460 -53.748 1.00 74.25 779 ASP A N 1
ATOM 6233 C CA . ASP A 1 779 ? 9.754 23.398 -54.609 1.00 74.25 779 ASP A CA 1
ATOM 6234 C C . ASP A 1 779 ? 8.770 24.516 -54.209 1.00 74.25 779 ASP A C 1
ATOM 6236 O O . ASP A 1 779 ? 9.006 25.268 -53.260 1.00 74.25 779 ASP A O 1
ATOM 6240 N N . ARG A 1 780 ? 7.637 24.624 -54.905 1.00 66.12 780 ARG A N 1
ATOM 6241 C CA . ARG A 1 780 ? 6.568 25.599 -54.627 1.00 66.12 780 ARG A CA 1
ATOM 6242 C C . ARG A 1 780 ? 5.923 25.479 -53.241 1.00 66.12 780 ARG A C 1
ATOM 6244 O O . ARG A 1 780 ? 5.062 26.295 -52.921 1.00 66.12 780 ARG A O 1
ATOM 6251 N N . PHE A 1 781 ? 6.242 24.436 -52.477 1.00 62.12 781 PHE A N 1
ATOM 6252 C CA . PHE A 1 781 ? 5.712 24.180 -51.140 1.00 62.12 781 PHE A CA 1
ATOM 6253 C C . PHE A 1 781 ? 6.764 24.423 -50.039 1.00 62.12 781 PHE A C 1
ATOM 6255 O O . PHE A 1 781 ? 6.453 24.244 -48.860 1.00 62.12 781 PHE A O 1
ATOM 6262 N N . ASP A 1 782 ? 7.994 24.825 -50.389 1.00 66.19 782 ASP A N 1
ATOM 6263 C CA . ASP A 1 782 ? 9.048 25.167 -49.430 1.00 66.19 782 ASP A CA 1
ATOM 6264 C C . ASP A 1 782 ? 8.715 26.480 -48.698 1.00 66.19 782 ASP A C 1
ATOM 6266 O O . ASP A 1 782 ? 8.492 27.520 -49.310 1.00 66.19 782 ASP A O 1
ATOM 6270 N N . ALA A 1 783 ? 8.736 26.448 -47.364 1.00 58.53 783 ALA A N 1
ATOM 6271 C CA . ALA A 1 783 ? 8.432 27.595 -46.510 1.00 58.53 783 ALA A CA 1
ATOM 6272 C C . ALA A 1 783 ? 9.411 28.784 -46.649 1.00 58.53 783 ALA A C 1
ATOM 6274 O O . ALA A 1 783 ? 9.083 29.889 -46.211 1.00 58.53 783 ALA A O 1
ATOM 6275 N N . GLU A 1 784 ? 10.605 28.606 -47.232 1.00 58.00 784 GLU A N 1
ATOM 6276 C CA . GLU A 1 784 ? 11.492 29.731 -47.594 1.00 58.00 784 GLU A CA 1
ATOM 6277 C C . GLU A 1 784 ? 11.406 30.127 -49.084 1.00 58.00 784 GLU A C 1
ATOM 6279 O O . GLU A 1 784 ? 12.209 30.945 -49.556 1.00 58.00 784 GLU A O 1
ATOM 6284 N N . ALA A 1 785 ? 10.411 29.591 -49.801 1.00 61.56 785 ALA A N 1
ATOM 6285 C CA . ALA A 1 785 ? 9.973 29.997 -51.130 1.00 61.56 785 ALA A CA 1
ATOM 6286 C C . ALA A 1 785 ? 8.502 30.462 -51.062 1.00 61.56 785 ALA A C 1
ATOM 6288 O O . ALA A 1 785 ? 7.572 29.698 -51.290 1.00 61.56 785 ALA A O 1
ATOM 6289 N N . SER A 1 786 ? 8.286 31.743 -50.732 1.00 72.00 786 SER A N 1
ATOM 6290 C CA . SER A 1 786 ? 6.938 32.342 -50.689 1.00 72.00 786 SER A CA 1
ATOM 6291 C C . SER A 1 786 ? 6.164 32.099 -51.995 1.00 72.00 786 SER A C 1
ATOM 6293 O O . SER A 1 786 ? 6.737 32.154 -53.090 1.00 72.00 786 SER A O 1
ATOM 6295 N N . LYS A 1 787 ? 4.840 31.920 -51.891 1.00 75.62 787 LYS A N 1
ATOM 6296 C CA . LYS A 1 787 ? 3.916 31.766 -53.032 1.00 75.62 787 LYS A CA 1
ATOM 6297 C C . LYS A 1 787 ? 4.071 32.874 -54.079 1.00 75.62 787 LYS A C 1
ATOM 6299 O O . LYS A 1 787 ? 3.882 32.633 -55.270 1.00 75.62 787 LYS A O 1
ATOM 6304 N N . ASP A 1 788 ? 4.455 34.078 -53.656 1.00 79.56 788 ASP A N 1
ATOM 6305 C CA . ASP A 1 788 ? 4.687 35.223 -54.537 1.00 79.56 788 ASP A CA 1
ATOM 6306 C C . ASP A 1 788 ? 5.930 35.080 -55.434 1.00 79.56 788 ASP A C 1
ATOM 6308 O O . ASP A 1 788 ? 6.022 35.734 -56.479 1.00 79.56 788 ASP A O 1
ATOM 6312 N N . TYR A 1 789 ? 6.870 34.210 -55.060 1.00 78.94 789 TYR A N 1
ATOM 6313 C CA . TYR A 1 789 ? 8.096 33.926 -55.807 1.00 78.94 789 TYR A CA 1
ATOM 6314 C C . TYR A 1 789 ? 7.969 32.755 -56.787 1.00 78.94 789 TYR A C 1
ATOM 6316 O O . TYR A 1 789 ? 8.808 32.650 -57.682 1.00 78.94 789 TYR A O 1
ATOM 6324 N N . SER A 1 790 ? 6.918 31.936 -56.674 1.00 77.12 790 SER A N 1
ATOM 6325 C CA . SER A 1 790 ? 6.658 30.831 -57.602 1.00 77.12 790 SER A CA 1
ATOM 6326 C C . SER A 1 790 ? 6.310 31.338 -59.009 1.00 77.12 790 SER A C 1
ATOM 6328 O O . SER A 1 790 ? 5.524 32.274 -59.185 1.00 77.12 790 SER A O 1
ATOM 6330 N N . ASP A 1 791 ? 6.886 30.698 -60.025 1.00 74.81 791 ASP A N 1
ATOM 6331 C CA . ASP A 1 791 ? 6.532 30.835 -61.444 1.00 74.81 791 ASP A CA 1
ATOM 6332 C C . ASP A 1 791 ? 5.490 29.790 -61.898 1.00 74.81 791 ASP A C 1
ATOM 6334 O O . ASP A 1 791 ? 4.934 29.914 -62.989 1.00 74.81 791 ASP A O 1
ATOM 6338 N N . HIS A 1 792 ? 5.171 28.806 -61.049 1.00 75.62 792 HIS A N 1
ATOM 6339 C CA . HIS A 1 792 ? 4.148 27.782 -61.274 1.00 75.62 792 HIS A CA 1
ATOM 6340 C C . HIS A 1 792 ? 2.865 28.149 -60.520 1.00 75.62 792 HIS A C 1
ATOM 6342 O O . HIS A 1 792 ? 2.776 27.997 -59.296 1.00 75.62 792 HIS A O 1
ATOM 6348 N N . VAL A 1 793 ? 1.852 28.616 -61.251 1.00 71.44 793 VAL A N 1
ATOM 6349 C CA . VAL A 1 793 ? 0.568 29.062 -60.690 1.00 71.44 793 VAL A CA 1
ATOM 6350 C C . VAL A 1 793 ? -0.522 28.072 -61.075 1.00 71.44 793 VAL A C 1
ATOM 6352 O O . VAL A 1 793 ? -0.670 27.730 -62.244 1.00 71.44 793 VAL A O 1
ATOM 6355 N N . PHE A 1 794 ? -1.298 27.610 -60.097 1.00 69.81 794 PHE A N 1
ATOM 6356 C CA . PHE A 1 794 ? -2.461 26.775 -60.382 1.00 69.81 794 PHE A CA 1
ATOM 6357 C C . PHE A 1 794 ? -3.577 27.604 -61.026 1.00 69.81 794 PHE A C 1
ATOM 6359 O O . PHE A 1 794 ? -3.954 28.654 -60.500 1.00 69.81 794 PHE A O 1
ATOM 6366 N N . ASN A 1 795 ? -4.105 27.116 -62.145 1.00 70.19 795 ASN A N 1
ATOM 6367 C CA . ASN A 1 795 ? -5.235 27.693 -62.848 1.00 70.19 795 ASN A CA 1
ATOM 6368 C C . ASN A 1 795 ? -6.513 26.897 -62.513 1.00 70.19 795 ASN A C 1
ATOM 6370 O O . ASN A 1 795 ? -6.677 25.771 -62.988 1.00 70.19 795 ASN A O 1
ATOM 6374 N N . PRO A 1 796 ? -7.431 27.462 -61.707 1.00 62.38 796 PRO A N 1
ATOM 6375 C CA . PRO A 1 796 ? -8.648 26.772 -61.288 1.00 62.38 796 PRO A CA 1
ATOM 6376 C C . PRO A 1 796 ? -9.657 26.545 -62.420 1.00 62.38 796 PRO A C 1
ATOM 6378 O O . PRO A 1 796 ? -10.517 25.680 -62.281 1.00 62.38 796 PRO A O 1
ATOM 6381 N N . GLU A 1 797 ? -9.569 27.277 -63.535 1.00 67.81 797 GLU A N 1
ATOM 6382 C CA . GLU A 1 797 ? -10.486 27.115 -64.672 1.00 67.81 797 GLU A CA 1
ATOM 6383 C C . GLU A 1 797 ? -10.108 25.916 -65.552 1.00 67.81 797 GLU A C 1
ATOM 6385 O O . GLU A 1 797 ? -10.984 25.239 -66.087 1.00 67.81 797 GLU A O 1
ATOM 6390 N N . THR A 1 798 ? -8.810 25.630 -65.682 1.00 69.00 798 THR A N 1
ATOM 6391 C CA . THR A 1 798 ? -8.288 24.501 -66.474 1.00 69.00 798 THR A CA 1
ATOM 6392 C C . THR A 1 798 ? -7.891 23.298 -65.618 1.00 69.00 798 THR A C 1
ATOM 6394 O O . THR A 1 798 ? -7.688 22.213 -66.155 1.00 69.00 798 THR A O 1
ATOM 6397 N N . ASN A 1 799 ? -7.813 23.468 -64.293 1.00 65.06 799 ASN A N 1
ATOM 6398 C CA . ASN A 1 799 ? -7.291 22.491 -63.332 1.00 65.06 799 ASN A CA 1
ATOM 6399 C C . ASN A 1 799 ? -5.824 22.089 -63.610 1.00 65.06 799 ASN A C 1
ATOM 6401 O O . ASN A 1 799 ? -5.401 20.969 -63.320 1.00 65.06 799 ASN A O 1
ATOM 6405 N N . GLU A 1 800 ? -5.038 23.012 -64.175 1.00 73.69 800 GLU A N 1
ATOM 6406 C CA . GLU A 1 800 ? -3.638 22.807 -64.564 1.00 73.69 800 GLU A CA 1
ATOM 6407 C C . GLU A 1 800 ? -2.677 23.777 -63.875 1.00 73.69 800 GLU A C 1
ATOM 6409 O O . GLU A 1 800 ? -3.075 24.756 -63.249 1.00 73.69 800 GLU A O 1
ATOM 6414 N N . ILE A 1 801 ? -1.376 23.512 -64.010 1.00 73.19 801 ILE A N 1
ATOM 6415 C CA . ILE A 1 801 ? -0.322 24.454 -63.631 1.00 73.19 801 ILE A CA 1
ATOM 6416 C C . ILE A 1 801 ? 0.091 25.268 -64.855 1.00 73.19 801 ILE A C 1
ATOM 6418 O O . ILE A 1 801 ? 0.567 24.708 -65.843 1.00 73.19 801 ILE A O 1
ATOM 6422 N N . ASP A 1 802 ? -0.040 26.588 -64.759 1.00 73.38 802 ASP A N 1
ATOM 6423 C CA . ASP A 1 802 ? 0.460 27.532 -65.751 1.00 73.38 802 ASP A CA 1
ATOM 6424 C C . ASP A 1 802 ? 1.808 28.109 -65.312 1.00 73.38 802 ASP A C 1
ATOM 6426 O O . ASP A 1 802 ? 1.995 28.510 -64.159 1.00 73.38 802 ASP A O 1
ATOM 6430 N N . ILE A 1 803 ? 2.745 28.181 -66.259 1.00 73.19 803 ILE A N 1
ATOM 6431 C CA . ILE A 1 803 ? 4.079 28.749 -66.047 1.00 73.19 803 ILE A CA 1
ATOM 6432 C C . ILE A 1 803 ? 4.034 30.221 -66.458 1.00 73.19 803 ILE A C 1
ATOM 6434 O O . ILE A 1 803 ? 3.959 30.549 -67.643 1.00 73.19 803 ILE A O 1
ATOM 6438 N N . ASN A 1 804 ? 4.060 31.117 -65.476 1.00 71.94 804 ASN A N 1
ATOM 6439 C CA . ASN A 1 804 ? 3.903 32.557 -65.658 1.00 71.94 804 ASN A CA 1
ATOM 6440 C C . ASN A 1 804 ? 5.044 33.324 -64.978 1.00 71.94 804 ASN A C 1
ATOM 6442 O O . ASN A 1 804 ? 5.713 32.816 -64.085 1.00 71.94 804 ASN A O 1
ATOM 6446 N N . LYS A 1 805 ? 5.239 34.603 -65.339 1.00 74.44 805 LYS A N 1
ATOM 6447 C CA . LYS A 1 805 ? 6.084 35.497 -64.523 1.00 74.44 805 LYS A CA 1
ATOM 6448 C C . LYS A 1 805 ? 5.588 35.484 -63.070 1.00 74.44 805 LYS A C 1
ATOM 6450 O O . LYS A 1 805 ? 4.385 35.687 -62.858 1.00 74.44 805 LYS A O 1
ATOM 6455 N N . SER A 1 806 ? 6.514 35.305 -62.124 1.00 80.12 806 SER A N 1
ATOM 6456 C CA . SER A 1 806 ? 6.228 35.271 -60.687 1.00 80.12 806 SER A CA 1
ATOM 6457 C C . SER A 1 806 ? 5.476 36.520 -60.231 1.00 80.12 806 SER A C 1
ATOM 6459 O O . SER A 1 806 ? 5.599 37.608 -60.816 1.00 80.12 806 SER A O 1
ATOM 6461 N N . ASN A 1 807 ? 4.651 36.367 -59.195 1.00 84.38 807 ASN A N 1
ATOM 6462 C CA . ASN A 1 807 ? 3.779 37.449 -58.756 1.00 84.38 807 ASN A CA 1
ATOM 6463 C C . ASN A 1 807 ? 4.577 38.641 -58.228 1.00 84.38 807 ASN A C 1
ATOM 6465 O O . ASN A 1 807 ? 4.273 39.780 -58.577 1.00 84.38 807 ASN A O 1
ATOM 6469 N N . ILE A 1 808 ? 5.660 38.378 -57.496 1.00 86.19 808 ILE A N 1
ATOM 6470 C CA . ILE A 1 808 ? 6.525 39.406 -56.922 1.00 86.19 808 ILE A CA 1
ATOM 6471 C C . ILE A 1 808 ? 7.070 40.379 -57.977 1.00 86.19 808 ILE A C 1
ATOM 6473 O O . ILE A 1 808 ? 7.153 41.576 -57.720 1.00 86.19 808 ILE A O 1
ATOM 6477 N N . THR A 1 809 ? 7.386 39.918 -59.192 1.00 86.12 809 THR A N 1
ATOM 6478 C CA . THR A 1 809 ? 7.839 40.816 -60.267 1.00 86.12 809 THR A CA 1
ATOM 6479 C C . THR A 1 809 ? 6.715 41.745 -60.726 1.00 86.12 809 THR A C 1
ATOM 6481 O O . THR A 1 809 ? 6.939 42.939 -60.897 1.00 86.12 809 THR A O 1
ATOM 6484 N N . LYS A 1 810 ? 5.487 41.228 -60.865 1.00 85.62 810 LYS A N 1
ATOM 6485 C CA . LYS A 1 810 ? 4.310 42.031 -61.242 1.00 85.62 810 LYS A CA 1
ATOM 6486 C C . LYS A 1 810 ? 3.934 43.037 -60.149 1.00 85.62 810 LYS A C 1
ATOM 6488 O O . LYS A 1 810 ? 3.506 44.143 -60.466 1.00 85.62 810 LYS A O 1
ATOM 6493 N N . VAL A 1 811 ? 4.116 42.655 -58.885 1.00 89.44 811 VAL A N 1
ATOM 6494 C CA . VAL A 1 811 ? 3.903 43.505 -57.708 1.00 89.44 811 VAL A CA 1
ATOM 6495 C C . VAL A 1 811 ? 4.865 44.690 -57.708 1.00 89.44 811 VAL A C 1
ATOM 6497 O O . VAL A 1 811 ? 4.425 45.831 -57.607 1.00 89.44 811 VAL A O 1
ATOM 6500 N N . LYS A 1 812 ? 6.166 44.441 -57.902 1.00 90.06 812 LYS A N 1
ATOM 6501 C CA . LYS A 1 812 ? 7.186 45.503 -57.979 1.00 90.06 812 LYS A CA 1
ATOM 6502 C C . LYS A 1 812 ? 6.972 46.457 -59.159 1.00 90.06 812 LYS A C 1
ATOM 6504 O O . LYS A 1 812 ? 7.291 47.633 -59.062 1.00 90.06 812 LYS A O 1
ATOM 6509 N N . GLU A 1 813 ? 6.412 45.963 -60.264 1.00 88.25 813 GLU A N 1
ATOM 6510 C CA . GLU A 1 813 ? 6.014 46.779 -61.422 1.00 88.25 813 GLU A CA 1
ATOM 6511 C C . GLU A 1 813 ? 4.703 47.564 -61.197 1.00 88.25 813 GLU A C 1
ATOM 6513 O O . GLU A 1 813 ? 4.281 48.294 -62.093 1.00 88.25 813 GLU A O 1
ATOM 6518 N N . GLY A 1 814 ? 4.031 47.394 -60.050 1.00 88.50 814 GLY A N 1
ATOM 6519 C CA . GLY A 1 814 ? 2.768 48.065 -59.733 1.00 88.50 814 GLY A CA 1
ATOM 6520 C C . GLY A 1 814 ? 1.564 47.562 -60.530 1.00 88.50 814 GLY A C 1
ATOM 6521 O O . GLY A 1 814 ? 0.633 48.314 -60.795 1.00 88.50 814 GLY A O 1
ATOM 6522 N N . LYS A 1 815 ? 1.580 46.296 -60.964 1.00 87.62 815 LYS A N 1
ATOM 6523 C CA . LYS A 1 815 ? 0.513 45.701 -61.794 1.00 87.62 815 LYS A CA 1
ATOM 6524 C C . LYS A 1 815 ? -0.466 44.829 -61.009 1.00 87.62 815 LYS A C 1
ATOM 6526 O O . LYS A 1 815 ? -1.500 44.440 -61.547 1.00 87.62 815 LYS A O 1
ATOM 6531 N N . THR A 1 816 ? -0.122 44.435 -59.785 1.00 90.25 816 THR A N 1
ATOM 6532 C CA . THR A 1 816 ? -0.929 43.542 -58.939 1.00 90.25 816 THR A CA 1
ATOM 6533 C C . THR A 1 816 ? -0.462 43.611 -57.480 1.00 90.25 816 THR A C 1
ATOM 6535 O O . THR A 1 816 ? 0.584 44.195 -57.210 1.00 90.25 816 THR A O 1
ATOM 6538 N N . THR A 1 817 ? -1.205 42.999 -56.554 1.00 91.25 817 THR A N 1
ATOM 6539 C CA . THR A 1 817 ? -0.837 42.879 -55.132 1.00 91.25 817 THR A CA 1
ATOM 6540 C C . THR A 1 817 ? -0.250 41.502 -54.799 1.00 91.25 817 THR A C 1
ATOM 6542 O O . THR A 1 817 ? -0.299 40.594 -55.629 1.00 91.25 817 THR A O 1
ATOM 6545 N N . LEU A 1 818 ? 0.385 41.350 -53.636 1.00 90.50 818 LEU A N 1
ATOM 6546 C CA . LEU A 1 818 ? 0.905 40.079 -53.121 1.00 90.50 818 LEU A CA 1
ATOM 6547 C C . LEU A 1 818 ? -0.237 39.079 -52.880 1.00 90.50 818 LEU A C 1
ATOM 6549 O O . LEU A 1 818 ? -1.386 39.473 -52.671 1.00 90.50 818 LEU A O 1
ATOM 6553 N N . TYR A 1 819 ? 0.078 37.787 -52.956 1.00 86.44 819 TYR A N 1
ATOM 6554 C CA . TYR A 1 819 ? -0.853 36.727 -52.561 1.00 86.44 819 TYR A CA 1
ATOM 6555 C C . TYR A 1 819 ? -0.878 36.542 -51.044 1.00 86.44 819 TYR A C 1
ATOM 6557 O O . TYR A 1 819 ? -1.947 36.313 -50.485 1.00 86.44 819 TYR A O 1
ATOM 6565 N N . ASP A 1 820 ? 0.290 36.616 -50.403 1.00 87.50 820 ASP A N 1
ATOM 6566 C CA . ASP A 1 820 ? 0.418 36.547 -48.949 1.00 87.50 820 ASP A CA 1
ATOM 6567 C C . ASP A 1 820 ? 1.593 37.428 -48.505 1.00 87.50 820 ASP A C 1
ATOM 6569 O O . ASP A 1 820 ? 2.776 37.043 -48.535 1.00 87.50 820 ASP A O 1
ATOM 6573 N N . ALA A 1 821 ? 1.272 38.665 -48.121 1.00 90.12 821 ALA A N 1
ATOM 6574 C CA . ALA A 1 821 ? 2.289 39.603 -47.678 1.00 90.12 821 ALA A CA 1
ATOM 6575 C C . ALA A 1 821 ? 2.968 39.138 -46.379 1.00 90.12 821 ALA A C 1
ATOM 6577 O O . ALA A 1 821 ? 4.179 39.316 -46.216 1.00 90.12 821 ALA A O 1
ATOM 6578 N N . ALA A 1 822 ? 2.229 38.477 -45.485 1.00 88.31 822 ALA A N 1
ATOM 6579 C CA . ALA A 1 822 ? 2.757 37.989 -44.214 1.00 88.31 822 ALA A CA 1
ATOM 6580 C C . ALA A 1 822 ? 3.766 36.843 -44.408 1.00 88.31 822 ALA A C 1
ATOM 6582 O O . ALA A 1 822 ? 4.844 36.859 -43.806 1.00 88.31 822 ALA A O 1
ATOM 6583 N N . GLU A 1 823 ? 3.458 35.873 -45.273 1.00 85.62 823 GLU A N 1
ATOM 6584 C CA . GLU A 1 823 ? 4.358 34.771 -45.635 1.00 85.62 823 GLU A CA 1
ATOM 6585 C C . GLU A 1 823 ? 5.636 35.296 -46.300 1.00 85.62 823 GLU A C 1
ATOM 6587 O O . GLU A 1 823 ? 6.744 34.869 -45.961 1.00 85.62 823 GLU A O 1
ATOM 6592 N N . THR A 1 824 ? 5.503 36.292 -47.179 1.00 88.25 824 THR A N 1
ATOM 6593 C CA . THR A 1 824 ? 6.649 36.938 -47.830 1.00 88.25 824 THR A CA 1
ATOM 6594 C C . THR A 1 824 ? 7.578 37.622 -46.821 1.00 88.25 824 THR A C 1
ATOM 6596 O O . THR A 1 824 ? 8.800 37.472 -46.914 1.00 88.25 824 THR A O 1
ATOM 6599 N N . GLY A 1 825 ? 7.022 38.321 -45.826 1.00 89.88 825 GLY A N 1
ATOM 6600 C CA . GLY A 1 825 ? 7.794 38.898 -44.722 1.00 89.88 825 GLY A CA 1
ATOM 6601 C C . GLY A 1 825 ? 8.491 37.833 -43.869 1.00 89.88 825 GLY A C 1
ATOM 6602 O O . GLY A 1 825 ? 9.696 37.925 -43.609 1.00 89.88 825 GLY A O 1
ATOM 6603 N N . LYS A 1 826 ? 7.760 36.776 -43.500 1.00 87.94 826 LYS A N 1
ATOM 6604 C CA . LYS A 1 826 ? 8.265 35.684 -42.658 1.00 87.94 826 LYS A CA 1
ATOM 6605 C C . LYS A 1 826 ? 9.383 34.885 -43.328 1.00 87.94 826 LYS A C 1
ATOM 6607 O O . LYS A 1 826 ? 10.350 34.529 -42.663 1.00 87.94 826 LYS A O 1
ATOM 6612 N N . MET A 1 827 ? 9.302 34.658 -44.638 1.00 87.88 827 MET A N 1
ATOM 6613 C CA . MET A 1 827 ? 10.380 34.043 -45.418 1.00 87.88 827 MET A CA 1
ATOM 6614 C C . MET A 1 827 ? 11.699 34.815 -45.255 1.00 87.88 827 MET A C 1
ATOM 6616 O O . MET A 1 827 ? 12.740 34.204 -45.020 1.00 87.88 827 MET A O 1
ATOM 6620 N N . TYR A 1 828 ? 11.684 36.147 -45.371 1.00 89.44 828 TYR A N 1
ATOM 6621 C CA . TYR A 1 828 ? 12.903 36.946 -45.210 1.00 89.44 828 TYR A CA 1
ATOM 6622 C C . TYR A 1 828 ? 13.430 36.934 -43.779 1.00 89.44 828 TYR A C 1
ATOM 6624 O O . TYR A 1 828 ? 14.640 36.821 -43.589 1.00 89.44 828 TYR A O 1
ATOM 6632 N N . GLN A 1 829 ? 12.537 37.006 -42.789 1.00 90.50 829 GLN A N 1
ATOM 6633 C CA . GLN A 1 829 ? 12.910 36.859 -41.384 1.00 90.50 829 GLN A CA 1
ATOM 6634 C C . GLN A 1 829 ? 13.607 35.512 -41.141 1.00 90.50 829 GLN A C 1
ATOM 6636 O O . GLN A 1 829 ? 14.698 35.485 -40.577 1.00 90.50 829 GLN A O 1
ATOM 6641 N N . ASN A 1 830 ? 13.030 34.409 -41.632 1.00 85.88 830 ASN A N 1
ATOM 6642 C CA . ASN A 1 830 ? 13.617 33.073 -41.507 1.00 85.88 830 ASN A CA 1
ATOM 6643 C C . ASN A 1 830 ? 15.018 33.015 -42.132 1.00 85.88 830 ASN A C 1
ATOM 6645 O O . ASN A 1 830 ? 15.940 32.517 -41.494 1.00 85.88 830 ASN A O 1
ATOM 6649 N N . LYS A 1 831 ? 15.212 33.596 -43.325 1.00 84.31 831 LYS A N 1
ATOM 6650 C CA . LYS A 1 831 ? 16.528 33.641 -43.988 1.00 84.31 831 LYS A CA 1
ATOM 6651 C C . LYS A 1 831 ? 17.581 34.392 -43.167 1.00 84.31 831 LYS A C 1
ATOM 6653 O O . LYS A 1 831 ? 18.725 33.947 -43.100 1.00 84.31 831 LYS A O 1
ATOM 6658 N N . VAL A 1 832 ? 17.208 35.507 -42.534 1.00 87.25 832 VAL A N 1
ATOM 6659 C CA . VAL A 1 832 ? 18.113 36.276 -41.660 1.00 87.25 832 VAL A CA 1
ATOM 6660 C C . VAL A 1 832 ? 18.433 35.493 -40.385 1.00 87.25 832 VAL A C 1
ATOM 6662 O O . VAL A 1 832 ? 19.603 35.335 -40.040 1.00 87.25 832 VAL A O 1
ATOM 6665 N N . GLU A 1 833 ? 17.419 34.947 -39.711 1.00 86.69 833 GLU A N 1
ATOM 6666 C CA . GLU A 1 833 ? 17.604 34.177 -38.475 1.00 86.69 833 GLU A CA 1
ATOM 6667 C C . GLU A 1 833 ? 18.413 32.891 -38.703 1.00 86.69 833 GLU A C 1
ATOM 6669 O O . GLU A 1 833 ? 19.249 32.536 -37.872 1.00 86.69 833 GLU A O 1
ATOM 6674 N N . ASN A 1 834 ? 18.199 32.204 -39.828 1.00 80.00 834 ASN A N 1
ATOM 6675 C CA . ASN A 1 834 ? 18.946 31.001 -40.194 1.00 80.00 834 ASN A CA 1
ATOM 6676 C C . ASN A 1 834 ? 20.425 31.326 -40.438 1.00 80.00 834 ASN A C 1
ATOM 6678 O O . ASN A 1 834 ? 21.292 30.634 -39.909 1.00 80.00 834 ASN A O 1
ATOM 6682 N N . ALA A 1 835 ? 20.731 32.420 -41.145 1.00 80.62 835 ALA A N 1
ATOM 6683 C CA . ALA A 1 835 ? 22.111 32.863 -41.340 1.00 80.62 835 ALA A CA 1
ATOM 6684 C C . ALA A 1 835 ? 22.808 33.219 -40.010 1.00 80.62 835 ALA A C 1
ATOM 6686 O O . ALA A 1 835 ? 23.959 32.830 -39.799 1.00 80.62 835 ALA A O 1
ATOM 6687 N N . MET A 1 836 ? 22.100 33.879 -39.083 1.00 80.69 836 MET A N 1
ATOM 6688 C CA . MET A 1 836 ? 22.617 34.189 -37.741 1.00 80.69 836 MET A CA 1
ATOM 6689 C C . MET A 1 836 ? 22.877 32.931 -36.905 1.00 80.69 836 MET A C 1
ATOM 6691 O O . MET A 1 836 ? 23.936 32.810 -36.290 1.00 80.69 836 MET A O 1
ATOM 6695 N N . LYS A 1 837 ? 21.953 31.960 -36.911 1.00 76.56 837 LYS A N 1
ATOM 6696 C CA . LYS A 1 837 ? 22.117 30.675 -36.200 1.00 76.56 837 LYS A CA 1
ATOM 6697 C C . LYS A 1 837 ? 23.296 29.862 -36.731 1.00 76.56 837 LYS A C 1
ATOM 6699 O O . LYS A 1 837 ? 23.973 29.198 -35.950 1.00 76.56 837 LYS A O 1
ATOM 6704 N N . SER A 1 838 ? 23.556 29.949 -38.032 1.00 67.94 838 SER A N 1
ATOM 6705 C CA . SER A 1 838 ? 24.690 29.291 -38.685 1.00 67.94 838 SER A CA 1
ATOM 6706 C C . SER A 1 838 ? 26.017 30.046 -38.519 1.00 67.94 838 SER A C 1
ATOM 6708 O O . SER A 1 838 ? 27.034 29.598 -39.037 1.00 67.94 838 SER A O 1
ATOM 6710 N N . GLY A 1 839 ? 26.038 31.169 -37.790 1.00 72.94 839 GLY A N 1
ATOM 6711 C CA . GLY A 1 839 ? 27.253 31.953 -37.539 1.00 72.94 839 GLY A CA 1
ATOM 6712 C C . GLY A 1 839 ? 27.740 32.767 -38.743 1.00 72.94 839 GLY A C 1
ATOM 6713 O O . GLY A 1 839 ? 28.887 33.208 -38.760 1.00 72.94 839 GLY A O 1
ATOM 6714 N N . HIS A 1 840 ? 26.888 32.983 -39.749 1.00 77.75 840 HIS A N 1
ATOM 6715 C CA . HIS A 1 840 ? 27.203 33.741 -40.962 1.00 77.75 840 HIS A CA 1
ATOM 6716 C C . HIS A 1 840 ? 26.577 35.142 -40.908 1.00 77.75 840 HIS A C 1
ATOM 6718 O O . HIS A 1 840 ? 25.658 35.467 -41.661 1.00 77.75 840 HIS A O 1
ATOM 6724 N N . GLU A 1 841 ? 27.080 35.992 -40.011 1.00 83.06 841 GLU A N 1
ATOM 6725 C CA . GLU A 1 841 ? 26.528 37.334 -39.769 1.00 83.06 841 GLU A CA 1
ATOM 6726 C C . GLU A 1 841 ? 26.521 38.219 -41.033 1.00 83.06 841 GLU A C 1
ATOM 6728 O O . GLU A 1 841 ? 25.534 38.895 -41.322 1.00 83.06 841 GLU A O 1
ATOM 6733 N N . SER A 1 842 ? 27.568 38.157 -41.861 1.00 84.69 842 SER A N 1
ATOM 6734 C CA . SER A 1 842 ? 27.621 38.881 -43.141 1.00 84.69 842 SER A CA 1
ATOM 6735 C C . SER A 1 842 ? 26.515 38.455 -44.118 1.00 84.69 842 SER A C 1
ATOM 6737 O O . SER A 1 842 ? 25.969 39.292 -44.844 1.00 84.69 842 SER A O 1
ATOM 6739 N N . GLU A 1 843 ? 26.129 37.175 -44.106 1.00 85.06 843 GLU A N 1
ATOM 6740 C CA . GLU A 1 843 ? 25.021 36.660 -44.911 1.00 85.06 843 GLU A CA 1
ATOM 6741 C C . GLU A 1 843 ? 23.666 37.095 -44.339 1.00 85.06 843 GLU A C 1
ATOM 6743 O O . GLU A 1 843 ? 22.772 37.454 -45.108 1.00 85.06 843 GLU A O 1
ATOM 6748 N N . ALA A 1 844 ? 23.527 37.180 -43.012 1.00 87.88 844 ALA A N 1
ATOM 6749 C CA . ALA A 1 844 ? 22.331 37.730 -42.374 1.00 87.88 844 ALA A CA 1
ATOM 6750 C C . ALA A 1 844 ? 22.080 39.185 -42.812 1.00 87.88 844 ALA A C 1
ATOM 6752 O O . ALA A 1 844 ? 20.973 39.527 -43.238 1.00 87.88 844 ALA A O 1
ATOM 6753 N N . PHE A 1 845 ? 23.126 40.019 -42.834 1.00 89.19 845 PHE A N 1
ATOM 6754 C CA . PHE A 1 845 ? 23.050 41.378 -43.383 1.00 89.19 845 PHE A CA 1
ATOM 6755 C C . PHE A 1 845 ? 22.732 41.400 -44.884 1.00 89.19 845 PHE A C 1
ATOM 6757 O O . PHE A 1 845 ? 21.964 42.254 -45.339 1.00 89.19 845 PHE A O 1
ATOM 6764 N N . ALA A 1 846 ? 23.258 40.455 -45.669 1.00 87.50 846 ALA A N 1
ATOM 6765 C CA . ALA A 1 846 ? 22.945 40.355 -47.093 1.00 87.50 846 ALA A CA 1
ATOM 6766 C C . ALA A 1 846 ? 21.468 40.019 -47.350 1.00 87.50 846 ALA A C 1
ATOM 6768 O O . ALA A 1 846 ? 20.842 40.615 -48.235 1.00 87.50 846 ALA A O 1
ATOM 6769 N N . GLN A 1 847 ? 20.896 39.093 -46.578 1.00 89.62 847 GLN A N 1
ATOM 6770 C CA . GLN A 1 847 ? 19.482 38.727 -46.673 1.00 89.62 847 GLN A CA 1
ATOM 6771 C C . GLN A 1 847 ? 18.578 39.854 -46.163 1.00 89.62 847 GLN A C 1
ATOM 6773 O O . GLN A 1 847 ? 17.594 40.187 -46.826 1.00 89.62 847 GLN A O 1
ATOM 6778 N N . ALA A 1 848 ? 18.957 40.538 -45.080 1.00 91.56 848 ALA A N 1
ATOM 6779 C CA . ALA A 1 848 ? 18.235 41.707 -44.582 1.00 91.56 848 ALA A CA 1
ATOM 6780 C C . ALA A 1 848 ? 18.243 42.867 -45.595 1.00 91.56 848 ALA A C 1
ATOM 6782 O O . ALA A 1 848 ? 17.220 43.516 -45.812 1.00 91.56 848 ALA A O 1
ATOM 6783 N N . LYS A 1 849 ? 19.360 43.075 -46.306 1.00 92.25 849 LYS A N 1
ATOM 6784 C CA . LYS A 1 849 ? 19.462 44.053 -47.401 1.00 92.25 849 LYS A CA 1
ATOM 6785 C C . LYS A 1 849 ? 18.519 43.722 -48.561 1.00 92.25 849 LYS A C 1
ATOM 6787 O O . LYS A 1 849 ? 17.845 44.613 -49.083 1.00 92.25 849 LYS A O 1
ATOM 6792 N N . LYS A 1 850 ? 18.425 42.443 -48.949 1.00 89.00 850 LYS A N 1
ATOM 6793 C CA . LYS A 1 850 ? 17.453 41.975 -49.958 1.00 89.00 850 LYS A CA 1
ATOM 6794 C C . LYS A 1 850 ? 16.006 42.183 -49.490 1.00 89.00 850 LYS A C 1
ATOM 6796 O O . LYS A 1 850 ? 15.171 42.595 -50.300 1.00 89.00 850 LYS A O 1
ATOM 6801 N N . ALA A 1 851 ? 15.723 41.916 -48.214 1.00 91.81 851 ALA A N 1
ATOM 6802 C CA . ALA A 1 851 ? 14.404 42.092 -47.611 1.00 91.81 851 ALA A CA 1
ATOM 6803 C C . ALA A 1 851 ? 13.977 43.568 -47.618 1.00 91.81 851 ALA A C 1
ATOM 6805 O O . ALA A 1 851 ? 12.911 43.894 -48.135 1.00 91.81 851 ALA A O 1
ATOM 6806 N N . ALA A 1 852 ? 14.853 44.464 -47.148 1.00 93.00 852 ALA A N 1
ATOM 6807 C CA . ALA A 1 852 ? 14.629 45.908 -47.136 1.00 93.00 852 ALA A CA 1
ATOM 6808 C C . ALA A 1 852 ? 14.392 46.472 -48.547 1.00 93.00 852 ALA A C 1
ATOM 6810 O O . ALA A 1 852 ? 13.433 47.210 -48.769 1.00 93.00 852 ALA A O 1
ATOM 6811 N N . GLY A 1 853 ? 15.229 46.091 -49.521 1.00 92.56 853 GLY A N 1
ATOM 6812 C CA . GLY A 1 853 ? 15.051 46.507 -50.916 1.00 92.56 853 GLY A CA 1
ATOM 6813 C C . GLY A 1 853 ? 13.726 46.018 -51.505 1.00 92.56 853 GLY A C 1
ATOM 6814 O O . GLY A 1 853 ? 12.996 46.787 -52.120 1.00 92.56 853 GLY A O 1
ATOM 6815 N N . THR A 1 854 ? 13.363 44.760 -51.245 1.00 91.81 854 THR A N 1
ATOM 6816 C CA . THR A 1 854 ? 12.098 44.196 -51.734 1.00 91.81 854 THR A CA 1
ATOM 6817 C C . THR A 1 854 ? 10.885 44.860 -51.092 1.00 91.81 854 THR A C 1
ATOM 6819 O O . THR A 1 854 ? 9.926 45.139 -51.805 1.00 91.81 854 THR A O 1
ATOM 6822 N N . LEU A 1 855 ? 10.925 45.165 -49.791 1.00 94.12 855 LEU A N 1
ATOM 6823 C CA . LEU A 1 855 ? 9.853 45.897 -49.113 1.00 94.12 855 LEU A CA 1
ATOM 6824 C C . LEU A 1 855 ? 9.651 47.283 -49.739 1.00 94.12 855 LEU A C 1
ATOM 6826 O O . LEU A 1 855 ? 8.512 47.672 -49.994 1.00 94.12 855 LEU A O 1
ATOM 6830 N N . LYS A 1 856 ? 10.743 48.006 -50.035 1.00 92.81 856 LYS A N 1
ATOM 6831 C CA . LYS A 1 856 ? 10.680 49.310 -50.716 1.00 92.81 856 LYS A CA 1
ATOM 6832 C C . LYS A 1 856 ? 10.066 49.183 -52.114 1.00 92.81 856 LYS A C 1
ATOM 6834 O O . LYS A 1 856 ? 9.108 49.896 -52.400 1.00 92.81 856 LYS A O 1
ATOM 6839 N N . ASP A 1 857 ? 10.527 48.230 -52.927 1.00 92.94 857 ASP A N 1
ATOM 6840 C CA . ASP A 1 857 ? 9.991 48.009 -54.279 1.00 92.94 857 ASP A CA 1
ATOM 6841 C C . ASP A 1 857 ? 8.489 47.665 -54.265 1.00 92.94 857 ASP A C 1
ATOM 6843 O O . ASP A 1 857 ? 7.725 48.188 -55.072 1.00 92.94 857 ASP A O 1
ATOM 6847 N N . VAL A 1 858 ? 8.048 46.790 -53.349 1.00 93.69 858 VAL A N 1
ATOM 6848 C CA . VAL A 1 858 ? 6.633 46.391 -53.224 1.00 93.69 858 VAL A CA 1
ATOM 6849 C C . VAL A 1 858 ? 5.768 47.588 -52.835 1.00 93.69 858 VAL A C 1
ATOM 6851 O O . VAL A 1 858 ? 4.721 47.824 -53.438 1.00 93.69 858 VAL A O 1
ATOM 6854 N N . ARG A 1 859 ? 6.214 48.371 -51.849 1.00 93.25 859 ARG A N 1
ATOM 6855 C CA . ARG A 1 859 ? 5.478 49.543 -51.363 1.00 93.25 859 ARG A CA 1
ATOM 6856 C C . ARG A 1 859 ? 5.406 50.649 -52.416 1.00 93.25 859 ARG A C 1
ATOM 6858 O O . ARG A 1 859 ? 4.345 51.245 -52.569 1.00 93.25 859 ARG A O 1
ATOM 6865 N N . SER A 1 860 ? 6.472 50.869 -53.188 1.00 92.38 860 SER A N 1
ATOM 6866 C CA . SER A 1 860 ? 6.434 51.744 -54.370 1.00 92.38 860 SER A CA 1
ATOM 6867 C C . SER A 1 860 ? 5.504 51.205 -55.457 1.00 92.38 860 SER A C 1
ATOM 6869 O O . SER A 1 860 ? 4.722 51.967 -56.012 1.00 92.38 860 SER A O 1
ATOM 6871 N N . GLY A 1 861 ? 5.494 49.895 -55.717 1.00 93.31 861 GLY A N 1
ATOM 6872 C CA . GLY A 1 861 ? 4.531 49.284 -56.637 1.00 93.31 861 GLY A CA 1
ATOM 6873 C C . GLY A 1 861 ? 3.074 49.570 -56.244 1.00 93.31 861 GLY A C 1
ATOM 6874 O O . GLY A 1 861 ? 2.269 49.949 -57.094 1.00 93.31 861 GLY A O 1
ATOM 6875 N N . TYR A 1 862 ? 2.747 49.461 -54.952 1.00 93.88 862 TYR A N 1
ATOM 6876 C CA . TYR A 1 862 ? 1.404 49.746 -54.428 1.00 93.88 862 TYR A CA 1
ATOM 6877 C C . TYR A 1 862 ? 1.065 51.241 -54.482 1.00 93.88 862 TYR A C 1
ATOM 6879 O O . TYR A 1 862 ? -0.005 51.609 -54.967 1.00 93.88 862 TYR A O 1
ATOM 6887 N N . LYS A 1 863 ? 1.972 52.101 -54.004 1.00 91.69 863 LYS A N 1
ATOM 6888 C CA . LYS A 1 863 ? 1.748 53.549 -53.898 1.00 91.69 863 LYS A CA 1
ATOM 6889 C C . LYS A 1 863 ? 1.809 54.244 -55.257 1.00 91.69 863 LYS A C 1
ATOM 6891 O O . LYS A 1 863 ? 0.864 54.923 -55.635 1.00 91.69 863 LYS A O 1
ATOM 6896 N N . ASP A 1 864 ? 2.888 54.042 -56.006 1.00 89.38 864 ASP A N 1
ATOM 6897 C CA . ASP A 1 864 ? 3.179 54.786 -57.237 1.00 89.38 864 ASP A CA 1
ATOM 6898 C C . ASP A 1 864 ? 2.568 54.115 -58.477 1.00 89.38 864 ASP A C 1
ATOM 6900 O O . ASP A 1 864 ? 2.134 54.794 -59.406 1.00 89.38 864 ASP A O 1
ATOM 6904 N N . GLY A 1 865 ? 2.524 52.779 -58.503 1.00 87.94 865 GLY A N 1
ATOM 6905 C CA . GLY A 1 865 ? 2.007 52.020 -59.644 1.00 87.94 865 GLY A CA 1
ATOM 6906 C C . GLY A 1 865 ? 0.497 51.772 -59.612 1.00 87.94 865 GLY A C 1
ATOM 6907 O O . GLY A 1 865 ? -0.149 51.803 -60.658 1.00 87.94 865 GLY A O 1
ATOM 6908 N N . MET A 1 866 ? -0.075 51.560 -58.420 1.00 89.50 866 MET A N 1
ATOM 6909 C CA . MET A 1 866 ? -1.500 51.240 -58.234 1.00 89.50 866 MET A CA 1
ATOM 6910 C C . MET A 1 866 ? -2.305 52.339 -57.525 1.00 89.50 866 MET A C 1
ATOM 6912 O O . MET A 1 866 ? -3.527 52.220 -57.437 1.00 89.50 866 MET A O 1
ATOM 6916 N N . ASN A 1 867 ? -1.649 53.402 -57.043 1.00 90.00 867 ASN A N 1
ATOM 6917 C CA . ASN A 1 867 ? -2.275 54.492 -56.288 1.00 90.00 867 ASN A CA 1
ATOM 6918 C C . ASN A 1 867 ? -3.065 54.001 -55.053 1.00 90.00 867 ASN A C 1
ATOM 6920 O O . ASN A 1 867 ? -4.144 54.514 -54.752 1.00 90.00 867 ASN A O 1
ATOM 6924 N N . LEU A 1 868 ? -2.548 52.973 -54.366 1.00 90.31 868 LEU A N 1
ATOM 6925 C CA . LEU A 1 868 ? -3.116 52.448 -53.123 1.00 90.31 868 LEU A CA 1
ATOM 6926 C C . LEU A 1 868 ? -2.667 53.291 -51.924 1.00 90.31 868 LEU A C 1
ATOM 6928 O O . LEU A 1 868 ? -1.496 53.662 -51.813 1.00 90.31 868 LEU A O 1
ATOM 6932 N N . ASP A 1 869 ? -3.595 53.550 -51.003 1.00 88.56 869 ASP A N 1
ATOM 6933 C CA . ASP A 1 869 ? -3.320 54.273 -49.761 1.00 88.56 869 ASP A CA 1
ATOM 6934 C C . ASP A 1 869 ? -2.669 53.340 -48.731 1.00 88.56 869 ASP A C 1
ATOM 6936 O O . ASP A 1 869 ? -3.348 52.620 -48.002 1.00 88.56 869 ASP A O 1
ATOM 6940 N N . ILE A 1 870 ? -1.334 53.307 -48.717 1.00 90.94 870 ILE A N 1
ATOM 6941 C CA . ILE A 1 870 ? -0.547 52.494 -47.783 1.00 90.94 870 ILE A CA 1
ATOM 6942 C C . ILE A 1 870 ? 0.056 53.364 -46.676 1.00 90.94 870 ILE A C 1
ATOM 6944 O O . ILE A 1 870 ? 0.653 54.409 -46.937 1.00 90.94 870 ILE A O 1
ATOM 6948 N N . LYS A 1 871 ? -0.024 52.896 -45.426 1.00 86.19 871 LYS A N 1
ATOM 6949 C CA . LYS A 1 871 ? 0.589 53.571 -44.267 1.00 86.19 871 LYS A CA 1
ATOM 6950 C C . LYS A 1 871 ? 2.094 53.676 -44.439 1.00 86.19 871 LYS A C 1
ATOM 6952 O O . LYS A 1 871 ? 2.711 52.651 -44.715 1.00 86.19 871 LYS A O 1
ATOM 6957 N N . ASP A 1 872 ? 2.687 54.851 -44.235 1.00 86.44 872 ASP A N 1
ATOM 6958 C CA . ASP A 1 872 ? 4.143 55.042 -44.292 1.00 86.44 872 ASP A CA 1
ATOM 6959 C C . ASP A 1 872 ? 4.888 54.180 -43.255 1.00 86.44 872 ASP A C 1
ATOM 6961 O O . ASP A 1 872 ? 4.342 53.802 -42.217 1.00 86.44 872 ASP A O 1
ATOM 6965 N N . LEU A 1 873 ? 6.151 53.853 -43.546 1.00 90.94 873 LEU A N 1
ATOM 6966 C CA . LEU A 1 873 ? 6.972 53.065 -42.629 1.00 90.94 873 LEU A CA 1
ATOM 6967 C C . LEU A 1 873 ? 7.315 53.874 -41.369 1.00 90.94 873 LEU A C 1
ATOM 6969 O O . LEU A 1 873 ? 7.555 55.082 -41.466 1.00 90.94 873 LEU A O 1
ATOM 6973 N N . PRO A 1 874 ? 7.418 53.224 -40.195 1.00 91.69 874 PRO A N 1
ATOM 6974 C CA . PRO A 1 874 ? 7.970 53.859 -39.007 1.00 91.69 874 PRO A CA 1
ATOM 6975 C C . PRO A 1 874 ? 9.345 54.472 -39.297 1.00 91.69 874 PRO A C 1
ATOM 6977 O O . PRO A 1 874 ? 10.195 53.849 -39.936 1.00 91.69 874 PRO A O 1
ATOM 6980 N N . ARG A 1 875 ? 9.578 55.691 -38.795 1.00 88.50 875 ARG A N 1
ATOM 6981 C CA . ARG A 1 875 ? 10.803 56.460 -39.072 1.00 88.50 875 ARG A CA 1
ATOM 6982 C C . ARG A 1 875 ? 12.080 55.706 -38.690 1.00 88.50 875 ARG A C 1
ATOM 6984 O O . ARG A 1 875 ? 13.079 55.812 -39.396 1.00 88.50 875 ARG A O 1
ATOM 6991 N N . ASP A 1 876 ? 12.049 54.972 -37.584 1.00 90.06 876 ASP A N 1
ATOM 6992 C CA . ASP A 1 876 ? 13.218 54.242 -37.089 1.00 90.06 876 ASP A CA 1
ATOM 6993 C C . ASP A 1 876 ? 13.490 52.974 -37.910 1.00 90.06 876 ASP A C 1
ATOM 6995 O O . ASP A 1 876 ? 14.652 52.675 -38.179 1.00 90.06 876 ASP A O 1
ATOM 6999 N N . LEU A 1 877 ? 12.447 52.315 -38.435 1.00 93.12 877 LEU A N 1
ATOM 7000 C CA . LEU A 1 877 ? 12.588 51.194 -39.369 1.00 93.12 877 LEU A CA 1
ATOM 7001 C C . LEU A 1 877 ? 13.183 51.646 -40.710 1.00 93.12 877 LEU A C 1
ATOM 7003 O O . LEU A 1 877 ? 14.080 50.988 -41.235 1.00 93.12 877 LEU A O 1
ATOM 7007 N N . ASP A 1 878 ? 12.731 52.776 -41.266 1.00 91.75 878 ASP A N 1
ATOM 7008 C CA . ASP A 1 878 ? 13.286 53.279 -42.532 1.00 91.75 878 ASP A CA 1
ATOM 7009 C C . ASP A 1 878 ? 14.773 53.650 -42.396 1.00 91.75 878 ASP A C 1
ATOM 7011 O O . ASP A 1 878 ? 15.592 53.243 -43.224 1.00 91.75 878 ASP A O 1
ATOM 7015 N N . LYS A 1 879 ? 15.155 54.289 -41.281 1.00 92.31 879 LYS A N 1
ATOM 7016 C CA . LYS A 1 879 ? 16.567 54.530 -40.938 1.00 92.31 879 LYS A CA 1
ATOM 7017 C C . LYS A 1 879 ? 17.353 53.236 -40.723 1.00 92.31 879 LYS A C 1
ATOM 7019 O O . LYS A 1 879 ? 18.479 53.128 -41.202 1.00 92.31 879 LYS A O 1
ATOM 7024 N N . ALA A 1 880 ? 16.787 52.245 -40.034 1.00 93.31 880 ALA A N 1
ATOM 7025 C CA . ALA A 1 880 ? 17.452 50.961 -39.814 1.00 93.31 880 ALA A CA 1
ATOM 7026 C C . ALA A 1 880 ? 17.709 50.227 -41.142 1.00 93.31 880 ALA A C 1
ATOM 7028 O O . ALA A 1 880 ? 18.792 49.679 -41.351 1.00 93.31 880 ALA A O 1
ATOM 7029 N N . MET A 1 881 ? 16.773 50.295 -42.094 1.00 94.19 881 MET A N 1
ATOM 7030 C CA . MET A 1 881 ? 16.980 49.782 -43.451 1.00 94.19 881 MET A CA 1
ATOM 7031 C C . MET A 1 881 ? 18.084 50.536 -44.210 1.00 94.19 881 MET A C 1
ATOM 7033 O O . MET A 1 881 ? 18.833 49.918 -44.970 1.00 94.19 881 MET A O 1
ATOM 7037 N N . GLU A 1 882 ? 18.222 51.853 -44.036 1.00 92.50 882 GLU A N 1
ATOM 7038 C CA . GLU A 1 882 ? 19.353 52.609 -44.596 1.00 92.50 882 GLU A CA 1
ATOM 7039 C C . GLU A 1 882 ? 20.692 52.169 -43.992 1.00 92.50 882 GLU A C 1
ATOM 7041 O O . GLU A 1 882 ? 21.660 51.981 -44.731 1.00 92.50 882 GLU A O 1
ATOM 7046 N N . VAL A 1 883 ? 20.742 51.938 -42.677 1.00 91.75 883 VAL A N 1
ATOM 7047 C CA . VAL A 1 883 ? 21.929 51.422 -41.975 1.00 91.75 883 VAL A CA 1
ATOM 7048 C C . VAL A 1 883 ? 22.310 50.030 -42.491 1.00 91.75 883 VAL A C 1
ATOM 7050 O O . VAL A 1 883 ? 23.462 49.822 -42.874 1.00 91.75 883 VAL A O 1
ATOM 7053 N N . ILE A 1 884 ? 21.349 49.107 -42.625 1.00 91.06 884 ILE A N 1
ATOM 7054 C CA . ILE A 1 884 ? 21.578 47.772 -43.214 1.00 91.06 884 ILE A CA 1
ATOM 7055 C C . ILE A 1 884 ? 22.149 47.879 -44.634 1.00 91.06 884 ILE A C 1
ATOM 7057 O O . ILE A 1 884 ? 23.035 47.112 -45.012 1.00 91.06 884 ILE A O 1
ATOM 7061 N N . ASN A 1 885 ? 21.699 48.850 -45.435 1.00 88.38 885 ASN A N 1
ATOM 7062 C CA . ASN A 1 885 ? 22.197 49.029 -46.799 1.00 88.38 885 ASN A CA 1
ATOM 7063 C C . ASN A 1 885 ? 23.688 49.412 -46.872 1.00 88.38 885 ASN A C 1
ATOM 7065 O O . ASN A 1 885 ? 24.318 49.120 -47.898 1.00 88.38 885 ASN A O 1
ATOM 7069 N N . LYS A 1 886 ? 24.259 49.994 -45.805 1.00 88.06 886 LYS A N 1
ATOM 7070 C CA . LYS A 1 886 ? 25.696 50.310 -45.686 1.00 88.06 886 LYS A CA 1
ATOM 7071 C C . LYS A 1 886 ? 26.562 49.081 -45.377 1.00 88.06 886 LYS A C 1
ATOM 7073 O O . LYS A 1 886 ? 27.782 49.150 -45.537 1.00 88.06 886 LYS A O 1
ATOM 7078 N N . ALA A 1 887 ? 25.968 47.971 -44.931 1.00 86.69 887 ALA A N 1
ATOM 7079 C CA . ALA A 1 887 ? 26.712 46.767 -44.586 1.00 86.69 887 ALA A CA 1
ATOM 7080 C C . ALA A 1 887 ? 27.457 46.208 -45.810 1.00 86.69 887 ALA A C 1
ATOM 7082 O O . ALA A 1 887 ? 26.896 46.066 -46.905 1.00 86.69 887 ALA A O 1
ATOM 7083 N N . LYS A 1 888 ? 28.738 45.882 -45.610 1.00 85.94 888 LYS A N 1
ATOM 7084 C CA . LYS A 1 888 ? 29.499 45.053 -46.543 1.00 85.94 888 LYS A CA 1
ATOM 7085 C C . LYS A 1 888 ? 29.119 43.598 -46.282 1.00 85.94 888 LYS A C 1
ATOM 7087 O O . LYS A 1 888 ? 28.803 43.244 -45.152 1.00 85.94 888 LYS A O 1
ATOM 7092 N N . VAL A 1 889 ? 29.115 42.784 -47.333 1.00 84.31 889 VAL A N 1
ATOM 7093 C CA . VAL A 1 889 ? 28.651 41.383 -47.284 1.00 84.31 889 VAL A CA 1
ATOM 7094 C C . VAL A 1 889 ? 29.680 40.395 -47.840 1.00 84.31 889 VAL A C 1
ATOM 7096 O O . VAL A 1 889 ? 29.449 39.195 -47.829 1.00 84.31 889 VAL A O 1
ATOM 7099 N N . ASP A 1 890 ? 30.802 40.895 -48.357 1.00 81.81 890 ASP A N 1
ATOM 7100 C CA . ASP A 1 890 ? 31.976 40.094 -48.716 1.00 81.81 890 ASP A CA 1
ATOM 7101 C C . ASP A 1 890 ? 32.941 40.010 -47.522 1.00 81.81 890 ASP A C 1
ATOM 7103 O O . ASP A 1 890 ? 32.590 40.434 -46.423 1.00 81.81 890 ASP A O 1
ATOM 7107 N N . VAL A 1 891 ? 34.158 39.488 -47.698 1.00 80.19 891 VAL A N 1
ATOM 7108 C CA . VAL A 1 891 ? 35.125 39.370 -46.582 1.00 80.19 891 VAL A CA 1
ATOM 7109 C C . VAL A 1 891 ? 35.517 40.703 -45.930 1.00 80.19 891 VAL A C 1
ATOM 7111 O O . VAL A 1 891 ? 36.034 40.702 -44.819 1.00 80.19 891 VAL A O 1
ATOM 7114 N N . ASN A 1 892 ? 35.209 41.855 -46.543 1.00 81.75 892 ASN A N 1
ATOM 7115 C CA . ASN A 1 892 ? 35.360 43.152 -45.873 1.00 81.75 892 ASN A CA 1
ATOM 7116 C C . ASN A 1 892 ? 34.289 43.408 -44.799 1.00 81.75 892 ASN A C 1
ATOM 7118 O O . ASN A 1 892 ? 34.330 44.447 -44.136 1.00 81.75 892 ASN A O 1
ATOM 7122 N N . ALA A 1 893 ? 33.321 42.507 -44.632 1.00 74.06 893 ALA A N 1
ATOM 7123 C CA . ALA A 1 893 ? 32.416 42.441 -43.490 1.00 74.06 893 ALA A CA 1
ATOM 7124 C C . ALA A 1 893 ? 33.164 41.966 -42.226 1.00 74.06 893 ALA A C 1
ATOM 7126 O O . ALA A 1 893 ? 32.727 41.053 -41.533 1.00 74.06 893 ALA A O 1
ATOM 7127 N N . ALA A 1 894 ? 34.330 42.559 -41.959 1.00 67.06 894 ALA A N 1
ATOM 7128 C CA . ALA A 1 894 ? 35.155 42.247 -40.805 1.00 67.06 894 ALA A CA 1
ATOM 7129 C C . ALA A 1 894 ? 34.435 42.653 -39.510 1.00 67.06 894 ALA A C 1
ATOM 7131 O O . ALA A 1 894 ? 33.644 43.602 -39.518 1.00 67.06 894 ALA A O 1
ATOM 7132 N N . GLY A 1 895 ? 34.767 41.986 -38.398 1.00 69.12 895 GLY A N 1
ATOM 7133 C CA . GLY A 1 895 ? 34.174 42.228 -37.074 1.00 69.12 895 GLY A CA 1
ATOM 7134 C C . GLY A 1 895 ? 33.985 43.715 -36.734 1.00 69.12 895 GLY A C 1
ATOM 7135 O O . GLY A 1 895 ? 32.852 44.118 -36.498 1.00 69.12 895 GLY A O 1
ATOM 7136 N N . PRO A 1 896 ? 35.015 44.579 -36.850 1.00 75.38 896 PRO A N 1
ATOM 7137 C CA . PRO A 1 896 ? 34.877 46.009 -36.549 1.00 75.38 896 PRO A CA 1
ATOM 7138 C C . PRO A 1 896 ? 33.876 46.767 -37.442 1.00 75.38 896 PRO A C 1
ATOM 7140 O O . PRO A 1 896 ? 33.227 47.710 -36.990 1.00 75.38 896 PRO A O 1
ATOM 7143 N N . HIS A 1 897 ? 33.734 46.376 -38.717 1.00 81.62 897 HIS A N 1
ATOM 7144 C CA . HIS A 1 897 ? 32.766 46.991 -39.636 1.00 81.62 897 HIS A CA 1
ATOM 7145 C C . HIS A 1 897 ? 31.339 46.587 -39.263 1.00 81.62 897 HIS A C 1
ATOM 7147 O O . HIS A 1 897 ? 30.471 47.450 -39.154 1.00 81.62 897 HIS A O 1
ATOM 7153 N N . LEU A 1 898 ? 31.097 45.292 -39.034 1.00 81.94 898 LEU A N 1
ATOM 7154 C CA . LEU A 1 898 ? 29.777 44.798 -38.628 1.00 81.94 898 LEU A CA 1
ATOM 7155 C C . LEU A 1 898 ? 29.393 45.281 -37.223 1.00 81.94 898 LEU A C 1
ATOM 7157 O O . LEU A 1 898 ? 28.249 45.677 -37.018 1.00 81.94 898 LEU A O 1
ATOM 7161 N N . GLU A 1 899 ? 30.344 45.375 -36.292 1.00 82.69 899 GLU A N 1
ATOM 7162 C CA . GLU A 1 899 ? 30.140 45.999 -34.980 1.00 82.69 899 GLU A CA 1
ATOM 7163 C C . GLU A 1 899 ? 29.734 47.470 -35.101 1.00 82.69 899 GLU A C 1
ATOM 7165 O O . GLU A 1 899 ? 28.801 47.901 -34.424 1.00 82.69 899 GLU A O 1
ATOM 7170 N N . SER A 1 900 ? 30.374 48.243 -35.988 1.00 86.38 900 SER A N 1
ATOM 7171 C CA . SER A 1 900 ? 29.978 49.633 -36.247 1.00 86.38 900 SER A CA 1
ATOM 7172 C C . SER A 1 900 ? 28.536 49.726 -36.754 1.00 86.38 900 SER A C 1
ATOM 7174 O O . SER A 1 900 ? 27.772 50.562 -36.273 1.00 86.38 900 SER A O 1
ATOM 7176 N N . ILE A 1 901 ? 28.142 48.850 -37.685 1.00 88.88 901 ILE A N 1
ATOM 7177 C CA . ILE A 1 901 ? 26.769 48.798 -38.208 1.00 88.88 901 ILE A CA 1
ATOM 7178 C C . ILE A 1 901 ? 25.779 48.377 -37.111 1.00 88.88 901 ILE A C 1
ATOM 7180 O O . ILE A 1 901 ? 24.741 49.015 -36.950 1.00 88.88 901 ILE A O 1
ATOM 7184 N N . ASN A 1 902 ? 26.109 47.364 -36.308 1.00 86.56 902 ASN A N 1
ATOM 7185 C CA . ASN A 1 902 ? 25.290 46.937 -35.172 1.00 86.56 902 ASN A CA 1
ATOM 7186 C C . ASN A 1 902 ? 25.150 48.040 -34.113 1.00 86.56 902 ASN A C 1
ATOM 7188 O O . ASN A 1 902 ? 24.081 48.197 -33.532 1.00 86.56 902 ASN A O 1
ATOM 7192 N N . ASN A 1 903 ? 26.186 48.847 -33.875 1.00 89.25 903 ASN A N 1
ATOM 7193 C CA . ASN A 1 903 ? 26.109 49.991 -32.964 1.00 89.25 903 ASN A CA 1
ATOM 7194 C C . ASN A 1 903 ? 25.200 51.104 -33.511 1.00 89.25 903 ASN A C 1
ATOM 7196 O O . ASN A 1 903 ? 24.431 51.691 -32.746 1.00 89.25 903 ASN A O 1
ATOM 7200 N N . GLU A 1 904 ? 25.224 51.363 -34.825 1.00 92.31 904 GLU A N 1
ATOM 7201 C CA . GLU A 1 904 ? 24.248 52.253 -35.471 1.00 92.31 904 GLU A CA 1
ATOM 7202 C C . GLU A 1 904 ? 22.815 51.711 -35.305 1.00 92.31 904 GLU A C 1
ATOM 7204 O O . GLU A 1 904 ? 21.921 52.475 -34.937 1.00 92.31 904 GLU A O 1
ATOM 7209 N N . LEU A 1 905 ? 22.590 50.401 -35.477 1.00 92.00 905 LEU A N 1
ATOM 7210 C CA . LEU A 1 905 ? 21.278 49.772 -35.253 1.00 92.00 905 LEU A CA 1
ATOM 7211 C C . LEU A 1 905 ? 20.814 49.870 -33.788 1.00 92.00 905 LEU A C 1
ATOM 7213 O O . LEU A 1 905 ? 19.668 50.247 -33.536 1.00 92.00 905 LEU A O 1
ATOM 7217 N N . LYS A 1 906 ? 21.712 49.650 -32.821 1.00 91.44 906 LYS A N 1
ATOM 7218 C CA . LYS A 1 906 ? 21.435 49.821 -31.382 1.00 91.44 906 LYS A CA 1
ATOM 7219 C C . LYS A 1 906 ? 21.043 51.244 -31.020 1.00 91.44 906 LYS A C 1
ATOM 7221 O O . LYS A 1 906 ? 20.159 51.438 -30.191 1.00 91.44 906 LYS A O 1
ATOM 7226 N N . SER A 1 907 ? 21.640 52.243 -31.670 1.00 90.88 907 SER A N 1
ATOM 7227 C CA . SER A 1 907 ? 21.257 53.648 -31.469 1.00 90.88 907 SER A CA 1
ATOM 7228 C C . SER A 1 907 ? 19.826 53.961 -31.934 1.00 90.88 907 SER A C 1
ATOM 7230 O O . SER A 1 907 ? 19.224 54.921 -31.458 1.00 90.88 907 SER A O 1
ATOM 7232 N N . LEU A 1 908 ? 19.275 53.129 -32.825 1.00 90.56 908 LEU A N 1
ATOM 7233 C CA . LEU A 1 908 ? 17.891 53.178 -33.303 1.00 90.56 908 LEU A CA 1
ATOM 7234 C C . LEU A 1 908 ? 16.948 52.260 -32.502 1.00 90.56 908 LEU A C 1
ATOM 7236 O O . LEU A 1 908 ? 15.775 52.162 -32.844 1.00 90.56 908 LEU A O 1
ATOM 7240 N N . GLY A 1 909 ? 17.440 51.606 -31.442 1.00 88.75 909 GLY A N 1
ATOM 7241 C CA . GLY A 1 909 ? 16.647 50.737 -30.568 1.00 88.75 909 GLY A CA 1
ATOM 7242 C C . GLY A 1 909 ? 16.648 49.251 -30.938 1.00 88.75 909 GLY A C 1
ATOM 7243 O O . GLY A 1 909 ? 15.949 48.491 -30.278 1.00 88.75 909 GLY A O 1
ATOM 7244 N N . TYR A 1 910 ? 17.431 48.824 -31.936 1.00 91.50 910 TYR A N 1
ATOM 7245 C CA . TYR A 1 910 ? 17.512 47.423 -32.366 1.00 91.50 910 TYR A CA 1
ATOM 7246 C C . TYR A 1 910 ? 18.716 46.698 -31.758 1.00 91.50 910 TYR A C 1
ATOM 7248 O O . TYR A 1 910 ? 19.841 47.188 -31.809 1.00 91.50 910 TYR A O 1
ATOM 7256 N N . SER A 1 911 ? 18.508 45.499 -31.225 1.00 86.31 911 SER A N 1
ATOM 7257 C CA . SER A 1 911 ? 19.567 44.658 -30.655 1.00 86.31 911 SER A CA 1
ATOM 7258 C C . SER A 1 911 ? 20.560 44.151 -31.708 1.00 86.31 911 SER A C 1
ATOM 7260 O O . SER A 1 911 ? 21.772 44.227 -31.482 1.00 86.31 911 SER A O 1
ATOM 7262 N N . ASP A 1 912 ? 20.049 43.686 -32.850 1.00 88.62 912 ASP A N 1
ATOM 7263 C CA . ASP A 1 912 ? 20.808 43.216 -34.010 1.00 88.62 912 ASP A CA 1
ATOM 7264 C C . ASP A 1 912 ? 19.958 43.232 -35.302 1.00 88.62 912 ASP A C 1
ATOM 7266 O O . ASP A 1 912 ? 18.786 43.626 -35.314 1.00 88.62 912 ASP A O 1
ATOM 7270 N N . VAL A 1 913 ? 20.553 42.796 -36.418 1.00 89.75 913 VAL A N 1
ATOM 7271 C CA . VAL A 1 913 ? 19.899 42.730 -37.737 1.00 89.75 913 VAL A CA 1
ATOM 7272 C C . VAL A 1 913 ? 18.679 41.794 -37.786 1.00 89.75 913 VAL A C 1
ATOM 7274 O O . VAL A 1 913 ? 17.763 42.016 -38.584 1.00 89.75 913 VAL A O 1
ATOM 7277 N N . SER A 1 914 ? 18.613 40.778 -36.922 1.00 91.19 914 SER A N 1
ATOM 7278 C CA . SER A 1 914 ? 17.470 39.861 -36.821 1.00 91.19 914 SER A CA 1
ATOM 7279 C C . SER A 1 914 ? 16.240 40.589 -36.293 1.00 91.19 914 SER A C 1
ATOM 7281 O O . SER A 1 914 ? 15.138 40.364 -36.792 1.00 91.19 914 SER A O 1
ATOM 7283 N N . GLU A 1 915 ? 16.405 41.493 -35.325 1.00 91.44 915 GLU A N 1
ATOM 7284 C CA . GLU A 1 915 ? 15.293 42.300 -34.815 1.00 91.44 915 GLU A CA 1
ATOM 7285 C C . GLU A 1 915 ? 14.763 43.265 -35.880 1.00 91.44 915 GLU A C 1
ATOM 7287 O O . GLU A 1 915 ? 13.552 43.349 -36.084 1.00 91.44 915 GLU A O 1
ATOM 7292 N N . VAL A 1 916 ? 15.652 43.882 -36.664 1.00 93.06 916 VAL A N 1
ATOM 7293 C CA . VAL A 1 916 ? 15.226 44.692 -37.817 1.00 93.06 916 VAL A CA 1
ATOM 7294 C C . VAL A 1 916 ? 14.468 43.836 -38.839 1.00 93.06 916 VAL A C 1
ATOM 7296 O O . VAL A 1 916 ? 13.466 44.279 -39.397 1.00 93.06 916 VAL A O 1
ATOM 7299 N N . SER A 1 917 ? 14.887 42.584 -39.068 1.00 93.50 917 SER A N 1
ATOM 7300 C CA . SER A 1 917 ? 14.187 41.672 -39.987 1.00 93.50 917 SER A CA 1
ATOM 7301 C C . SER A 1 917 ? 12.762 41.323 -39.530 1.00 93.50 917 SER A C 1
ATOM 7303 O O . SER A 1 917 ? 11.878 41.156 -40.374 1.00 93.50 917 SER A O 1
ATOM 7305 N N . LYS A 1 918 ? 12.507 41.287 -38.213 1.00 93.81 918 LYS A N 1
ATOM 7306 C CA . LYS A 1 918 ? 11.160 41.107 -37.642 1.00 93.81 918 LYS A CA 1
ATOM 7307 C C . LYS A 1 918 ? 10.269 42.308 -37.933 1.00 93.81 918 LYS A C 1
ATOM 7309 O O . LYS A 1 918 ? 9.118 42.129 -38.325 1.00 93.81 918 LYS A O 1
ATOM 7314 N N . ASP A 1 919 ? 10.806 43.517 -37.818 1.00 93.94 919 ASP A N 1
ATOM 7315 C CA . ASP A 1 919 ? 10.063 44.735 -38.143 1.00 93.94 919 ASP A CA 1
ATOM 7316 C C . ASP A 1 919 ? 9.834 44.897 -39.652 1.00 93.94 919 ASP A C 1
ATOM 7318 O O . ASP A 1 919 ? 8.747 45.304 -40.061 1.00 93.94 919 ASP A O 1
ATOM 7322 N N . ILE A 1 920 ? 10.791 44.491 -40.495 1.00 94.06 920 ILE A N 1
ATOM 7323 C CA . ILE A 1 920 ? 10.587 44.376 -41.951 1.00 94.06 920 ILE A CA 1
ATOM 7324 C C . ILE A 1 920 ? 9.458 43.377 -42.250 1.00 94.06 920 ILE A C 1
ATOM 7326 O O . ILE A 1 920 ? 8.573 43.673 -43.053 1.00 94.06 920 ILE A O 1
ATOM 7330 N N . SER A 1 921 ? 9.451 42.215 -41.590 1.00 93.94 921 SER A N 1
ATOM 7331 C CA . SER A 1 921 ? 8.392 41.202 -41.718 1.00 93.94 921 SER A CA 1
ATOM 7332 C C . SER A 1 921 ? 7.022 41.748 -41.296 1.00 93.94 921 SER A C 1
ATOM 7334 O O . SER A 1 921 ? 6.031 41.586 -42.011 1.00 93.94 921 SER A O 1
ATOM 7336 N N . LYS A 1 922 ? 6.966 42.499 -40.190 1.00 92.88 922 LYS A N 1
ATOM 7337 C CA . LYS A 1 922 ? 5.754 43.192 -39.735 1.00 92.88 922 LYS A CA 1
ATOM 7338 C C . LYS A 1 922 ? 5.277 44.242 -40.743 1.00 92.88 922 LYS A C 1
ATOM 7340 O O . LYS A 1 922 ? 4.087 44.295 -41.033 1.00 92.88 922 LYS A O 1
ATOM 7345 N N . ALA A 1 923 ? 6.194 45.010 -41.325 1.00 92.31 923 ALA A N 1
ATOM 7346 C CA . ALA A 1 923 ? 5.877 46.007 -42.343 1.00 92.31 923 ALA A CA 1
ATOM 7347 C C . ALA A 1 923 ? 5.383 45.395 -43.667 1.00 92.31 923 ALA A C 1
ATOM 7349 O O . ALA A 1 923 ? 4.611 46.034 -44.382 1.00 92.31 923 ALA A O 1
ATOM 7350 N N . PHE A 1 924 ? 5.789 44.164 -43.997 1.00 93.50 924 PHE A N 1
ATOM 7351 C CA . PHE A 1 924 ? 5.132 43.381 -45.047 1.00 93.50 924 PHE A CA 1
ATOM 7352 C C . PHE A 1 924 ? 3.719 42.968 -44.625 1.00 93.50 924 PHE A C 1
ATOM 7354 O O . PHE A 1 924 ? 2.785 43.145 -45.396 1.00 93.50 924 PHE A O 1
ATOM 7361 N N . ASN A 1 925 ? 3.534 42.474 -43.398 1.00 90.56 925 ASN A N 1
ATOM 7362 C CA . ASN A 1 925 ? 2.216 42.081 -42.892 1.00 90.56 925 ASN A CA 1
ATOM 7363 C C . ASN A 1 925 ? 1.213 43.251 -42.826 1.00 90.56 925 ASN A C 1
ATOM 7365 O O . ASN A 1 925 ? 0.016 43.021 -42.968 1.00 90.56 925 ASN A O 1
ATOM 7369 N N . ASP A 1 926 ? 1.665 44.499 -42.686 1.00 89.25 926 ASP A N 1
ATOM 7370 C CA . ASP A 1 926 ? 0.792 45.677 -42.810 1.00 89.25 926 ASP A CA 1
ATOM 7371 C C . ASP A 1 926 ? 0.130 45.779 -44.198 1.00 89.25 926 ASP A C 1
ATOM 7373 O O . ASP A 1 926 ? -0.953 46.340 -44.324 1.00 89.25 926 ASP A O 1
ATOM 7377 N N . LEU A 1 927 ? 0.741 45.202 -45.240 1.00 91.50 927 LEU A N 1
ATOM 7378 C CA . LEU A 1 927 ? 0.198 45.176 -46.602 1.00 91.50 927 LEU A CA 1
ATOM 7379 C C . LEU A 1 927 ? -0.840 44.068 -46.825 1.00 91.50 927 LEU A C 1
ATOM 7381 O O . LEU A 1 927 ? -1.448 44.028 -47.895 1.00 91.50 927 LEU A O 1
ATOM 7385 N N . LYS A 1 928 ? -1.064 43.199 -45.830 1.00 90.06 928 LYS A N 1
ATOM 7386 C CA . LYS A 1 928 ? -1.985 42.056 -45.908 1.00 90.06 928 LYS A CA 1
ATOM 7387 C C . LYS A 1 928 ? -3.416 42.458 -46.258 1.00 90.06 928 LYS A C 1
ATOM 7389 O O . LYS A 1 928 ? -4.147 41.688 -46.869 1.00 90.06 928 LYS A O 1
ATOM 7394 N N . GLU A 1 929 ? -3.838 43.666 -45.885 1.00 86.44 929 GLU A N 1
ATOM 7395 C CA . GLU A 1 929 ? -5.175 44.170 -46.226 1.00 86.44 929 GLU A CA 1
ATOM 7396 C C . GLU A 1 929 ? -5.410 44.295 -47.744 1.00 86.44 929 GLU A C 1
ATOM 7398 O O . GLU A 1 929 ? -6.556 44.290 -48.191 1.00 86.44 929 GLU A O 1
ATOM 7403 N N . PHE A 1 930 ? -4.332 44.340 -48.535 1.00 89.56 930 PHE A N 1
ATOM 7404 C CA . PHE A 1 930 ? -4.362 44.392 -49.995 1.00 89.56 930 PHE A CA 1
ATOM 7405 C C . PHE A 1 930 ? -4.093 43.035 -50.659 1.00 89.56 930 PHE A C 1
ATOM 7407 O O . PHE A 1 930 ? -4.025 42.973 -51.892 1.00 89.56 930 PHE A O 1
ATOM 7414 N N . ASP A 1 931 ? -3.918 41.961 -49.881 1.00 87.81 931 ASP A N 1
ATOM 7415 C CA . ASP A 1 931 ? -3.625 40.635 -50.423 1.00 87.81 931 ASP A CA 1
ATOM 7416 C C . ASP A 1 931 ? -4.735 40.203 -51.382 1.00 87.81 931 ASP A C 1
ATOM 7418 O O . ASP A 1 931 ? -5.933 40.229 -51.069 1.00 87.81 931 ASP A O 1
ATOM 7422 N N . LYS A 1 932 ? -4.339 39.800 -52.589 1.00 82.44 932 LYS A N 1
ATOM 7423 C CA . LYS A 1 932 ? -5.289 39.223 -53.537 1.00 82.44 932 LYS A CA 1
ATOM 7424 C C . LYS A 1 932 ? -5.470 37.745 -53.235 1.00 82.44 932 LYS A C 1
ATOM 7426 O O . LYS A 1 932 ? -4.527 37.040 -52.890 1.00 82.44 932 LYS A O 1
ATOM 7431 N N . LYS A 1 933 ? -6.688 37.249 -53.454 1.00 71.56 933 LYS A N 1
ATOM 7432 C CA . LYS A 1 933 ? -6.981 35.819 -53.322 1.00 71.56 933 LYS A CA 1
ATOM 7433 C C . LYS A 1 933 ? -6.033 35.007 -54.199 1.00 71.56 933 LYS A C 1
ATOM 7435 O O . LYS A 1 933 ? -5.961 35.244 -55.409 1.00 71.56 933 LYS A O 1
ATOM 7440 N N . ASN A 1 934 ? -5.346 34.039 -53.600 1.00 65.44 934 ASN A N 1
ATOM 7441 C CA . ASN A 1 934 ? -4.589 33.064 -54.360 1.00 65.44 934 ASN A CA 1
ATOM 7442 C C . ASN A 1 934 ? -5.578 32.117 -55.063 1.00 65.44 934 ASN A C 1
ATOM 7444 O O . ASN A 1 934 ? -6.410 31.503 -54.389 1.00 65.44 934 ASN A O 1
ATOM 7448 N N . PRO A 1 935 ? -5.511 31.962 -56.398 1.00 59.81 935 PRO A N 1
ATOM 7449 C CA . PRO A 1 935 ? -6.352 31.012 -57.126 1.00 59.81 935 PRO A CA 1
ATOM 7450 C C . PRO A 1 935 ? -6.286 29.579 -56.563 1.00 59.81 935 PRO A C 1
ATOM 7452 O O . PRO A 1 935 ? -7.283 28.857 -56.596 1.00 59.81 935 PRO A O 1
ATOM 7455 N N . 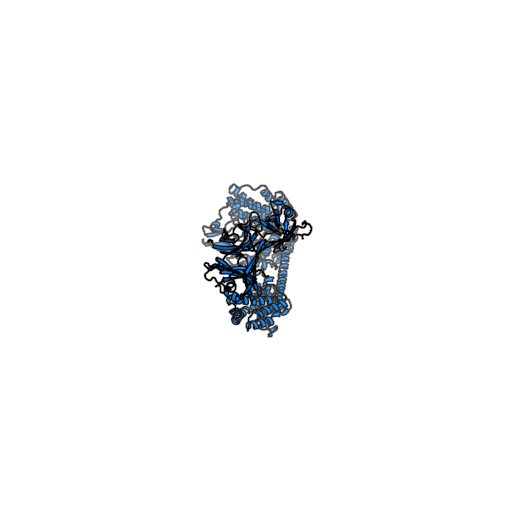ALA A 1 936 ? -5.143 29.189 -55.982 1.00 55.59 936 ALA A N 1
ATOM 7456 C CA . ALA A 1 936 ? -4.916 27.870 -55.394 1.00 55.59 936 ALA A CA 1
ATOM 7457 C C . ALA A 1 936 ? -5.612 27.635 -54.036 1.00 55.59 936 ALA A C 1
ATOM 7459 O O . ALA A 1 936 ? -5.787 26.481 -53.653 1.00 55.59 936 ALA A O 1
ATOM 7460 N N . ASP A 1 937 ? -6.057 28.675 -53.319 1.00 58.22 937 ASP A N 1
ATOM 7461 C CA . ASP A 1 937 ? -6.705 28.507 -52.001 1.00 58.22 937 ASP A CA 1
ATOM 7462 C C . ASP A 1 937 ? -8.106 27.868 -52.108 1.00 58.22 937 ASP A C 1
ATOM 7464 O O . ASP A 1 937 ? -8.664 27.394 -51.120 1.00 58.22 937 ASP A O 1
ATOM 7468 N N . SER A 1 938 ? -8.680 27.821 -53.316 1.00 51.53 938 SER A N 1
ATOM 7469 C CA . SER A 1 938 ? -9.961 27.161 -53.600 1.00 51.53 938 SER A CA 1
ATOM 7470 C C . SER A 1 938 ? -9.879 25.628 -53.694 1.00 51.53 938 SER A C 1
ATOM 7472 O O . SER A 1 938 ? -10.917 24.976 -53.651 1.00 51.53 938 SER A O 1
ATOM 7474 N N . LEU A 1 939 ? -8.670 25.054 -53.774 1.00 46.81 939 LEU A N 1
ATOM 7475 C CA . LEU A 1 939 ? -8.426 23.603 -53.838 1.00 46.81 939 LEU A CA 1
ATOM 7476 C C . LEU A 1 939 ? -8.348 22.911 -52.468 1.00 46.81 939 LEU A C 1
ATOM 7478 O O . LEU A 1 939 ? -8.424 21.688 -52.408 1.00 46.81 939 LEU A O 1
ATOM 7482 N N . PHE A 1 940 ? -8.150 23.668 -51.385 1.00 38.75 940 PHE A N 1
ATOM 7483 C CA . PHE A 1 940 ? -7.949 23.135 -50.028 1.00 38.75 940 PHE A CA 1
ATOM 7484 C C . PHE A 1 940 ? -9.151 23.390 -49.101 1.00 38.75 940 PHE A C 1
ATOM 7486 O O . PHE A 1 940 ? -8.993 23.449 -47.880 1.00 38.75 940 PHE A O 1
ATOM 7493 N N . LYS A 1 941 ? -10.347 23.545 -49.683 1.00 33.00 941 LYS A N 1
ATOM 7494 C CA . LYS A 1 941 ? -11.629 23.484 -48.970 1.00 33.00 941 LYS A CA 1
ATOM 7495 C C . LYS A 1 941 ? -12.329 22.159 -49.200 1.00 33.00 941 LYS A C 1
ATOM 7497 O O . LYS A 1 941 ? -12.355 21.719 -50.369 1.00 33.00 941 LYS A O 1
#